Protein 7VPR (pdb70)

Secondary structure (DSSP, 8-state):
--HHHHHHHHHIIIIIHHHHHHHH---HHIIIIIHHHHHTT-HHHHHHHHHHHHHHHHTTS---HHHHHHHHHHHHHHHHHTTTT--SSSHHHHHHHHHHHHHHHHHT--TT--SHHHHHHHHHHHHHHHHPSPPTT-TTHHHH---GGGS-TTTSS----SSSTTTTGGG-S--TTSSSHHHHHHHHHHHTTTTSTTHHHHHHHGGGGS-HHHHHHHHTT-HHHHHHHHHHHHHHHHHHHHHHHT-GGGTT-TTTS-SSGGG-TTSSHHHHHHTTS----/---HHHHHHHHHIIIIIHHHHHHHH---HHIIIIIHHHHHTT-HHHHHHHHHHHHHHHTTTSSS-HHHHHHHHHHHHHHHHHHTTS--SSSHHHHHHHHHHHHHHHHHT-SSSTTHHHHHHHHHHHHHHHHHPSPPTT-TT--SS-------SSSSB---TTTSSSSGGG-SB-TT-SSHHHHHHHHHHHTT-SSTTHHHHHHHGGGGS-HHHHHHHHTT-HHHHHHHHHHHHHHHHHHHHSTTT-GGGTTGGGTS-SSGGG-SSS-HHHHHHTTS----/--HHHHHHHHHIIIIIHHHHHHHH---HHIIIIIHHHHHHH-HHHHHHHHHHHHHHHHTTS---HHHHHHHHHHHHHHHHHHGGG--TTSHHHHHHHHHHHHHHHHHT-SSS-SSHHHHHHHHHHHHHHHHPSPPTT-GGGGGS-----TTSBTTTTB----TTTTTTSGGG----TTSSSHHHHHHHHHHHTT-SSTTHHHHHHHGGGGS-HHHHHHHHTT-HHHHHHHHHHHHHHHHHHHHGGGG-GGGTT-TTTS-SSGGG-TTS-HHHHHHHHS----/---HHHHHHHHHIIIIIHHHHHHTT---HIIIIIIHHHHHTT-HHHHHHHHHHHHHTTTTSS---HHHHHHHHHHHHHHHHHHTTS--SSSHHHHHHHHHHHHHHHHHT-----TTHHHHHHHHHHHHHHPSPPTTSTTGGGS-------TTSSSHHHHHHHHHHHHHSSSTTHHHHHHHGGGGS-HHHHHHHHTT-HHHHHHHHHHHHHHHHHHHHTGGG-GGGSSHHHHS-SSGGG-SSSSHHHHHHTT--

Structure (mmCIF, N/CA/C/O backbone):
data_7VPR
#
_entry.id   7VPR
#
_cell.length_a   55.423
_cell.length_b   105.626
_cell.length_c   98.872
_cell.angle_alpha   90.000
_cell.angle_beta   93.282
_cell.angle_gamma   90.000
#
_symmetry.space_group_name_H-M   'P 1 21 1'
#
loop_
_entity.id
_entity.type
_entity.pdbx_description
1 polymer 'Sterol uptake control protein 2 (Upc2)'
2 non-polymer ERGOSTEROL
3 water water
#
loop_
_atom_site.group_PDB
_atom_site.id
_atom_site.type_symbol
_atom_site.label_atom_id
_atom_site.label_alt_id
_atom_site.label_comp_id
_atom_site.label_asym_id
_atom_site.label_entity_id
_atom_site.label_seq_id
_atom_site.pdbx_PDB_ins_code
_atom_site.Cartn_x
_atom_site.Cartn_y
_atom_site.Cartn_z
_atom_site.occupancy
_atom_site.B_iso_or_equiv
_atom_site.auth_seq_id
_atom_site.auth_comp_id
_atom_site.auth_asym_id
_atom_site.auth_atom_id
_atom_site.pdbx_PDB_model_num
ATOM 1 N N . LEU A 1 12 ? 25.67500 29.82700 0.76600 1.000 60.11657 626 LEU A N 1
ATOM 2 C CA . LEU A 1 12 ? 26.85700 29.38500 0.04800 1.000 51.54709 626 LEU A CA 1
ATOM 3 C C . LEU A 1 12 ? 28.05900 30.20000 0.43200 1.000 53.70507 626 LEU A C 1
ATOM 4 O O . LEU A 1 12 ? 27.92500 31.32400 0.84800 1.000 55.41355 626 LEU A O 1
ATOM 9 N N . GLY A 1 13 ? 29.24000 29.62700 0.26700 1.000 51.12513 627 GLY A N 1
ATOM 10 C CA . GLY A 1 13 ? 30.46600 30.30000 0.62500 1.000 55.27683 627 GLY A CA 1
ATOM 11 C C . GLY A 1 13 ? 31.57200 30.40700 -0.39100 1.000 54.52352 627 GLY A C 1
ATOM 12 O O . GLY A 1 13 ? 31.34700 30.59800 -1.55200 1.000 53.56026 627 GLY A O 1
ATOM 13 N N . LEU A 1 14 ? 32.79000 30.28800 0.09900 1.000 52.63499 628 LEU A N 1
ATOM 14 C CA . LEU A 1 14 ? 33.99700 30.41200 -0.68600 1.000 48.01830 628 LEU A CA 1
ATOM 15 C C . LEU A 1 14 ? 34.25800 29.24100 -1.58600 1.000 48.60129 628 LEU A C 1
ATOM 16 O O . LEU A 1 14 ? 34.90200 29.37600 -2.60700 1.000 44.01135 628 LEU A O 1
ATOM 21 N N . VAL A 1 15 ? 33.77400 28.08300 -1.19400 1.000 49.02271 629 VAL A N 1
ATOM 22 C CA . VAL A 1 15 ? 33.97600 26.91000 -2.00500 1.000 47.85738 629 VAL A CA 1
ATOM 23 C C . VAL A 1 15 ? 32.99900 27.01800 -3.15700 1.000 41.98270 629 VAL A C 1
ATOM 24 O O . VAL A 1 15 ? 33.28900 26.63800 -4.25800 1.000 40.16623 629 VAL A O 1
ATOM 28 N N . ASP A 1 16 ? 31.85300 27.59400 -2.88900 1.000 41.30597 630 ASP A N 1
ATOM 29 C CA . ASP A 1 16 ? 30.87200 27.79700 -3.89800 1.000 37.52675 630 ASP A CA 1
ATOM 30 C C . ASP A 1 16 ? 31.40100 28.72400 -4.94800 1.000 36.83974 630 ASP A C 1
ATOM 31 O O . ASP A 1 16 ? 31.09600 28.58400 -6.07500 1.000 40.91691 630 ASP A O 1
ATOM 36 N N . LEU A 1 17 ? 32.21900 29.67000 -4.57900 1.000 38.72095 631 LEU A N 1
ATOM 37 C CA . LEU A 1 17 ? 32.80800 30.60000 -5.51700 1.000 37.85946 631 LEU A CA 1
ATOM 38 C C . LEU A 1 17 ? 33.92000 29.96400 -6.30400 1.000 37.67064 631 LEU A C 1
ATOM 39 O O . LEU A 1 17 ? 34.08500 30.22000 -7.47100 1.000 37.51196 631 LEU A O 1
ATOM 44 N N . LYS A 1 18 ? 34.71100 29.15000 -5.64200 1.000 35.97988 632 LYS A N 1
ATOM 45 C CA . LYS A 1 18 ? 35.79300 28.49000 -6.29400 1.000 37.47907 632 LYS A CA 1
ATOM 46 C C . LYS A 1 18 ? 35.20100 27.50300 -7.26200 1.000 36.80220 632 LYS A C 1
ATOM 47 O O . LYS A 1 18 ? 35.77600 27.20800 -8.26800 1.000 34.77199 632 LYS A O 1
ATOM 53 N N . LEU A 1 19 ? 34.02900 27.00400 -6.94800 1.000 37.58588 633 LEU A N 1
ATOM 54 C CA . LEU A 1 19 ? 33.37000 26.05500 -7.79600 1.000 39.10709 633 LEU A CA 1
ATOM 55 C C . LEU A 1 19 ? 32.81200 26.72500 -9.02800 1.000 37.93025 633 LEU A C 1
ATOM 56 O O . LEU A 1 19 ? 33.00900 26.24500 -10.09700 1.000 33.23541 633 LEU A O 1
ATOM 61 N N . PHE A 1 20 ? 32.13100 27.84400 -8.88100 1.000 33.23059 634 PHE A N 1
ATOM 62 C CA . PHE A 1 20 ? 31.61900 28.53500 -10.02400 1.000 34.15073 634 PHE A CA 1
ATOM 63 C C . PHE A 1 20 ? 32.80500 28.90000 -10.88800 1.000 36.49491 634 PHE A C 1
ATOM 64 O O . PHE A 1 20 ? 32.72500 28.91000 -12.09200 1.000 36.96286 634 PHE A O 1
ATOM 72 N N . HIS A 1 21 ? 33.91400 29.17900 -10.25100 1.000 30.00658 635 HIS A N 1
ATOM 73 C CA . HIS A 1 21 ? 35.11000 29.50000 -10.96500 1.000 35.52969 635 HIS A CA 1
ATOM 74 C C . HIS A 1 21 ? 35.68800 28.27700 -11.66100 1.000 34.80048 635 HIS A C 1
ATOM 75 O O . HIS A 1 21 ? 36.17100 28.37000 -12.75100 1.000 33.85905 635 HIS A O 1
ATOM 82 N N . HIS A 1 22 ? 35.61700 27.12900 -11.01800 1.000 30.07936 636 HIS A N 1
ATOM 83 C CA . HIS A 1 22 ? 36.10900 25.90800 -11.59900 1.000 31.42250 636 HIS A CA 1
ATOM 84 C C . HIS A 1 22 ? 35.34700 25.56700 -12.84100 1.000 32.37289 636 HIS A C 1
ATOM 85 O O . HIS A 1 22 ? 35.91800 25.14200 -13.79100 1.000 29.62464 636 HIS A O 1
ATOM 92 N N . TYR A 1 23 ? 34.04700 25.74300 -12.81800 1.000 36.40354 637 TYR A N 1
ATOM 93 C CA . TYR A 1 23 ? 33.22300 25.49700 -14.00500 1.000 37.60252 637 TYR A CA 1
ATOM 94 C C . TYR A 1 23 ? 33.74400 26.27800 -15.20200 1.000 36.83874 637 TYR A C 1
ATOM 95 O O . TYR A 1 23 ? 33.94900 25.71200 -16.28500 1.000 34.26833 637 TYR A O 1
ATOM 104 N N . CYS A 1 24 ? 33.88000 27.57500 -15.01100 1.000 35.29900 638 CYS A N 1
ATOM 105 C CA . CYS A 1 24 ? 34.29100 28.46800 -16.04600 1.000 35.20372 638 CYS A CA 1
ATOM 106 C C . CYS A 1 24 ? 35.69800 28.25800 -16.56600 1.000 43.80563 638 CYS A C 1
ATOM 107 O O . CYS A 1 24 ? 35.95600 28.59100 -17.67100 1.000 48.20513 638 CYS A O 1
ATOM 110 N N . THR A 1 25 ? 36.59500 27.70200 -15.77600 1.000 44.36392 639 THR A N 1
ATOM 111 C CA . THR A 1 25 ? 37.98700 27.50800 -16.14200 1.000 45.47754 639 THR A CA 1
ATOM 112 C C . THR A 1 25 ? 38.25000 26.09000 -16.65200 1.000 45.73374 639 THR A C 1
ATOM 113 O O . THR A 1 25 ? 39.01300 25.90100 -17.61100 1.000 49.48558 639 THR A O 1
ATOM 117 N N . GLU A 1 26 ? 37.65800 25.06600 -16.03400 1.000 43.62862 640 GLU A N 1
ATOM 118 C CA . GLU A 1 26 ? 37.95700 23.72600 -16.51300 1.000 44.84071 640 GLU A CA 1
ATOM 119 C C . GLU A 1 26 ? 36.76100 22.82400 -16.82500 1.000 36.47886 640 GLU A C 1
ATOM 120 O O . GLU A 1 26 ? 36.94200 21.89500 -17.60600 1.000 51.06786 640 GLU A O 1
ATOM 126 N N . VAL A 1 27 ? 35.55100 23.09600 -16.33500 1.000 40.70763 641 VAL A N 1
ATOM 127 C CA . VAL A 1 27 ? 34.48000 22.12500 -16.54500 1.000 35.76437 641 VAL A CA 1
ATOM 128 C C . VAL A 1 27 ? 33.85800 22.24600 -17.94100 1.000 37.13039 641 VAL A C 1
ATOM 129 O O . VAL A 1 27 ? 33.68500 21.24400 -18.64800 1.000 38.34122 641 VAL A O 1
ATOM 133 N N . TRP A 1 28 ? 33.46800 23.44500 -18.36000 1.000 40.05282 642 TRP A N 1
ATOM 134 C CA . TRP A 1 28 ? 32.71800 23.45000 -19.61100 1.000 34.37568 642 TRP A CA 1
ATOM 135 C C . TRP A 1 28 ? 33.59400 23.20200 -20.84200 1.000 37.63081 642 TRP A C 1
ATOM 136 O O . TRP A 1 28 ? 33.06200 22.77200 -21.87800 1.000 38.50378 642 TRP A O 1
ATOM 147 N N . PRO A 1 29 ? 34.90800 23.48600 -20.81600 1.000 42.82148 643 PRO A N 1
ATOM 148 C CA . PRO A 1 29 ? 35.72100 23.07800 -21.97100 1.000 40.39075 643 PRO A CA 1
ATOM 149 C C . PRO A 1 29 ? 35.71400 21.58500 -22.19100 1.000 37.21541 643 PRO A C 1
ATOM 150 O O . PRO A 1 29 ? 35.78100 21.13200 -23.34000 1.000 34.92672 643 PRO A O 1
ATOM 154 N N . THR A 1 30 ? 35.58200 20.80600 -21.11900 1.000 41.54618 644 THR A N 1
ATOM 155 C CA . THR A 1 30 ? 35.48000 19.36800 -21.28600 1.000 38.12427 644 THR A CA 1
ATOM 156 C C . THR A 1 30 ? 34.13300 18.96900 -21.86600 1.000 40.03347 644 THR A C 1
ATOM 157 O O . THR A 1 30 ? 34.04500 17.92100 -22.51400 1.000 43.73993 644 THR A O 1
ATOM 161 N N . ILE A 1 31 ? 33.07600 19.76600 -21.65300 1.000 38.37084 645 ILE A N 1
ATOM 162 C CA . ILE A 1 31 ? 31.78700 19.45000 -22.26900 1.000 33.31531 645 ILE A CA 1
ATOM 163 C C . ILE A 1 31 ? 31.87900 19.62300 -23.77900 1.000 38.96875 645 ILE A C 1
ATOM 164 O O . ILE A 1 31 ? 31.53900 18.71500 -24.55100 1.000 38.56480 645 ILE A O 1
ATOM 169 N N . ILE A 1 32 ? 32.35200 20.79800 -24.21700 1.000 41.61889 646 ILE A N 1
ATOM 170 C CA . ILE A 1 32 ? 32.62900 21.02800 -25.63600 1.000 40.85112 646 ILE A CA 1
ATOM 171 C C . ILE A 1 32 ? 33.47400 19.88800 -26.20300 1.000 43.35238 646 ILE A C 1
ATOM 172 O O . ILE A 1 32 ? 33.15500 19.32200 -27.25100 1.000 40.72057 646 ILE A O 1
ATOM 177 N N . ALA A 1 33 ? 34.50800 19.47300 -25.46900 1.000 45.74808 647 ALA A N 1
ATOM 178 C CA . ALA A 1 33 ? 35.53100 18.58700 -26.02800 1.000 37.89926 647 ALA A CA 1
ATOM 179 C C . ALA A 1 33 ? 34.98900 17.23400 -26.47800 1.000 40.54896 647 ALA A C 1
ATOM 180 O O . ALA A 1 33 ? 35.48400 16.67800 -27.46000 1.000 40.89072 647 ALA A O 1
ATOM 182 N N . VAL A 1 34 ? 33.92700 16.78200 -25.83000 1.000 43.04376 648 VAL A N 1
ATOM 183 C CA . VAL A 1 34 ? 33.29100 15.46300 -26.09100 1.000 43.67622 648 VAL A CA 1
ATOM 184 C C . VAL A 1 34 ? 32.65400 15.43100 -27.47800 1.000 44.20574 648 VAL A C 1
ATOM 185 O O . VAL A 1 34 ? 32.55200 14.36000 -28.03500 1.000 55.03903 648 VAL A O 1
ATOM 189 N N . GLY A 1 35 ? 32.23000 16.57000 -28.00700 1.000 46.82016 649 GLY A N 1
ATOM 190 C CA . GLY A 1 35 ? 31.57600 16.60800 -29.32500 1.000 38.03331 649 GLY A CA 1
ATOM 191 C C . GLY A 1 35 ? 30.29600 17.40100 -29.24300 1.000 39.08382 649 GLY A C 1
ATOM 192 O O . GLY A 1 35 ? 29.28800 16.96600 -29.72900 1.000 45.11427 649 GLY A O 1
ATOM 193 N N . ILE A 1 36 ? 30.36700 18.54400 -28.59600 1.000 43.91578 650 ILE A N 1
ATOM 194 C CA . ILE A 1 36 ? 29.19500 19.42500 -28.38900 1.000 41.65682 650 ILE A CA 1
ATOM 195 C C . ILE A 1 36 ? 29.55800 20.77700 -28.99000 1.000 46.12714 650 ILE A C 1
ATOM 196 O O . ILE A 1 36 ? 30.72900 21.13100 -28.96200 1.000 42.70181 650 ILE A O 1
ATOM 201 N N . SER A 1 37 ? 28.58400 21.44500 -29.59000 1.000 42.71704 651 SER A N 1
ATOM 202 C CA . SER A 1 37 ? 28.78900 22.76800 -30.21900 1.000 43.50238 651 SER A CA 1
ATOM 203 C C . SER A 1 37 ? 28.43600 23.89100 -29.25200 1.000 41.41866 651 SER A C 1
ATOM 204 O O . SER A 1 37 ? 28.03000 23.58900 -28.14700 1.000 46.91872 651 SER A O 1
ATOM 207 N N . SER A 1 38 ? 28.57800 25.13600 -29.71800 1.000 47.08817 652 SER A N 1
ATOM 208 C CA . SER A 1 38 ? 28.16600 26.38000 -29.01100 1.000 45.26111 652 SER A CA 1
ATOM 209 C C . SER A 1 38 ? 28.85700 26.61400 -27.67600 1.000 44.04349 652 SER A C 1
ATOM 210 O O . SER A 1 38 ? 28.21900 26.39200 -26.67700 1.000 43.12975 652 SER A O 1
ATOM 213 N N . PRO A 1 39 ? 30.13200 27.03600 -27.63100 1.000 45.01295 653 PRO A N 1
ATOM 214 C CA . PRO A 1 39 ? 30.81000 27.31700 -26.37400 1.000 43.19897 653 PRO A CA 1
ATOM 215 C C . PRO A 1 39 ? 30.11900 28.50900 -25.71100 1.000 46.30737 653 PRO A C 1
ATOM 216 O O . PRO A 1 39 ? 30.23200 28.66900 -24.53000 1.000 46.61852 653 PRO A O 1
ATOM 220 N N . GLU A 1 40 ? 29.46800 29.32500 -26.53500 1.000 44.35643 654 GLU A N 1
ATOM 221 C CA . GLU A 1 40 ? 28.63400 30.46600 -26.11300 1.000 44.30590 654 GLU A CA 1
ATOM 222 C C . GLU A 1 40 ? 27.53100 29.99300 -25.16800 1.000 42.55358 654 GLU A C 1
ATOM 223 O O . GLU A 1 40 ? 27.27000 30.71000 -24.23300 1.000 47.81144 654 GLU A O 1
ATOM 229 N N . VAL A 1 41 ? 26.91700 28.83200 -25.37800 1.000 40.41145 655 VAL A N 1
ATOM 230 C CA . VAL A 1 41 ? 25.90400 28.42700 -24.41800 1.000 38.07243 655 VAL A CA 1
ATOM 231 C C . VAL A 1 41 ? 26.56000 27.90200 -23.15300 1.000 37.04411 655 VAL A C 1
ATOM 232 O O . VAL A 1 41 ? 26.14400 28.25600 -22.04700 1.000 41.77161 655 VAL A O 1
ATOM 236 N N . TRP A 1 42 ? 27.60600 27.07600 -23.28300 1.000 39.00695 656 TRP A N 1
ATOM 237 C CA . TRP A 1 42 ? 28.11700 26.38300 -22.09500 1.000 41.72784 656 TRP A CA 1
ATOM 238 C C . TRP A 1 42 ? 29.00700 27.26400 -21.21100 1.000 35.30029 656 TRP A C 1
ATOM 239 O O . TRP A 1 42 ? 29.09500 27.00100 -20.01300 1.000 41.50426 656 TRP A O 1
ATOM 250 N N . GLY A 1 43 ? 29.61300 28.32200 -21.74200 1.000 39.51429 657 GLY A N 1
ATOM 251 C CA . GLY A 1 43 ? 30.45900 29.16200 -20.91600 1.000 41.37738 657 GLY A CA 1
ATOM 252 C C . GLY A 1 43 ? 29.97400 30.59400 -20.72200 1.000 39.08417 657 GLY A C 1
ATOM 253 O O . GLY A 1 43 ? 30.52500 31.33600 -19.90300 1.000 39.59202 657 GLY A O 1
ATOM 254 N N . THR A 1 44 ? 28.95100 31.00100 -21.47400 1.000 46.36667 658 THR A N 1
ATOM 255 C CA . THR A 1 44 ? 28.38200 32.33700 -21.33800 1.000 41.38232 658 THR A CA 1
ATOM 256 C C . THR A 1 44 ? 26.90600 32.27200 -20.98400 1.000 34.36885 658 THR A C 1
ATOM 257 O O . THR A 1 44 ? 26.51600 32.76000 -19.91300 1.000 36.84101 658 THR A O 1
ATOM 261 N N . TYR A 1 45 ? 26.09000 31.65100 -21.83500 1.000 40.28519 659 TYR A N 1
ATOM 262 C CA . TYR A 1 45 ? 24.64700 31.58800 -21.60700 1.000 35.55972 659 TYR A CA 1
ATOM 263 C C . TYR A 1 45 ? 24.30500 30.95000 -20.26600 1.000 38.18170 659 TYR A C 1
ATOM 264 O O . TYR A 1 45 ? 23.46000 31.47100 -19.51900 1.000 38.74241 659 TYR A O 1
ATOM 273 N N . LEU A 1 46 ? 24.94400 29.81400 -19.93000 1.000 37.97897 660 LEU A N 1
ATOM 274 C CA . LEU A 1 46 ? 24.53600 29.09700 -18.71900 1.000 34.29456 660 LEU A CA 1
ATOM 275 C C . LEU A 1 46 ? 24.89800 29.84700 -17.45000 1.000 31.00001 660 LEU A C 1
ATOM 276 O O . LEU A 1 46 ? 24.01000 30.00700 -16.59000 1.000 31.68201 660 LEU A O 1
ATOM 281 N N . PRO A 1 47 ? 26.11100 30.29800 -17.32200 1.000 36.69014 661 PRO A N 1
ATOM 282 C CA . PRO A 1 47 ? 26.51400 31.02600 -16.14200 1.000 33.67627 661 PRO A CA 1
ATOM 283 C C . PRO A 1 47 ? 25.62600 32.21200 -15.92400 1.000 39.00973 661 PRO A C 1
ATOM 284 O O . PRO A 1 47 ? 25.27500 32.47400 -14.82000 1.000 35.55775 661 PRO A O 1
ATOM 288 N N . ASP A 1 48 ? 25.26700 32.91100 -16.98000 1.000 37.23666 662 ASP A N 1
ATOM 289 C CA . ASP A 1 48 ? 24.42800 34.06700 -16.87400 1.000 38.51323 662 ASP A CA 1
ATOM 290 C C . ASP A 1 48 ? 23.01600 33.72400 -16.43600 1.000 41.91062 662 ASP A C 1
ATOM 291 O O . ASP A 1 48 ? 22.40500 34.47300 -15.72900 1.000 43.46031 662 ASP A O 1
ATOM 296 N N . LEU A 1 49 ? 22.51100 32.57700 -16.85000 1.000 41.64972 663 LEU A N 1
ATOM 297 C CA . LEU A 1 49 ? 21.18200 32.11000 -16.47800 1.000 38.11459 663 LEU A CA 1
ATOM 298 C C . LEU A 1 49 ? 21.23000 31.56500 -15.07500 1.000 40.12414 663 LEU A C 1
ATOM 299 O O . LEU A 1 49 ? 20.31500 31.64800 -14.30300 1.000 36.43534 663 LEU A O 1
ATOM 304 N N . ALA A 1 50 ? 22.34200 30.96800 -14.76400 1.000 34.00513 664 ALA A N 1
ATOM 305 C CA . ALA A 1 50 ? 22.51400 30.48100 -13.40500 1.000 33.56909 664 ALA A CA 1
ATOM 306 C C . ALA A 1 50 ? 22.28900 31.56900 -12.35700 1.000 37.31846 664 ALA A C 1
ATOM 307 O O . ALA A 1 50 ? 21.87200 31.26200 -11.23700 1.000 33.86457 664 ALA A O 1
ATOM 309 N N . PHE A 1 51 ? 22.54700 32.84000 -12.68600 1.000 42.83884 665 PHE A N 1
ATOM 310 C CA . PHE A 1 51 ? 22.31100 33.92300 -11.72200 1.000 37.39193 665 PHE A CA 1
ATOM 311 C C . PHE A 1 51 ? 20.83100 34.29100 -11.61000 1.000 37.86606 665 PHE A C 1
ATOM 312 O O . PHE A 1 51 ? 20.39400 34.83200 -10.58300 1.000 38.30072 665 PHE A O 1
ATOM 320 N N . LYS A 1 52 ? 20.05500 34.02800 -12.65500 1.000 38.92140 666 LYS A N 1
ATOM 321 C CA . LYS A 1 52 ? 18.62500 34.26800 -12.62200 1.000 34.92935 666 LYS A CA 1
ATOM 322 C C . LYS A 1 52 ? 17.82100 33.11200 -12.03800 1.000 39.28011 666 LYS A C 1
ATOM 323 O O . LYS A 1 52 ? 16.64600 33.31400 -11.71200 1.000 47.76980 666 LYS A O 1
ATOM 329 N N . TYR A 1 53 ? 18.40700 31.90000 -11.91800 1.000 38.86902 667 TYR A N 1
ATOM 330 C CA . TYR A 1 53 ? 17.64600 30.70700 -11.55200 1.000 35.87925 667 TYR A CA 1
ATOM 331 C C . TYR A 1 53 ? 18.40000 29.77900 -10.60700 1.000 36.64483 667 TYR A C 1
ATOM 332 O O . TYR A 1 53 ? 19.28300 29.02800 -11.04200 1.000 33.02980 667 TYR A O 1
ATOM 341 N N . PRO A 1 54 ? 18.03700 29.76000 -9.32200 1.000 33.93266 668 PRO A N 1
ATOM 342 C CA . PRO A 1 54 ? 18.80300 28.95900 -8.34700 1.000 38.32484 668 PRO A CA 1
ATOM 343 C C . PRO A 1 54 ? 18.85400 27.47600 -8.66900 1.000 38.32925 668 PRO A C 1
ATOM 344 O O . PRO A 1 54 ? 19.86200 26.83000 -8.35500 1.000 36.78883 668 PRO A O 1
ATOM 348 N N . PHE A 1 55 ? 17.81100 26.92100 -9.31600 1.000 38.61216 669 PHE A N 1
ATOM 349 C CA . PHE A 1 55 ? 17.85400 25.50900 -9.68800 1.000 31.67211 669 PHE A CA 1
ATOM 350 C C . PHE A 1 55 ? 18.96300 25.26300 -10.70300 1.000 34.79316 669 PHE A C 1
ATOM 351 O O . PHE A 1 55 ? 19.65700 24.24900 -10.64100 1.000 39.93724 669 PHE A O 1
ATOM 359 N N . LEU A 1 56 ? 19.16500 26.18800 -11.63500 1.000 32.50226 670 LEU A N 1
ATOM 360 C CA . LEU A 1 56 ? 20.27600 25.97900 -12.55400 1.000 35.03200 670 LEU A CA 1
ATOM 361 C C . LEU A 1 56 ? 21.61000 26.11600 -11.83500 1.000 40.87655 670 LEU A C 1
ATOM 362 O O . LEU A 1 56 ? 22.58100 25.43900 -12.19000 1.000 32.60692 670 LEU A O 1
ATOM 367 N N . MET A 1 57 ? 21.71200 27.01300 -10.86200 1.000 39.82073 671 MET A N 1
ATOM 368 C CA . MET A 1 57 ? 22.93300 27.25500 -10.09400 1.000 38.01623 671 MET A CA 1
ATOM 369 C C . MET A 1 57 ? 23.40100 26.02500 -9.32300 1.000 39.11013 671 MET A C 1
ATOM 370 O O . MET A 1 57 ? 24.50700 25.60700 -9.46200 1.000 36.74535 671 MET A O 1
ATOM 375 N N . HIS A 1 58 ? 22.54600 25.45100 -8.51200 1.000 39.67410 672 HIS A N 1
ATOM 376 C CA . HIS A 1 58 ? 22.86800 24.20600 -7.81200 1.000 35.49027 672 HIS A CA 1
ATOM 377 C C . HIS A 1 58 ? 23.28800 23.10500 -8.77600 1.000 33.79745 672 HIS A C 1
ATOM 378 O O . HIS A 1 58 ? 24.23600 22.36000 -8.50300 1.000 29.73842 672 HIS A O 1
ATOM 385 N N . SER A 1 59 ? 22.58300 22.97000 -9.89700 1.000 33.59615 673 SER A N 1
ATOM 386 C CA . SER A 1 59 ? 23.00500 21.99000 -10.88600 1.000 31.58946 673 SER A CA 1
ATOM 387 C C . SER A 1 59 ? 24.44900 22.21100 -11.27900 1.000 31.75444 673 SER A C 1
ATOM 388 O O . SER A 1 59 ? 25.22500 21.25100 -11.36400 1.000 28.76350 673 SER A O 1
ATOM 391 N N . MET A 1 60 ? 24.83500 23.46300 -11.50100 1.000 37.98652 674 MET A N 1
ATOM 392 C CA . MET A 1 60 ? 26.18200 23.74400 -11.99300 1.000 31.33104 674 MET A CA 1
ATOM 393 C C . MET A 1 60 ? 27.25400 23.60000 -10.92000 1.000 30.99553 674 MET A C 1
ATOM 394 O O . MET A 1 60 ? 28.36100 23.15500 -11.23100 1.000 34.90477 674 MET A O 1
ATOM 399 N N . LEU A 1 61 ? 26.95300 23.93300 -9.66300 1.000 32.24100 675 LEU A N 1
ATOM 400 C CA . LEU A 1 61 ? 27.95000 23.76500 -8.61400 1.000 30.47947 675 LEU A CA 1
ATOM 401 C C . LEU A 1 61 ? 28.13400 22.30400 -8.25200 1.000 35.00162 675 LEU A C 1
ATOM 402 O O . LEU A 1 61 ? 29.21000 21.89300 -7.80600 1.000 41.02997 675 LEU A O 1
ATOM 407 N N . ALA A 1 62 ? 27.08600 21.51200 -8.40200 1.000 36.74302 676 ALA A N 1
ATOM 408 C CA . ALA A 1 62 ? 27.21700 20.09300 -8.13800 1.000 31.56141 676 ALA A CA 1
ATOM 409 C C . ALA A 1 62 ? 28.05500 19.44300 -9.21900 1.000 31.36591 676 ALA A C 1
ATOM 410 O O . ALA A 1 62 ? 28.95700 18.65200 -8.92600 1.000 31.31279 676 ALA A O 1
ATOM 412 N N . PHE A 1 63 ? 27.76300 19.78000 -10.47200 1.000 26.71617 677 PHE A N 1
ATOM 413 C CA . PHE A 1 63 ? 28.53900 19.25700 -11.58600 1.000 26.17652 677 PHE A CA 1
ATOM 414 C C . PHE A 1 63 ? 30.02000 19.57000 -11.41500 1.000 35.05323 677 PHE A C 1
ATOM 415 O O . PHE A 1 63 ? 30.85500 18.66800 -11.40000 1.000 34.96635 677 PHE A O 1
ATOM 423 N N . SER A 1 64 ? 30.36500 20.84800 -11.25500 1.000 30.89170 678 SER A N 1
ATOM 424 C CA . SER A 1 64 ? 31.78100 21.18100 -11.21700 1.000 40.45584 678 SER A CA 1
ATOM 425 C C . SER A 1 64 ? 32.45000 20.63500 -9.95100 1.000 32.55999 678 SER A C 1
ATOM 426 O O . SER A 1 64 ? 33.65200 20.36000 -9.96000 1.000 33.37250 678 SER A O 1
ATOM 429 N N . ALA A 1 65 ? 31.70600 20.44200 -8.86900 1.000 36.40911 679 ALA A N 1
ATOM 430 C CA . ALA A 1 65 ? 32.31600 19.80200 -7.71100 1.000 36.00461 679 ALA A CA 1
ATOM 431 C C . ALA A 1 65 ? 32.49100 18.30700 -7.93700 1.000 35.52046 679 ALA A C 1
ATOM 432 O O . ALA A 1 65 ? 33.42500 17.70900 -7.40100 1.000 38.15765 679 ALA A O 1
ATOM 434 N N . THR A 1 66 ? 31.62200 17.68700 -8.73300 1.000 39.32533 680 THR A N 1
ATOM 435 C CA . THR A 1 66 ? 31.86800 16.30500 -9.11600 1.000 39.77058 680 THR A CA 1
ATOM 436 C C . THR A 1 66 ? 33.16700 16.17400 -9.88800 1.000 37.83920 680 THR A C 1
ATOM 437 O O . THR A 1 66 ? 33.97400 15.27900 -9.62200 1.000 41.22248 680 THR A O 1
ATOM 441 N N . HIS A 1 67 ? 33.41900 17.11300 -10.79900 1.000 33.19700 681 HIS A N 1
ATOM 442 C CA . HIS A 1 67 ? 34.63200 17.17800 -11.63000 1.000 36.66977 681 HIS A CA 1
ATOM 443 C C . HIS A 1 67 ? 35.88700 17.52500 -10.89000 1.000 35.96186 681 HIS A C 1
ATOM 444 O O . HIS A 1 67 ? 36.95400 17.13200 -11.27800 1.000 30.52446 681 HIS A O 1
ATOM 451 N N . LEU A 1 68 ? 35.74500 18.28300 -9.82900 1.000 38.60758 682 LEU A N 1
ATOM 452 C CA . LEU A 1 68 ? 36.85800 18.64100 -8.99800 1.000 38.58555 682 LEU A CA 1
ATOM 453 C C . LEU A 1 68 ? 37.05700 17.51700 -8.00900 1.000 43.94513 682 LEU A C 1
ATOM 454 O O . LEU A 1 68 ? 38.15800 17.30300 -7.60000 1.000 43.55990 682 LEU A O 1
ATOM 459 N N . SER A 1 69 ? 35.98900 16.81600 -7.62100 1.000 44.26923 683 SER A N 1
ATOM 460 C CA . SER A 1 69 ? 36.10500 15.66600 -6.70700 1.000 40.58929 683 SER A CA 1
ATOM 461 C C . SER A 1 69 ? 37.14800 14.66900 -7.18400 1.000 39.29940 683 SER A C 1
ATOM 462 O O . SER A 1 69 ? 37.79000 14.01500 -6.35800 1.000 44.39558 683 SER A O 1
ATOM 465 N N . ARG A 1 70 ? 37.33100 14.54000 -8.50400 1.000 37.35643 684 ARG A N 1
ATOM 466 C CA . ARG A 1 70 ? 38.28300 13.57400 -9.03300 1.000 46.92614 684 ARG A CA 1
ATOM 467 C C . ARG A 1 70 ? 39.69400 13.81000 -8.49300 1.000 49.34646 684 ARG A C 1
ATOM 468 O O . ARG A 1 70 ? 40.44000 12.83900 -8.31500 1.000 64.23541 684 ARG A O 1
ATOM 476 N N . THR A 1 71 ? 40.07200 15.07000 -8.22200 1.000 42.80226 685 THR A N 1
ATOM 477 C CA . THR A 1 71 ? 41.38800 15.39500 -7.67200 1.000 46.93985 685 THR A CA 1
ATOM 478 C C . THR A 1 71 ? 41.26700 15.90000 -6.23600 1.000 51.99158 685 THR A C 1
ATOM 479 O O . THR A 1 71 ? 41.61900 15.17000 -5.31500 1.000 71.43207 685 THR A O 1
ATOM 483 N N . GLN A 1 72 ? 40.79100 17.11600 -6.00600 1.000 40.92673 686 GLN A N 1
ATOM 484 C CA . GLN A 1 72 ? 40.58200 17.59900 -4.64600 1.000 48.86365 686 GLN A CA 1
ATOM 485 C C . GLN A 1 72 ? 39.66200 16.63600 -3.88200 1.000 48.37281 686 GLN A C 1
ATOM 486 O O . GLN A 1 72 ? 38.57400 16.31500 -4.37300 1.000 48.43454 686 GLN A O 1
ATOM 492 N N . PRO A 1 73 ? 39.93800 16.27200 -2.65000 1.000 53.17750 687 PRO A N 1
ATOM 493 C CA . PRO A 1 73 ? 38.98500 15.44100 -1.92000 1.000 56.75019 687 PRO A CA 1
ATOM 494 C C . PRO A 1 73 ? 38.11700 16.25500 -0.98600 1.000 49.25235 687 PRO A C 1
ATOM 495 O O . PRO A 1 73 ? 38.30900 17.42700 -0.86900 1.000 47.58774 687 PRO A O 1
ATOM 499 N N . GLY A 1 74 ? 37.16800 15.62600 -0.32600 1.000 57.30179 688 GLY A N 1
ATOM 500 C CA . GLY A 1 74 ? 36.30600 16.31200 0.59900 1.000 49.05302 688 GLY A CA 1
ATOM 501 C C . GLY A 1 74 ? 35.06200 17.04000 0.12500 1.000 62.36906 688 GLY A C 1
ATOM 502 O O . GLY A 1 74 ? 34.48800 17.79200 0.88200 1.000 68.21272 688 GLY A O 1
ATOM 503 N N . LEU A 1 75 ? 34.63300 16.82500 -1.10400 1.000 58.97099 689 LEU A N 1
ATOM 504 C CA . LEU A 1 75 ? 33.46700 17.51200 -1.60100 1.000 49.72976 689 LEU A CA 1
ATOM 505 C C . LEU A 1 75 ? 32.30800 16.59700 -1.68700 1.000 52.47585 689 LEU A C 1
ATOM 506 O O . LEU A 1 75 ? 31.40000 16.82000 -2.42700 1.000 56.58682 689 LEU A O 1
ATOM 511 N N . ASP A 1 76 ? 32.47600 15.45800 -1.08100 1.000 48.81719 690 ASP A N 1
ATOM 512 C CA . ASP A 1 76 ? 31.46100 14.49800 -1.23100 1.000 49.46841 690 ASP A CA 1
ATOM 513 C C . ASP A 1 76 ? 30.22700 15.12600 -0.69600 1.000 48.33808 690 ASP A C 1
ATOM 514 O O . ASP A 1 76 ? 29.18500 14.98500 -1.26900 1.000 45.05153 690 ASP A O 1
ATOM 519 N N . ASP A 1 77 ? 30.36800 15.87400 0.37500 1.000 45.93059 691 ASP A N 1
ATOM 520 C CA . ASP A 1 77 ? 29.26600 16.57500 0.95400 1.000 46.49731 691 ASP A CA 1
ATOM 521 C C . ASP A 1 77 ? 28.72000 17.61200 -0.03200 1.000 43.19886 691 ASP A C 1
ATOM 522 O O . ASP A 1 77 ? 27.53900 17.77300 -0.15300 1.000 39.88761 691 ASP A O 1
ATOM 527 N N . TYR A 1 78 ? 29.60300 18.29400 -0.74400 1.000 45.58587 692 TYR A N 1
ATOM 528 C CA . TYR A 1 78 ? 29.20400 19.31200 -1.69400 1.000 44.35195 692 TYR A CA 1
ATOM 529 C C . TYR A 1 78 ? 28.48300 18.77500 -2.85400 1.000 40.83088 692 TYR A C 1
ATOM 530 O O . TYR A 1 78 ? 27.54000 19.33700 -3.29700 1.000 40.75795 692 TYR A O 1
ATOM 539 N N . VAL A 1 79 ? 28.94300 17.66100 -3.34500 1.000 38.83745 693 VAL A N 1
ATOM 540 C CA . VAL A 1 79 ? 28.32300 17.03200 -4.45700 1.000 34.37072 693 VAL A CA 1
ATOM 541 C C . VAL A 1 79 ? 26.90300 16.62700 -4.11500 1.000 37.32096 693 VAL A C 1
ATOM 542 O O . VAL A 1 79 ? 26.00700 16.88700 -4.84800 1.000 40.86400 693 VAL A O 1
ATOM 546 N N . ALA A 1 80 ? 26.71100 15.98900 -2.98700 1.000 35.54508 694 ALA A N 1
ATOM 547 C CA . ALA A 1 80 ? 25.41000 15.52400 -2.59000 1.000 32.41038 694 ALA A CA 1
ATOM 548 C C . ALA A 1 80 ? 24.42900 16.58200 -2.20200 1.000 34.39498 694 ALA A C 1
ATOM 549 O O . ALA A 1 80 ? 23.26000 16.43800 -2.41200 1.000 35.93589 694 ALA A O 1
ATOM 551 N N . SER A 1 81 ? 24.91100 17.64500 -1.62000 1.000 36.77983 695 SER A N 1
ATOM 552 C CA . SER A 1 81 ? 24.05400 18.71400 -1.20500 1.000 38.66735 695 SER A CA 1
ATOM 553 C C . SER A 1 81 ? 23.51300 19.51100 -2.35600 1.000 34.25638 695 SER A C 1
ATOM 554 O O . SER A 1 81 ? 22.37700 19.87600 -2.35600 1.000 46.73752 695 SER A O 1
ATOM 557 N N . HIS A 1 82 ? 24.34300 19.79100 -3.33000 1.000 36.06047 696 HIS A N 1
ATOM 558 C CA . HIS A 1 82 ? 23.92500 20.58100 -4.45000 1.000 36.40621 696 HIS A CA 1
ATOM 559 C C . HIS A 1 82 ? 23.09800 19.79400 -5.41800 1.000 32.92946 696 HIS A C 1
ATOM 560 O O . HIS A 1 82 ? 22.28100 20.34800 -6.05500 1.000 37.68653 696 HIS A O 1
ATOM 567 N N . ARG A 1 83 ? 23.29400 18.49900 -5.49600 1.000 31.63001 697 ARG A N 1
ATOM 568 C CA . ARG A 1 83 ? 22.53900 17.65700 -6.38800 1.000 28.64316 697 ARG A CA 1
ATOM 569 C C . ARG A 1 83 ? 21.07700 17.47900 -5.99300 1.000 33.05859 697 ARG A C 1
ATOM 570 O O . ARG A 1 83 ? 20.23000 17.45800 -6.83400 1.000 37.61071 697 ARG A O 1
ATOM 578 N N . LEU A 1 84 ? 20.77800 17.34900 -4.72200 1.000 32.57416 698 LEU A N 1
ATOM 579 C CA . LEU A 1 84 ? 19.41300 17.15800 -4.27600 1.000 38.65602 698 LEU A CA 1
ATOM 580 C C . LEU A 1 84 ? 18.61300 18.43600 -4.33100 1.000 38.29056 698 LEU A C 1
ATOM 581 O O . LEU A 1 84 ? 17.47500 18.45100 -4.73800 1.000 41.72867 698 LEU A O 1
ATOM 586 N N . SER A 1 85 ? 19.24600 19.50900 -3.91400 1.000 37.58997 699 SER A N 1
ATOM 587 C CA . SER A 1 85 ? 18.70300 20.86200 -3.91800 1.000 44.15951 699 SER A CA 1
ATOM 588 C C . SER A 1 85 ? 18.32100 21.26800 -5.33000 1.000 41.24732 699 SER A C 1
ATOM 589 O O . SER A 1 85 ? 17.25600 21.86400 -5.55300 1.000 44.95885 699 SER A O 1
ATOM 592 N N . ALA A 1 86 ? 19.16500 20.92900 -6.30300 1.000 33.32459 700 ALA A N 1
ATOM 593 C CA . ALA A 1 86 ? 18.78100 21.16200 -7.68200 1.000 38.27150 700 ALA A CA 1
ATOM 594 C C . ALA A 1 86 ? 17.52800 20.36800 -8.02100 1.000 36.02916 700 ALA A C 1
ATOM 595 O O . ALA A 1 86 ? 16.56800 20.90500 -8.58800 1.000 36.89064 700 ALA A O 1
ATOM 597 N N . LEU A 1 87 ? 17.49100 19.09800 -7.62000 1.000 34.90893 701 LEU A N 1
ATOM 598 C CA . LEU A 1 87 ? 16.33800 18.26200 -7.93500 1.000 39.12182 701 LEU A CA 1
ATOM 599 C C . LEU A 1 87 ? 15.05100 18.86400 -7.37300 1.000 35.93444 701 LEU A C 1
ATOM 600 O O . LEU A 1 87 ? 14.03900 18.97500 -8.08500 1.000 41.17360 701 LEU A O 1
ATOM 605 N N . LYS A 1 88 ? 15.11700 19.17700 -6.10800 1.000 35.95167 702 LYS A N 1
ATOM 606 C CA . LYS A 1 88 ? 14.02900 19.75400 -5.39000 1.000 40.60818 702 LYS A CA 1
ATOM 607 C C . LYS A 1 88 ? 13.45300 20.99000 -6.09000 1.000 41.99129 702 LYS A C 1
ATOM 608 O O . LYS A 1 88 ? 12.29900 20.98400 -6.43200 1.000 43.11114 702 LYS A O 1
ATOM 614 N N . LEU A 1 89 ? 14.26000 22.01900 -6.31200 1.000 34.52678 703 LEU A N 1
ATOM 615 C CA . LEU A 1 89 ? 13.87100 23.24300 -7.01800 1.000 45.35374 703 LEU A CA 1
ATOM 616 C C . LEU A 1 89 ? 13.52300 22.96500 -8.47900 1.000 41.35203 703 LEU A C 1
ATOM 617 O O . LEU A 1 89 ? 12.63900 23.61900 -9.03500 1.000 44.04263 703 LEU A O 1
ATOM 622 N N . LEU A 1 90 ? 14.19100 21.99500 -9.10700 1.000 33.22522 704 LEU A N 1
ATOM 623 C CA . LEU A 1 90 ? 13.89700 21.71300 -10.50600 1.000 40.44654 704 LEU A CA 1
ATOM 624 C C . LEU A 1 90 ? 12.48700 21.15400 -10.67500 1.000 46.57520 704 LEU A C 1
ATOM 625 O O . LEU A 1 90 ? 11.82400 21.46800 -11.66100 1.000 54.77618 704 LEU A O 1
ATOM 630 N N . ARG A 1 91 ? 12.16500 20.22800 -9.76400 1.000 40.16463 705 ARG A N 1
ATOM 631 C CA . ARG A 1 91 ? 10.89600 19.46000 -9.65400 1.000 44.41497 705 ARG A CA 1
ATOM 632 C C . ARG A 1 91 ? 9.77900 20.39200 -9.22500 1.000 43.51678 705 ARG A C 1
ATOM 633 O O . ARG A 1 91 ? 8.64600 20.13200 -9.57800 1.000 42.68182 705 ARG A O 1
ATOM 641 N N . GLU A 1 92 ? 10.10200 21.32000 -8.33800 1.000 43.73795 706 GLU A N 1
ATOM 642 C CA . GLU A 1 92 ? 9.14700 22.36900 -7.92800 1.000 43.31789 706 GLU A CA 1
ATOM 643 C C . GLU A 1 92 ? 8.91200 23.28300 -9.13300 1.000 40.45928 706 GLU A C 1
ATOM 644 O O . GLU A 1 92 ? 7.78900 23.65400 -9.39500 1.000 43.23607 706 GLU A O 1
ATOM 650 N N . ALA A 1 93 ? 9.97900 23.57000 -9.86000 1.000 38.66181 707 ALA A N 1
ATOM 651 C CA . ALA A 1 93 ? 9.95700 24.47400 -11.02300 1.000 40.71969 707 ALA A CA 1
ATOM 652 C C . ALA A 1 93 ? 9.13500 23.93400 -12.19300 1.000 50.91128 707 ALA A C 1
ATOM 653 O O . ALA A 1 93 ? 8.81600 24.72400 -13.04400 1.000 56.80466 707 ALA A O 1
ATOM 655 N N . VAL A 1 94 ? 8.90700 22.63000 -12.31600 1.000 47.67948 708 VAL A N 1
ATOM 656 C CA . VAL A 1 94 ? 8.12500 22.14700 -13.49300 1.000 50.49084 708 VAL A CA 1
ATOM 657 C C . VAL A 1 94 ? 6.64100 22.46700 -13.36600 1.000 52.07292 708 VAL A C 1
ATOM 658 O O . VAL A 1 94 ? 5.95800 22.45100 -14.38300 1.000 51.26054 708 VAL A O 1
ATOM 662 N N . LEU A 1 95 ? 6.16400 22.67800 -12.14400 1.000 53.16845 709 LEU A N 1
ATOM 663 C CA . LEU A 1 95 ? 4.75900 23.06900 -11.87500 1.000 55.11316 709 LEU A CA 1
ATOM 664 C C . LEU A 1 95 ? 4.48900 24.47200 -12.43100 1.000 57.70930 709 LEU A C 1
ATOM 665 O O . LEU A 1 95 ? 3.34200 24.77100 -12.73900 1.000 68.43244 709 LEU A O 1
ATOM 670 N N . GLU A 1 96 ? 5.49700 25.33400 -12.47700 1.000 60.46533 710 GLU A N 1
ATOM 671 C CA . GLU A 1 96 ? 5.29500 26.67200 -13.06500 1.000 62.11789 710 GLU A CA 1
ATOM 672 C C . GLU A 1 96 ? 6.34800 26.94300 -14.14600 1.000 53.39399 710 GLU A C 1
ATOM 673 O O . GLU A 1 96 ? 7.24100 27.73300 -13.89400 1.000 50.32162 710 GLU A O 1
ATOM 679 N N . ILE A 1 97 ? 6.20700 26.30900 -15.31200 1.000 51.13617 711 ILE A N 1
ATOM 680 C CA . ILE A 1 97 ? 7.07600 26.58500 -16.49300 1.000 52.05276 711 ILE A CA 1
ATOM 681 C C . ILE A 1 97 ? 6.58900 27.91400 -17.10000 1.000 53.24297 711 ILE A C 1
ATOM 682 O O . ILE A 1 97 ? 5.42300 28.25300 -16.93600 1.000 51.62230 711 ILE A O 1
ATOM 687 N N . SER A 1 98 ? 7.49300 28.66000 -17.72900 1.000 55.92531 712 SER A N 1
ATOM 688 C CA . SER A 1 98 ? 7.25200 29.94900 -18.32600 1.000 56.52233 712 SER A CA 1
ATOM 689 C C . SER A 1 98 ? 8.15700 29.87600 -19.51200 1.000 50.83250 712 SER A C 1
ATOM 690 O O . SER A 1 98 ? 8.88100 28.92000 -19.63500 1.000 45.93672 712 SER A O 1
ATOM 693 N N . ASP A 1 99 ? 8.13400 30.86700 -20.37900 1.000 51.88455 713 ASP A N 1
ATOM 694 C CA . ASP A 1 99 ? 9.01100 30.82700 -21.52100 1.000 60.26819 713 ASP A CA 1
ATOM 695 C C . ASP A 1 99 ? 10.33700 31.43300 -21.16800 1.000 61.57647 713 ASP A C 1
ATOM 696 O O . ASP A 1 99 ? 11.29800 31.27100 -21.88500 1.000 54.90259 713 ASP A O 1
ATOM 701 N N . ASP A 1 100 ? 10.38800 32.11400 -20.04200 1.000 59.67313 714 ASP A N 1
ATOM 702 C CA . ASP A 1 100 ? 11.62200 32.74200 -19.59600 1.000 64.57747 714 ASP A CA 1
ATOM 703 C C . ASP A 1 100 ? 12.58500 31.85600 -18.81800 1.000 55.63317 714 ASP A C 1
ATOM 704 O O . ASP A 1 100 ? 13.74300 32.17900 -18.75000 1.000 55.49641 714 ASP A O 1
ATOM 709 N N . ASN A 1 101 ? 12.10100 30.76300 -18.23900 1.000 46.76295 715 ASN A N 1
ATOM 710 C CA . ASN A 1 101 ? 12.87300 29.87500 -17.42200 1.000 43.28971 715 ASN A CA 1
ATOM 711 C C . ASN A 1 101 ? 12.97500 28.51700 -18.08300 1.000 48.57464 715 ASN A C 1
ATOM 712 O O . ASN A 1 101 ? 13.38500 27.55900 -17.49800 1.000 50.19633 715 ASN A O 1
ATOM 717 N N . THR A 1 102 ? 12.60000 28.44900 -19.33000 1.000 44.64340 716 THR A N 1
ATOM 718 C CA . THR A 1 102 ? 12.54100 27.17500 -20.03700 1.000 41.34990 716 THR A CA 1
ATOM 719 C C . THR A 1 102 ? 13.92200 26.66900 -20.46000 1.000 46.21315 716 THR A C 1
ATOM 720 O O . THR A 1 102 ? 14.18200 25.45600 -20.39800 1.000 45.73626 716 THR A O 1
ATOM 724 N N . ASP A 1 103 ? 14.81500 27.58100 -20.88400 1.000 43.01051 717 ASP A N 1
ATOM 725 C CA . ASP A 1 103 ? 16.20000 27.23000 -21.18400 1.000 45.49519 717 ASP A CA 1
ATOM 726 C C . ASP A 1 103 ? 17.00700 26.98400 -19.91200 1.000 40.67158 717 ASP A C 1
ATOM 727 O O . ASP A 1 103 ? 17.86700 26.08500 -19.87600 1.000 43.57113 717 ASP A O 1
ATOM 732 N N . ALA A 1 104 ? 16.72400 27.75000 -18.85300 1.000 44.54078 718 ALA A N 1
ATOM 733 C CA . ALA A 1 104 ? 17.22700 27.40900 -17.52500 1.000 36.99418 718 ALA A CA 1
ATOM 734 C C . ALA A 1 104 ? 16.88700 25.97000 -17.14900 1.000 42.35552 718 ALA A C 1
ATOM 735 O O . ALA A 1 104 ? 17.74300 25.24000 -16.62600 1.000 37.16797 718 ALA A O 1
ATOM 737 N N . LEU A 1 105 ? 15.63400 25.55600 -17.41800 1.000 39.75728 719 LEU A N 1
ATOM 738 C CA . LEU A 1 105 ? 15.17000 24.20400 -17.09700 1.000 34.70810 719 LEU A CA 1
ATOM 739 C C . LEU A 1 105 ? 15.82500 23.15600 -17.99500 1.000 35.97492 719 LEU A C 1
ATOM 740 O O . LEU A 1 105 ? 16.28500 22.12200 -17.50900 1.000 33.38991 719 LEU A O 1
ATOM 745 N N . VAL A 1 106 ? 15.83200 23.38500 -19.31700 1.000 39.91157 720 VAL A N 1
ATOM 746 C CA . VAL A 1 106 ? 16.51500 22.47400 -20.24400 1.000 40.71743 720 VAL A CA 1
ATOM 747 C C . VAL A 1 106 ? 17.97500 22.28400 -19.83600 1.000 39.15662 720 VAL A C 1
ATOM 748 O O . VAL A 1 106 ? 18.49000 21.16400 -19.79000 1.000 36.22424 720 VAL A O 1
ATOM 752 N N . ALA A 1 107 ? 18.66800 23.37800 -19.53000 1.000 41.67373 721 ALA A N 1
ATOM 753 C CA . ALA A 1 107 ? 20.10800 23.25700 -19.34400 1.000 34.71121 721 ALA A CA 1
ATOM 754 C C . ALA A 1 107 ? 20.46200 22.59800 -18.01400 1.000 32.70244 721 ALA A C 1
ATOM 755 O O . ALA A 1 107 ? 21.46400 21.87100 -17.95500 1.000 35.13953 721 ALA A O 1
ATOM 757 N N . SER A 1 108 ? 19.68700 22.82400 -16.93600 1.000 32.67131 722 SER A N 1
ATOM 758 C CA . SER A 1 108 ? 20.02800 22.06800 -15.74000 1.000 34.44365 722 SER A CA 1
ATOM 759 C C . SER A 1 108 ? 19.57500 20.61600 -15.82800 1.000 38.14982 722 SER A C 1
ATOM 760 O O . SER A 1 108 ? 20.12000 19.76900 -15.11000 1.000 38.64915 722 SER A O 1
ATOM 763 N N . SER A 1 109 ? 18.64100 20.30200 -16.73200 1.000 37.77144 723 SER A N 1
ATOM 764 C CA . SER A 1 109 ? 18.35200 18.91300 -17.05300 1.000 32.97552 723 SER A CA 1
ATOM 765 C C . SER A 1 109 ? 19.58200 18.20300 -17.59700 1.000 34.56483 723 SER A C 1
ATOM 766 O O . SER A 1 109 ? 19.96800 17.14100 -17.09600 1.000 35.75303 723 SER A O 1
ATOM 769 N N . LEU A 1 110 ? 20.20200 18.76500 -18.65100 1.000 35.29180 724 LEU A N 1
ATOM 770 C CA . LEU A 1 110 ? 21.35900 18.10000 -19.25300 1.000 32.62900 724 LEU A CA 1
ATOM 771 C C . LEU A 1 110 ? 22.54900 18.11700 -18.30300 1.000 34.97416 724 LEU A C 1
ATOM 772 O O . LEU A 1 110 ? 23.30800 17.14400 -18.22900 1.000 38.23104 724 LEU A O 1
ATOM 777 N N . ILE A 1 111 ? 22.71400 19.20100 -17.54200 1.000 35.44353 725 ILE A N 1
ATOM 778 C CA . ILE A 1 111 ? 23.79100 19.23700 -16.55400 1.000 29.34264 725 ILE A CA 1
ATOM 779 C C . ILE A 1 111 ? 23.59100 18.09900 -15.56000 1.000 30.18319 725 ILE A C 1
ATOM 780 O O . ILE A 1 111 ? 24.42700 17.19900 -15.42800 1.000 30.08524 725 ILE A O 1
ATOM 785 N N . LEU A 1 112 ? 22.43900 18.09600 -14.89900 1.000 29.90875 726 LEU A N 1
ATOM 786 C CA . LEU A 1 112 ? 22.11800 17.04800 -13.94300 1.000 35.94395 726 LEU A CA 1
ATOM 787 C C . LEU A 1 112 ? 22.21900 15.64800 -14.56100 1.000 34.23444 726 LEU A C 1
ATOM 788 O O . LEU A 1 112 ? 22.52600 14.68000 -13.84800 1.000 32.00782 726 LEU A O 1
ATOM 793 N N . ILE A 1 113 ? 21.99800 15.52000 -15.87500 1.000 32.88350 727 ILE A N 1
ATOM 794 C CA . ILE A 1 113 ? 22.15600 14.21600 -16.51800 1.000 29.56049 727 ILE A CA 1
ATOM 795 C C . ILE A 1 113 ? 23.62600 13.82200 -16.55100 1.000 32.73920 727 ILE A C 1
ATOM 796 O O . ILE A 1 113 ? 23.99700 12.70500 -16.16500 1.000 26.38557 727 ILE A O 1
ATOM 801 N N . MET A 1 114 ? 24.48400 14.74300 -16.99900 1.000 33.15474 728 MET A N 1
ATOM 802 C CA . MET A 1 114 ? 25.91400 14.46600 -17.04700 1.000 31.48414 728 MET A CA 1
ATOM 803 C C . MET A 1 114 ? 26.47600 14.25700 -15.65200 1.000 29.55909 728 MET A C 1
ATOM 804 O O . MET A 1 114 ? 27.27400 13.34300 -15.41800 1.000 32.72659 728 MET A O 1
ATOM 809 N N . ASP A 1 115 ? 26.03400 15.06400 -14.70500 1.000 26.88913 729 ASP A N 1
ATOM 810 C CA . ASP A 1 115 ? 26.54400 14.95700 -13.34300 1.000 29.44787 729 ASP A CA 1
ATOM 811 C C . ASP A 1 115 ? 26.13400 13.63100 -12.68200 1.000 34.75589 729 ASP A C 1
ATOM 812 O O . ASP A 1 115 ? 26.84000 13.12300 -11.80200 1.000 36.07486 729 ASP A O 1
ATOM 817 N N . SER A 1 116 ? 25.00600 13.06800 -13.11000 1.000 29.11353 730 SER A N 1
ATOM 818 C CA . SER A 1 116 ? 24.50800 11.78000 -12.64100 1.000 27.26693 730 SER A CA 1
ATOM 819 C C . SER A 1 116 ? 25.25700 10.61800 -13.27900 1.000 35.01566 730 SER A C 1
ATOM 820 O O . SER A 1 116 ? 25.54400 9.61900 -12.60900 1.000 33.41676 730 SER A O 1
ATOM 823 N N . LEU A 1 117 ? 25.52800 10.70100 -14.58000 1.000 33.73577 731 LEU A N 1
ATOM 824 C CA . LEU A 1 117 ? 26.31700 9.65800 -15.22000 1.000 26.49368 731 LEU A CA 1
ATOM 825 C C . LEU A 1 117 ? 27.72100 9.58300 -14.62900 1.000 37.68840 731 LEU A C 1
ATOM 826 O O . LEU A 1 117 ? 28.29500 8.49200 -14.53700 1.000 41.00634 731 LEU A O 1
ATOM 831 N N . ALA A 1 118 ? 28.28300 10.73600 -14.23200 1.000 32.89277 732 ALA A N 1
ATOM 832 C CA . ALA A 1 118 ? 29.61600 10.76500 -13.65200 1.000 29.51170 732 ALA A CA 1
ATOM 833 C C . ALA A 1 118 ? 29.63900 10.19300 -12.24100 1.000 30.73445 732 ALA A C 1
ATOM 834 O O . ALA A 1 118 ? 30.65800 9.64600 -11.82300 1.000 42.29960 732 ALA A O 1
ATOM 836 N N . ASN A 1 119 ? 28.50900 10.22100 -11.55700 1.000 28.76893 733 ASN A N 1
ATOM 837 C CA . ASN A 1 119 ? 28.37700 9.74200 -10.19700 1.000 30.86152 733 ASN A CA 1
ATOM 838 C C . ASN A 1 119 ? 27.73000 8.39800 -9.96500 1.000 41.42803 733 ASN A C 1
ATOM 839 O O . ASN A 1 119 ? 27.42000 8.07800 -8.87100 1.000 37.54831 733 ASN A O 1
ATOM 844 N N . ALA A 1 120 ? 27.44900 7.67800 -11.04300 1.000 45.00214 734 ALA A N 1
ATOM 845 C CA . ALA A 1 120 ? 26.98100 6.28200 -10.97800 1.000 44.98632 734 ALA A CA 1
ATOM 846 C C . ALA A 1 120 ? 28.29200 5.49600 -10.96200 1.000 66.70058 734 ALA A C 1
ATOM 847 O O . ALA A 1 120 ? 29.09300 5.72300 -11.88300 1.00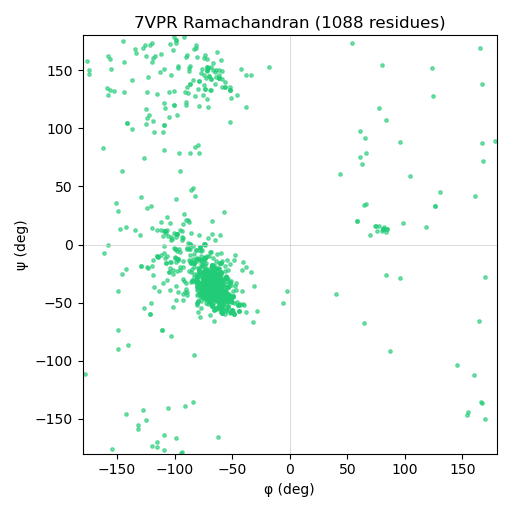0 66.95156 734 ALA A O 1
ATOM 849 N N . SER A 1 121 ? 28.47700 4.54900 -10.03600 1.000 73.02988 735 SER A N 1
ATOM 850 C CA . SER A 1 121 ? 29.79100 3.87700 -9.79800 1.000 86.09406 735 SER A CA 1
ATOM 851 C C . SER A 1 121 ? 29.98400 2.48600 -10.44300 1.000 90.34831 735 SER A C 1
ATOM 852 O O . SER A 1 121 ? 29.19200 2.09800 -11.29700 1.000 88.75309 735 SER A O 1
ATOM 855 N N . ASN A 1 122 ? 31.01900 1.75100 -10.03000 1.000 91.95545 736 ASN A N 1
ATOM 856 C CA . ASN A 1 122 ? 31.27600 0.38700 -10.56300 1.000 92.24629 736 ASN A CA 1
ATOM 857 C C . ASN A 1 122 ? 30.05200 -0.48600 -10.28200 1.000 93.45383 736 ASN A C 1
ATOM 858 O O . ASN A 1 122 ? 29.82500 -1.45400 -11.01500 1.000 91.95637 736 ASN A O 1
ATOM 863 N N . SER A 1 123 ? 29.37900 -0.22800 -9.16600 1.000 93.72866 737 SER A N 1
ATOM 864 C CA . SER A 1 123 ? 28.14800 -0.96600 -8.80000 1.000 86.31870 737 SER A CA 1
ATOM 865 C C . SER A 1 123 ? 27.21200 0.00800 -8.08300 1.000 84.95193 737 SER A C 1
ATOM 866 O O . SER A 1 123 ? 26.91900 -0.24200 -6.90400 1.000 81.56709 737 SER A O 1
ATOM 869 N N . ASN A 1 124 ? 26.73100 1.06500 -8.73600 1.000 77.77704 738 ASN A N 1
ATOM 870 C CA . ASN A 1 124 ? 25.90000 2.01000 -7.94000 1.000 77.32319 738 ASN A CA 1
ATOM 871 C C . ASN A 1 124 ? 24.44900 1.56400 -7.75900 1.000 82.67094 738 ASN A C 1
ATOM 872 O O . ASN A 1 124 ? 24.01100 0.57500 -8.36500 1.000 83.32709 738 ASN A O 1
ATOM 877 N N . PRO A 1 125 ? 23.70700 2.29100 -6.90800 1.000 72.53241 739 PRO A N 1
ATOM 878 C CA . PRO A 1 125 ? 22.36000 1.96000 -6.58800 1.000 62.10641 739 PRO A CA 1
ATOM 879 C C . PRO A 1 125 ? 21.37200 2.64900 -7.52500 1.000 55.04150 739 PRO A C 1
ATOM 880 O O . PRO A 1 125 ? 21.58700 2.71300 -8.68500 1.000 46.61195 739 PRO A O 1
ATOM 884 N N . THR A 1 126 ? 20.29800 3.12700 -6.92200 1.000 52.41427 740 THR A N 1
ATOM 885 C CA . THR A 1 126 ? 19.15700 3.75000 -7.61200 1.000 50.65663 740 THR A CA 1
ATOM 886 C C . THR A 1 126 ? 19.18800 5.25700 -7.41600 1.000 44.21718 740 THR A C 1
ATOM 887 O O . THR A 1 126 ? 18.22700 5.89100 -7.78000 1.000 44.49667 740 THR A O 1
ATOM 891 N N . ALA A 1 127 ? 20.23800 5.79900 -6.83200 1.000 44.51656 741 ALA A N 1
ATOM 892 C CA . ALA A 1 127 ? 20.19100 7.25800 -6.64300 1.000 35.51399 741 ALA A CA 1
ATOM 893 C C . ALA A 1 127 ? 20.46500 7.98400 -7.95300 1.000 38.42018 741 ALA A C 1
ATOM 894 O O . ALA A 1 127 ? 19.71800 8.88800 -8.21800 1.000 40.72008 741 ALA A O 1
ATOM 896 N N . TRP A 1 128 ? 21.47000 7.58300 -8.73200 1.000 34.93023 742 TRP A N 1
ATOM 897 C CA . TRP A 1 128 ? 21.75800 8.29500 -9.94600 1.000 39.54180 742 TRP A CA 1
ATOM 898 C C . TRP A 1 128 ? 20.57100 8.24800 -10.83200 1.000 40.14874 742 TRP A C 1
ATOM 899 O O . TRP A 1 128 ? 20.23200 9.18600 -11.49700 1.000 32.91477 742 TRP A O 1
ATOM 910 N N . ILE A 1 129 ? 19.94100 7.11300 -10.83900 1.000 32.68554 743 ILE A N 1
ATOM 911 C CA . ILE A 1 129 ? 18.74100 6.92900 -11.66200 1.000 31.81567 743 ILE A CA 1
ATOM 912 C C . ILE A 1 129 ? 17.60800 7.85500 -11.20900 1.000 38.20232 743 ILE A C 1
ATOM 913 O O . ILE A 1 129 ? 16.90800 8.46100 -12.03600 1.000 35.61142 743 ILE A O 1
ATOM 918 N N . PHE A 1 130 ? 17.41500 7.98200 -9.89500 1.000 37.50231 744 PHE A N 1
ATOM 919 C CA . PHE A 1 130 ? 16.37800 8.86500 -9.37800 1.000 32.08396 744 PHE A CA 1
ATOM 920 C C . PHE A 1 130 ? 16.51200 10.27600 -9.93600 1.000 36.77237 744 PHE A C 1
ATOM 921 O O . PHE A 1 130 ? 15.51600 10.89200 -10.33700 1.000 33.86031 744 PHE A O 1
ATOM 929 N N . HIS A 1 131 ? 17.71600 10.77600 -9.97700 1.000 31.36027 745 HIS A N 1
ATOM 930 C CA . HIS A 1 131 ? 17.96100 12.09000 -10.48200 1.000 33.29022 745 HIS A CA 1
ATOM 931 C C . HIS A 1 131 ? 17.70200 12.16700 -11.94000 1.000 37.20566 745 HIS A C 1
ATOM 932 O O . HIS A 1 131 ? 17.05900 13.05100 -12.37100 1.000 36.19812 745 HIS A O 1
ATOM 939 N N . VAL A 1 132 ? 18.19800 11.21300 -12.69500 1.000 33.42646 746 VAL A N 1
ATOM 940 C CA . VAL A 1 132 ? 17.97200 11.19500 -14.10700 1.000 29.58002 746 VAL A CA 1
ATOM 941 C C . VAL A 1 132 ? 16.48100 11.22200 -14.41500 1.000 34.12904 746 VAL A C 1
ATOM 942 O O . VAL A 1 132 ? 16.06600 11.88800 -15.31300 1.000 35.28199 746 VAL A O 1
ATOM 946 N N . LYS A 1 133 ? 15.68800 10.48900 -13.66100 1.000 33.41014 747 LYS A N 1
ATOM 947 C CA . LYS A 1 133 ? 14.26800 10.44500 -13.85600 1.000 33.33314 747 LYS A CA 1
ATOM 948 C C . LYS A 1 133 ? 13.69700 11.83200 -13.73800 1.000 35.66858 747 LYS A C 1
ATOM 949 O O . LYS A 1 133 ? 12.84700 12.23400 -14.49400 1.000 31.61287 747 LYS A O 1
ATOM 955 N N . GLY A 1 134 ? 14.17700 12.56400 -12.75400 1.000 33.10048 748 GLY A N 1
ATOM 956 C CA . GLY A 1 134 ? 13.76800 13.95900 -12.61400 1.000 28.40329 748 GLY A CA 1
ATOM 957 C C . GLY A 1 134 ? 14.15100 14.80200 -13.81600 1.000 33.94606 748 GLY A C 1
ATOM 958 O O . GLY A 1 134 ? 13.31900 15.51200 -14.37800 1.000 30.83271 748 GLY A O 1
ATOM 959 N N . ALA A 1 135 ? 15.41800 14.72000 -14.23400 1.000 30.41187 749 ALA A N 1
ATOM 960 C CA . ALA A 1 135 ? 15.85400 15.39500 -15.45200 1.000 28.11300 749 ALA A CA 1
ATOM 961 C C . ALA A 1 135 ? 14.95700 15.05500 -16.64100 1.000 33.82468 749 ALA A C 1
ATOM 962 O O . ALA A 1 135 ? 14.50600 15.94400 -17.36800 1.000 34.90824 749 ALA A O 1
ATOM 964 N N . VAL A 1 136 ? 14.69000 13.76600 -16.84800 1.000 39.23492 750 VAL A N 1
ATOM 965 C CA . VAL A 1 136 ? 13.91500 13.32400 -18.00300 1.000 32.89936 750 VAL A CA 1
ATOM 966 C C . VAL A 1 136 ? 12.48800 13.85800 -17.93000 1.000 34.35830 750 VAL A C 1
ATOM 967 O O . VAL A 1 136 ? 11.91300 14.27700 -18.94900 1.000 38.66735 750 VAL A O 1
ATOM 971 N N . THR A 1 137 ? 11.89400 13.87300 -16.73300 1.000 29.75597 751 THR A N 1
ATOM 972 C CA . THR A 1 137 ? 10.50800 14.30600 -16.66000 1.000 34.67516 751 THR A CA 1
ATOM 973 C C . THR A 1 137 ? 10.36300 15.81800 -16.87400 1.000 35.46846 751 THR A C 1
ATOM 974 O O . THR A 1 137 ? 9.35900 16.24100 -17.48600 1.000 29.17130 751 THR A O 1
ATOM 978 N N . ILE A 1 138 ? 11.36500 16.62400 -16.46500 1.000 40.65990 752 ILE A N 1
ATOM 979 C CA . ILE A 1 138 ? 11.41400 18.05200 -16.84900 1.000 41.45272 752 ILE A CA 1
ATOM 980 C C . ILE A 1 138 ? 11.44800 18.19000 -18.36500 1.000 45.79853 752 ILE A C 1
ATOM 981 O O . ILE A 1 138 ? 10.62600 18.88700 -18.98100 1.000 43.58348 752 ILE A O 1
ATOM 986 N N . LEU A 1 139 ? 12.47500 17.59000 -18.96400 1.000 38.36531 753 LEU A N 1
ATOM 987 C CA . LEU A 1 139 ? 12.63800 17.55100 -20.40400 1.000 35.37582 753 LEU A CA 1
ATOM 988 C C . LEU A 1 139 ? 11.33600 17.20300 -21.10600 1.000 39.95352 753 LEU A C 1
ATOM 989 O O . LEU A 1 139 ? 10.91500 17.91500 -22.03100 1.000 44.55864 753 LEU A O 1
ATOM 994 N N . THR A 1 140 ? 10.68900 16.09600 -20.68600 1.000 39.60148 754 THR A N 1
ATOM 995 C CA . THR A 1 140 ? 9.40800 15.71100 -21.28400 1.000 42.17001 754 THR A CA 1
ATOM 996 C C . THR A 1 140 ? 8.39100 16.85500 -21.17700 1.000 36.79249 754 THR A C 1
ATOM 997 O O . THR A 1 140 ? 7.66100 17.15200 -22.12700 1.000 39.80039 754 THR A O 1
ATOM 1001 N N . ALA A 1 141 ? 8.35300 17.52200 -20.02600 1.000 36.25241 755 ALA A N 1
ATOM 1002 C CA . ALA A 1 141 ? 7.36600 18.57200 -19.81500 1.000 36.16272 755 ALA A CA 1
ATOM 1003 C C . ALA A 1 141 ? 7.64600 19.83400 -20.61900 1.000 43.74934 755 ALA A C 1
ATOM 1004 O O . ALA A 1 141 ? 6.70100 20.56500 -20.91500 1.000 47.53430 755 ALA A O 1
ATOM 1006 N N . VAL A 1 142 ? 8.90300 20.13000 -20.99600 1.000 44.32731 756 VAL A N 1
ATOM 1007 C CA . VAL A 1 142 ? 9.13200 21.37500 -21.74200 1.000 39.53184 756 VAL A CA 1
ATOM 1008 C C . VAL A 1 142 ? 9.18600 21.15000 -23.24700 1.000 44.70332 756 VAL A C 1
ATOM 1009 O O . VAL A 1 142 ? 9.12000 22.12000 -24.02700 1.000 44.92059 756 VAL A O 1
ATOM 1013 N N . TRP A 1 143 ? 9.28600 19.91200 -23.69300 1.000 50.16413 757 TRP A N 1
ATOM 1014 C CA . TRP A 1 143 ? 9.33000 19.66200 -25.12800 1.000 51.22325 757 TRP A CA 1
ATOM 1015 C C . TRP A 1 143 ? 7.90800 19.55500 -25.69900 1.000 50.47464 757 TRP A C 1
ATOM 1016 O O . TRP A 1 143 ? 7.05800 18.89800 -25.10200 1.000 51.18860 757 TRP A O 1
ATOM 1027 N N . PRO A 1 144 ? 7.64100 20.15400 -26.87600 1.000 49.87810 758 PRO A N 1
ATOM 1028 C CA . PRO A 1 144 ? 8.52400 20.82100 -27.83800 1.000 54.09756 758 PRO A CA 1
ATOM 1029 C C . PRO A 1 144 ? 9.00600 22.16700 -27.36900 1.000 52.49773 758 PRO A C 1
ATOM 1030 O O . PRO A 1 144 ? 8.21300 22.96000 -26.86900 1.000 47.02639 758 PRO A O 1
ATOM 1034 N N . LEU A 1 145 ? 10.30500 22.40000 -27.53000 1.000 52.46500 759 LEU A N 1
ATOM 1035 C CA . LEU A 1 145 ? 10.87000 23.71900 -27.29400 1.000 49.08156 759 LEU A CA 1
ATOM 1036 C C . LEU A 1 145 ? 10.45600 24.69300 -28.41000 1.000 56.59766 759 LEU A C 1
ATOM 1037 O O . LEU A 1 145 ? 10.29700 24.29600 -29.56900 1.000 50.46251 759 LEU A O 1
ATOM 1042 N N . PRO A 1 146 ? 10.38900 25.96700 -28.14300 1.000 59.56003 760 PRO A N 1
ATOM 1043 C CA . PRO A 1 146 ? 10.09800 26.91700 -29.20200 1.000 56.71374 760 PRO A CA 1
ATOM 1044 C C . PRO A 1 146 ? 11.30500 26.97800 -30.10400 1.000 60.42415 760 PRO A C 1
ATOM 1045 O O . PRO A 1 146 ? 12.37600 26.84200 -29.58800 1.000 60.68991 760 PRO A O 1
ATOM 1049 N N . GLU A 1 147 ? 11.16500 27.14900 -31.40300 1.000 72.08467 761 GLU A N 1
ATOM 1050 C CA . GLU A 1 147 ? 12.32700 27.15300 -32.26500 1.000 74.08245 761 GLU A CA 1
ATOM 1051 C C . GLU A 1 147 ? 13.28800 28.24600 -31.90300 1.000 68.33172 761 GLU A C 1
ATOM 1052 O O . GLU A 1 147 ? 14.42100 28.24000 -32.31000 1.000 72.64416 761 GLU A O 1
ATOM 1058 N N . THR A 1 148 ? 12.81000 29.19000 -31.12700 1.000 57.53345 762 THR A N 1
ATOM 1059 C CA . THR A 1 148 ? 13.63500 30.27600 -30.72000 1.000 65.57418 762 THR A CA 1
ATOM 1060 C C . THR A 1 148 ? 14.57300 29.90600 -29.61800 1.000 65.45934 762 THR A C 1
ATOM 1061 O O . THR A 1 148 ? 15.35400 30.71100 -29.21500 1.000 62.00619 762 THR A O 1
ATOM 1065 N N . SER A 1 149 ? 14.50700 28.68400 -29.12700 1.000 59.83108 763 SER A N 1
ATOM 1066 C CA . SER A 1 149 ? 15.37900 28.29400 -28.02300 1.000 52.30489 763 SER A CA 1
ATOM 1067 C C . SER A 1 149 ? 16.76700 27.99400 -28.55900 1.000 55.37383 763 SER A C 1
ATOM 1068 O O . SER A 1 149 ? 16.91800 27.41200 -29.63300 1.000 55.27626 763 SER A O 1
ATOM 1071 N N . LYS A 1 150 ? 17.79500 28.40000 -27.80800 1.000 53.48606 764 LYS A N 1
ATOM 1072 C CA . LYS A 1 150 ? 19.15700 28.05100 -28.21700 1.000 55.71050 764 LYS A CA 1
ATOM 1073 C C . LYS A 1 150 ? 19.39300 26.54500 -28.16100 1.000 50.67404 764 LYS A C 1
ATOM 1074 O O . LYS A 1 150 ? 20.18900 26.01900 -28.94800 1.000 51.84965 764 LYS A O 1
ATOM 1080 N N . PHE A 1 151 ? 18.69800 25.83400 -27.26900 1.000 50.26173 765 PHE A N 1
ATOM 1081 C CA . PHE A 1 151 ? 18.87800 24.39100 -27.14200 1.000 47.88216 765 PHE A CA 1
ATOM 1082 C C . PHE A 1 151 ? 18.10300 23.58500 -28.16200 1.000 48.69729 765 PHE A C 1
ATOM 1083 O O . PHE A 1 151 ? 18.28800 22.36600 -28.18500 1.000 52.24501 765 PHE A O 1
ATOM 1091 N N . TYR A 1 152 ? 17.28300 24.24800 -28.98500 1.000 45.55062 766 TYR A N 1
ATOM 1092 C CA . TYR A 1 152 ? 16.37900 23.58300 -29.96200 1.000 46.59864 766 TYR A CA 1
ATOM 1093 C C . TYR A 1 152 ? 17.08700 22.62100 -30.91500 1.000 55.55255 766 TYR A C 1
ATOM 1094 O O . TYR A 1 152 ? 16.62900 21.49800 -31.06900 1.000 59.64005 766 TYR A O 1
ATOM 1103 N N . ASN A 1 153 ? 18.07700 23.08500 -31.65900 1.000 52.15805 767 ASN A N 1
ATOM 1104 C CA . ASN A 1 153 ? 18.80500 22.16800 -32.57200 1.000 53.30658 767 ASN A CA 1
ATOM 1105 C C . ASN A 1 153 ? 19.72300 21.23800 -31.79200 1.000 51.42904 767 ASN A C 1
ATOM 1106 O O . ASN A 1 153 ? 20.04900 20.17300 -32.29100 1.000 53.09231 767 ASN A O 1
ATOM 1111 N N . LEU A 1 154 ? 20.18700 21.70600 -30.64600 1.000 48.65276 768 LEU A N 1
ATOM 1112 C CA . LEU A 1 154 ? 21.14000 20.96100 -29.80500 1.000 48.87301 768 LEU A CA 1
ATOM 1113 C C . LEU A 1 154 ? 20.53000 19.65000 -29.31400 1.000 52.77311 768 LEU A C 1
ATOM 1114 O O . LEU A 1 154 ? 21.27000 18.67300 -29.23200 1.000 56.36973 768 LEU A O 1
ATOM 1119 N N . ILE A 1 155 ? 19.24800 19.60700 -28.98300 1.000 41.77289 769 ILE A N 1
ATOM 1120 C CA . ILE A 1 155 ? 18.78300 18.30900 -28.42900 1.000 50.63493 769 ILE A CA 1
ATOM 1121 C C . ILE A 1 155 ? 17.86300 17.53800 -29.38200 1.000 47.51156 769 ILE A C 1
ATOM 1122 O O . ILE A 1 155 ? 17.58600 16.40900 -29.06000 1.000 37.90015 769 ILE A O 1
ATOM 1127 N N . SER A 1 156 ? 17.53800 18.06300 -30.56300 1.000 51.01852 770 SER A N 1
ATOM 1128 C CA . SER A 1 156 ? 16.50900 17.41000 -31.41300 1.000 47.59588 770 SER A CA 1
ATOM 1129 C C . SER A 1 156 ? 16.98100 17.07100 -32.82400 1.000 54.66449 770 SER A C 1
ATOM 1130 O O . SER A 1 156 ? 17.95700 17.65400 -33.26300 1.000 51.29111 770 SER A O 1
ATOM 1133 N N . VAL A 1 157 ? 16.21700 16.17400 -33.46300 1.000 46.93942 771 VAL A N 1
ATOM 1134 C CA . VAL A 1 157 ? 16.37300 15.52600 -34.80300 1.000 44.33386 771 VAL A CA 1
ATOM 1135 C C . VAL A 1 157 ? 17.74700 14.88000 -34.88200 1.000 56.04626 771 VAL A C 1
ATOM 1136 O O . VAL A 1 157 ? 17.79900 13.72100 -34.49300 1.000 60.90803 771 VAL A O 1
ATOM 1140 N N . LEU A 1 162 ? 9.91700 13.55700 -43.16500 1.000 70.17334 776 LEU A N 1
ATOM 1141 C CA . LEU A 1 162 ? 10.52500 12.28300 -42.76700 1.000 80.47833 776 LEU A CA 1
ATOM 1142 C C . LEU A 1 162 ? 10.64200 11.22400 -43.85400 1.000 81.35365 776 LEU A C 1
ATOM 1143 O O . LEU A 1 162 ? 11.73700 10.84500 -44.22600 1.000 84.96060 776 LEU A O 1
ATOM 1148 N N . GLY A 1 163 ? 9.63900 11.05700 -44.72700 1.000 76.85794 777 GLY A N 1
ATOM 1149 C CA . GLY A 1 163 ? 9.54000 10.13000 -45.89300 1.000 83.13852 777 GLY A CA 1
ATOM 1150 C C . GLY A 1 163 ? 10.68100 9.19000 -46.33100 1.000 81.28169 777 GLY A C 1
ATOM 1151 O O . GLY A 1 163 ? 10.36700 8.06400 -46.66300 1.000 75.14442 777 GLY A O 1
ATOM 1152 N N . GLU A 1 164 ? 11.95400 9.59500 -46.30600 1.000 85.75910 778 GLU A N 1
ATOM 1153 C CA . GLU A 1 164 ? 13.22500 8.91000 -46.67900 1.000 88.08980 778 GLU A CA 1
ATOM 1154 C C . GLU A 1 164 ? 13.41900 7.57500 -45.93600 1.000 86.64669 778 GLU A C 1
ATOM 1155 O O . GLU A 1 164 ? 14.26000 6.78200 -46.40900 1.000 81.71495 778 GLU A O 1
ATOM 1161 N N . ILE A 1 165 ? 12.84000 7.40500 -44.74100 1.000 83.29999 779 ILE A N 1
ATOM 1162 C CA . ILE A 1 165 ? 12.87700 6.09700 -44.01700 1.000 78.66182 779 ILE A CA 1
ATOM 1163 C C . ILE A 1 165 ? 12.04900 5.06000 -44.78000 1.000 78.64193 779 ILE A C 1
ATOM 1164 O O . ILE A 1 165 ? 12.34900 3.87900 -44.62800 1.000 79.20040 779 ILE A O 1
ATOM 1169 N N . VAL A 1 166 ? 10.98500 5.48600 -45.47300 1.000 75.37433 780 VAL A N 1
ATOM 1170 C CA . VAL A 1 166 ? 10.08400 4.57600 -46.24200 1.000 70.44119 780 VAL A CA 1
ATOM 1171 C C . VAL A 1 166 ? 10.81400 4.07500 -47.48800 1.000 76.75806 780 VAL A C 1
ATOM 1172 O O . VAL A 1 166 ? 11.72000 4.76300 -47.95600 1.000 82.03754 780 VAL A O 1
ATOM 1176 N N . ASP A 1 167 ? 10.49700 2.86900 -47.94800 1.000 70.21445 781 ASP A N 1
ATOM 1177 C CA . ASP A 1 167 ? 11.06500 2.38500 -49.22400 1.000 69.31866 781 ASP A CA 1
ATOM 1178 C C . ASP A 1 167 ? 10.16100 3.00700 -50.28300 1.000 68.49193 781 ASP A C 1
ATOM 1179 O O . ASP A 1 167 ? 8.95500 2.83000 -50.16200 1.000 66.34603 781 ASP A O 1
ATOM 1184 N N . LYS A 1 168 ? 10.72300 3.68800 -51.27900 1.000 73.64677 782 LYS A N 1
ATOM 1185 C CA . LYS A 1 168 ? 9.88500 4.42200 -52.27000 1.000 76.39140 782 LYS A CA 1
ATOM 1186 C C . LYS A 1 168 ? 9.25000 3.49400 -53.30700 1.000 74.49878 782 LYS A C 1
ATOM 1187 O O . LYS A 1 168 ? 8.44700 3.98700 -54.10300 1.000 71.62471 782 LYS A O 1
ATOM 1193 N N . ASP A 1 169 ? 9.58600 2.20500 -53.28200 1.000 77.42046 783 ASP A N 1
ATOM 1194 C CA . ASP A 1 169 ? 8.97400 1.25400 -54.24200 1.000 76.49150 783 ASP A CA 1
ATOM 1195 C C . ASP A 1 169 ? 8.00200 0.30200 -53.54100 1.000 72.38290 783 ASP A C 1
ATOM 1196 O O . ASP A 1 169 ? 7.35800 -0.47900 -54.24200 1.000 68.15618 783 ASP A O 1
ATOM 1201 N N . THR A 1 170 ? 7.93800 0.32200 -52.21300 1.000 70.87530 784 THR A N 1
ATOM 1202 C CA . THR A 1 170 ? 7.03000 -0.62100 -51.52100 1.000 71.22085 784 THR A CA 1
ATOM 1203 C C . THR A 1 170 ? 6.05300 0.12600 -50.62800 1.000 74.22921 784 THR A C 1
ATOM 1204 O O . THR A 1 170 ? 5.10800 -0.50000 -50.16900 1.000 73.00181 784 THR A O 1
ATOM 1208 N N . GLY A 1 171 ? 6.36900 1.36800 -50.27200 1.000 74.40628 785 GLY A N 1
ATOM 1209 C CA . GLY A 1 171 ? 5.46700 2.13700 -49.39600 1.000 65.76067 785 GLY A CA 1
ATOM 1210 C C . GLY A 1 171 ? 5.53200 1.71800 -47.93700 1.000 66.60842 785 GLY A C 1
ATOM 1211 O O . GLY A 1 171 ? 4.69000 2.17700 -47.18200 1.000 67.84901 785 GLY A O 1
ATOM 1212 N N . THR A 1 172 ? 6.51100 0.91300 -47.53000 1.000 71.70879 786 THR A N 1
ATOM 1213 C CA . THR A 1 172 ? 6.60100 0.49900 -46.10900 1.000 75.28243 786 THR A CA 1
ATOM 1214 C C . THR A 1 172 ? 8.03100 0.65600 -45.61900 1.000 70.42778 786 THR A C 1
ATOM 1215 O O . THR A 1 172 ? 8.91300 0.82600 -46.44400 1.000 68.49000 786 THR A O 1
ATOM 1219 N N . ILE A 1 173 ? 8.23400 0.62100 -44.31000 1.000 70.43146 787 ILE A N 1
ATOM 1220 C CA . ILE A 1 173 ? 9.63700 0.70000 -43.83300 1.000 75.85559 787 ILE A CA 1
ATOM 1221 C C . ILE A 1 173 ? 10.19700 -0.70300 -43.99700 1.000 75.73085 787 ILE A C 1
ATOM 1222 O O . ILE A 1 173 ? 10.12100 -1.48200 -43.06000 1.000 69.71467 787 ILE A O 1
ATOM 1227 N N . THR A 1 174 ? 10.68900 -1.00600 -45.19100 1.000 78.02245 788 THR A N 1
ATOM 1228 C CA . THR A 1 174 ? 11.19400 -2.36300 -45.46600 1.000 77.15042 788 THR A CA 1
ATOM 1229 C C . THR A 1 174 ? 12.40900 -2.61000 -44.58500 1.000 78.88896 788 THR A C 1
ATOM 1230 O O . THR A 1 174 ? 12.51900 -3.68900 -44.02900 1.000 84.10247 788 THR A O 1
ATOM 1234 N N . GLU A 1 175 ? 13.26300 -1.61500 -44.45100 1.000 80.22180 789 GLU A N 1
ATOM 1235 C CA . GLU A 1 175 ? 14.50600 -1.90500 -43.72000 1.000 82.91246 789 GLU A CA 1
ATOM 1236 C C . GLU A 1 175 ? 15.07500 -0.62900 -43.11900 1.000 84.24438 789 GLU A C 1
ATOM 1237 O O . GLU A 1 175 ? 14.92800 0.44500 -43.71500 1.000 87.54797 789 GLU A O 1
ATOM 1243 N N . LEU A 1 176 ? 15.78400 -0.79600 -42.01600 1.000 77.39275 790 LEU A N 1
ATOM 1244 C CA . LEU A 1 176 ? 16.42900 0.34200 -41.33800 1.000 82.21661 790 LEU A CA 1
ATOM 1245 C C . LEU A 1 176 ? 17.90200 0.01800 -41.14100 1.000 85.52667 790 LEU A C 1
ATOM 1246 O O . LEU A 1 176 ? 18.32800 -1.07300 -41.42500 1.000 92.67458 790 LEU A O 1
ATOM 1251 N N . VAL A 1 177 ? 18.66900 1.02400 -40.75500 1.000 81.52473 791 VAL A N 1
ATOM 1252 C CA . VAL A 1 177 ? 20.03800 0.78900 -40.21700 1.000 80.99222 791 VAL A CA 1
ATOM 1253 C C . VAL A 1 177 ? 19.86700 0.71000 -38.68700 1.000 87.19350 791 VAL A C 1
ATOM 1254 O O . VAL A 1 177 ? 18.71100 0.71300 -38.17900 1.000 86.66038 791 VAL A O 1
ATOM 1258 N N . CYS A 1 178 ? 20.93300 0.53000 -37.91400 1.000 84.25049 792 CYS A N 1
ATOM 1259 C CA . CYS A 1 178 ? 20.85600 0.51900 -36.41400 1.000 82.27364 792 CYS A CA 1
ATOM 1260 C C . CYS A 1 178 ? 20.02600 -0.62900 -35.80800 1.000 80.07041 792 CYS A C 1
ATOM 1261 O O . CYS A 1 178 ? 20.62400 -1.52300 -35.21100 1.000 84.30799 792 CYS A O 1
ATOM 1264 N N . CYS A 1 179 ? 18.71100 -0.64300 -36.00300 1.000 77.61977 793 CYS A N 1
ATOM 1265 C CA . CYS A 1 179 ? 17.82400 -1.63100 -35.34600 1.000 79.90935 793 CYS A CA 1
ATOM 1266 C C . CYS A 1 179 ? 17.41000 -2.80300 -36.23600 1.000 80.44806 793 CYS A C 1
ATOM 1267 O O . CYS A 1 179 ? 16.74500 -3.70500 -35.69900 1.000 81.92567 793 CYS A O 1
ATOM 1270 N N . ASP A 1 180 ? 17.82700 -2.80400 -37.50100 1.000 82.23916 794 ASP A N 1
ATOM 1271 C CA . ASP A 1 180 ? 17.39500 -3.78600 -38.53600 1.000 87.28977 794 ASP A CA 1
ATOM 1272 C C . ASP A 1 180 ? 17.22600 -5.21300 -38.01500 1.000 84.74251 794 ASP A C 1
ATOM 1273 O O . ASP A 1 180 ? 16.13000 -5.74100 -38.10900 1.000 83.17996 794 ASP A O 1
ATOM 1278 N N . ASP A 1 181 ? 18.26800 -5.79100 -37.44700 1.000 81.44431 795 ASP A N 1
ATOM 1279 C CA . ASP A 1 181 ? 18.17100 -7.19600 -36.98100 1.000 88.22072 795 ASP A CA 1
ATOM 1280 C C . ASP A 1 181 ? 17.30700 -7.24100 -35.72400 1.000 84.80642 795 ASP A C 1
ATOM 1281 O O . ASP A 1 181 ? 16.32900 -8.00400 -35.68900 1.000 85.44370 795 ASP A O 1
ATOM 1286 N N . ASP A 1 182 ? 17.54000 -6.27500 -34.84900 1.000 86.46235 796 ASP A N 1
ATOM 1287 C CA . ASP A 1 182 ? 16.88500 -6.15300 -33.53000 1.000 80.65363 796 ASP A CA 1
ATOM 1288 C C . ASP A 1 182 ? 15.37300 -6.06200 -33.68700 1.000 77.96547 796 ASP A C 1
ATOM 1289 O O . ASP A 1 182 ? 14.68800 -6.69600 -32.89400 1.000 80.79400 796 ASP A O 1
ATOM 1294 N N . ILE A 1 183 ? 14.85800 -5.32900 -34.67100 1.000 77.98950 797 ILE A N 1
ATOM 1295 C CA . ILE A 1 183 ? 13.36600 -5.27200 -34.72900 1.000 75.66230 797 ILE A CA 1
ATOM 1296 C C . ILE A 1 183 ? 12.77800 -5.79700 -36.03700 1.000 72.03538 797 ILE A C 1
ATOM 1297 O O . ILE A 1 183 ? 11.80300 -5.20100 -36.46100 1.000 67.85964 797 ILE A O 1
ATOM 1302 N N . ALA A 1 184 ? 13.39300 -6.79600 -36.67600 1.000 79.87765 798 ALA A N 1
ATOM 1303 C CA . ALA A 1 184 ? 12.76300 -7.37700 -37.89600 1.000 80.07007 798 ALA A CA 1
ATOM 1304 C C . ALA A 1 184 ? 11.25000 -7.65600 -37.75000 1.000 73.25771 798 ALA A C 1
ATOM 1305 O O . ALA A 1 184 ? 10.50500 -7.23500 -38.61200 1.000 74.18664 798 ALA A O 1
ATOM 1307 N N . ASP A 1 185 ? 10.82700 -8.32500 -36.68100 1.000 75.83137 799 ASP A N 1
ATOM 1308 C CA . ASP A 1 185 ? 9.44900 -8.77600 -36.36600 1.000 78.41934 799 ASP A CA 1
ATOM 1309 C C . ASP A 1 185 ? 8.44200 -7.66000 -36.60000 1.000 75.51771 799 ASP A C 1
ATOM 1310 O O . ASP A 1 185 ? 7.31900 -7.97200 -36.95100 1.000 82.67267 799 ASP A O 1
ATOM 1315 N N . LEU A 1 186 ? 8.84500 -6.42000 -36.37400 1.000 73.57481 800 LEU A N 1
ATOM 1316 C CA . LEU A 1 186 ? 7.95200 -5.26000 -36.55500 1.000 73.28583 800 LEU A CA 1
ATOM 1317 C C . LEU A 1 186 ? 7.66600 -5.01100 -38.03200 1.000 73.06188 800 LEU A C 1
ATOM 1318 O O . LEU A 1 186 ? 6.56600 -4.57400 -38.34500 1.000 72.65268 800 LEU A O 1
ATOM 1323 N N . TYR A 1 187 ? 8.64500 -5.23600 -38.89700 1.000 72.62795 801 TYR A N 1
ATOM 1324 C CA . TYR A 1 187 ? 8.45500 -4.90700 -40.32900 1.000 72.96217 801 TYR A CA 1
ATOM 1325 C C . TYR A 1 187 ? 7.30500 -5.71900 -40.92100 1.000 73.85532 801 TYR A C 1
ATOM 1326 O O . TYR A 1 187 ? 7.14100 -6.89000 -40.58800 1.000 69.08398 801 TYR A O 1
ATOM 1335 N N . PRO A 1 188 ? 6.55800 -5.11800 -41.99700 1.000 80.55157 802 PRO A N 1
ATOM 1336 C CA . PRO A 1 188 ? 6.42600 -3.63400 -42.77700 1.000 76.14664 802 PRO A CA 1
ATOM 1337 C C . PRO A 1 188 ? 5.89600 -2.70100 -41.70400 1.000 73.89037 802 PRO A C 1
ATOM 1338 O O . PRO A 1 188 ? 5.09700 -3.11400 -40.91200 1.000 70.63747 802 PRO A O 1
ATOM 1342 N N . VAL A 1 189 ? 6.44000 -1.50200 -41.66600 1.000 77.99436 803 VAL A N 1
ATOM 1343 C CA . VAL A 1 189 ? 5.82700 -0.50800 -40.75900 1.000 80.51819 803 VAL A CA 1
ATOM 1344 C C . VAL A 1 189 ? 5.14200 0.47100 -41.71100 1.000 74.27222 803 VAL A C 1
ATOM 1345 O O . VAL A 1 189 ? 5.81300 1.00500 -42.59700 1.000 65.93697 803 VAL A O 1
ATOM 1349 N N . ASP A 1 190 ? 3.82000 0.56100 -41.59900 1.000 81.69316 804 ASP A N 1
ATOM 1350 C CA . ASP A 1 190 ? 2.99000 1.46300 -42.43500 1.000 80.72298 804 ASP A CA 1
ATOM 1351 C C . ASP A 1 190 ? 3.01400 2.85600 -41.82000 1.000 80.06388 804 ASP A C 1
ATOM 1352 O O . ASP A 1 190 ? 3.44500 2.99100 -40.66000 1.000 81.08833 804 ASP A O 1
ATOM 1357 N N . LEU A 1 191 ? 2.52800 3.85100 -42.55800 1.000 74.08029 805 LEU A N 1
ATOM 1358 C CA . LEU A 1 191 ? 2.45600 5.23800 -42.03500 1.000 70.50630 805 LEU A CA 1
ATOM 1359 C C . LEU A 1 191 ? 1.30800 5.40400 -41.02200 1.000 74.25624 805 LEU A C 1
ATOM 1360 O O . LEU A 1 191 ? 1.30100 6.43600 -40.33800 1.000 72.24617 805 LEU A O 1
ATOM 1365 N N . ASP A 1 192 ? 0.36300 4.44700 -40.97600 1.000 77.27386 806 ASP A N 1
ATOM 1366 C CA . ASP A 1 192 ? -0.77700 4.35000 -40.02300 1.000 73.77983 806 ASP A CA 1
ATOM 1367 C C . ASP A 1 192 ? -0.28200 3.95100 -38.62900 1.000 70.67455 806 ASP A C 1
ATOM 1368 O O . ASP A 1 192 ? -1.00600 4.17100 -37.66900 1.000 69.19799 806 ASP A O 1
ATOM 1373 N N . SER A 1 193 ? 0.90500 3.35600 -38.55000 1.000 70.63319 807 SER A N 1
ATOM 1374 C CA . SER A 1 193 ? 1.51400 2.83300 -37.30400 1.000 63.89442 807 SER A CA 1
ATOM 1375 C C . SER A 1 193 ? 1.81100 3.92500 -36.28000 1.000 62.69527 807 SER A C 1
ATOM 1376 O O . SER A 1 193 ? 1.99800 5.06700 -36.66100 1.000 61.40839 807 SER A O 1
ATOM 1379 N N . PRO A 1 194 ? 1.76500 3.60500 -34.97600 1.000 56.93933 808 PRO A N 1
ATOM 1380 C CA . PRO A 1 194 ? 2.13300 4.53000 -33.92600 1.000 55.99200 808 PRO A CA 1
ATOM 1381 C C . PRO A 1 194 ? 3.63700 4.42600 -33.62100 1.000 60.17708 808 PRO A C 1
ATOM 1382 O O . PRO A 1 194 ? 4.11100 5.17400 -32.80900 1.000 54.65438 808 PRO A O 1
ATOM 1386 N N . TYR A 1 195 ? 4.33600 3.50400 -34.28900 1.000 59.78652 809 TYR A N 1
ATOM 1387 C CA . TYR A 1 195 ? 5.79800 3.32000 -34.12400 1.000 56.31892 809 TYR A CA 1
ATOM 1388 C C . TYR A 1 195 ? 6.56500 4.09400 -35.20100 1.000 60.32351 809 TYR A C 1
ATOM 1389 O O . TYR A 1 195 ? 7.78900 4.13700 -35.12700 1.000 57.87042 809 TYR A O 1
ATOM 1398 N N . LEU A 1 196 ? 5.87400 4.68400 -36.17700 1.000 61.34221 810 LEU A N 1
ATOM 1399 C CA . LEU A 1 196 ? 6.58000 5.35500 -37.29800 1.000 62.55641 810 LEU A CA 1
ATOM 1400 C C . LEU A 1 196 ? 7.39600 6.55900 -36.84200 1.000 61.18978 810 LEU A C 1
ATOM 1401 O O . LEU A 1 196 ? 8.56800 6.62700 -37.19700 1.000 57.43496 810 LEU A O 1
ATOM 1406 N N . ILE A 1 197 ? 6.81900 7.42700 -36.02300 1.000 61.18796 811 ILE A N 1
ATOM 1407 C CA . ILE A 1 197 ? 7.58300 8.64100 -35.63500 1.000 57.47197 811 ILE A CA 1
ATOM 1408 C C . ILE A 1 197 ? 8.82600 8.20400 -34.86700 1.000 51.07551 811 ILE A C 1
ATOM 1409 O O . ILE A 1 197 ? 9.89300 8.59100 -35.25900 1.000 46.88116 811 ILE A O 1
ATOM 1414 N N . THR A 1 198 ? 8.68300 7.28800 -33.92600 1.000 46.20344 812 THR A N 1
ATOM 1415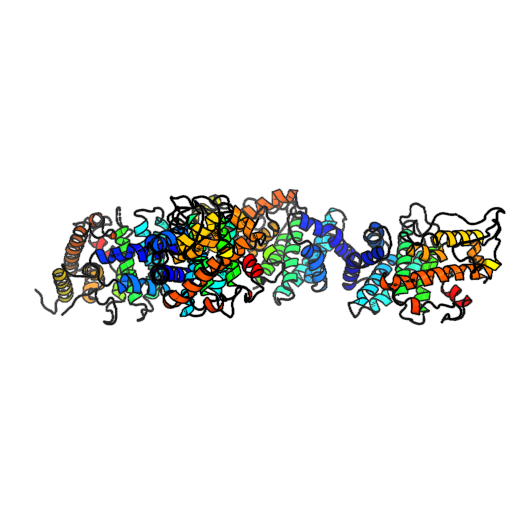 C CA . THR A 1 198 ? 9.87000 6.91900 -33.13400 1.000 45.79815 812 THR A CA 1
ATOM 1416 C C . THR A 1 198 ? 10.90300 6.24800 -34.02500 1.000 52.45031 812 THR A C 1
ATOM 1417 O O . THR A 1 198 ? 12.06600 6.52300 -33.84400 1.000 50.45430 812 THR A O 1
ATOM 1421 N N . LEU A 1 199 ? 10.47500 5.38500 -34.93800 1.000 57.01905 813 LEU A N 1
ATOM 1422 C CA . LEU A 1 199 ? 11.45800 4.65600 -35.77100 1.000 53.49316 813 LEU A CA 1
ATOM 1423 C C . LEU A 1 199 ? 12.19500 5.63400 -36.67200 1.000 52.71748 813 LEU A C 1
ATOM 1424 O O . LEU A 1 199 ? 13.40600 5.54100 -36.76400 1.000 52.27582 813 LEU A O 1
ATOM 1429 N N . ALA A 1 200 ? 11.47700 6.59400 -37.23700 1.000 52.43370 814 ALA A N 1
ATOM 1430 C CA . ALA A 1 200 ? 12.15000 7.58700 -38.09400 1.000 51.31291 814 ALA A CA 1
ATOM 1431 C C . ALA A 1 200 ? 13.10900 8.39800 -37.23600 1.000 51.78891 814 ALA A C 1
ATOM 1432 O O . ALA A 1 200 ? 14.23600 8.57200 -37.66000 1.000 59.11546 814 ALA A O 1
ATOM 1434 N N . TYR A 1 201 ? 12.68500 8.77000 -36.03400 1.000 43.59429 815 TYR A N 1
ATOM 1435 C CA . TYR A 1 201 ? 13.52800 9.57700 -35.12800 1.000 45.50290 815 TYR A CA 1
ATOM 1436 C C . TYR A 1 201 ? 14.80400 8.79800 -34.82400 1.000 54.19825 815 TYR A C 1
ATOM 1437 O O . TYR A 1 201 ? 15.87300 9.35000 -35.00700 1.000 56.39860 815 TYR A O 1
ATOM 1446 N N . LEU A 1 202 ? 14.67800 7.51700 -34.49100 1.000 51.10006 816 LEU A N 1
ATOM 1447 C CA . LEU A 1 202 ? 15.84500 6.68800 -34.11900 1.000 49.68548 816 LEU A CA 1
ATOM 1448 C C . LEU A 1 202 ? 16.76900 6.51500 -35.32300 1.000 54.61133 816 LEU A C 1
ATOM 1449 O O . LEU A 1 202 ? 17.98500 6.59300 -35.14900 1.000 58.23030 816 LEU A O 1
ATOM 1454 N N . ASP A 1 203 ? 16.19300 6.30000 -36.50300 1.000 59.25701 817 ASP A N 1
ATOM 1455 C CA . ASP A 1 203 ? 17.00200 6.10700 -37.73000 1.000 62.31600 817 ASP A CA 1
ATOM 1456 C C . ASP A 1 203 ? 17.77700 7.38400 -38.02500 1.000 60.73182 817 ASP A C 1
ATOM 1457 O O . ASP A 1 203 ? 18.94800 7.27900 -38.36200 1.000 58.14811 817 ASP A O 1
ATOM 1462 N N . LYS A 1 204 ? 17.12000 8.53300 -37.88000 1.000 58.36332 818 LYS A N 1
ATOM 1463 C CA . LYS A 1 204 ? 17.74500 9.85800 -38.12000 1.000 58.18306 818 LYS A CA 1
ATOM 1464 C C . LYS A 1 204 ? 18.83300 10.08600 -37.07000 1.000 59.78568 818 LYS A C 1
ATOM 1465 O O . LYS A 1 204 ? 19.84000 10.67900 -37.38600 1.000 54.49386 818 LYS A O 1
ATOM 1471 N N . LEU A 1 205 ? 18.59700 9.63300 -35.84300 1.000 58.46295 819 LEU A N 1
ATOM 1472 C CA . LEU A 1 205 ? 19.58500 9.76400 -34.75300 1.000 56.14574 819 LEU A CA 1
ATOM 1473 C C . LEU A 1 205 ? 20.82500 8.98400 -35.15600 1.000 55.12776 819 LEU A C 1
ATOM 1474 O O . LEU A 1 205 ? 21.90200 9.48100 -34.91900 1.000 56.35537 819 LEU A O 1
ATOM 1479 N N . TYR A 1 206 ? 20.65300 7.79000 -35.70700 1.000 56.83958 820 TYR A N 1
ATOM 1480 C CA . TYR A 1 206 ? 21.81500 7.01100 -36.18700 1.000 62.54399 820 TYR A CA 1
ATOM 1481 C C . TYR A 1 206 ? 22.47400 7.71400 -37.38100 1.000 61.70931 820 TYR A C 1
ATOM 1482 O O . TYR A 1 206 ? 23.68800 7.68900 -37.49400 1.000 61.12783 820 TYR A O 1
ATOM 1491 N N . ARG A 1 207 ? 21.66200 8.30700 -38.24900 1.000 65.02932 821 ARG A N 1
ATOM 1492 C CA . ARG A 1 207 ? 22.09800 9.00500 -39.49100 1.000 63.75832 821 ARG A CA 1
ATOM 1493 C C . ARG A 1 207 ? 22.80600 10.32700 -39.16300 1.000 67.34990 821 ARG A C 1
ATOM 1494 O O . ARG A 1 207 ? 23.09800 11.08500 -40.09500 1.000 72.53000 821 ARG A O 1
ATOM 1502 N N . GLU A 1 208 ? 23.02900 10.60200 -37.88400 1.000 61.02883 822 GLU A N 1
ATOM 1503 C CA . GLU A 1 208 ? 23.78400 11.78300 -37.40700 1.000 57.11521 822 GLU A CA 1
ATOM 1504 C C . GLU A 1 208 ? 24.91200 11.51700 -36.37400 1.000 52.23884 822 GLU A C 1
ATOM 1505 O O . GLU A 1 208 ? 25.40100 12.49400 -35.83300 1.000 48.48114 822 GLU A O 1
ATOM 1511 N N . LYS A 1 209 ? 25.30500 10.28500 -36.04100 1.000 49.04027 823 LYS A N 1
ATOM 1512 C CA . LYS A 1 209 ? 26.47800 10.10900 -35.08400 1.000 48.12498 823 LYS A CA 1
ATOM 1513 C C . LYS A 1 209 ? 27.78500 10.99300 -35.12700 1.000 52.58212 823 LYS A C 1
ATOM 1514 O O . LYS A 1 209 ? 28.21400 11.35700 -34.03700 1.000 54.19487 823 LYS A O 1
ATOM 1520 N N . ASN A 1 210 ? 28.52400 11.22200 -36.23300 1.000 56.21650 824 ASN A N 1
ATOM 1521 C CA . ASN A 1 210 ? 29.74600 11.99700 -36.29600 1.000 62.56825 824 ASN A CA 1
ATOM 1522 C C . ASN A 1 210 ? 29.52300 13.50300 -36.19400 1.000 61.02294 824 ASN A C 1
ATOM 1523 O O . ASN A 1 210 ? 30.44900 14.27100 -35.98900 1.000 61.08985 824 ASN A O 1
ATOM 1528 N N . GLN A 1 211 ? 28.27200 13.90300 -36.29300 1.000 61.70025 825 GLN A N 1
ATOM 1529 C CA . GLN A 1 211 ? 27.90700 15.28700 -36.19200 1.000 53.07124 825 GLN A CA 1
ATOM 1530 C C . GLN A 1 211 ? 27.97300 15.77800 -34.75100 1.000 53.16830 825 GLN A C 1
ATOM 1531 O O . GLN A 1 211 ? 27.96300 15.01400 -33.84000 1.000 52.59765 825 GLN A O 1
ATOM 1537 N N . LEU A 1 212 ? 28.05500 17.07600 -34.56000 1.000 54.27225 826 LEU A N 1
ATOM 1538 C CA . LEU A 1 212 ? 28.13800 17.67800 -33.24600 1.000 50.88958 826 LEU A CA 1
ATOM 1539 C C . LEU A 1 212 ? 26.81800 17.66900 -32.48200 1.000 49.04044 826 LEU A C 1
ATOM 1540 O O . LEU A 1 212 ? 25.78000 17.81300 -33.07900 1.000 52.40262 826 LEU A O 1
ATOM 1545 N N . ASP A 1 213 ? 26.88300 17.52300 -31.16200 1.000 41.49842 827 ASP A N 1
ATOM 1546 C CA . ASP A 1 213 ? 25.72200 17.46300 -30.27600 1.000 42.31484 827 ASP A CA 1
ATOM 1547 C C . ASP A 1 213 ? 24.97900 16.13800 -30.36800 1.000 45.44047 827 ASP A C 1
ATOM 1548 O O . ASP A 1 213 ? 23.84300 16.03500 -29.89700 1.000 46.41335 827 ASP A O 1
ATOM 1553 N N . TYR A 1 214 ? 25.59900 15.10600 -30.94300 1.000 37.73937 828 TYR A N 1
ATOM 1554 C CA . TYR A 1 214 ? 24.99300 13.77700 -30.99500 1.000 40.68976 828 TYR A CA 1
ATOM 1555 C C . TYR A 1 214 ? 24.71000 13.24000 -29.59500 1.000 43.75292 828 TYR A C 1
ATOM 1556 O O . TYR A 1 214 ? 23.63100 12.70300 -29.32300 1.000 43.37214 828 TYR A O 1
ATOM 1565 N N . ILE A 1 215 ? 25.68000 13.39200 -28.69600 1.000 44.08340 829 ILE A N 1
ATOM 1566 C CA . ILE A 1 215 ? 25.53500 12.96100 -27.31100 1.000 42.16618 829 ILE A CA 1
ATOM 1567 C C . ILE A 1 215 ? 24.28200 13.56900 -26.68400 1.000 40.84887 829 ILE A C 1
ATOM 1568 O O . ILE A 1 215 ? 23.60800 12.92100 -25.88200 1.000 40.02085 829 ILE A O 1
ATOM 1573 N N . LEU A 1 216 ? 23.94400 14.82500 -27.03800 1.000 36.88383 830 LEU A N 1
ATOM 1574 C CA . LEU A 1 216 ? 22.77000 15.48400 -26.45400 1.000 40.61700 830 LEU A CA 1
ATOM 1575 C C . LEU A 1 216 ? 21.48400 15.05200 -27.14400 1.000 40.61750 830 LEU A C 1
ATOM 1576 O O . LEU A 1 216 ? 20.42300 15.02700 -26.52000 1.000 46.71591 830 LEU A O 1
ATOM 1581 N N . ARG A 1 217 ? 21.55400 14.73700 -28.43400 1.000 38.58068 831 ARG A N 1
ATOM 1582 C CA . ARG A 1 217 ? 20.40500 14.15400 -29.09600 1.000 44.17982 831 ARG A CA 1
ATOM 1583 C C . ARG A 1 217 ? 20.10300 12.76200 -28.54300 1.000 42.34213 831 ARG A C 1
ATOM 1584 O O . ARG A 1 217 ? 18.94300 12.43100 -28.26400 1.000 43.37719 831 ARG A O 1
ATOM 1592 N N . VAL A 1 218 ? 21.14300 11.93800 -28.38600 1.000 34.80644 832 VAL A N 1
ATOM 1593 C CA . VAL A 1 218 ? 20.97100 10.61700 -27.80800 1.000 35.91751 832 VAL A CA 1
ATOM 1594 C C . VAL A 1 218 ? 20.40600 10.74000 -26.41100 1.000 39.73220 832 VAL A C 1
ATOM 1595 O O . VAL A 1 218 ? 19.55100 9.94900 -25.99600 1.000 36.41770 832 VAL A O 1
ATOM 1599 N N . PHE A 1 219 ? 20.84900 11.76800 -25.68100 1.000 45.25167 833 PHE A N 1
ATOM 1600 C CA . PHE A 1 219 ? 20.41800 11.96500 -24.29900 1.000 38.24977 833 PHE A CA 1
ATOM 1601 C C . PHE A 1 219 ? 18.94300 12.33100 -24.21900 1.000 39.96989 833 PHE A C 1
ATOM 1602 O O . PHE A 1 219 ? 18.22200 11.80900 -23.36200 1.000 43.13056 833 PHE A O 1
ATOM 1610 N N . ALA A 1 220 ? 18.47200 13.23100 -25.09500 1.000 37.13814 834 ALA A N 1
ATOM 1611 C CA . ALA A 1 220 ? 17.10300 13.71700 -25.03700 1.000 40.17048 834 ALA A CA 1
ATOM 1612 C C . ALA A 1 220 ? 16.08300 12.74000 -25.59500 1.000 44.14695 834 ALA A C 1
ATOM 1613 O O . ALA A 1 220 ? 14.88200 12.94700 -25.37500 1.000 40.52857 834 ALA A O 1
ATOM 1615 N N . PHE A 1 221 ? 16.51000 11.69600 -26.31400 1.000 36.99068 835 PHE A N 1
ATOM 1616 C CA . PHE A 1 221 ? 15.53800 10.86200 -27.01900 1.000 34.96640 835 PHE A CA 1
ATOM 1617 C C . PHE A 1 221 ? 14.39000 10.37100 -26.14000 1.000 41.22048 835 PHE A C 1
ATOM 1618 O O . PHE A 1 221 ? 13.23100 10.48800 -26.56300 1.000 40.17193 835 PHE A O 1
ATOM 1626 N N . PRO A 1 222 ? 14.60600 9.83500 -24.94500 1.000 36.60866 836 PRO A N 1
ATOM 1627 C CA . PRO A 1 222 ? 13.44900 9.33100 -24.17900 1.000 38.09263 836 PRO A CA 1
ATOM 1628 C C . PRO A 1 222 ? 12.41500 10.40100 -23.82400 1.000 41.19326 836 PRO A C 1
ATOM 1629 O O . PRO A 1 222 ? 11.23300 10.08500 -23.64400 1.000 46.25885 836 PRO A O 1
ATOM 1633 N N . ALA A 1 223 ? 12.82400 11.65900 -23.71500 1.000 33.77401 837 ALA A N 1
ATOM 1634 C CA . ALA A 1 223 ? 11.93300 12.75800 -23.38300 1.000 40.45361 837 ALA A CA 1
ATOM 1635 C C . ALA A 1 223 ? 11.17300 13.30900 -24.58600 1.000 41.90364 837 ALA A C 1
ATOM 1636 O O . ALA A 1 223 ? 10.18600 14.03600 -24.40100 1.000 52.07972 837 ALA A O 1
ATOM 1638 N N . LEU A 1 224 ? 11.60000 12.98800 -25.80600 1.000 41.87913 838 LEU A N 1
ATOM 1639 C CA . LEU A 1 224 ? 11.00300 13.54500 -27.01300 1.000 39.37446 838 LEU A CA 1
ATOM 1640 C C . LEU A 1 224 ? 10.17800 12.51400 -27.79700 1.000 45.98997 838 LEU A C 1
ATOM 1641 O O . LEU A 1 224 ? 9.80700 12.77500 -28.94700 1.000 56.20244 838 LEU A O 1
ATOM 1646 N N . LEU A 1 225 ? 9.89500 11.34900 -27.21200 1.000 48.05723 839 LEU A N 1
ATOM 1647 C CA . LEU A 1 225 ? 8.89200 10.45800 -27.77800 1.000 44.73433 839 LEU A CA 1
ATOM 1648 C C . LEU A 1 225 ? 7.53100 11.15700 -27.78500 1.000 58.51467 839 LEU A C 1
ATOM 1649 O O . LEU A 1 225 ? 7.19000 11.89500 -26.85200 1.000 56.46344 839 LEU A O 1
ATOM 1654 N N . ASP A 1 226 ? 6.74100 10.92100 -28.82800 1.000 55.25236 840 ASP A N 1
ATOM 1655 C CA . ASP A 1 226 ? 5.41000 11.50300 -28.82800 1.000 57.30426 840 ASP A CA 1
ATOM 1656 C C . ASP A 1 226 ? 4.54400 10.80900 -27.80000 1.000 59.74865 840 ASP A C 1
ATOM 1657 O O . ASP A 1 226 ? 4.73800 9.63100 -27.49000 1.000 58.57965 840 ASP A O 1
ATOM 1662 N N . ARG A 1 227 ? 3.57100 11.55600 -27.27500 1.000 61.41622 841 ARG A N 1
ATOM 1663 C CA . ARG A 1 227 ? 2.81500 11.07700 -26.12400 1.000 62.62606 841 ARG A CA 1
ATOM 1664 C C . ARG A 1 227 ? 2.07200 9.79700 -26.44600 1.000 61.35057 841 ARG A C 1
ATOM 1665 O O . ARG A 1 227 ? 1.98600 8.88800 -25.61000 1.000 67.33301 841 ARG A O 1
ATOM 1673 N N . THR A 1 228 ? 1.50300 9.71700 -27.64400 1.000 59.67120 842 THR A N 1
ATOM 1674 C CA . THR A 1 228 ? 0.84200 8.50300 -28.08000 1.000 60.66060 842 THR A CA 1
ATOM 1675 C C . THR A 1 228 ? 1.75800 7.30600 -27.87200 1.000 61.31509 842 THR A C 1
ATOM 1676 O O . THR A 1 228 ? 1.41800 6.36800 -27.14100 1.000 60.58479 842 THR A O 1
ATOM 1680 N N . PHE A 1 229 ? 2.96200 7.35900 -28.46200 1.000 55.91459 843 PHE A N 1
ATOM 1681 C CA . PHE A 1 229 ? 3.90100 6.25500 -28.30900 1.000 62.12965 843 PHE A CA 1
ATOM 1682 C C . PHE A 1 229 ? 4.21600 6.01000 -26.84400 1.000 61.60697 843 PHE A C 1
ATOM 1683 O O . PHE A 1 229 ? 4.31700 4.86200 -26.39500 1.000 56.00482 843 PHE A O 1
ATOM 1691 N N . LEU A 1 230 ? 4.35700 7.08100 -26.08600 1.000 56.43626 844 LEU A N 1
ATOM 1692 C CA . LEU A 1 230 ? 4.84400 6.95000 -24.73300 1.000 59.35177 844 LEU A CA 1
ATOM 1693 C C . LEU A 1 230 ? 3.77800 6.38400 -23.81300 1.000 61.66713 844 LEU A C 1
ATOM 1694 O O . LEU A 1 230 ? 4.07100 5.52600 -22.97300 1.000 58.44454 844 LEU A O 1
ATOM 1699 N N . THR A 1 231 ? 2.57000 6.85500 -23.97200 1.000 62.21697 845 THR A N 1
ATOM 1700 C CA . THR A 1 231 ? 1.51600 6.34900 -23.15700 1.000 61.84002 845 THR A CA 1
ATOM 1701 C C . THR A 1 231 ? 1.35300 4.90000 -23.50800 1.000 57.35705 845 THR A C 1
ATOM 1702 O O . THR A 1 231 ? 0.92200 4.11500 -22.69500 1.000 61.95193 845 THR A O 1
ATOM 1706 N N . LEU A 1 232 ? 1.69800 4.55000 -24.73100 1.000 54.36100 846 LEU A N 1
ATOM 1707 C CA . LEU A 1 232 ? 1.60300 3.20600 -25.18900 1.000 57.40770 846 LEU A CA 1
ATOM 1708 C C . LEU A 1 232 ? 2.70100 2.40900 -24.60800 1.000 58.18774 846 LEU A C 1
ATOM 1709 O O . LEU A 1 232 ? 2.54200 1.26900 -24.32300 1.000 57.05538 846 LEU A O 1
ATOM 1714 N N . LEU A 1 233 ? 3.84300 3.01200 -24.45000 1.000 57.31098 847 LEU A N 1
ATOM 1715 C CA . LEU A 1 233 ? 4.98300 2.30000 -23.89800 1.000 55.06059 847 LEU A CA 1
ATOM 1716 C C . LEU A 1 233 ? 4.78800 1.97700 -22.42000 1.000 57.43876 847 LEU A C 1
ATOM 1717 O O . LEU A 1 233 ? 5.11300 0.86900 -21.96900 1.000 53.36750 847 LEU A O 1
ATOM 1722 N N . MET A 1 234 ? 4.25100 2.93000 -21.65400 1.000 54.91660 848 MET A N 1
ATOM 1723 C CA . MET A 1 234 ? 4.04400 2.69400 -20.23000 1.000 57.38589 848 MET A CA 1
ATOM 1724 C C . MET A 1 234 ? 2.97400 1.64300 -19.94300 1.000 55.84619 848 MET A C 1
ATOM 1725 O O . MET A 1 234 ? 2.92800 1.11100 -18.82900 1.000 66.81184 848 MET A O 1
ATOM 1730 N N . THR A 1 235 ? 2.12000 1.31800 -20.90600 1.000 53.44318 849 THR A N 1
ATOM 1731 C CA . THR A 1 235 ? 1.27400 0.15000 -20.69400 1.000 55.13586 849 THR A CA 1
ATOM 1732 C C . THR A 1 235 ? 2.04000 -1.15300 -20.83200 1.000 59.06850 849 THR A C 1
ATOM 1733 O O . THR A 1 235 ? 1.43000 -2.22100 -20.68300 1.000 66.52029 849 THR A O 1
ATOM 1737 N N . GLY A 1 236 ? 3.34000 -1.09300 -21.11800 1.000 63.90055 850 GLY A N 1
ATOM 1738 C CA . GLY A 1 236 ? 4.12300 -2.29500 -21.29700 1.000 66.54177 850 GLY A CA 1
ATOM 1739 C C . GLY A 1 236 ? 4.00900 -2.92700 -22.65900 1.000 55.68907 850 GLY A C 1
ATOM 1740 O O . GLY A 1 236 ? 4.43600 -4.07900 -22.81800 1.000 61.77150 850 GLY A O 1
ATOM 1741 N N . ASP A 1 237 ? 3.44200 -2.21700 -23.64500 1.000 54.37273 851 ASP A N 1
ATOM 1742 C CA . ASP A 1 237 ? 3.27200 -2.77000 -24.98500 1.000 54.15980 851 ASP A CA 1
ATOM 1743 C C . ASP A 1 237 ? 4.59100 -3.32100 -25.50900 1.000 56.61696 851 ASP A C 1
ATOM 1744 O O . ASP A 1 237 ? 5.63200 -2.66500 -25.41100 1.000 58.74710 851 ASP A O 1
ATOM 1749 N N . LEU A 1 238 ? 4.53500 -4.54000 -26.05600 1.000 60.56312 852 LEU A N 1
ATOM 1750 C CA . LEU A 1 238 ? 5.73500 -5.23700 -26.52300 1.000 60.33418 852 LEU A CA 1
ATOM 1751 C C . LEU A 1 238 ? 6.42800 -4.49900 -27.66600 1.000 53.85229 852 LEU A C 1
ATOM 1752 O O . LEU A 1 238 ? 7.66200 -4.41000 -27.68900 1.000 52.02056 852 LEU A O 1
ATOM 1757 N N . GLY A 1 239 ? 5.65200 -3.98400 -28.63500 1.000 50.13569 853 GLY A N 1
ATOM 1758 C CA . GLY A 1 239 ? 6.25700 -3.30600 -29.77000 1.000 49.26836 853 GLY A CA 1
ATOM 1759 C C . GLY A 1 239 ? 7.05600 -2.07900 -29.36400 1.000 56.80820 853 GLY A C 1
ATOM 1760 O O . GLY A 1 239 ? 8.23700 -1.94200 -29.70700 1.000 50.38309 853 GLY A O 1
ATOM 1761 N N . ALA A 1 240 ? 6.42400 -1.18400 -28.64300 1.000 54.64766 854 ALA A N 1
ATOM 1762 C CA . ALA A 1 240 ? 7.08400 -0.00500 -28.20100 1.000 47.23147 854 ALA A CA 1
ATOM 1763 C C . ALA A 1 240 ? 8.31100 -0.41900 -27.46700 1.000 43.97487 854 ALA A C 1
ATOM 1764 O O . ALA A 1 240 ? 9.36000 0.09900 -27.67100 1.000 48.44679 854 ALA A O 1
ATOM 1766 N N . MET A 1 241 ? 8.15900 -1.37900 -26.59900 1.000 45.50009 855 MET A N 1
ATOM 1767 C CA . MET A 1 241 ? 9.23200 -1.83700 -25.78800 1.000 44.69833 855 MET A CA 1
ATOM 1768 C C . MET A 1 241 ? 10.42600 -2.43900 -26.49300 1.000 41.50056 855 MET A C 1
ATOM 1769 O O . MET A 1 241 ? 11.52000 -2.26300 -26.06200 1.000 42.94063 855 MET A O 1
ATOM 1774 N N . ARG A 1 242 ? 10.20900 -3.15800 -27.56700 1.000 43.98235 856 ARG A N 1
ATOM 1775 C CA . ARG A 1 242 ? 11.30300 -3.73400 -28.30400 1.000 47.54191 856 ARG A CA 1
ATOM 1776 C C . ARG A 1 242 ? 12.08100 -2.57600 -28.86600 1.000 48.91089 856 ARG A C 1
ATOM 1777 O O . ARG A 1 242 ? 13.28900 -2.58300 -28.90300 1.000 44.77878 856 ARG A O 1
ATOM 1785 N N . ILE A 1 243 ? 11.36000 -1.58300 -29.32900 1.000 46.93582 857 ILE A N 1
ATOM 1786 C CA . ILE A 1 243 ? 11.95100 -0.41000 -29.89900 1.000 47.25249 857 ILE A CA 1
ATOM 1787 C C . ILE A 1 243 ? 12.85500 0.27600 -28.91200 1.000 43.91488 857 ILE A C 1
ATOM 1788 O O . ILE A 1 243 ? 13.96300 0.60600 -29.23400 1.000 40.40417 857 ILE A O 1
ATOM 1793 N N . MET A 1 244 ? 12.38100 0.52200 -27.70800 1.000 43.47919 858 MET A N 1
ATOM 1794 C CA . MET A 1 244 ? 13.27700 1.19200 -26.77200 1.000 44.20963 858 MET A CA 1
ATOM 1795 C C . MET A 1 244 ? 14.52800 0.37000 -26.51800 1.000 42.81357 858 MET A C 1
ATOM 1796 O O . MET A 1 244 ? 15.61200 0.92800 -26.33200 1.000 47.14435 858 MET A O 1
ATOM 1801 N N . ARG A 1 245 ? 14.41500 -0.95700 -26.51500 1.000 38.65539 859 ARG A N 1
ATOM 1802 C CA . ARG A 1 245 ? 15.62200 -1.77000 -26.43400 1.000 41.86705 859 ARG A CA 1
ATOM 1803 C C . ARG A 1 245 ? 16.59600 -1.42300 -27.55200 1.000 42.19903 859 ARG A C 1
ATOM 1804 O O . ARG A 1 245 ? 17.80500 -1.58000 -27.37900 1.000 42.36656 859 ARG A O 1
ATOM 1812 N N . SER A 1 246 ? 16.09700 -0.96400 -28.70500 1.000 42.55110 860 SER A N 1
ATOM 1813 C CA . SER A 1 246 ? 17.01600 -0.52800 -29.76100 1.000 44.86602 860 SER A CA 1
ATOM 1814 C C . SER A 1 246 ? 17.68700 0.78800 -29.40500 1.000 41.82837 860 SER A C 1
ATOM 1815 O O . SER A 1 246 ? 18.90000 0.94200 -29.62500 1.000 41.71160 860 SER A O 1
ATOM 1818 N N . TYR A 1 247 ? 16.91300 1.75100 -28.88600 1.000 39.71661 861 TYR A N 1
ATOM 1819 C CA . TYR A 1 247 ? 17.52000 2.95400 -28.33600 1.000 46.69230 861 TYR A CA 1
ATOM 1820 C C . TYR A 1 247 ? 18.58500 2.59800 -27.30700 1.000 42.04935 861 TYR A C 1
ATOM 1821 O O . TYR A 1 247 ? 19.69500 3.14200 -27.33200 1.000 44.68151 861 TYR A O 1
ATOM 1830 N N . TYR A 1 248 ? 18.27700 1.64100 -26.42600 1.000 41.70459 862 TYR A N 1
ATOM 1831 C CA . TYR A 1 248 ? 19.21600 1.25700 -25.38300 1.000 40.77249 862 TYR A CA 1
ATOM 1832 C C . TYR A 1 248 ? 20.50900 0.70500 -25.96500 1.000 41.21778 862 TYR A C 1
ATOM 1833 O O . TYR A 1 248 ? 21.59800 1.03200 -25.47900 1.000 44.24708 862 TYR A O 1
ATOM 1842 N N . LYS A 1 249 ? 20.42200 -0.13200 -27.00300 1.000 43.71222 863 LYS A N 1
ATOM 1843 C CA . LYS A 1 249 ? 21.65300 -0.61700 -27.63100 1.000 43.55179 863 LYS A CA 1
ATOM 1844 C C . LYS A 1 249 ? 22.47800 0.53700 -28.18200 1.000 43.29500 863 LYS A C 1
ATOM 1845 O O . LYS A 1 249 ? 23.71000 0.46700 -28.23900 1.000 49.50662 863 LYS A O 1
ATOM 1851 N N . LEU A 1 250 ? 21.81300 1.60400 -28.59400 1.000 39.89311 864 LEU A N 1
ATOM 1852 C CA . LEU A 1 250 ? 22.53400 2.72200 -29.17000 1.000 45.38615 864 LEU A CA 1
ATOM 1853 C C . LEU A 1 250 ? 23.14800 3.58200 -28.07500 1.000 47.74050 864 LEU A C 1
ATOM 1854 O O . LEU A 1 250 ? 24.33400 3.92100 -28.14000 1.000 53.05186 864 LEU A O 1
ATOM 1859 N N . LEU A 1 251 ? 22.34800 3.93200 -27.05900 1.000 48.68368 865 LEU A N 1
ATOM 1860 C CA . LEU A 1 251 ? 22.87600 4.65900 -25.90900 1.000 48.00702 865 LEU A CA 1
ATOM 1861 C C . LEU A 1 251 ? 24.07500 3.94100 -25.30000 1.000 41.11288 865 LEU A C 1
ATOM 1862 O O . LEU A 1 251 ? 25.14500 4.53000 -25.12500 1.000 42.82220 865 LEU A O 1
ATOM 1867 N N . ARG A 1 252 ? 23.91500 2.66200 -24.98400 1.000 36.13598 866 ARG A N 1
ATOM 1868 C CA . ARG A 1 252 ? 24.98900 1.86900 -24.39400 1.000 42.95060 866 ARG A CA 1
ATOM 1869 C C . ARG A 1 252 ? 26.22400 1.79300 -25.30700 1.000 43.65636 866 ARG A C 1
ATOM 1870 O O . ARG A 1 252 ? 27.34800 2.05700 -24.86600 1.000 47.37164 866 ARG A O 1
ATOM 1878 N N . ASN A 1 253 ? 26.02600 1.45800 -26.58900 1.000 50.32752 867 ASN A N 1
ATOM 1879 C CA . ASN A 1 253 ? 27.15500 1.32600 -27.50900 1.000 49.94651 867 ASN A CA 1
ATOM 1880 C C . ASN A 1 253 ? 27.91200 2.63900 -27.66500 1.000 49.69484 867 ASN A C 1
ATOM 1881 O O . ASN A 1 253 ? 29.14200 2.64200 -27.76300 1.000 50.00471 867 ASN A O 1
ATOM 1886 N N . TYR A 1 254 ? 27.23200 3.77100 -27.59300 1.000 44.15461 868 TYR A N 1
ATOM 1887 C CA . TYR A 1 254 ? 27.96900 5.03400 -27.79900 1.000 39.07098 868 TYR A CA 1
ATOM 1888 C C . TYR A 1 254 ? 28.79500 5.38600 -26.56000 1.000 45.92895 868 TYR A C 1
ATOM 1889 O O . TYR A 1 254 ? 30.01500 5.70800 -26.65000 1.000 51.00377 868 TYR A O 1
ATOM 1898 N N . THR A 1 255 ? 28.17500 5.20700 -25.40400 1.000 40.99219 869 THR A N 1
ATOM 1899 C CA . THR A 1 255 ? 28.81700 5.61900 -24.13900 1.000 49.88332 869 THR A CA 1
ATOM 1900 C C . THR A 1 255 ? 30.14600 4.90500 -23.91900 1.000 49.36305 869 THR A C 1
ATOM 1901 O O . THR A 1 255 ? 31.02800 5.58600 -23.59400 1.000 52.64357 869 THR A O 1
ATOM 1905 N N . THR A 1 256 ? 30.30900 3.62000 -24.18500 1.000 53.07377 870 THR A N 1
ATOM 1906 C CA . THR A 1 256 ? 31.62300 2.96700 -23.91300 1.000 50.66669 870 THR A CA 1
ATOM 1907 C C . THR A 1 256 ? 32.78100 3.52500 -24.78300 1.000 55.35604 870 THR A C 1
ATOM 1908 O O . THR A 1 256 ? 33.89400 3.90700 -24.21700 1.000 73.67448 870 THR A O 1
ATOM 1912 N N . GLU A 1 257 ? 32.56500 3.72100 -26.08300 1.000 47.47763 871 GLU A N 1
ATOM 1913 C CA . GLU A 1 257 ? 33.69500 4.28200 -26.87400 1.000 55.10504 871 GLU A CA 1
ATOM 1914 C C . GLU A 1 257 ? 33.97800 5.72800 -26.44500 1.000 58.23394 871 GLU A C 1
ATOM 1915 O O . GLU A 1 257 ? 35.19900 6.17500 -26.18600 1.000 67.19523 871 GLU A O 1
ATOM 1921 N N . ILE A 1 258 ? 32.89500 6.45700 -26.17000 1.000 56.07131 872 ILE A N 1
ATOM 1922 C CA . ILE A 1 258 ? 33.23000 7.86000 -25.80900 1.000 54.70475 872 ILE A CA 1
ATOM 1923 C C . ILE A 1 258 ? 33.48500 7.99900 -24.31600 1.000 56.89722 872 ILE A C 1
ATOM 1924 O O . ILE A 1 258 ? 33.58900 9.09900 -23.90300 1.000 66.84086 872 ILE A O 1
ATOM 1929 N N . MET A 1 259 ? 33.41500 6.91700 -23.54100 1.000 51.75830 873 MET A N 1
ATOM 1930 C CA . MET A 1 259 ? 33.80600 6.83700 -22.11700 1.000 56.99172 873 MET A CA 1
ATOM 1931 C C . MET A 1 259 ? 35.30500 6.99300 -22.18100 1.000 61.17704 873 MET A C 1
ATOM 1932 O O . MET A 1 259 ? 35.81100 7.87500 -21.48700 1.000 61.31812 873 MET A O 1
ATOM 1937 N N . ASP A 1 260 ? 35.93600 6.29800 -23.14000 1.000 68.83725 874 ASP A N 1
ATOM 1938 C CA . ASP A 1 260 ? 37.37600 6.65500 -23.30800 1.000 65.43295 874 ASP A CA 1
ATOM 1939 C C . ASP A 1 260 ? 37.52400 8.13900 -23.68800 1.000 62.39482 874 ASP A C 1
ATOM 1940 O O . ASP A 1 260 ? 38.46800 8.75000 -23.17400 1.000 58.90058 874 ASP A O 1
ATOM 1945 N N . ARG A 1 261 ? 36.65000 8.72400 -24.52400 1.000 65.79935 875 ARG A N 1
ATOM 1946 C CA . ARG A 1 261 ? 36.90700 10.20400 -24.70200 1.000 57.78022 875 ARG A CA 1
ATOM 1947 C C . ARG A 1 261 ? 36.13600 11.21300 -23.79200 1.000 59.09552 875 ARG A C 1
ATOM 1948 O O . ARG A 1 261 ? 36.23600 12.40100 -24.07900 1.000 52.79375 875 ARG A O 1
ATOM 1956 N N . ALA A 1 262 ? 35.43300 10.83100 -22.71900 1.000 53.48953 876 ALA A N 1
ATOM 1957 C CA . ALA A 1 262 ? 34.68000 11.81300 -21.88900 1.000 50.30782 876 ALA A CA 1
ATOM 1958 C C . ALA A 1 262 ? 34.74100 11.40700 -20.41100 1.000 50.17652 876 ALA A C 1
ATOM 1959 O O . ALA A 1 262 ? 34.39300 10.27000 -20.14300 1.000 47.22321 876 ALA A O 1
ATOM 1961 N N . TRP A 1 263 ? 35.07900 12.32600 -19.49200 1.000 40.84879 877 TRP A N 1
ATOM 1962 C CA . TRP A 1 263 ? 35.34600 11.94000 -18.11100 1.000 40.16848 877 TRP A CA 1
ATOM 1963 C C . TRP A 1 263 ? 34.06900 11.50900 -17.38600 1.000 42.15735 877 TRP A C 1
ATOM 1964 O O . TRP A 1 263 ? 34.10700 10.63900 -16.50600 1.000 41.58085 877 TRP A O 1
ATOM 1975 N N . PHE A 1 264 ? 32.94600 12.11200 -17.72200 1.000 43.22821 878 PHE A N 1
ATOM 1976 C CA . PHE A 1 264 ? 31.73800 11.87300 -16.95800 1.000 37.16692 878 PHE A CA 1
ATOM 1977 C C . PHE A 1 264 ? 30.95800 10.66800 -17.45000 1.000 40.02581 878 PHE A C 1
ATOM 1978 O O . PHE A 1 264 ? 29.94900 10.32000 -16.83800 1.000 39.13800 878 PHE A O 1
ATOM 1986 N N . LEU A 1 265 ? 31.39000 10.02600 -18.52800 1.000 37.16291 879 LEU A N 1
ATOM 1987 C CA . LEU A 1 265 ? 30.82000 8.75300 -18.95300 1.000 42.32919 879 LEU A CA 1
ATOM 1988 C C . LEU A 1 265 ? 31.66200 7.57100 -18.48400 1.000 36.78724 879 LEU A C 1
ATOM 1989 O O . LEU A 1 265 ? 31.40100 6.43100 -18.87900 1.000 42.72807 879 LEU A O 1
ATOM 1994 N N . GLU A 1 266 ? 32.64800 7.81300 -17.63500 1.000 44.12842 880 GLU A N 1
ATOM 1995 C CA . GLU A 1 266 ? 33.48500 6.72200 -17.17200 1.000 42.30420 880 GLU A CA 1
ATOM 1996 C C . GLU A 1 266 ? 32.67200 5.79000 -16.28700 1.000 48.47111 880 GLU A C 1
ATOM 1997 O O . GLU A 1 266 ? 31.77100 6.22100 -15.55800 1.000 63.91170 880 GLU A O 1
ATOM 2003 N N . GLY A 1 267 ? 32.94200 4.49500 -16.41300 1.000 53.74318 881 GLY A N 1
ATOM 2004 C CA . GLY A 1 267 ? 32.23400 3.47500 -15.65000 1.000 52.42968 881 GLY A CA 1
ATOM 2005 C C . GLY A 1 267 ? 30.72900 3.43200 -15.83200 1.000 45.30582 881 GLY A C 1
ATOM 2006 O O . GLY A 1 267 ? 30.03100 2.88000 -14.97700 1.000 50.24687 881 GLY A O 1
ATOM 2007 N N . VAL A 1 268 ? 30.19700 4.00100 -16.92000 1.000 43.67113 882 VAL A N 1
ATOM 2008 C CA . VAL A 1 268 ? 28.76500 3.88300 -17.17100 1.000 52.30797 882 VAL A CA 1
ATOM 2009 C C . VAL A 1 268 ? 28.42600 2.47000 -17.64300 1.000 43.82619 882 VAL A C 1
ATOM 2010 O O . VAL A 1 268 ? 27.32300 1.97400 -17.39200 1.000 44.97061 882 VAL A O 1
ATOM 2014 N N . SER A 1 269 ? 29.36400 1.78100 -18.29200 1.000 46.07551 883 SER A N 1
ATOM 2015 C CA . SER A 1 269 ? 29.13100 0.36500 -18.58800 1.000 50.67946 883 SER A CA 1
ATOM 2016 C C . SER A 1 269 ? 28.91000 -0.44700 -17.31200 1.000 50.24184 883 SER A C 1
ATOM 2017 O O . SER A 1 269 ? 28.11000 -1.39300 -17.29800 1.000 50.43512 883 SER A O 1
ATOM 2020 N N . GLN A 1 270 ? 29.55300 -0.11300 -16.22200 1.000 55.86361 884 GLN A N 1
ATOM 2021 C CA . GLN A 1 270 ? 29.29600 -0.90500 -15.05800 1.000 51.66316 884 GLN A CA 1
ATOM 2022 C C . GLN A 1 270 ? 27.86900 -0.74200 -14.60200 1.000 48.90892 884 GLN A C 1
ATOM 2023 O O . GLN A 1 270 ? 27.37300 -1.56200 -13.91200 1.000 59.10567 884 GLN A O 1
ATOM 2029 N N . VAL A 1 271 ? 27.20400 0.31800 -14.99000 1.000 53.84139 885 VAL A N 1
ATOM 2030 C CA . VAL A 1 271 ? 25.85900 0.56100 -14.50100 1.000 53.29833 885 VAL A CA 1
ATOM 2031 C C . VAL A 1 271 ? 24.79700 0.31800 -15.56200 1.000 47.88219 885 VAL A C 1
ATOM 2032 O O . VAL A 1 271 ? 23.61500 0.20100 -15.20700 1.000 41.78671 885 VAL A O 1
ATOM 2036 N N . LEU A 1 272 ? 25.16700 0.23900 -16.83700 1.000 42.06128 886 LEU A N 1
ATOM 2037 C CA . LEU A 1 272 ? 24.21700 -0.06000 -17.89900 1.000 42.15841 886 LEU A CA 1
ATOM 2038 C C . LEU A 1 272 ? 24.48800 -1.47200 -18.42100 1.000 50.02132 886 LEU A C 1
ATOM 2039 O O . LEU A 1 272 ? 25.45400 -1.68400 -19.16600 1.000 55.55444 886 LEU A O 1
ATOM 2044 N N . PRO A 1 273 ? 23.67600 -2.46000 -18.03500 1.000 41.90125 887 PRO A N 1
ATOM 2045 C CA . PRO A 1 273 ? 23.87400 -3.84800 -18.49900 1.000 36.04240 887 PRO A CA 1
ATOM 2046 C C . PRO A 1 273 ? 23.52000 -4.08700 -19.95900 1.000 47.76774 887 PRO A C 1
ATOM 2047 O O . PRO A 1 273 ? 22.60400 -3.46500 -20.50400 1.000 46.07137 887 PRO A O 1
ATOM 2051 N N . ARG A 1 274 ? 24.21700 -5.05900 -20.57900 1.000 56.35885 888 ARG A N 1
ATOM 2052 C CA . ARG A 1 274 ? 23.92200 -5.45300 -21.95900 1.000 58.44500 888 ARG A CA 1
ATOM 2053 C C . ARG A 1 274 ? 22.53300 -6.08800 -22.08100 1.000 55.37903 888 ARG A C 1
ATOM 2054 O O . ARG A 1 274 ? 21.82000 -5.86400 -23.06700 1.000 60.41300 888 ARG A O 1
ATOM 2062 N N . ASP A 1 275 ? 22.13000 -6.87600 -21.10200 1.000 52.25847 889 ASP A N 1
ATOM 2063 C CA . ASP A 1 275 ? 20.77000 -7.38700 -21.02000 1.000 58.93065 889 ASP A CA 1
ATOM 2064 C C . ASP A 1 275 ? 20.01800 -6.54600 -20.00400 1.000 59.07004 889 ASP A C 1
ATOM 2065 O O . ASP A 1 275 ? 20.39900 -6.51700 -18.83000 1.000 54.17813 889 ASP A O 1
ATOM 2070 N N . VAL A 1 276 ? 18.93700 -5.89600 -20.43800 1.000 54.17573 890 VAL A N 1
ATOM 2071 C CA . VAL A 1 276 ? 18.13200 -5.15600 -19.48200 1.000 54.97077 890 VAL A CA 1
ATOM 2072 C C . VAL A 1 276 ? 17.55600 -6.07600 -18.40500 1.000 55.15513 890 VAL A C 1
ATOM 2073 O O . VAL A 1 276 ? 17.23900 -5.61800 -17.29700 1.000 49.81479 890 VAL A O 1
ATOM 2077 N N . ASP A 1 277 ? 17.40700 -7.37300 -18.70500 1.000 63.98613 891 ASP A N 1
ATOM 2078 C CA . ASP A 1 277 ? 16.96700 -8.31400 -17.68500 1.000 56.85693 891 ASP A CA 1
ATOM 2079 C C . ASP A 1 277 ? 17.91900 -8.34000 -16.51100 1.000 54.72185 891 ASP A C 1
ATOM 2080 O O . ASP A 1 277 ? 17.50800 -8.71400 -15.40200 1.000 49.32189 891 ASP A O 1
ATOM 2085 N N . ASP A 1 278 ? 19.11000 -7.82200 -16.64800 1.000 54.88164 892 ASP A N 1
ATOM 2086 C CA . ASP A 1 278 ? 19.92900 -7.82300 -15.47700 1.000 53.43410 892 ASP A CA 1
ATOM 2087 C C . ASP A 1 278 ? 19.85700 -6.56800 -14.63700 1.000 52.61486 892 ASP A C 1
ATOM 2088 O O . ASP A 1 278 ? 20.69700 -6.34700 -13.81000 1.000 49.62630 892 ASP A O 1
ATOM 2093 N N . TYR A 1 279 ? 18.82900 -5.76800 -14.83500 1.000 50.56280 893 TYR A N 1
ATOM 2094 C CA . TYR A 1 279 ? 18.64300 -4.55900 -14.05500 1.000 44.96074 893 TYR A CA 1
ATOM 2095 C C . TYR A 1 279 ? 18.73000 -4.85300 -12.57100 1.000 44.89461 893 TYR A C 1
ATOM 2096 O O . TYR A 1 279 ? 18.05300 -5.70900 -12.06800 1.000 34.82524 893 TYR A O 1
ATOM 2105 N N . SER A 1 280 ? 19.59100 -4.12500 -11.88100 1.000 48.56311 894 SER A N 1
ATOM 2106 C CA . SER A 1 280 ? 19.83400 -4.33000 -10.47100 1.000 45.78729 894 SER A CA 1
ATOM 2107 C C . SER A 1 280 ? 18.68200 -3.97000 -9.59700 1.000 50.75394 894 SER A C 1
ATOM 2108 O O . SER A 1 280 ? 18.71700 -4.20500 -8.41500 1.000 54.20842 894 SER A O 1
ATOM 2111 N N . GLY A 1 281 ? 17.65600 -3.40100 -10.17800 1.000 40.21282 895 GLY A N 1
ATOM 2112 C CA . GLY A 1 281 ? 16.50300 -3.02800 -9.41400 1.000 34.67209 895 GLY A CA 1
ATOM 2113 C C . GLY A 1 281 ? 15.25200 -3.78900 -9.75600 1.000 43.14567 895 GLY A C 1
ATOM 2114 O O . GLY A 1 281 ? 14.29200 -3.68500 -9.04200 1.000 38.53528 895 GLY A O 1
ATOM 2115 N N . GLY A 1 282 ? 15.25100 -4.54300 -10.83700 1.000 41.63857 896 GLY A N 1
ATOM 2116 C CA . GLY A 1 282 ? 14.07400 -5.27600 -11.20700 1.000 33.01902 896 GLY A CA 1
ATOM 2117 C C . GLY A 1 282 ? 14.19000 -5.86700 -12.56500 1.000 38.64173 896 GLY A C 1
ATOM 2118 O O . GLY A 1 282 ? 15.25500 -6.18900 -12.98100 1.000 42.36584 896 GLY A O 1
ATOM 2119 N N . GLY A 1 283 ? 13.08500 -6.01800 -13.24900 1.000 36.70080 897 GLY A N 1
ATOM 2120 C CA . GLY A 1 283 ? 13.10200 -6.57000 -14.56500 1.000 34.76844 897 GLY A CA 1
ATOM 2121 C C . GLY A 1 283 ? 13.22700 -5.44100 -15.54300 1.000 39.32229 897 GLY A C 1
ATOM 2122 O O . GLY A 1 283 ? 13.20200 -4.31300 -15.14100 1.000 31.72286 897 GLY A O 1
ATOM 2123 N N . GLY A 1 284 ? 13.28200 -5.72500 -16.81600 1.000 37.41829 898 GLY A N 1
ATOM 2124 C CA . GLY A 1 284 ? 13.36200 -4.65700 -17.75900 1.000 36.23062 898 GLY A CA 1
ATOM 2125 C C . GLY A 1 284 ? 12.20700 -3.70000 -17.71100 1.000 34.87005 898 GLY A C 1
ATOM 2126 O O . GLY A 1 284 ? 12.36600 -2.59500 -18.10700 1.000 32.87543 898 GLY A O 1
ATOM 2127 N N . MET A 1 285 ? 11.05200 -4.12700 -17.24700 1.000 32.73915 899 MET A N 1
ATOM 2128 C CA . MET A 1 285 ? 9.91100 -3.23700 -17.19400 1.000 40.73065 899 MET A CA 1
ATOM 2129 C C . MET A 1 285 ? 9.99300 -2.32000 -16.01000 1.000 37.41662 899 MET A C 1
ATOM 2130 O O . MET A 1 285 ? 9.27500 -1.38600 -15.92300 1.000 33.03097 899 MET A O 1
ATOM 2135 N N . HIS A 1 286 ? 10.90100 -2.61600 -15.10500 1.000 39.31907 900 HIS A N 1
ATOM 2136 C CA . HIS A 1 286 ? 11.11400 -1.83900 -13.92200 1.000 34.07402 900 HIS A CA 1
ATOM 2137 C C . HIS A 1 286 ? 12.17100 -0.80700 -14.23200 1.000 36.77810 900 HIS A C 1
ATOM 2138 O O . HIS A 1 286 ? 12.16200 0.25800 -13.71200 1.000 32.74400 900 HIS A O 1
ATOM 2145 N N . MET A 1 287 ? 13.08700 -1.15300 -15.10900 1.000 32.89695 901 MET A N 1
ATOM 2146 C CA . MET A 1 287 ? 14.15400 -0.26900 -15.50500 1.000 35.94683 901 MET A CA 1
ATOM 2147 C C . MET A 1 287 ? 13.55100 0.87000 -16.26300 1.000 39.72815 901 MET A C 1
ATOM 2148 O O . MET A 1 287 ? 14.01000 1.97200 -16.20900 1.000 42.67607 901 MET A O 1
ATOM 2153 N N . MET A 1 288 ? 12.49700 0.57000 -16.96800 1.000 35.15834 902 MET A N 1
ATOM 2154 C CA . MET A 1 288 ? 11.81100 1.53800 -17.72100 1.000 34.42455 902 MET A CA 1
ATOM 2155 C C . MET A 1 288 ? 11.02100 2.43900 -16.81200 1.000 41.24607 902 MET A C 1
ATOM 2156 O O . MET A 1 288 ? 11.02600 3.61800 -16.97700 1.000 39.26096 902 MET A O 1
ATOM 2161 N N . LEU A 1 289 ? 10.34400 1.87600 -15.84400 1.000 38.19706 903 LEU A N 1
ATOM 2162 C CA . LEU A 1 289 ? 9.53300 2.65700 -14.94600 1.000 36.36255 903 LEU A CA 1
ATOM 2163 C C . LEU A 1 289 ? 10.29500 3.56600 -14.02700 1.000 34.18059 903 LEU A C 1
ATOM 2164 O O . LEU A 1 289 ? 9.80200 4.57100 -13.60700 1.000 31.72428 903 LEU A O 1
ATOM 2169 N N . ASP A 1 290 ? 11.51900 3.20100 -13.73400 1.000 38.38443 904 ASP A N 1
ATOM 2170 C CA . ASP A 1 290 ? 12.35900 3.97600 -12.85900 1.000 32.49856 904 ASP A CA 1
ATOM 2171 C C . ASP A 1 290 ? 13.06100 5.11800 -13.59100 1.000 36.40991 904 ASP A C 1
ATOM 2172 O O . ASP A 1 290 ? 13.66000 5.93700 -12.98400 1.000 30.43776 904 ASP A O 1
ATOM 2177 N N . PHE A 1 291 ? 12.96500 5.15200 -14.90600 1.000 35.14758 905 PHE A N 1
ATOM 2178 C CA . PHE A 1 291 ? 13.53500 6.20200 -15.70700 1.000 27.48735 905 PHE A CA 1
ATOM 2179 C C . PHE A 1 291 ? 12.45500 7.09800 -16.32100 1.000 38.62645 905 PHE A C 1
ATOM 2180 O O . PHE A 1 291 ? 12.65100 8.26600 -16.48700 1.000 36.48254 905 PHE A O 1
ATOM 2188 N N . LEU A 1 292 ? 11.30400 6.55200 -16.66000 1.000 41.05500 906 LEU A N 1
ATOM 2189 C CA . LEU A 1 292 ? 10.23200 7.33100 -17.25400 1.000 34.33968 906 LEU A CA 1
ATOM 2190 C C . LEU A 1 292 ? 9.12000 7.47900 -16.24500 1.000 38.72335 906 LEU A C 1
ATOM 2191 O O . LEU A 1 292 ? 8.95400 6.64700 -15.41100 1.000 48.17218 906 LEU A O 1
ATOM 2196 N N . GLY A 1 293 ? 8.36600 8.55200 -16.30700 1.000 37.27567 907 GLY A N 1
ATOM 2197 C CA . GLY A 1 293 ? 7.32100 8.79100 -15.33800 1.000 47.44183 907 GLY A CA 1
ATOM 2198 C C . GLY A 1 293 ? 7.55100 10.13400 -14.69000 1.000 57.37221 907 GLY A C 1
ATOM 2199 O O . GLY A 1 293 ? 8.66100 10.58800 -14.60000 1.000 57.98456 907 GLY A O 1
ATOM 2200 N N . GLY A 1 294 ? 6.49000 10.78300 -14.24700 1.000 63.05750 908 GLY A N 1
ATOM 2201 C CA . GLY A 1 294 ? 6.61100 12.08700 -13.61900 1.000 56.38459 908 GLY A CA 1
ATOM 2202 C C . GLY A 1 294 ? 5.68000 12.31900 -12.44800 1.000 70.04475 908 GLY A C 1
ATOM 2203 O O . GLY A 1 294 ? 5.36600 11.41100 -11.68500 1.000 74.72533 908 GLY A O 1
ATOM 2204 N N . GLY A 1 295 ? 5.23800 13.55300 -12.30800 1.000 70.93430 909 GLY A N 1
ATOM 2205 C CA . GLY A 1 295 ? 4.35200 13.93200 -11.23600 1.000 70.58606 909 GLY A CA 1
ATOM 2206 C C . GLY A 1 295 ? 3.08000 14.55700 -11.75100 1.000 81.64053 909 GLY A C 1
ATOM 2207 O O . GLY A 1 295 ? 2.49800 15.42100 -11.11300 1.000 72.80930 909 GLY A O 1
ATOM 2208 N N . LEU A 1 296 ? 2.67500 14.10000 -12.92800 1.000 84.64701 910 LEU A N 1
ATOM 2209 C CA . LEU A 1 296 ? 1.46100 14.53300 -13.62300 1.000 85.21970 910 LEU A CA 1
ATOM 2210 C C . LEU A 1 296 ? 1.64200 15.68500 -14.62300 1.000 89.86365 910 LEU A C 1
ATOM 2211 O O . LEU A 1 296 ? 1.01800 15.69600 -15.68500 1.000 91.45584 910 LEU A O 1
ATOM 2216 N N . SER B 1 11 ? 31.95800 34.53500 4.25600 1.000 74.75741 625 SER B N 1
ATOM 2217 C CA . SER B 1 11 ? 30.51300 34.66700 4.34500 1.000 70.22643 625 SER B CA 1
ATOM 2218 C C . SER B 1 11 ? 30.00400 35.49700 3.16900 1.000 72.81524 625 SER B C 1
ATOM 2219 O O . SER B 1 11 ? 29.98800 36.72800 3.20600 1.000 72.95761 625 SER B O 1
ATOM 2222 N N . LEU B 1 12 ? 29.58400 34.80900 2.11800 1.000 71.61197 626 LEU B N 1
ATOM 2223 C CA . LEU B 1 12 ? 29.15100 35.46900 0.92000 1.000 57.00347 626 LEU B CA 1
ATOM 2224 C C . LEU B 1 12 ? 27.88800 34.96200 0.32700 1.000 56.21911 626 LEU B C 1
ATOM 2225 O O . LEU B 1 12 ? 27.38500 33.92300 0.68100 1.000 55.00521 626 LEU B O 1
ATOM 2230 N N . GLY B 1 13 ? 27.40600 35.74800 -0.61500 1.000 51.99455 627 GLY B N 1
ATOM 2231 C CA . GLY B 1 13 ? 26.18400 35.49900 -1.31700 1.000 46.78832 627 GLY B CA 1
ATOM 2232 C C . GLY B 1 13 ? 26.30100 35.23700 -2.78500 1.000 47.88927 627 GLY B C 1
ATOM 2233 O O . GLY B 1 13 ? 27.37400 35.12400 -3.33200 1.000 51.26544 627 GLY B O 1
ATOM 2234 N N . LEU B 1 14 ? 25.14800 35.13400 -3.40800 1.000 45.16678 628 LEU B N 1
ATOM 2235 C CA . LEU B 1 14 ? 25.02000 34.80300 -4.80000 1.000 45.61663 628 LEU B CA 1
ATOM 2236 C C . LEU B 1 14 ? 25.53300 35.87000 -5.68200 1.000 47.55224 628 LEU B C 1
ATOM 2237 O O . LEU B 1 14 ? 25.86900 35.64500 -6.81500 1.000 44.83778 628 LEU B O 1
ATOM 2242 N N . VAL B 1 15 ? 25.58000 37.06100 -5.15200 1.000 45.64591 629 VAL B N 1
ATOM 2243 C CA . VAL B 1 15 ? 25.99100 38.17800 -5.92500 1.000 41.48575 629 VAL B CA 1
ATOM 2244 C C . VAL B 1 15 ? 27.49400 38.20100 -5.97400 1.000 43.60263 629 VAL B C 1
ATOM 2245 O O . VAL B 1 15 ? 28.04100 38.91100 -6.75700 1.000 35.42642 629 VAL B O 1
ATOM 2249 N N . ASP B 1 16 ? 28.15900 37.41100 -5.14900 1.000 45.68394 630 ASP B N 1
ATOM 2250 C CA . ASP B 1 16 ? 29.59700 37.37300 -5.16900 1.000 41.57846 630 ASP B CA 1
ATOM 2251 C C . ASP B 1 16 ? 30.15200 36.43100 -6.24500 1.000 42.37444 630 ASP B C 1
ATOM 2252 O O . ASP B 1 16 ? 31.12500 36.74000 -6.84400 1.000 45.43994 630 ASP B O 1
ATOM 2257 N N . LEU B 1 17 ? 29.42000 35.38800 -6.52100 1.000 39.34855 631 LEU B N 1
ATOM 2258 C CA . LEU B 1 17 ? 29.77600 34.48600 -7.55000 1.000 39.95898 631 LEU B CA 1
ATOM 2259 C C . LEU B 1 17 ? 29.64900 35.22500 -8.83600 1.000 33.54941 631 LEU B C 1
ATOM 2260 O O . LEU B 1 17 ? 30.41900 35.05400 -9.74100 1.000 33.29998 631 LEU B O 1
ATOM 2265 N N . LYS B 1 18 ? 28.64400 36.05700 -8.91000 1.000 38.40307 632 LYS B N 1
ATOM 2266 C CA . LYS B 1 18 ? 28.41100 36.82900 -10.09100 1.000 38.28610 632 LYS B CA 1
ATOM 2267 C C . LYS B 1 18 ? 29.51100 37.87600 -10.24200 1.000 45.83208 632 LYS B C 1
ATOM 2268 O O . LYS B 1 18 ? 30.03400 38.07100 -11.32000 1.000 36.70037 632 LYS B O 1
ATOM 2274 N N . LEU B 1 19 ? 29.86800 38.53600 -9.15500 1.000 37.85657 633 LEU B N 1
ATOM 2275 C CA . LEU B 1 19 ? 30.91400 39.50800 -9.20900 1.000 35.70435 633 LEU B CA 1
ATOM 2276 C C . LEU B 1 19 ? 32.21100 38.81300 -9.55100 1.000 34.95458 633 LEU B C 1
ATOM 2277 O O . LEU B 1 19 ? 33.00300 39.33300 -10.27000 1.000 35.52842 633 LEU B O 1
ATOM 2282 N N . PHE B 1 20 ? 32.44700 37.62200 -9.05000 1.000 37.02078 634 PHE B N 1
ATOM 2283 C CA . PHE B 1 20 ? 33.70000 37.00800 -9.46100 1.000 37.46462 634 PHE B CA 1
ATOM 2284 C C . PHE B 1 20 ? 33.64800 36.57900 -10.92000 1.000 36.73988 634 PHE B C 1
ATOM 2285 O O . PHE B 1 20 ? 34.63900 36.72700 -11.64200 1.000 33.35866 634 PHE B O 1
ATOM 2293 N N . HIS B 1 21 ? 32.50700 36.05400 -11.38400 1.000 33.27315 635 HIS B N 1
ATOM 2294 C CA . HIS B 1 21 ? 32.37200 35.76500 -12.81300 1.000 33.83985 635 HIS B CA 1
ATOM 2295 C C . HIS B 1 21 ? 32.59400 37.02400 -13.65600 1.000 37.39909 635 HIS B C 1
ATOM 2296 O O . HIS B 1 21 ? 33.16800 36.95800 -14.75100 1.000 31.68153 635 HIS B O 1
ATOM 2303 N N . HIS B 1 22 ? 32.16900 38.17800 -13.13900 1.000 37.03435 636 HIS B N 1
ATOM 2304 C CA . HIS B 1 22 ? 32.27700 39.42900 -13.87900 1.000 38.23066 636 HIS B CA 1
ATOM 2305 C C . HIS B 1 22 ? 33.73000 39.87700 -13.99300 1.000 38.48204 636 HIS B C 1
ATOM 2306 O O . HIS B 1 22 ? 34.12600 40.43200 -15.02500 1.000 37.88320 636 HIS B O 1
ATOM 2313 N N . TYR B 1 23 ? 34.56000 39.49400 -13.05500 1.000 32.98066 637 TYR B N 1
ATOM 2314 C CA . TYR B 1 23 ? 35.96200 39.76700 -13.12200 1.000 35.23886 637 TYR B CA 1
ATOM 2315 C C . TYR B 1 23 ? 36.71900 38.86400 -14.07800 1.000 39.03250 637 TYR B C 1
ATOM 2316 O O . TYR B 1 23 ? 37.42300 39.34000 -14.91400 1.000 40.22364 637 TYR B O 1
ATOM 2325 N N . CYS B 1 24 ? 36.60500 37.55900 -13.92600 1.000 36.72445 638 CYS B N 1
ATOM 2326 C CA . CYS B 1 24 ? 37.30800 36.63100 -14.79100 1.000 34.06171 638 CYS B CA 1
ATOM 2327 C C . CYS B 1 24 ? 36.86000 36.73000 -16.16800 1.000 34.41131 638 CYS B C 1
ATOM 2328 O O . CYS B 1 24 ? 37.46700 36.22100 -17.04700 1.000 42.49045 638 CYS B O 1
ATOM 2331 N N . THR B 1 25 ? 35.75200 37.38000 -16.35300 1.000 38.02632 639 THR B N 1
ATOM 2332 C CA . THR B 1 25 ? 35.14600 37.47900 -17.61800 1.000 37.70659 639 THR B CA 1
ATOM 2333 C C . THR B 1 25 ? 35.36400 38.77900 -18.31900 1.000 39.65968 639 THR B C 1
ATOM 2334 O O . THR B 1 25 ? 35.79600 38.80200 -19.43800 1.000 39.30851 639 THR B O 1
ATOM 2338 N N . GLU B 1 26 ? 35.05100 39.86600 -17.65700 1.000 37.78657 640 GLU B N 1
ATOM 2339 C CA . GLU B 1 26 ? 35.17700 41.15200 -18.27400 1.000 41.64442 640 GLU B CA 1
ATOM 2340 C C . GLU B 1 26 ? 36.14000 42.12200 -17.67100 1.000 36.49060 640 GLU B C 1
ATOM 2341 O O . GLU B 1 26 ? 36.76100 42.85500 -18.37200 1.000 37.68617 640 GLU B O 1
ATOM 2347 N N . VAL B 1 27 ? 36.25800 42.13400 -16.37400 1.000 32.91544 641 VAL B N 1
ATOM 2348 C CA . VAL B 1 27 ? 37.12000 43.07800 -15.71300 1.000 33.74349 641 VAL B CA 1
ATOM 2349 C C . VAL B 1 27 ? 38.57700 43.09000 -16.07800 1.000 35.43411 641 VAL B C 1
ATOM 2350 O O . VAL B 1 27 ? 39.12500 44.07200 -16.46700 1.000 30.97645 641 VAL B O 1
ATOM 2354 N N . TRP B 1 28 ? 39.21900 41.98100 -15.93100 1.000 37.18669 642 TRP B N 1
ATOM 2355 C CA . TRP B 1 28 ? 40.66700 42.00200 -16.10700 1.000 36.55463 642 TRP B CA 1
ATOM 2356 C C . TRP B 1 28 ? 41.09400 42.23100 -17.56000 1.000 38.23846 642 TRP B C 1
ATOM 2357 O O . TRP B 1 28 ? 42.22900 42.68200 -17.78400 1.000 39.35292 642 TRP B O 1
ATOM 2368 N N . PRO B 1 29 ? 40.27400 41.91500 -18.57500 1.000 41.24149 643 PRO B N 1
ATOM 2369 C CA . PRO B 1 29 ? 40.67900 42.30600 -19.93300 1.000 35.57971 643 PRO B CA 1
ATOM 2370 C C . PRO B 1 29 ? 40.82500 43.79900 -20.08700 1.000 39.99775 643 PRO B C 1
ATOM 2371 O O . PRO B 1 29 ? 41.68000 44.25700 -20.85500 1.000 42.55762 643 PRO B O 1
ATOM 2375 N N . THR B 1 30 ? 40.04500 44.57700 -19.33900 1.000 38.75154 644 THR B N 1
ATOM 2376 C CA . THR B 1 30 ? 40.21000 46.01800 -19.38700 1.000 40.47609 644 THR B CA 1
ATOM 2377 C C . THR B 1 30 ? 41.48600 46.45500 -18.68700 1.000 41.73115 644 THR B C 1
ATOM 2378 O O . THR B 1 30 ? 42.02900 47.50900 -19.03400 1.000 40.77637 644 THR B O 1
ATOM 2382 N N . ILE B 1 31 ? 41.98200 45.68500 -17.71000 1.000 38.85266 645 ILE B N 1
ATOM 2383 C CA . ILE B 1 31 ? 43.25400 46.03900 -17.07700 1.000 42.17587 645 ILE B CA 1
ATOM 2384 C C . ILE B 1 31 ? 44.39100 45.87100 -18.07400 1.000 46.57018 645 ILE B C 1
ATOM 2385 O O . ILE B 1 31 ? 45.19300 46.79200 -18.29500 1.000 39.67649 645 ILE B O 1
ATOM 2390 N N . ILE B 1 32 ? 44.47200 44.68600 -18.69400 1.000 37.51288 646 ILE B N 1
ATOM 2391 C CA . ILE B 1 32 ? 45.42600 44.45700 -19.78000 1.000 39.20291 646 ILE B CA 1
ATOM 2392 C C . ILE B 1 32 ? 45.33300 45.57700 -20.81700 1.000 41.18062 646 ILE B C 1
ATOM 2393 O O . ILE B 1 32 ? 46.34300 46.15600 -21.21800 1.000 39.81589 646 ILE B O 1
ATOM 2398 N N . ALA B 1 33 ? 44.10900 45.96100 -21.18800 1.000 49.69156 647 ALA B N 1
ATOM 2399 C CA . ALA B 1 33 ? 43.90500 46.82300 -22.35400 1.000 42.17206 647 ALA B CA 1
ATOM 2400 C C . ALA B 1 33 ? 44.56400 48.19100 -22.22600 1.000 38.70708 647 ALA B C 1
ATOM 2401 O O . ALA B 1 33 ? 45.02300 48.73900 -23.22900 1.000 43.57347 647 ALA B O 1
ATOM 2403 N N . VAL B 1 34 ? 44.62600 48.77100 -21.02500 1.000 41.54065 648 VAL B N 1
ATOM 2404 C CA . VAL B 1 34 ? 45.22200 50.10600 -20.92100 1.000 49.59521 648 VAL B CA 1
ATOM 2405 C C . VAL B 1 34 ? 46.73900 50.08200 -21.06100 1.000 50.00279 648 VAL B C 1
ATOM 2406 O O . VAL B 1 34 ? 47.35000 51.13800 -21.25200 1.000 55.72490 648 VAL B O 1
ATOM 2410 N N . GLY B 1 35 ? 47.35700 48.90300 -21.02300 1.000 45.21759 649 GLY B N 1
ATOM 2411 C CA . GLY B 1 35 ? 48.77400 48.80700 -21.31000 1.000 37.24564 649 GLY B CA 1
ATOM 2412 C C . GLY B 1 35 ? 49.49300 48.10400 -20.19000 1.000 45.36509 649 GLY B C 1
ATOM 2413 O O . GLY B 1 35 ? 50.62500 48.45700 -19.85900 1.000 54.01439 649 GLY B O 1
ATOM 2414 N N . ILE B 1 36 ? 48.80600 47.13800 -19.55000 1.000 46.62323 650 ILE B N 1
ATOM 2415 C CA . ILE B 1 36 ? 49.41400 46.25700 -18.56100 1.000 48.85811 650 ILE B CA 1
ATOM 2416 C C . ILE B 1 36 ? 49.79000 44.96600 -19.28200 1.000 50.99790 650 ILE B C 1
ATOM 2417 O O . ILE B 1 36 ? 49.16900 44.58900 -20.28300 1.000 51.17626 650 ILE B O 1
ATOM 2422 N N . SER B 1 37 ? 50.79400 44.29300 -18.75600 1.000 47.80940 651 SER B N 1
ATOM 2423 C CA . SER B 1 37 ? 51.27300 43.04600 -19.28600 1.000 48.41898 651 SER B CA 1
ATOM 2424 C C . SER B 1 37 ? 50.81000 41.89500 -18.44900 1.000 41.36576 651 SER B C 1
ATOM 2425 O O . SER B 1 37 ? 50.25300 42.09300 -17.41900 1.000 45.24449 651 SER B O 1
ATOM 2428 N N . SER B 1 38 ? 51.06700 40.68600 -18.92600 1.000 43.14966 652 SER B N 1
ATOM 2429 C CA . SER B 1 38 ? 50.74400 39.41700 -18.25600 1.000 41.27312 652 SER B CA 1
ATOM 2430 C C . SER B 1 38 ? 49.29400 39.01900 -18.04900 1.000 40.71231 652 SER B C 1
ATOM 2431 O O . SER B 1 38 ? 48.78500 39.13800 -16.97200 1.000 39.11183 652 SER B O 1
ATOM 2434 N N . PRO B 1 39 ? 48.65700 38.49400 -19.15400 1.000 40.90907 653 PRO B N 1
ATOM 2435 C CA . PRO B 1 39 ? 47.26900 38.12800 -18.92900 1.000 43.67654 653 PRO B CA 1
ATOM 2436 C C . PRO B 1 39 ? 47.20000 36.97900 -17.98100 1.000 42.90431 653 PRO B C 1
ATOM 2437 O O . PRO B 1 39 ? 46.15100 36.66700 -17.48900 1.000 43.00916 653 PRO B O 1
ATOM 2441 N N . GLU B 1 40 ? 48.32200 36.36000 -17.71700 1.000 37.59598 654 GLU B N 1
ATOM 2442 C CA . GLU B 1 40 ? 48.34900 35.23500 -16.84300 1.000 41.96469 654 GLU B CA 1
ATOM 2443 C C . GLU B 1 40 ? 48.33600 35.55600 -15.37800 1.000 40.96878 654 GLU B C 1
ATOM 2444 O O . GLU B 1 40 ? 47.85800 34.76700 -14.59700 1.000 42.36232 654 GLU B O 1
ATOM 2450 N N . VAL B 1 41 ? 48.84800 36.70500 -14.98900 1.000 40.99447 655 VAL B N 1
ATOM 2451 C CA . VAL B 1 41 ? 48.83100 37.06800 -13.58300 1.000 44.05556 655 VAL B CA 1
ATOM 2452 C C . VAL B 1 41 ? 47.48300 37.59800 -13.22300 1.000 40.40858 655 VAL B C 1
ATOM 2453 O O . VAL B 1 41 ? 46.94000 37.27000 -12.20200 1.000 39.46023 655 VAL B O 1
ATOM 2457 N N . TRP B 1 42 ? 46.96800 38.43100 -14.09200 1.000 35.03128 656 TRP B N 1
ATOM 2458 C CA . TRP B 1 42 ? 45.71500 39.07900 -13.87600 1.000 39.41142 656 TRP B CA 1
ATOM 2459 C C . TRP B 1 42 ? 44.50800 38.18800 -14.06800 1.000 37.81515 656 TRP B C 1
ATOM 2460 O O . TRP B 1 42 ? 43.54700 38.31300 -13.37600 1.000 38.33378 656 TRP B O 1
ATOM 2471 N N . GLY B 1 43 ? 44.59000 37.26700 -14.99900 1.000 39.91102 657 GLY B N 1
ATOM 2472 C CA . GLY B 1 43 ? 43.50600 36.37100 -15.25700 1.000 37.66257 657 GLY B CA 1
ATOM 2473 C C . GLY B 1 43 ? 43.59600 35.00300 -14.64300 1.000 36.57277 657 GLY B C 1
ATOM 2474 O O . GLY B 1 43 ? 42.61100 34.33100 -14.59000 1.000 36.03409 657 GLY B O 1
ATOM 2475 N N . THR B 1 44 ? 44.76100 34.59800 -14.17700 1.000 38.29049 658 THR B N 1
ATOM 2476 C CA . THR B 1 44 ? 44.91700 33.27100 -13.62000 1.000 42.74307 658 THR B CA 1
ATOM 2477 C C . THR B 1 44 ? 45.51500 33.27800 -12.23300 1.000 43.94991 658 THR B C 1
ATOM 2478 O O . THR B 1 44 ? 44.96000 32.75200 -11.32500 1.000 39.31917 658 THR B O 1
ATOM 2482 N N . TYR B 1 45 ? 46.66700 33.89700 -12.08600 1.000 42.79417 659 TYR B N 1
ATOM 2483 C CA . TYR B 1 45 ? 47.32800 33.97200 -10.80200 1.000 37.56981 659 TYR B CA 1
ATOM 2484 C C . TYR B 1 45 ? 46.52400 34.70000 -9.75600 1.000 38.41552 659 TYR B C 1
ATOM 2485 O O . TYR B 1 45 ? 46.47600 34.28200 -8.65100 1.000 39.18845 659 TYR B O 1
ATOM 2494 N N . LEU B 1 46 ? 45.90000 35.79600 -10.09900 1.000 32.61525 660 LEU B N 1
ATOM 2495 C CA . LEU B 1 46 ? 45.14400 36.52100 -9.10700 1.000 37.36618 660 LEU B CA 1
ATOM 2496 C C . LEU B 1 46 ? 43.95600 35.78600 -8.58900 1.000 34.36947 660 LEU B C 1
ATOM 2497 O O . LEU B 1 46 ? 43.80100 35.61000 -7.40100 1.000 29.41488 660 LEU B O 1
ATOM 2502 N N . PRO B 1 47 ? 43.06300 35.39300 -9.56600 1.000 35.36261 661 PRO B N 1
ATOM 2503 C CA . PRO B 1 47 ? 41.93200 34.64600 -9.06000 1.000 31.38318 661 PRO B CA 1
ATOM 2504 C C . PRO B 1 47 ? 42.33800 33.46700 -8.20200 1.000 36.37816 661 PRO B C 1
ATOM 2505 O O . PRO B 1 47 ? 41.65100 33.23700 -7.25800 1.000 36.55704 661 PRO B O 1
ATOM 2509 N N . ASP B 1 48 ? 43.41700 32.75300 -8.47500 1.000 37.46345 662 ASP B N 1
ATOM 2510 C CA . ASP B 1 48 ? 43.79700 31.64100 -7.61700 1.000 37.77031 662 ASP B CA 1
ATOM 2511 C C . ASP B 1 48 ? 44.25400 32.07900 -6.24200 1.000 34.59948 662 ASP B C 1
ATOM 2512 O O . ASP B 1 48 ? 44.00400 31.40900 -5.28100 1.000 39.12457 662 ASP B O 1
ATOM 2517 N N . LEU B 1 49 ? 44.94700 33.19800 -6.16300 1.000 30.32694 663 LEU B N 1
ATOM 2518 C CA . LEU B 1 49 ? 45.42800 33.71300 -4.91900 1.000 30.70778 663 LEU B CA 1
ATOM 2519 C C . LEU B 1 49 ? 44.29900 34.18300 -4.06200 1.000 35.85509 663 LEU B C 1
ATOM 2520 O O . LEU B 1 49 ? 44.38500 34.13800 -2.87500 1.000 38.31880 663 LEU B O 1
ATOM 2525 N N . ALA B 1 50 ? 43.23200 34.64000 -4.68100 1.000 32.71940 664 ALA B N 1
ATOM 2526 C CA . ALA B 1 50 ? 42.09500 35.13400 -3.96500 1.000 33.44879 664 ALA B CA 1
ATOM 2527 C C . ALA B 1 50 ? 41.39700 34.11500 -3.10300 1.000 39.17475 664 ALA B C 1
ATOM 2528 O O . ALA B 1 50 ? 40.76100 34.48000 -2.15400 1.000 37.69975 664 ALA B O 1
ATOM 2530 N N . PHE B 1 51 ? 41.52700 32.84700 -3.41800 1.000 35.41736 665 PHE B N 1
ATOM 2531 C CA . PHE B 1 51 ? 40.89200 31.83200 -2.61800 1.000 37.75367 665 PHE B CA 1
ATOM 2532 C C . PHE B 1 51 ? 41.69900 31.58100 -1.38700 1.000 40.70473 665 PHE B C 1
ATOM 2533 O O . PHE B 1 51 ? 41.20500 31.07700 -0.42700 1.000 38.86176 665 PHE B O 1
ATOM 2541 N N . LYS B 1 52 ? 42.95800 31.96000 -1.43300 1.000 43.08875 666 LYS B N 1
ATOM 2542 C CA . LYS B 1 52 ? 43.84000 31.77700 -0.30800 1.000 45.27082 666 LYS B CA 1
ATOM 2543 C C . LYS B 1 52 ? 43.90100 32.97800 0.61700 1.000 45.70910 666 LYS B C 1
ATOM 2544 O O . LYS B 1 52 ? 44.12600 32.82400 1.78300 1.000 45.46418 666 LYS B O 1
ATOM 2550 N N . TYR B 1 53 ? 43.70500 34.16300 0.08100 1.000 42.06009 667 TYR B N 1
ATOM 2551 C CA . TYR B 1 53 ? 43.77900 35.36300 0.88500 1.000 43.85473 667 TYR B CA 1
ATOM 2552 C C . TYR B 1 53 ? 42.53200 36.22600 0.81300 1.000 41.78189 667 TYR B C 1
ATOM 2553 O O . TYR B 1 53 ? 42.30400 36.94300 -0.14800 1.000 43.67149 667 TYR B O 1
ATOM 2562 N N . PRO B 1 54 ? 41.71300 36.13800 1.92300 1.000 37.71783 668 PRO B N 1
ATOM 2563 C CA . PRO B 1 54 ? 40.48300 36.92200 1.83400 1.000 38.69331 668 PRO B CA 1
ATOM 2564 C C . PRO B 1 54 ? 40.70400 38.36200 1.50100 1.000 39.65666 668 PRO B C 1
ATOM 2565 O O . PRO B 1 54 ? 39.88200 38.95700 0.89400 1.000 38.71193 668 PRO B O 1
ATOM 2569 N N . PHE B 1 55 ? 41.82500 38.90400 1.89100 1.000 45.18714 669 PHE B N 1
ATOM 2570 C CA . PHE B 1 55 ? 42.11500 40.29000 1.60200 1.000 39.79457 669 PHE B CA 1
ATOM 2571 C C . PHE B 1 55 ? 42.16800 40.63000 0.11500 1.000 39.15112 669 PHE B C 1
ATOM 2572 O O . PHE B 1 55 ? 41.74900 41.67700 -0.27600 1.000 34.38445 669 PHE B O 1
ATOM 2580 N N . LEU B 1 56 ? 42.66500 39.73400 -0.70400 1.000 37.67535 670 LEU B N 1
ATOM 2581 C CA . LEU B 1 56 ? 42.74100 39.99600 -2.11500 1.000 33.99397 670 LEU B CA 1
ATOM 2582 C C . LEU B 1 56 ? 41.39400 39.74000 -2.71300 1.000 35.89252 670 LEU B C 1
ATOM 2583 O O . LEU B 1 56 ? 41.01400 40.37600 -3.62600 1.000 34.98203 670 LEU B O 1
ATOM 2588 N N . MET B 1 57 ? 40.67000 38.79500 -2.16700 1.000 33.80934 671 MET B N 1
ATOM 2589 C CA . MET B 1 57 ? 39.36200 38.47200 -2.65000 1.000 31.30766 671 MET B CA 1
ATOM 2590 C C . MET B 1 57 ? 38.42000 39.65600 -2.46300 1.000 35.48491 671 MET B C 1
ATOM 2591 O O . MET B 1 57 ? 37.66300 39.95600 -3.33000 1.000 33.15098 671 MET B O 1
ATOM 2596 N N . HIS B 1 58 ? 38.49100 40.34300 -1.33900 1.000 35.53968 672 HIS B N 1
ATOM 2597 C CA . HIS B 1 58 ? 37.65000 41.47800 -1.09700 1.000 34.14671 672 HIS B CA 1
ATOM 2598 C C . HIS B 1 58 ? 38.05300 42.62600 -1.95200 1.000 39.31276 672 HIS B C 1
ATOM 2599 O O . HIS B 1 58 ? 37.26700 43.46600 -2.20700 1.000 39.39485 672 HIS B O 1
ATOM 2606 N N . SER B 1 59 ? 39.28200 42.66000 -2.41300 1.000 30.91913 673 SER B N 1
ATOM 2607 C CA . SER B 1 59 ? 39.73300 43.72700 -3.26600 1.000 29.93450 673 SER B CA 1
ATOM 2608 C C . SER B 1 59 ? 39.22400 43.47900 -4.64100 1.000 30.79270 673 SER B C 1
ATOM 2609 O O . SER B 1 59 ? 38.80300 44.36400 -5.29700 1.000 34.63031 673 SER B O 1
ATOM 2612 N N . MET B 1 60 ? 39.27200 42.24500 -5.06900 1.000 28.80564 674 MET B N 1
ATOM 2613 C CA . MET B 1 60 ? 38.83200 41.88500 -6.37600 1.000 29.95486 674 MET B CA 1
ATOM 2614 C C . MET B 1 60 ? 37.35000 42.02000 -6.57000 1.000 27.61522 674 MET B C 1
ATOM 2615 O O . MET B 1 60 ? 36.90600 42.38000 -7.59600 1.000 26.97087 674 MET B O 1
ATOM 2620 N N . LEU B 1 61 ? 36.57800 41.72600 -5.56200 1.000 31.71945 675 LEU B N 1
ATOM 2621 C CA . LEU B 1 61 ? 35.15100 41.84700 -5.68000 1.000 31.43896 675 LEU B CA 1
ATOM 2622 C C . LEU B 1 61 ? 34.73200 43.26300 -5.66800 1.000 32.39017 675 LEU B C 1
ATOM 2623 O O . LEU B 1 61 ? 33.87100 43.62200 -6.37800 1.000 35.45893 675 LEU B O 1
ATOM 2628 N N . ALA B 1 62 ? 35.34500 44.07400 -4.85000 1.000 32.01685 676 ALA B N 1
ATOM 2629 C CA . ALA B 1 62 ? 35.00900 45.46600 -4.77100 1.000 35.20228 676 ALA B CA 1
ATOM 2630 C C . ALA B 1 62 ? 35.30100 46.11400 -6.09200 1.000 34.77977 676 ALA B C 1
ATOM 2631 O O . ALA B 1 62 ? 34.55800 46.90600 -6.60000 1.000 36.64874 676 ALA B O 1
ATOM 2633 N N . PHE B 1 63 ? 36.42100 45.75300 -6.65000 1.000 32.66026 677 PHE B N 1
ATOM 2634 C CA . PHE B 1 63 ? 36.81300 46.26200 -7.95500 1.000 30.18287 677 PHE B CA 1
ATOM 2635 C C . PHE B 1 63 ? 35.77500 45.90900 -9.01400 1.000 33.13284 677 PHE B C 1
ATOM 2636 O O . PHE B 1 63 ? 35.23200 46.78900 -9.67800 1.000 29.20855 677 PHE B O 1
ATOM 2644 N N . SER B 1 64 ? 35.46500 44.62100 -9.16500 1.000 36.84504 678 SER B N 1
ATOM 2645 C CA . SER B 1 64 ? 34.57100 44.25000 -10.25200 1.000 39.63395 678 SER B CA 1
ATOM 2646 C C . SER B 1 64 ? 33.15100 44.77100 -10.01300 1.000 33.29210 678 SER B C 1
ATOM 2647 O O . SER B 1 64 ? 32.41500 45.01600 -10.97200 1.000 35.06118 678 SER B O 1
ATOM 2650 N N . ALA B 1 65 ? 32.74900 44.97900 -8.76600 1.000 26.25241 679 ALA B N 1
ATOM 2651 C CA . ALA B 1 65 ? 31.44900 45.59600 -8.54700 1.000 33.98188 679 ALA B CA 1
ATOM 2652 C C . ALA B 1 65 ? 31.48800 47.08600 -8.84900 1.000 32.03889 679 ALA B C 1
ATOM 2653 O O . ALA B 1 65 ? 30.48000 47.65900 -9.26800 1.000 42.77655 679 ALA B O 1
ATOM 2655 N N . THR B 1 66 ? 32.63700 47.73500 -8.66500 1.000 35.13335 680 THR B N 1
ATOM 2656 C CA . THR B 1 66 ? 32.76100 49.11100 -9.11700 1.000 34.41561 680 THR B CA 1
ATOM 2657 C C . THR B 1 66 ? 32.57100 49.21200 -10.61800 1.000 32.60694 680 THR B C 1
ATOM 2658 O O . THR B 1 66 ? 31.84700 50.08400 -11.10700 1.000 32.76785 680 THR B O 1
ATOM 2662 N N . HIS B 1 67 ? 33.21600 48.32000 -11.37100 1.000 32.23188 681 HIS B N 1
ATOM 2663 C CA . HIS B 1 67 ? 33.02800 48.29400 -12.82000 1.000 34.84926 681 HIS B CA 1
ATOM 2664 C C . HIS B 1 67 ? 31.58200 47.94500 -13.19800 1.000 37.25545 681 HIS B C 1
ATOM 2665 O O . HIS B 1 67 ? 30.95500 48.63100 -14.00300 1.000 36.19148 681 HIS B O 1
ATOM 2672 N N . LEU B 1 68 ? 31.02300 46.89500 -12.59700 1.000 36.60167 682 LEU B N 1
ATOM 2673 C CA . LEU B 1 68 ? 29.63500 46.56000 -12.86300 1.000 32.94619 682 LEU B CA 1
ATOM 2674 C C . LEU B 1 68 ? 28.69900 47.70100 -12.47900 1.000 39.07672 682 LEU B C 1
ATOM 2675 O O . LEU B 1 68 ? 27.64500 47.86600 -13.10200 1.000 36.81023 682 LEU B O 1
ATOM 2680 N N . SER B 1 69 ? 29.05400 48.48500 -11.50600 1.000 44.68987 683 SER B N 1
ATOM 2681 C CA . SER B 1 69 ? 28.21200 49.57600 -11.15900 1.000 39.05437 683 SER B CA 1
ATOM 2682 C C . SER B 1 69 ? 27.98000 50.43800 -12.38100 1.000 39.04241 683 SER B C 1
ATOM 2683 O O . SER B 1 69 ? 27.05900 51.21000 -12.40800 1.000 45.65116 683 SER B O 1
ATOM 2686 N N . ARG B 1 70 ? 28.81700 50.30700 -13.39100 1.000 32.50593 684 ARG B N 1
ATOM 2687 C CA . ARG B 1 70 ? 28.68200 51.10000 -14.59000 1.000 33.08241 684 ARG B CA 1
ATOM 2688 C C . ARG B 1 70 ? 27.45400 50.79800 -15.41100 1.000 39.70281 684 ARG B C 1
ATOM 2689 O O . ARG B 1 70 ? 26.89600 51.68100 -16.01900 1.000 41.89009 684 ARG B O 1
ATOM 2697 N N . THR B 1 71 ? 27.04400 49.54500 -15.44700 1.000 37.18654 685 THR B N 1
ATOM 2698 C CA . THR B 1 71 ? 25.87500 49.18900 -16.19100 1.000 38.59215 685 THR B CA 1
ATOM 2699 C C . THR B 1 71 ? 24.76400 48.59300 -15.35200 1.000 45.60589 685 THR B C 1
ATOM 2700 O O . THR B 1 71 ? 23.63400 48.70000 -15.71700 1.000 51.61918 685 THR B O 1
ATOM 2704 N N . GLN B 1 72 ? 25.06500 47.97000 -14.23000 1.000 47.42520 686 GLN B N 1
ATOM 2705 C CA . GLN B 1 72 ? 24.03500 47.38500 -13.40700 1.000 43.13630 686 GLN B CA 1
ATOM 2706 C C . GLN B 1 72 ? 23.85000 48.27800 -12.22300 1.000 47.26068 686 GLN B C 1
ATOM 2707 O O . GLN B 1 72 ? 24.80600 48.57400 -11.52000 1.000 48.87911 686 GLN B O 1
ATOM 2713 N N . PRO B 1 73 ? 22.60800 48.61100 -11.92100 1.000 42.97301 687 PRO B N 1
ATOM 2714 C CA . PRO B 1 73 ? 22.29300 49.43600 -10.76100 1.000 49.11161 687 PRO B CA 1
ATOM 2715 C C . PRO B 1 73 ? 22.25500 48.64500 -9.46800 1.000 45.68940 687 PRO B C 1
ATOM 2716 O O . PRO B 1 73 ? 22.27200 47.46000 -9.51000 1.000 49.03784 687 PRO B O 1
ATOM 2720 N N . GLY B 1 74 ? 22.20200 49.31000 -8.33400 1.000 42.07305 688 GLY B N 1
ATOM 2721 C CA . GLY B 1 74 ? 22.09000 48.63700 -7.06500 1.000 40.56209 688 GLY B CA 1
ATOM 2722 C C . GLY B 1 74 ? 23.26300 48.01300 -6.34200 1.000 50.74183 688 GLY B C 1
ATOM 2723 O O . GLY B 1 74 ? 23.06800 47.29100 -5.38700 1.000 52.92784 688 GLY B O 1
ATOM 2724 N N . LEU B 1 75 ? 24.47600 48.29700 -6.77900 1.000 53.49839 689 LEU B N 1
ATOM 2725 C CA . LEU B 1 75 ? 25.63600 47.73000 -6.15800 1.000 47.77297 689 LEU B CA 1
ATOM 2726 C C . LEU B 1 75 ? 26.45000 48.69300 -5.32600 1.000 51.95618 689 LEU B C 1
ATOM 2727 O O . LEU B 1 75 ? 27.52400 48.34000 -4.92900 1.000 53.04419 689 LEU B O 1
ATOM 2732 N N . ASP B 1 76 ? 25.96800 49.89200 -5.05700 1.000 49.67124 690 ASP B N 1
ATOM 2733 C CA . ASP B 1 76 ? 26.76300 50.83700 -4.28400 1.000 48.81043 690 ASP B CA 1
ATOM 2734 C C . ASP B 1 76 ? 27.11400 50.34800 -2.90800 1.000 49.33313 690 ASP B C 1
ATOM 2735 O O . ASP B 1 76 ? 28.12900 50.70900 -2.37700 1.000 50.29118 690 ASP B O 1
ATOM 2740 N N . ASP B 1 77 ? 26.33000 49.47800 -2.33900 1.000 49.67078 691 ASP B N 1
ATOM 2741 C CA . ASP B 1 77 ? 26.76000 49.04500 -1.04600 1.000 49.14672 691 ASP B CA 1
ATOM 2742 C C . ASP B 1 77 ? 27.73700 47.91100 -1.08600 1.000 45.03380 691 ASP B C 1
ATOM 2743 O O . ASP B 1 77 ? 28.49600 47.76300 -0.17400 1.000 49.99467 691 ASP B O 1
ATOM 2748 N N . TYR B 1 78 ? 27.74900 47.13500 -2.15300 1.000 41.25196 692 TYR B N 1
ATOM 2749 C CA . TYR B 1 78 ? 28.71000 46.06900 -2.26000 1.000 48.27948 692 TYR B CA 1
ATOM 2750 C C . TYR B 1 78 ? 30.04600 46.76200 -2.33400 1.000 45.52466 692 TYR B C 1
ATOM 2751 O O . TYR B 1 78 ? 30.90700 46.50300 -1.52900 1.000 38.67887 692 TYR B O 1
ATOM 2760 N N . VAL B 1 79 ? 30.19400 47.66000 -3.29400 1.000 42.24690 693 VAL B N 1
ATOM 2761 C CA . VAL B 1 79 ? 31.41700 48.39200 -3.49600 1.000 40.10849 693 VAL B CA 1
ATOM 2762 C C . VAL B 1 79 ? 31.95400 48.97700 -2.22500 1.000 39.29108 693 VAL B C 1
ATOM 2763 O O . VAL B 1 79 ? 33.09200 48.81100 -1.89400 1.000 38.73249 693 VAL B O 1
ATOM 2767 N N . ALA B 1 80 ? 31.10400 49.66200 -1.51200 1.000 37.64568 694 ALA B N 1
ATOM 2768 C CA . ALA B 1 80 ? 31.47900 50.32400 -0.30300 1.000 41.40214 694 ALA B CA 1
ATOM 2769 C C . ALA B 1 80 ? 31.85700 49.39200 0.78400 1.000 39.93504 694 ALA B C 1
ATOM 2770 O O . ALA B 1 80 ? 32.79900 49.62700 1.48500 1.000 41.71891 694 ALA B O 1
ATOM 2772 N N . SER B 1 81 ? 31.10000 48.33700 0.94200 1.000 43.10353 695 SER B N 1
ATOM 2773 C CA . SER B 1 81 ? 31.37300 47.39400 1.99000 1.000 47.73671 695 SER B CA 1
ATOM 2774 C C . SER B 1 81 ? 32.58100 46.53700 1.71600 1.000 45.40586 695 SER B C 1
ATOM 2775 O O . SER B 1 81 ? 33.29400 46.19300 2.61500 1.000 43.21605 695 SER B O 1
ATOM 2778 N N . HIS B 1 82 ? 32.81400 46.20500 0.46700 1.000 43.30800 696 HIS B N 1
ATOM 2779 C CA . HIS B 1 82 ? 33.95800 45.39200 0.13100 1.000 43.36146 696 HIS B CA 1
ATOM 2780 C C . HIS B 1 82 ? 35.27200 46.12600 0.17100 1.000 40.00193 696 HIS B C 1
ATOM 2781 O O . HIS B 1 82 ? 36.28100 45.54000 0.44400 1.000 42.53330 696 HIS B O 1
ATOM 2788 N N . ARG B 1 83 ? 35.25700 47.40700 -0.10700 1.000 37.77582 697 ARG B N 1
ATOM 2789 C CA . ARG B 1 83 ? 36.45700 48.17500 -0.09700 1.000 34.83383 697 ARG B CA 1
ATOM 2790 C C . ARG B 1 83 ? 36.89600 48.25300 1.32500 1.000 31.42190 697 ARG B C 1
ATOM 2791 O O . ARG B 1 83 ? 38.03100 48.05500 1.64600 1.000 33.37354 697 ARG B O 1
ATOM 2799 N N . LEU B 1 84 ? 35.96200 48.52800 2.19400 1.000 40.34084 698 LEU B N 1
ATOM 2800 C CA . LEU B 1 84 ? 36.26300 48.60600 3.60400 1.000 46.43710 698 LEU B CA 1
ATOM 2801 C C . LEU B 1 84 ? 36.85600 47.33500 4.17300 1.000 39.71970 698 LEU B C 1
ATOM 2802 O O . LEU B 1 84 ? 37.80900 47.40500 4.90800 1.000 41.44599 698 LEU B O 1
ATOM 2807 N N . SER B 1 85 ? 36.29800 46.18600 3.84800 1.000 37.19998 699 SER B N 1
ATOM 2808 C CA . SER B 1 85 ? 36.83700 44.94400 4.34100 1.000 37.55126 699 SER B CA 1
ATOM 2809 C C . SER B 1 85 ? 38.24000 44.72200 3.84300 1.000 40.79235 699 SER B C 1
ATOM 2810 O O . SER B 1 85 ? 39.08400 44.24500 4.54200 1.000 34.96070 699 SER B O 1
ATOM 2813 N N . ALA B 1 86 ? 38.45000 45.10100 2.60900 1.000 37.23701 700 ALA B N 1
ATOM 2814 C CA . ALA B 1 86 ? 39.71100 44.98900 1.94800 1.000 34.58489 700 ALA B CA 1
ATOM 2815 C C . ALA B 1 86 ? 40.75600 45.86700 2.53900 1.000 37.92680 700 ALA B C 1
ATOM 2816 O O . ALA B 1 86 ? 41.89300 45.50300 2.55100 1.000 40.98382 700 ALA B O 1
ATOM 2818 N N . LEU B 1 87 ? 40.38300 47.03600 3.00400 1.000 36.41814 701 LEU B N 1
ATOM 2819 C CA . LEU B 1 87 ? 41.33300 47.92500 3.58200 1.000 37.04893 701 LEU B CA 1
ATOM 2820 C C . LEU B 1 87 ? 41.65000 47.36300 4.92700 1.000 40.55969 701 LEU B C 1
ATOM 2821 O O . LEU B 1 87 ? 42.78400 47.27700 5.31800 1.000 34.71983 701 LEU B O 1
ATOM 2826 N N . LYS B 1 88 ? 40.62300 46.97400 5.64600 1.000 39.70846 702 LYS B N 1
ATOM 2827 C CA . LYS B 1 88 ? 40.81500 46.42400 6.96400 1.000 40.62524 702 LYS B CA 1
ATOM 2828 C C . LYS B 1 88 ? 41.70100 45.19600 7.00800 1.000 43.48178 702 LYS B C 1
ATOM 2829 O O . LYS B 1 88 ? 42.65400 45.15800 7.74700 1.000 43.14772 702 LYS B O 1
ATOM 2835 N N . LEU B 1 89 ? 41.34700 44.20500 6.19600 1.000 37.87462 703 LEU B N 1
ATOM 2836 C CA . LEU B 1 89 ? 42.10400 42.93800 6.14800 1.000 41.18663 703 LEU B CA 1
ATOM 2837 C C . LEU B 1 89 ? 43.50600 43.24700 5.66500 1.000 37.26812 703 LEU B C 1
ATOM 2838 O O . LEU B 1 89 ? 44.41800 42.69000 6.20500 1.000 35.32389 703 LEU B O 1
ATOM 2843 N N . LEU B 1 90 ? 43.61600 44.15200 4.70800 1.000 39.40740 704 LEU B N 1
ATOM 2844 C CA . LEU B 1 90 ? 44.90700 44.56100 4.10800 1.000 40.95016 704 LEU B CA 1
ATOM 2845 C C . LEU B 1 90 ? 45.78800 45.24500 5.15500 1.000 40.33441 704 LEU B C 1
ATOM 2846 O O . LEU B 1 90 ? 46.96600 44.96900 5.16600 1.000 42.36495 704 LEU B O 1
ATOM 2851 N N . ARG B 1 91 ? 45.22100 46.07500 6.02800 1.000 40.13465 705 ARG B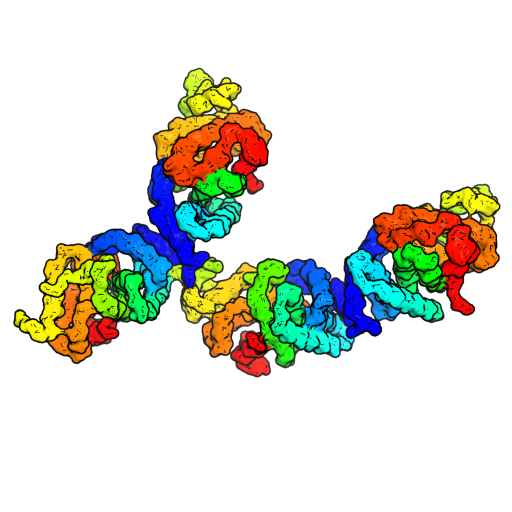 N 1
ATOM 2852 C CA . ARG B 1 91 ? 46.01700 46.77700 7.06700 1.000 35.85559 705 ARG B CA 1
ATOM 2853 C C . ARG B 1 91 ? 46.44400 45.80500 8.16300 1.000 38.14139 705 ARG B C 1
ATOM 2854 O O . ARG B 1 91 ? 47.45300 46.04700 8.77900 1.000 42.62463 705 ARG B O 1
ATOM 2862 N N . GLU B 1 92 ? 45.59400 44.84500 8.48400 1.000 42.00522 706 GLU B N 1
ATOM 2863 C CA . GLU B 1 92 ? 45.90400 43.77500 9.46400 1.000 46.12115 706 GLU B CA 1
ATOM 2864 C C . GLU B 1 92 ? 46.95600 42.82200 8.89300 1.000 46.94663 706 GLU B C 1
ATOM 2865 O O . GLU B 1 92 ? 47.82600 42.40700 9.63300 1.000 50.52393 706 GLU B O 1
ATOM 2871 N N . ALA B 1 93 ? 46.85000 42.50500 7.60700 1.000 45.32732 707 ALA B N 1
ATOM 2872 C CA . ALA B 1 93 ? 47.76100 41.58000 6.90800 1.000 41.13767 707 ALA B CA 1
ATOM 2873 C C . ALA B 1 93 ? 49.17100 42.15500 6.91000 1.000 52.99167 707 ALA B C 1
ATOM 2874 O O . ALA B 1 93 ? 50.09700 41.43200 7.17500 1.00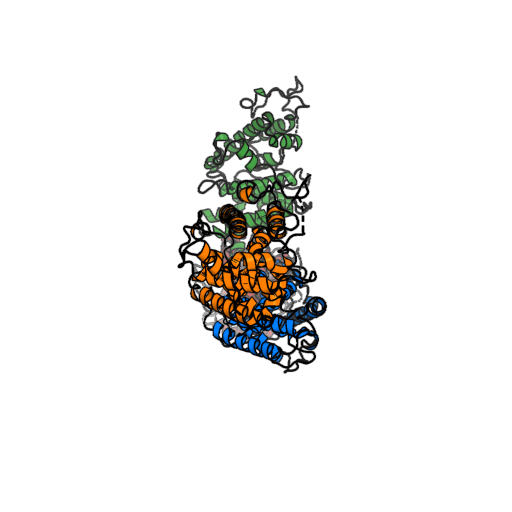0 56.51886 707 ALA B O 1
ATOM 2876 N N . VAL B 1 94 ? 49.31800 43.46500 6.76800 1.000 51.85241 708 VAL B N 1
ATOM 2877 C CA . VAL B 1 94 ? 50.67100 44.08900 6.73900 1.000 52.82467 708 VAL B CA 1
ATOM 2878 C C . VAL B 1 94 ? 51.41500 43.83500 8.04900 1.000 59.19175 708 VAL B C 1
ATOM 2879 O O . VAL B 1 94 ? 52.63100 43.74000 8.01000 1.000 56.69873 708 VAL B O 1
ATOM 2883 N N . LEU B 1 95 ? 50.71700 43.76900 9.17700 1.000 57.72867 709 LEU B N 1
ATOM 2884 C CA . LEU B 1 95 ? 51.37800 43.45800 10.45500 1.000 60.67374 709 LEU B CA 1
ATOM 2885 C C . LEU B 1 95 ? 52.10500 42.11000 10.32100 1.000 67.19031 709 LEU B C 1
ATOM 2886 O O . LEU B 1 95 ? 53.24500 42.02800 10.75500 1.000 71.21786 709 LEU B O 1
ATOM 2891 N N . GLU B 1 96 ? 51.51000 41.08100 9.72400 1.000 63.16603 710 GLU B N 1
ATOM 2892 C CA . GLU B 1 96 ? 52.31200 39.84400 9.60100 1.000 62.57622 710 GLU B CA 1
ATOM 2893 C C . GLU B 1 96 ? 52.51400 39.50900 8.12800 1.000 55.22639 710 GLU B C 1
ATOM 2894 O O . GLU B 1 96 ? 51.66200 38.86300 7.56100 1.000 54.01907 710 GLU B O 1
ATOM 2900 N N . ILE B 1 97 ? 53.64700 39.90300 7.56100 1.000 58.68553 711 ILE B N 1
ATOM 2901 C CA . ILE B 1 97 ? 53.93600 39.60300 6.13000 1.000 61.77690 711 ILE B CA 1
ATOM 2902 C C . ILE B 1 97 ? 54.68500 38.27400 6.08500 1.000 60.04550 711 ILE B C 1
ATOM 2903 O O . ILE B 1 97 ? 55.72800 38.18800 6.71800 1.000 64.67840 711 ILE B O 1
ATOM 2908 N N . SER B 1 98 ? 54.25100 37.34600 5.20900 1.000 59.85308 712 SER B N 1
ATOM 2909 C CA . SER B 1 98 ? 54.84400 36.05600 5.02800 1.000 55.43551 712 SER B CA 1
ATOM 2910 C C . SER B 1 98 ? 55.46100 36.22800 3.68700 1.000 59.02318 712 SER B C 1
ATOM 2911 O O . SER B 1 98 ? 55.57900 37.32900 3.23300 1.000 62.34038 712 SER B O 1
ATOM 2914 N N . ASP B 1 99 ? 55.82900 35.15100 3.03600 1.000 65.48013 713 ASP B N 1
ATOM 2915 C CA . ASP B 1 99 ? 56.43300 35.25900 1.72600 1.000 65.86219 713 ASP B CA 1
ATOM 2916 C C . ASP B 1 99 ? 55.57100 34.65700 0.64600 1.000 62.48647 713 ASP B C 1
ATOM 2917 O O . ASP B 1 99 ? 55.82200 34.82500 -0.52400 1.000 62.54855 713 ASP B O 1
ATOM 2922 N N . ASP B 1 100 ? 54.54700 33.95300 1.07400 1.000 59.44872 714 ASP B N 1
ATOM 2923 C CA . ASP B 1 100 ? 53.60300 33.35600 0.18000 1.000 64.88234 714 ASP B CA 1
ATOM 2924 C C . ASP B 1 100 ? 52.43400 34.31100 0.03500 1.000 63.20978 714 ASP B C 1
ATOM 2925 O O . ASP B 1 100 ? 51.69100 34.24800 -0.91700 1.000 64.07325 714 ASP B O 1
ATOM 2930 N N . ASN B 1 101 ? 52.30000 35.22800 0.97500 1.000 60.27107 715 ASN B N 1
ATOM 2931 C CA . ASN B 1 101 ? 51.26400 36.22500 0.90300 1.000 56.92076 715 ASN B CA 1
ATOM 2932 C C . ASN B 1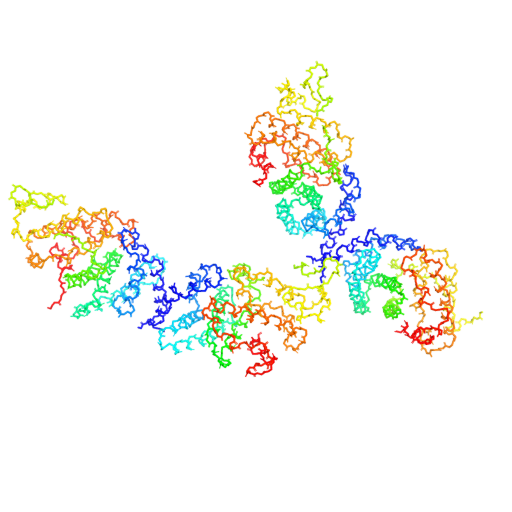 101 ? 51.75100 37.57300 0.40700 1.000 49.20777 715 ASN B C 1
ATOM 2933 O O . ASN B 1 101 ? 51.02300 38.51400 0.42200 1.000 43.76792 715 ASN B O 1
ATOM 2938 N N . THR B 1 102 ? 52.96800 37.61600 -0.07700 1.000 45.82047 716 THR B N 1
ATOM 2939 C CA . THR B 1 102 ? 53.52500 38.84100 -0.56000 1.000 46.73329 716 THR B CA 1
ATOM 2940 C C . THR B 1 102 ? 53.02000 39.26500 -1.91200 1.000 45.22792 716 THR B C 1
ATOM 2941 O O . THR B 1 102 ? 52.84800 40.43500 -2.13000 1.000 43.22299 716 THR B O 1
ATOM 2945 N N . ASP B 1 103 ? 52.79500 38.33800 -2.81900 1.000 45.90471 717 ASP B N 1
ATOM 2946 C CA . ASP B 1 103 ? 52.30600 38.72000 -4.13200 1.000 41.60237 717 ASP B CA 1
ATOM 2947 C C . ASP B 1 103 ? 50.85200 39.07000 -4.03200 1.000 36.32538 717 ASP B C 1
ATOM 2948 O O . ASP B 1 103 ? 50.35400 39.86300 -4.75100 1.000 36.19515 717 ASP B O 1
ATOM 2953 N N . ALA B 1 104 ? 50.18700 38.46000 -3.09300 1.000 37.30703 718 ALA B N 1
ATOM 2954 C CA . ALA B 1 104 ? 48.80200 38.69200 -2.87400 1.000 34.30583 718 ALA B CA 1
ATOM 2955 C C . ALA B 1 104 ? 48.56300 40.06500 -2.30400 1.000 41.34452 718 ALA B C 1
ATOM 2956 O O . ALA B 1 104 ? 47.54300 40.63700 -2.51800 1.000 42.60512 718 ALA B O 1
ATOM 2958 N N . LEU B 1 105 ? 49.52300 40.59300 -1.57800 1.000 41.08048 719 LEU B N 1
ATOM 2959 C CA . LEU B 1 105 ? 49.40700 41.90500 -0.99700 1.000 38.66697 719 LEU B CA 1
ATOM 2960 C C . LEU B 1 105 ? 49.69700 42.93600 -2.03100 1.000 35.98053 719 LEU B C 1
ATOM 2961 O O . LEU B 1 105 ? 49.02900 43.91100 -2.12100 1.000 33.46947 719 LEU B O 1
ATOM 2966 N N . VAL B 1 106 ? 50.71300 42.70400 -2.81500 1.000 32.73959 720 VAL B N 1
ATOM 2967 C CA . VAL B 1 106 ? 51.07100 43.60300 -3.86000 1.000 33.00242 720 VAL B CA 1
ATOM 2968 C C . VAL B 1 106 ? 49.88400 43.68000 -4.77200 1.000 32.82255 720 VAL B C 1
ATOM 2969 O O . VAL B 1 106 ? 49.47300 44.73700 -5.16700 1.000 34.00221 720 VAL B O 1
ATOM 2973 N N . ALA B 1 107 ? 49.35600 42.52100 -5.09100 1.000 36.04348 721 ALA B N 1
ATOM 2974 C CA . ALA B 1 107 ? 48.23200 42.39800 -5.97300 1.000 36.41770 721 ALA B CA 1
ATOM 2975 C C . ALA B 1 107 ? 47.00300 43.14600 -5.53200 1.000 35.80378 721 ALA B C 1
ATOM 2976 O O . ALA B 1 107 ? 46.38300 43.79900 -6.34400 1.000 38.45617 721 ALA B O 1
ATOM 2978 N N . SER B 1 108 ? 46.64500 43.05600 -4.26500 1.000 30.99397 722 SER B N 1
ATOM 2979 C CA . SER B 1 108 ? 45.48200 43.75200 -3.81600 1.000 28.29349 722 SER B CA 1
ATOM 2980 C C . SER B 1 108 ? 45.74700 45.20700 -3.67100 1.000 35.54924 722 SER B C 1
ATOM 2981 O O . SER B 1 108 ? 44.85900 45.98400 -3.78500 1.000 33.39432 722 SER B O 1
ATOM 2984 N N . SER B 1 109 ? 46.98900 45.58000 -3.46700 1.000 36.96820 723 SER B N 1
ATOM 2985 C CA . SER B 1 109 ? 47.34600 46.97500 -3.35200 1.000 33.36181 723 SER B CA 1
ATOM 2986 C C . SER B 1 109 ? 47.07800 47.68100 -4.63900 1.000 32.28273 723 SER B C 1
ATOM 2987 O O . SER B 1 109 ? 46.51500 48.72600 -4.63100 1.000 36.75621 723 SER B O 1
ATOM 2990 N N . LEU B 1 110 ? 47.47900 47.09300 -5.74400 1.000 30.37070 724 LEU B N 1
ATOM 2991 C CA . LEU B 1 110 ? 47.30600 47.70000 -7.03700 1.000 29.28964 724 LEU B CA 1
ATOM 2992 C C . LEU B 1 110 ? 45.87100 47.76600 -7.45400 1.000 31.78611 724 LEU B C 1
ATOM 2993 O O . LEU B 1 110 ? 45.46600 48.63100 -8.17500 1.000 35.37724 724 LEU B O 1
ATOM 2998 N N . ILE B 1 111 ? 45.10500 46.81400 -7.00500 1.000 34.49644 725 ILE B N 1
ATOM 2999 C CA . ILE B 1 111 ? 43.72100 46.75200 -7.31700 1.000 32.08871 725 ILE B CA 1
ATOM 3000 C C . ILE B 1 111 ? 43.01600 47.80600 -6.54300 1.000 34.75722 725 ILE B C 1
ATOM 3001 O O . ILE B 1 111 ? 42.15700 48.43800 -7.05200 1.000 33.71067 725 ILE B O 1
ATOM 3006 N N . LEU B 1 112 ? 43.39600 47.97700 -5.29800 1.000 30.90067 726 LEU B N 1
ATOM 3007 C CA . LEU B 1 112 ? 42.80500 48.97500 -4.44900 1.000 28.09930 726 LEU B CA 1
ATOM 3008 C C . LEU B 1 112 ? 43.13200 50.36000 -4.95100 1.000 38.11434 726 LEU B C 1
ATOM 3009 O O . LEU B 1 112 ? 42.37800 51.26900 -4.73500 1.000 37.95206 726 LEU B O 1
ATOM 3014 N N . ILE B 1 113 ? 44.24700 50.52700 -5.63700 1.000 36.85425 727 ILE B N 1
ATOM 3015 C CA . ILE B 1 113 ? 44.57600 51.81800 -6.19400 1.000 33.73424 727 ILE B CA 1
ATOM 3016 C C . ILE B 1 113 ? 43.67200 52.09700 -7.38600 1.000 33.21130 727 ILE B C 1
ATOM 3017 O O . ILE B 1 113 ? 43.07300 53.11900 -7.45800 1.000 32.24574 727 ILE B O 1
ATOM 3022 N N . MET B 1 114 ? 43.57700 51.16600 -8.31100 1.000 33.96057 728 MET B N 1
ATOM 3023 C CA . MET B 1 114 ? 42.74400 51.32800 -9.47700 1.000 35.22391 728 MET B CA 1
ATOM 3024 C C . MET B 1 114 ? 41.31800 51.54800 -9.05700 1.000 32.59086 728 MET B C 1
ATOM 3025 O O . MET B 1 114 ? 40.64800 52.36200 -9.58600 1.000 32.01636 728 MET B O 1
ATOM 3030 N N . ASP B 1 115 ? 40.87000 50.81000 -8.07600 1.000 30.44544 729 ASP B N 1
ATOM 3031 C CA . ASP B 1 115 ? 39.54900 50.94000 -7.57400 1.000 34.82828 729 ASP B CA 1
ATOM 3032 C C . ASP B 1 115 ? 39.26200 52.20700 -6.81200 1.000 36.40001 729 ASP B C 1
ATOM 3033 O O . ASP B 1 115 ? 38.13700 52.64400 -6.77400 1.000 35.33028 729 ASP B O 1
ATOM 3038 N N . SER B 1 116 ? 40.25200 52.79700 -6.19500 1.000 32.37137 730 SER B N 1
ATOM 3039 C CA . SER B 1 116 ? 40.01400 53.99000 -5.45700 1.000 33.03391 730 SER B CA 1
ATOM 3040 C C . SER B 1 116 ? 40.01900 55.20100 -6.36200 1.000 38.98392 730 SER B C 1
ATOM 3041 O O . SER B 1 116 ? 39.37800 56.17700 -6.08200 1.000 34.65172 730 SER B O 1
ATOM 3044 N N . LEU B 1 117 ? 40.74600 55.12700 -7.45800 1.000 37.33136 731 LEU B N 1
ATOM 3045 C CA . LEU B 1 117 ? 40.77500 56.21800 -8.38300 1.000 33.44060 731 LEU B CA 1
ATOM 3046 C C . LEU B 1 117 ? 39.48300 56.18700 -9.13600 1.000 35.03387 731 LEU B C 1
ATOM 3047 O O . LEU B 1 117 ? 38.98900 57.19800 -9.55300 1.000 42.04914 731 LEU B O 1
ATOM 3052 N N . ALA B 1 118 ? 38.92900 55.00300 -9.33200 1.000 36.20174 732 ALA B N 1
ATOM 3053 C CA . ALA B 1 118 ? 37.63500 54.89800 -10.02300 1.000 31.02582 732 ALA B CA 1
ATOM 3054 C C . ALA B 1 118 ? 36.53300 55.42600 -9.10400 1.000 37.61931 732 ALA B C 1
ATOM 3055 O O . ALA B 1 118 ? 35.61400 56.05000 -9.59600 1.000 37.22583 732 ALA B O 1
ATOM 3057 N N . ASN B 1 119 ? 36.68900 55.26400 -7.79800 1.000 36.53522 733 ASN B N 1
ATOM 3058 C CA . ASN B 1 119 ? 35.62800 55.64200 -6.83700 1.000 34.42443 733 ASN B CA 1
ATOM 3059 C C . ASN B 1 119 ? 35.82200 57.05500 -6.30600 1.000 38.42195 733 ASN B C 1
ATOM 3060 O O . ASN B 1 119 ? 35.08300 57.46500 -5.43600 1.000 39.25057 733 ASN B O 1
ATOM 3065 N N . ALA B 1 120 ? 36.78500 57.77100 -6.84500 1.000 38.69119 734 ALA B N 1
ATOM 3066 C CA . ALA B 1 120 ? 36.95000 59.17400 -6.44900 1.000 44.57318 734 ALA B CA 1
ATOM 3067 C C . ALA B 1 120 ? 35.94600 59.97900 -7.28500 1.000 57.34228 734 ALA B C 1
ATOM 3068 O O . ALA B 1 120 ? 36.32000 60.47700 -8.34700 1.000 58.57722 734 ALA B O 1
ATOM 3070 N N . SER B 1 121 ? 34.68900 60.04800 -6.83100 1.000 61.92888 735 SER B N 1
ATOM 3071 C CA . SER B 1 121 ? 33.56000 60.78500 -7.47000 1.000 66.62802 735 SER B CA 1
ATOM 3072 C C . SER B 1 121 ? 33.83500 62.28400 -7.36900 1.000 68.41016 735 SER B C 1
ATOM 3073 O O . SER B 1 121 ? 33.55700 63.03800 -8.31000 1.000 74.37681 735 SER B O 1
ATOM 3076 N N . ASN B 1 122 ? 34.42700 62.60300 -6.22700 1.000 73.80821 736 ASN B N 1
ATOM 3077 C CA . ASN B 1 122 ? 34.92100 63.84600 -5.59900 1.000 76.48250 736 ASN B CA 1
ATOM 3078 C C . ASN B 1 122 ? 35.04600 63.29900 -4.18100 1.000 75.24691 736 ASN B C 1
ATOM 3079 O O . ASN B 1 122 ? 36.17800 63.17000 -3.71100 1.000 63.11393 736 ASN B O 1
ATOM 3084 N N . SER B 1 123 ? 33.90200 62.95200 -3.58800 1.000 76.03697 737 SER B N 1
ATOM 3085 C CA . SER B 1 123 ? 33.84200 62.16000 -2.33600 1.000 73.20694 737 SER B CA 1
ATOM 3086 C C . SER B 1 123 ? 34.85000 62.62200 -1.27800 1.000 68.99388 737 SER B C 1
ATOM 3087 O O . SER B 1 123 ? 35.69200 61.79700 -0.93500 1.000 63.28629 737 SER B O 1
ATOM 3090 N N . ASN B 1 124 ? 34.71900 63.88200 -0.84600 1.000 63.80129 738 ASN B N 1
ATOM 3091 C CA . ASN B 1 124 ? 35.54900 64.69100 0.08900 1.000 61.95799 738 ASN B CA 1
ATOM 3092 C C . ASN B 1 124 ? 36.65700 65.36500 -0.72200 1.000 63.59212 738 ASN B C 1
ATOM 3093 O O . ASN B 1 124 ? 36.43800 66.43600 -1.27800 1.000 71.67741 738 ASN B O 1
ATOM 3098 N N . PRO B 1 125 ? 37.90900 64.65500 -0.83400 1.000 55.92023 739 PRO B N 1
ATOM 3099 C CA . PRO B 1 125 ? 38.51500 63.14000 -1.24000 1.000 50.01220 739 PRO B CA 1
ATOM 3100 C C . PRO B 1 125 ? 39.15700 62.25700 -0.15800 1.000 42.92089 739 PRO B C 1
ATOM 3101 O O . PRO B 1 125 ? 39.72100 61.28600 -0.45100 1.000 44.68936 739 PRO B O 1
ATOM 3105 N N . THR B 1 126 ? 38.87900 62.53100 1.09100 1.000 39.65004 740 THR B N 1
ATOM 3106 C CA . THR B 1 126 ? 39.44900 61.86700 2.26700 1.000 43.80955 740 THR B CA 1
ATOM 3107 C C . THR B 1 126 ? 39.21700 60.36800 2.18300 1.000 38.17364 740 THR B C 1
ATOM 3108 O O . THR B 1 126 ? 40.18900 59.69600 2.29600 1.000 43.00372 740 THR B O 1
ATOM 3112 N N . ALA B 1 127 ? 38.02800 59.88700 1.85300 1.000 36.10077 741 ALA B N 1
ATOM 3113 C CA . ALA B 1 127 ? 37.83500 58.42300 1.82400 1.000 30.85928 741 ALA B CA 1
ATOM 3114 C C . ALA B 1 127 ? 38.71300 57.74300 0.77200 1.000 30.58272 741 ALA B C 1
ATOM 3115 O O . ALA B 1 127 ? 39.44700 56.83300 1.13400 1.000 32.81614 741 ALA B O 1
ATOM 3117 N N . TRP B 1 128 ? 38.73200 58.25400 -0.45400 1.000 29.62199 742 TRP B N 1
ATOM 3118 C CA . TRP B 1 128 ? 39.52100 57.61300 -1.52800 1.000 29.01670 742 TRP B CA 1
ATOM 3119 C C . TRP B 1 128 ? 40.99800 57.71000 -1.17400 1.000 35.10878 742 TRP B C 1
ATOM 3120 O O . TRP B 1 128 ? 41.70600 56.71000 -1.33700 1.000 35.11988 742 TRP B O 1
ATOM 3131 N N . ILE B 1 129 ? 41.39700 58.86000 -0.63400 1.000 33.02041 743 ILE B N 1
ATOM 3132 C CA . ILE B 1 129 ? 42.81200 59.11800 -0.28000 1.000 32.15382 743 ILE B CA 1
ATOM 3133 C C . ILE B 1 129 ? 43.23700 58.17400 0.83000 1.000 29.76260 743 ILE B C 1
ATOM 3134 O O . ILE B 1 129 ? 44.32300 57.65800 0.76100 1.000 37.03777 743 ILE B O 1
ATOM 3139 N N . PHE B 1 130 ? 42.35600 57.95100 1.78300 1.000 26.96388 744 PHE B N 1
ATOM 3140 C CA . PHE B 1 130 ? 42.59700 57.05900 2.93300 1.000 27.70865 744 PHE B CA 1
ATOM 3141 C C . PHE B 1 130 ? 42.75700 55.62600 2.44600 1.000 30.48755 744 PHE B C 1
ATOM 3142 O O . PHE B 1 130 ? 43.57000 54.91300 2.98600 1.000 32.68234 744 PHE B O 1
ATOM 3150 N N . HIS B 1 131 ? 41.94000 55.21100 1.48900 1.000 32.06892 745 HIS B N 1
ATOM 3151 C CA . HIS B 1 131 ? 42.12100 53.82900 0.99800 1.000 35.51297 745 HIS B CA 1
ATOM 3152 C C . HIS B 1 131 ? 43.46800 53.73200 0.29600 1.000 33.23752 745 HIS B C 1
ATOM 3153 O O . HIS B 1 131 ? 44.18700 52.79200 0.55700 1.000 33.66021 745 HIS B O 1
ATOM 3160 N N . VAL B 1 132 ? 43.79800 54.73500 -0.50900 1.000 31.71867 746 VAL B N 1
ATOM 3161 C CA . VAL B 1 132 ? 45.07400 54.69000 -1.26600 1.000 27.31868 746 VAL B CA 1
ATOM 3162 C C . VAL B 1 132 ? 46.24500 54.68000 -0.29400 1.000 32.76719 746 VAL B C 1
ATOM 3163 O O . VAL B 1 132 ? 47.19900 53.99400 -0.55000 1.000 28.00775 746 VAL B O 1
ATOM 3167 N N . LYS B 1 133 ? 46.11400 55.38100 0.81600 1.000 32.60260 747 LYS B N 1
ATOM 3168 C CA . LYS B 1 133 ? 47.13900 55.43200 1.81500 1.000 31.43066 747 LYS B CA 1
ATOM 3169 C C . LYS B 1 133 ? 47.49100 54.07000 2.29900 1.000 34.31693 747 LYS B C 1
ATOM 3170 O O . LYS B 1 133 ? 48.63600 53.73300 2.37300 1.000 34.40863 747 LYS B O 1
ATOM 3176 N N . GLY B 1 134 ? 46.48200 53.28500 2.62900 1.000 33.75275 748 GLY B N 1
ATOM 3177 C CA . GLY B 1 134 ? 46.65800 51.93800 3.10400 1.000 26.10234 748 GLY B CA 1
ATOM 3178 C C . GLY B 1 134 ? 47.41600 51.10600 2.11100 1.000 32.34650 748 GLY B C 1
ATOM 3179 O O . GLY B 1 134 ? 48.29300 50.37800 2.45800 1.000 29.45821 748 GLY B O 1
ATOM 3180 N N . ALA B 1 135 ? 47.06100 51.23100 0.85500 1.000 31.27429 749 ALA B N 1
ATOM 3181 C CA . ALA B 1 135 ? 47.72600 50.50200 -0.18200 1.000 31.54357 749 ALA B CA 1
ATOM 3182 C C . ALA B 1 135 ? 49.14000 50.97300 -0.40000 1.000 32.14302 749 ALA B C 1
ATOM 3183 O O . ALA B 1 135 ? 49.93000 50.24300 -0.89900 1.000 36.21436 749 ALA B O 1
ATOM 3185 N N . VAL B 1 136 ? 49.45600 52.19900 -0.02900 1.000 32.74478 750 VAL B N 1
ATOM 3186 C CA . VAL B 1 136 ? 50.79400 52.69400 -0.21500 1.000 27.84306 750 VAL B CA 1
ATOM 3187 C C . VAL B 1 136 ? 51.60500 52.17600 0.90700 1.000 32.28976 750 VAL B C 1
ATOM 3188 O O . VAL B 1 136 ? 52.73600 51.92200 0.72800 1.000 35.26053 750 VAL B O 1
ATOM 3192 N N . THR B 1 137 ? 51.01600 52.02000 2.06700 1.000 31.71032 751 THR B N 1
ATOM 3193 C CA . THR B 1 137 ? 51.75800 51.52200 3.20000 1.000 35.97021 751 THR B CA 1
ATOM 3194 C C . THR B 1 137 ? 52.05200 50.03000 3.12400 1.000 37.03170 751 THR B C 1
ATOM 3195 O O . THR B 1 137 ? 53.03400 49.58600 3.62800 1.000 35.34169 751 THR B O 1
ATOM 3199 N N . ILE B 1 138 ? 51.19300 49.28200 2.46600 1.000 33.12591 752 ILE B N 1
ATOM 3200 C CA . ILE B 1 138 ? 51.36600 47.87200 2.30900 1.000 38.14639 752 ILE B CA 1
ATOM 3201 C C . ILE B 1 138 ? 52.46900 47.68000 1.33100 1.000 38.65816 752 ILE B C 1
ATOM 3202 O O . ILE B 1 138 ? 53.32900 46.89300 1.54100 1.000 39.70241 752 ILE B O 1
ATOM 3207 N N . LEU B 1 139 ? 52.43300 48.41300 0.24800 1.000 34.82230 753 LEU B N 1
ATOM 3208 C CA . LEU B 1 139 ? 53.43400 48.29700 -0.76500 1.000 33.13162 753 LEU B CA 1
ATOM 3209 C C . LEU B 1 139 ? 54.79200 48.72100 -0.29000 1.000 38.17369 753 LEU B C 1
ATOM 3210 O O . LEU B 1 139 ? 55.76800 48.13900 -0.63900 1.000 42.86285 753 LEU B O 1
ATOM 3215 N N . THR B 1 140 ? 54.85200 49.76500 0.49200 1.000 37.81377 754 THR B N 1
ATOM 3216 C CA . THR B 1 140 ? 56.09600 50.26700 0.99700 1.000 36.67244 754 THR B CA 1
ATOM 3217 C C . THR B 1 140 ? 56.69100 49.18700 1.85200 1.000 34.95499 754 THR B C 1
ATOM 3218 O O . THR B 1 140 ? 57.87200 48.94000 1.84400 1.000 45.60931 754 THR B O 1
ATOM 3222 N N . ALA B 1 141 ? 55.82800 48.53400 2.58600 1.000 33.18988 755 ALA B N 1
ATOM 3223 C CA . ALA B 1 141 ? 56.18200 47.47700 3.48500 1.000 35.15331 755 ALA B CA 1
ATOM 3224 C C . ALA B 1 141 ? 56.79000 46.28300 2.84100 1.000 38.02431 755 ALA B C 1
ATOM 3225 O O . ALA B 1 141 ? 57.73000 45.76400 3.35700 1.000 41.90512 755 ALA B O 1
ATOM 3227 N N . VAL B 1 142 ? 56.24800 45.82800 1.73400 1.000 36.59054 756 VAL B N 1
ATOM 3228 C CA . VAL B 1 142 ? 56.78100 44.67300 1.08600 1.000 40.43873 756 VAL B CA 1
ATOM 3229 C C . VAL B 1 142 ? 57.90500 44.93800 0.13200 1.000 41.50603 756 VAL B C 1
ATOM 3230 O O . VAL B 1 142 ? 58.52100 44.01800 -0.29700 1.000 42.08022 756 VAL B O 1
ATOM 3234 N N . TRP B 1 143 ? 58.19800 46.17900 -0.19000 1.000 43.64939 757 TRP B N 1
ATOM 3235 C CA . TRP B 1 143 ? 59.29900 46.43400 -1.10900 1.000 46.16302 757 TRP B CA 1
ATOM 3236 C C . TRP B 1 143 ? 60.62200 46.58300 -0.34100 1.000 45.47166 757 TRP B C 1
ATOM 3237 O O . TRP B 1 143 ? 60.65600 47.25800 0.68500 1.000 50.77385 757 TRP B O 1
ATOM 3248 N N . PRO B 1 144 ? 61.70200 45.97600 -0.80800 1.000 42.81010 758 PRO B N 1
ATOM 3249 C CA . PRO B 1 144 ? 61.80500 45.20500 -2.04200 1.000 44.61783 758 PRO B CA 1
ATOM 3250 C C . PRO B 1 144 ? 61.26400 43.81400 -2.09400 1.000 46.81878 758 PRO B C 1
ATOM 3251 O O . PRO B 1 144 ? 61.28600 43.06300 -1.16200 1.000 52.23535 758 PRO B O 1
ATOM 3255 N N . LEU B 1 145 ? 60.80300 43.47100 -3.26800 1.000 45.38754 759 LEU B N 1
ATOM 3256 C CA . LEU B 1 145 ? 60.25000 42.18300 -3.49800 1.000 51.60194 759 LEU B CA 1
ATOM 3257 C C . LEU B 1 145 ? 61.33000 41.24400 -3.88400 1.000 49.60417 759 LEU B C 1
ATOM 3258 O O . LEU B 1 145 ? 62.28600 41.62900 -4.50600 1.000 52.56770 759 LEU B O 1
ATOM 3263 N N . PRO B 1 146 ? 61.13400 39.93100 -3.50900 1.000 48.72744 760 PRO B N 1
ATOM 3264 C CA . PRO B 1 146 ? 62.15600 39.00300 -3.99200 1.000 55.39607 760 PRO B CA 1
ATOM 3265 C C . PRO B 1 146 ? 62.15400 39.06600 -5.51000 1.000 57.29057 760 PRO B C 1
ATOM 3266 O O . PRO B 1 146 ? 61.16300 39.51000 -6.05700 1.000 54.72771 760 PRO B O 1
ATOM 3270 N N . GLU B 1 147 ? 63.22300 38.67300 -6.17700 1.000 55.42991 761 GLU B N 1
ATOM 3271 C CA . GLU B 1 147 ? 63.21200 38.72100 -7.62500 1.000 58.41794 761 GLU B CA 1
ATOM 3272 C C . GLU B 1 147 ? 62.34400 37.58600 -8.18300 1.000 54.41579 761 GLU B C 1
ATOM 3273 O O . GLU B 1 147 ? 62.01300 37.53900 -9.35100 1.000 47.68022 761 GLU B O 1
ATOM 3279 N N . THR B 1 148 ? 61.99300 36.68600 -7.28700 1.000 48.27096 762 THR B N 1
ATOM 3280 C CA . THR B 1 148 ? 61.16800 35.53800 -7.50100 1.000 45.44827 762 THR B CA 1
ATOM 3281 C C . THR B 1 148 ? 59.72000 35.95600 -7.78600 1.000 55.09098 762 THR B C 1
ATOM 3282 O O . THR B 1 148 ? 58.95900 35.18200 -8.32000 1.000 57.03971 762 THR B O 1
ATOM 3286 N N . SER B 1 149 ? 59.34400 37.17500 -7.41600 1.000 57.09759 763 SER B N 1
ATOM 3287 C CA . SER B 1 149 ? 58.00500 37.68000 -7.58400 1.000 46.83714 763 SER B CA 1
ATOM 3288 C C . SER B 1 149 ? 57.60300 37.92100 -8.99700 1.000 51.63499 763 SER B C 1
ATOM 3289 O O . SER B 1 149 ? 58.34100 38.44800 -9.77800 1.000 53.20045 763 SER B O 1
ATOM 3292 N N . LYS B 1 150 ? 56.41500 37.43700 -9.33600 1.000 52.55593 764 LYS B N 1
ATOM 3293 C CA . LYS B 1 150 ? 55.87100 37.69100 -10.68800 1.000 54.01290 764 LYS B CA 1
ATOM 3294 C C . LYS B 1 150 ? 55.50300 39.16800 -10.78300 1.000 51.53500 764 LYS B C 1
ATOM 3295 O O . LYS B 1 150 ? 55.20300 39.61700 -11.87400 1.000 49.90854 764 LYS B O 1
ATOM 3301 N N . PHE B 1 151 ? 55.52800 39.86500 -9.65200 1.000 46.77064 765 PHE B N 1
ATOM 3302 C CA . PHE B 1 151 ? 55.18000 41.29500 -9.58100 1.000 52.58758 765 PHE B CA 1
ATOM 3303 C C . PHE B 1 151 ? 56.44200 42.14000 -9.58900 1.000 54.02566 765 PHE B C 1
ATOM 3304 O O . PHE B 1 151 ? 56.32000 43.34200 -9.61000 1.000 51.04533 765 PHE B O 1
ATOM 3312 N N . TYR B 1 152 ? 57.61700 41.54700 -9.78800 1.000 53.44383 766 TYR B N 1
ATOM 3313 C CA . TYR B 1 152 ? 58.88200 42.32700 -9.81300 1.000 54.44629 766 TYR B CA 1
ATOM 3314 C C . TYR B 1 152 ? 59.16100 42.94800 -11.19200 1.000 61.09997 766 TYR B C 1
ATOM 3315 O O . TYR B 1 152 ? 60.25900 42.79500 -11.68600 1.000 63.99291 766 TYR B O 1
ATOM 3324 N N . ASN B 1 153 ? 58.16500 43.60500 -11.78100 1.000 60.63478 767 ASN B N 1
ATOM 3325 C CA . ASN B 1 153 ? 58.10600 44.38300 -13.03300 1.000 56.84433 767 ASN B CA 1
ATOM 3326 C C . ASN B 1 153 ? 57.05400 45.48100 -12.80400 1.000 64.51935 767 ASN B C 1
ATOM 3327 O O . ASN B 1 153 ? 56.27500 45.72300 -13.70500 1.000 64.11012 767 ASN B O 1
ATOM 3332 N N . LEU B 1 154 ? 56.89000 45.90000 -11.54500 1.000 59.44114 768 LEU B N 1
ATOM 3333 C CA . LEU B 1 154 ? 56.13100 47.11000 -11.10600 1.000 44.88497 768 LEU B CA 1
ATOM 3334 C C . LEU B 1 154 ? 57.17000 48.19700 -10.75500 1.000 48.59640 768 LEU B C 1
ATOM 3335 O O . LEU B 1 154 ? 56.80100 49.25700 -10.28500 1.000 46.81655 768 LEU B O 1
ATOM 3340 N N . ILE B 1 155 ? 58.44600 47.89200 -10.98800 1.000 49.00365 769 ILE B N 1
ATOM 3341 C CA . ILE B 1 155 ? 59.67000 48.70700 -10.78700 1.000 54.61589 769 ILE B CA 1
ATOM 3342 C C . ILE B 1 155 ? 60.33700 48.86800 -12.14100 1.000 50.85715 769 ILE B C 1
ATOM 3343 O O . ILE B 1 155 ? 59.85600 48.37700 -13.13600 1.000 53.35568 769 ILE B O 1
ATOM 3348 N N . SER B 1 156 ? 61.50800 49.46200 -12.07100 1.000 58.47457 770 SER B N 1
ATOM 3349 C CA . SER B 1 156 ? 62.46000 49.57100 -13.16200 1.000 65.54246 770 SER B CA 1
ATOM 3350 C C . SER B 1 156 ? 63.89300 49.46500 -12.62500 1.000 72.98654 770 SER B C 1
ATOM 3351 O O . SER B 1 156 ? 64.13200 49.72900 -11.46600 1.000 69.65668 770 SER B O 1
ATOM 3354 N N . VAL B 1 157 ? 64.83100 49.07200 -13.48500 1.000 79.65296 771 VAL B N 1
ATOM 3355 C CA . VAL B 1 157 ? 66.26400 48.93800 -13.17200 1.000 83.64738 771 VAL B CA 1
ATOM 3356 C C . VAL B 1 157 ? 66.91500 50.25100 -12.78600 1.000 88.46838 771 VAL B C 1
ATOM 3357 O O . VAL B 1 157 ? 66.35400 51.29500 -13.03000 1.000 85.25002 771 VAL B O 1
ATOM 3361 N N . ASP B 1 158 ? 68.11800 50.19800 -12.20900 1.000 101.76905 772 ASP B N 1
ATOM 3362 C CA . ASP B 1 158 ? 68.85000 51.40800 -11.81300 1.000 96.31085 772 ASP B CA 1
ATOM 3363 C C . ASP B 1 158 ? 70.04700 51.13000 -10.90500 1.000 99.63012 772 ASP B C 1
ATOM 3364 O O . ASP B 1 158 ? 69.83200 50.92900 -9.72300 1.000 111.15734 772 ASP B O 1
ATOM 3369 N N . ILE B 1 165 ? 71.89500 59.03100 -19.09000 1.000 84.26121 779 ILE B N 1
ATOM 3370 C CA . ILE B 1 165 ? 71.70900 58.78400 -17.63100 1.000 83.66943 779 ILE B CA 1
ATOM 3371 C C . ILE B 1 165 ? 72.15500 60.03000 -16.85000 1.000 90.67365 779 ILE B C 1
ATOM 3372 O O . ILE B 1 165 ? 72.71500 60.95100 -17.47600 1.000 84.56203 779 ILE B O 1
ATOM 3377 N N . VAL B 1 166 ? 71.83800 60.06400 -15.54700 1.000 88.62465 780 VAL B N 1
ATOM 3378 C CA . VAL B 1 166 ? 72.13000 61.16700 -14.58300 1.000 84.72709 780 VAL B CA 1
ATOM 3379 C C . VAL B 1 166 ? 73.64100 61.32200 -14.41700 1.000 86.35056 780 VAL B C 1
ATOM 3380 O O . VAL B 1 166 ? 74.30000 60.29000 -14.47900 1.000 85.02628 780 VAL B O 1
ATOM 3384 N N . ASP B 1 167 ? 74.11400 62.56800 -14.24400 1.000 85.21798 781 ASP B N 1
ATOM 3385 C CA . ASP B 1 167 ? 75.51500 62.98200 -13.92100 1.000 90.32826 781 ASP B CA 1
ATOM 3386 C C . ASP B 1 167 ? 76.44100 62.92100 -15.13800 1.000 90.60969 781 ASP B C 1
ATOM 3387 O O . ASP B 1 167 ? 76.61200 61.83100 -15.67900 1.000 93.12375 781 ASP B O 1
ATOM 3392 N N . LYS B 1 168 ? 77.00600 64.04800 -15.57400 1.000 89.23920 782 LYS B N 1
ATOM 3393 C CA . LYS B 1 168 ? 77.88500 63.92200 -16.76300 1.000 90.48804 782 LYS B CA 1
ATOM 3394 C C . LYS B 1 168 ? 78.97600 64.99100 -16.82300 1.000 94.38654 782 LYS B C 1
ATOM 3395 O O . LYS B 1 168 ? 78.66700 66.16700 -16.57500 1.000 90.07398 782 LYS B O 1
ATOM 3401 N N . ASP B 1 169 ? 80.21400 64.53900 -17.08400 1.000 98.48404 783 ASP B N 1
ATOM 3402 C CA . ASP B 1 169 ? 81.45900 65.31400 -17.37900 1.000 95.65690 783 ASP B CA 1
ATOM 3403 C C . ASP B 1 169 ? 82.03000 66.09600 -16.18800 1.000 94.98091 783 ASP B C 1
ATOM 3404 O O . ASP B 1 169 ? 83.05400 66.76800 -16.37900 1.000 87.42779 783 ASP B O 1
ATOM 3409 N N . THR B 1 170 ? 81.47800 65.88700 -14.99500 1.000 96.05884 784 THR B N 1
ATOM 3410 C CA . THR B 1 170 ? 81.88100 66.58200 -13.75500 1.000 92.42454 784 THR B CA 1
ATOM 3411 C C . THR B 1 170 ? 81.43500 65.69400 -12.60100 1.000 87.68077 784 THR B C 1
ATOM 3412 O O . THR B 1 170 ? 81.65300 66.06100 -11.44000 1.000 80.93261 784 THR B O 1
ATOM 3416 N N . GLY B 1 171 ? 80.82000 64.56600 -12.94800 1.000 89.37481 785 GLY B N 1
ATOM 3417 C CA . GLY B 1 171 ? 80.36300 63.62200 -11.94100 1.000 94.03009 785 GLY B CA 1
ATOM 3418 C C . GLY B 1 171 ? 79.24700 64.06600 -11.02300 1.000 93.16047 785 GLY B C 1
ATOM 3419 O O . GLY B 1 171 ? 79.21200 63.69500 -9.85200 1.000 86.44499 785 GLY B O 1
ATOM 3420 N N . THR B 1 172 ? 78.33300 64.85800 -11.56000 1.000 93.32335 786 THR B N 1
ATOM 3421 C CA . THR B 1 172 ? 77.21000 65.37100 -10.80200 1.000 88.56949 786 THR B CA 1
ATOM 3422 C C . THR B 1 172 ? 76.13000 65.73900 -11.77800 1.000 86.22937 786 THR B C 1
ATOM 3423 O O . THR B 1 172 ? 76.39700 66.46500 -12.72000 1.000 82.55249 786 THR B O 1
ATOM 3427 N N . ILE B 1 173 ? 74.92100 65.24400 -11.54500 1.000 80.61232 787 ILE B N 1
ATOM 3428 C CA . ILE B 1 173 ? 73.81000 65.52000 -12.44500 1.000 84.26473 787 ILE B CA 1
ATOM 3429 C C . ILE B 1 173 ? 73.75000 66.96400 -12.80800 1.000 81.66602 787 ILE B C 1
ATOM 3430 O O . ILE B 1 173 ? 73.75500 67.82400 -11.95700 1.000 80.20155 787 ILE B O 1
ATOM 3435 N N . THR B 1 174 ? 73.69000 67.22100 -14.09500 1.000 79.80137 788 THR B N 1
ATOM 3436 C CA . THR B 1 174 ? 73.60000 68.57500 -14.55300 1.000 78.60667 788 THR B CA 1
ATOM 3437 C C . THR B 1 174 ? 72.33700 68.74600 -15.32600 1.000 84.67374 788 THR B C 1
ATOM 3438 O O . THR B 1 174 ? 71.90000 69.85700 -15.55600 1.000 88.79562 788 THR B O 1
ATOM 3442 N N . GLU B 1 175 ? 71.74600 67.64500 -15.77400 1.000 88.75651 789 GLU B N 1
ATOM 3443 C CA . GLU B 1 175 ? 70.51600 67.77600 -16.58200 1.000 87.02062 789 GLU B CA 1
ATOM 3444 C C . GLU B 1 175 ? 69.73300 66.47500 -16.53300 1.000 82.69549 789 GLU B C 1
ATOM 3445 O O . GLU B 1 175 ? 70.32900 65.41200 -16.67800 1.000 83.87090 789 GLU B O 1
ATOM 3451 N N . LEU B 1 176 ? 68.43300 66.61700 -16.33500 1.000 84.07030 790 LEU B N 1
ATOM 3452 C CA . LEU B 1 176 ? 67.48200 65.49200 -16.32800 1.000 84.27120 790 LEU B CA 1
ATOM 3453 C C . LEU B 1 176 ? 66.43800 65.83100 -17.38400 1.000 85.93445 790 LEU B C 1
ATOM 3454 O O . LEU B 1 176 ? 65.93000 66.94200 -17.35300 1.000 84.31401 790 LEU B O 1
ATOM 3459 N N . VAL B 1 177 ? 66.11800 64.89600 -18.27300 1.000 84.14003 791 VAL B N 1
ATOM 3460 C CA . VAL B 1 177 ? 65.05300 65.15000 -19.28700 1.000 88.16422 791 VAL B CA 1
ATOM 3461 C C . VAL B 1 177 ? 63.66200 65.12600 -18.63000 1.000 87.84571 791 VAL B C 1
ATOM 3462 O O . VAL B 1 177 ? 62.75800 65.83300 -19.13100 1.000 82.96257 791 VAL B O 1
ATOM 3466 N N . CYS B 1 178 ? 63.53100 64.45500 -17.48200 1.000 83.47258 792 CYS B N 1
ATOM 3467 C CA . CYS B 1 178 ? 62.21500 64.25100 -16.83000 1.000 85.61838 792 CYS B CA 1
ATOM 3468 C C . CYS B 1 178 ? 61.52800 65.58900 -16.57200 1.000 87.71318 792 CYS B C 1
ATOM 3469 O O . CYS B 1 178 ? 60.33100 65.65800 -16.79100 1.000 92.26993 792 CYS B O 1
ATOM 3472 N N . CYS B 1 179 ? 62.24000 66.61500 -16.12500 1.000 85.32363 793 CYS B N 1
ATOM 3473 C CA . CYS B 1 179 ? 61.50100 67.86900 -15.87100 1.000 89.84633 793 CYS B CA 1
ATOM 3474 C C . CYS B 1 179 ? 62.35100 69.09600 -16.18000 1.000 95.45603 793 CYS B C 1
ATOM 3475 O O . CYS B 1 179 ? 61.78300 70.19000 -16.34700 1.000 93.82318 793 CYS B O 1
ATOM 3478 N N . ASP B 1 180 ? 63.67600 68.94400 -16.11600 1.000 96.43325 794 ASP B N 1
ATOM 3479 C CA . ASP B 1 180 ? 64.79600 69.93400 -16.25100 1.000 92.76808 794 ASP B CA 1
ATOM 3480 C C . ASP B 1 180 ? 64.63900 71.32400 -15.60000 1.000 95.32581 794 ASP B C 1
ATOM 3481 O O . ASP B 1 180 ? 65.65300 71.76900 -15.03200 1.000 94.36468 794 ASP B O 1
ATOM 3486 N N . ASP B 1 181 ? 63.49100 72.01000 -15.68200 1.000 97.05022 795 ASP B N 1
ATOM 3487 C CA . ASP B 1 181 ? 63.30700 73.34600 -15.06400 1.000 100.23478 795 ASP B CA 1
ATOM 3488 C C . ASP B 1 181 ? 62.59000 73.20900 -13.71400 1.000 97.41869 795 ASP B C 1
ATOM 3489 O O . ASP B 1 181 ? 62.46600 74.21700 -13.00700 1.000 99.30089 795 ASP B O 1
ATOM 3494 N N . ASP B 1 182 ? 62.14300 72.00600 -13.35500 1.000 94.39743 796 ASP B N 1
ATOM 3495 C CA . ASP B 1 182 ? 61.37500 71.85500 -12.09200 1.000 90.61147 796 ASP B CA 1
ATOM 3496 C C . ASP B 1 182 ? 62.27500 71.65100 -10.86400 1.000 90.08954 796 ASP B C 1
ATOM 3497 O O . ASP B 1 182 ? 61.74000 71.74000 -9.74800 1.000 85.31932 796 ASP B O 1
ATOM 3502 N N . ILE B 1 183 ? 63.56100 71.34100 -11.03200 1.000 91.33476 797 ILE B N 1
ATOM 3503 C CA . ILE B 1 183 ? 64.42100 71.13000 -9.82800 1.000 87.21320 797 ILE B CA 1
ATOM 3504 C C . ILE B 1 183 ? 65.75000 71.86300 -9.98400 1.000 87.19244 797 ILE B C 1
ATOM 3505 O O . ILE B 1 183 ? 66.63700 71.56300 -9.17800 1.000 85.79147 797 ILE B O 1
ATOM 3510 N N . ALA B 1 184 ? 65.85500 72.75800 -10.97200 1.000 88.86335 798 ALA B N 1
ATOM 3511 C CA . ALA B 1 184 ? 67.10300 73.46800 -11.35400 1.000 88.54660 798 ALA B CA 1
ATOM 3512 C C . ALA B 1 184 ? 67.92600 73.87500 -10.13600 1.000 89.30832 798 ALA B C 1
ATOM 3513 O O . ALA B 1 184 ? 69.11000 73.52600 -10.04900 1.000 90.80152 798 ALA B O 1
ATOM 3515 N N . ASP B 1 185 ? 67.25400 74.55700 -9.21000 1.000 84.64567 799 ASP B N 1
ATOM 3516 C CA . ASP B 1 185 ? 67.80600 75.04700 -7.92200 1.000 90.50807 799 ASP B CA 1
ATOM 3517 C C . ASP B 1 185 ? 68.70000 73.96500 -7.30600 1.000 89.91577 799 ASP B C 1
ATOM 3518 O O . ASP B 1 185 ? 69.76500 74.28200 -6.75800 1.000 87.87072 799 ASP B O 1
ATOM 3523 N N . LEU B 1 186 ? 68.25300 72.72100 -7.41100 1.000 91.78212 800 LEU B N 1
ATOM 3524 C CA . LEU B 1 186 ? 68.99600 71.54400 -6.90200 1.000 89.60248 800 LEU B CA 1
ATOM 3525 C C . LEU B 1 186 ? 70.24400 71.25300 -7.73300 1.000 81.13962 800 LEU B C 1
ATOM 3526 O O . LEU B 1 186 ? 71.26500 70.92700 -7.13000 1.000 78.22669 800 LEU B O 1
ATOM 3531 N N . TYR B 1 187 ? 70.16600 71.51000 -9.03500 1.000 83.48447 801 TYR B N 1
ATOM 3532 C CA . TYR B 1 187 ? 71.30800 71.28200 -9.95400 1.000 92.61973 801 TYR B CA 1
ATOM 3533 C C . TYR B 1 187 ? 72.51100 72.10800 -9.48500 1.000 94.48615 801 TYR B C 1
ATOM 3534 O O . TYR B 1 187 ? 72.33200 73.27300 -9.09800 1.000 99.27511 801 TYR B O 1
ATOM 3543 N N . PRO B 1 188 ? 73.75700 71.60200 -9.58700 1.000 91.61295 802 PRO B N 1
ATOM 3544 C CA . PRO B 1 188 ? 74.02800 70.18700 -9.81200 1.000 90.12083 802 PRO B CA 1
ATOM 3545 C C . PRO B 1 188 ? 73.95100 69.31700 -8.55500 1.000 83.31922 802 PRO B C 1
ATOM 3546 O O . PRO B 1 188 ? 74.07200 69.85000 -7.47400 1.000 76.39002 802 PRO B O 1
ATOM 3550 N N . VAL B 1 189 ? 73.80500 68.00500 -8.75800 1.000 79.61378 803 VAL B N 1
ATOM 3551 C CA . VAL B 1 189 ? 73.62400 67.02300 -7.65000 1.000 73.47572 803 VAL B CA 1
ATOM 3552 C C . VAL B 1 189 ? 74.82000 66.06000 -7.60600 1.000 69.47549 803 VAL B C 1
ATOM 3553 O O . VAL B 1 189 ? 75.16100 65.48400 -8.63500 1.000 68.52121 803 VAL B O 1
ATOM 3557 N N . ASP B 1 190 ? 75.41100 65.90200 -6.42200 1.000 64.99529 804 ASP B N 1
ATOM 3558 C CA . ASP B 1 190 ? 76.57300 65.01700 -6.15000 1.000 64.57477 804 ASP B CA 1
ATOM 3559 C C . ASP B 1 190 ? 76.14200 63.55800 -6.15000 1.000 65.74129 804 ASP B C 1
ATOM 3560 O O . ASP B 1 190 ? 74.95900 63.29200 -5.98400 1.000 63.79945 804 ASP B O 1
ATOM 3565 N N . LEU B 1 191 ? 77.09700 62.64700 -6.27200 1.000 62.79470 805 LEU B N 1
ATOM 3566 C CA . LEU B 1 191 ? 76.72700 61.21600 -6.18100 1.000 64.22749 805 LEU B CA 1
ATOM 3567 C C . LEU B 1 191 ? 76.41000 60.92300 -4.72100 1.000 61.58963 805 LEU B C 1
ATOM 3568 O O . LEU B 1 191 ? 75.81900 59.89100 -4.41800 1.000 60.98583 805 LEU B O 1
ATOM 3573 N N . ASP B 1 192 ? 76.83200 61.83600 -3.86500 1.000 62.63760 806 ASP B N 1
ATOM 3574 C CA . ASP B 1 192 ? 76.62400 61.74400 -2.45600 1.000 71.81595 806 ASP B CA 1
ATOM 3575 C C . ASP B 1 192 ? 75.23500 62.18000 -2.06600 1.000 73.03098 806 ASP B C 1
ATOM 3576 O O . ASP B 1 192 ? 74.70400 61.78000 -1.02500 1.000 55.38320 806 ASP B O 1
ATOM 3581 N N . SER B 1 193 ? 74.66600 63.02400 -2.91600 1.000 68.84751 807 SER B N 1
ATOM 3582 C CA . SER B 1 193 ? 73.35600 63.57800 -2.70100 1.000 63.48691 807 SER B CA 1
ATOM 3583 C C . SER B 1 193 ? 72.39800 62.55300 -2.20400 1.000 56.94478 807 SER B C 1
ATOM 3584 O O . SER B 1 193 ? 72.55100 61.39700 -2.50200 1.000 65.37683 807 SER B O 1
ATOM 3587 N N . PRO B 1 194 ? 71.37900 63.02500 -1.40300 1.000 54.43898 808 PRO B N 1
ATOM 3588 C CA . PRO B 1 194 ? 70.45200 62.00800 -0.95300 1.000 52.44710 808 PRO B CA 1
ATOM 3589 C C . PRO B 1 194 ? 69.42000 62.07800 -2.00800 1.000 52.11849 808 PRO B C 1
ATOM 3590 O O . PRO B 1 194 ? 68.58300 61.22400 -2.15100 1.000 51.72474 808 PRO B O 1
ATOM 3594 N N . TYR B 1 195 ? 69.46700 63.13400 -2.79100 1.000 60.37623 809 TYR B N 1
ATOM 3595 C CA . TYR B 1 195 ? 68.44700 63.14700 -3.81000 1.000 48.36399 809 TYR B CA 1
ATOM 3596 C C . TYR B 1 195 ? 68.75000 62.29100 -5.01600 1.000 49.65087 809 TYR B C 1
ATOM 3597 O O . TYR B 1 195 ? 67.89600 62.06700 -5.82600 1.000 43.53596 809 TYR B O 1
ATOM 3606 N N . LEU B 1 196 ? 69.97000 61.81700 -5.14300 1.000 49.01612 810 LEU B N 1
ATOM 3607 C CA . LEU B 1 196 ? 70.35700 61.04100 -6.30600 1.000 50.24925 810 LEU B CA 1
ATOM 3608 C C . LEU B 1 196 ? 69.46200 59.88800 -6.75500 1.000 52.51589 810 LEU B C 1
ATOM 3609 O O . LEU B 1 196 ? 68.97800 59.86600 -7.86000 1.000 50.01408 810 LEU B O 1
ATOM 3614 N N . ILE B 1 197 ? 69.27100 58.93000 -5.87600 1.000 55.14870 811 ILE B N 1
ATOM 3615 C CA . ILE B 1 197 ? 68.50000 57.71200 -6.15600 1.000 49.49339 811 ILE B CA 1
ATOM 3616 C C . ILE B 1 197 ? 67.14000 58.05500 -6.74800 1.000 55.16970 811 ILE B C 1
ATOM 3617 O O . ILE B 1 197 ? 66.79200 57.60300 -7.83900 1.000 48.75493 811 ILE B O 1
ATOM 3622 N N . THR B 1 198 ? 66.34600 58.85000 -6.01100 1.000 48.21316 812 THR B N 1
ATOM 3623 C CA . THR B 1 198 ? 65.00600 59.20800 -6.47600 1.000 44.43483 812 THR B CA 1
ATOM 3624 C C . THR B 1 198 ? 65.05600 59.83300 -7.86300 1.000 46.17092 812 THR B C 1
ATOM 3625 O O . THR B 1 198 ? 64.31300 59.43400 -8.77000 1.000 52.08677 812 THR B O 1
ATOM 3629 N N . LEU B 1 199 ? 65.94400 60.80500 -8.04900 1.000 48.21448 813 LEU B N 1
ATOM 3630 C CA . LEU B 1 199 ? 65.99200 61.53600 -9.31400 1.000 47.41738 813 LEU B CA 1
ATOM 3631 C C . LEU B 1 199 ? 66.28500 60.59700 -10.46700 1.000 53.38864 813 LEU B C 1
ATOM 3632 O O . LEU B 1 199 ? 65.71500 60.74200 -11.55600 1.000 58.31943 813 LEU B O 1
ATOM 3637 N N . ALA B 1 200 ? 67.18400 59.62800 -10.24400 1.000 49.45829 814 ALA B N 1
ATOM 3638 C CA . ALA B 1 200 ? 67.48900 58.63600 -11.27100 1.000 47.97165 814 ALA B CA 1
ATOM 3639 C C . ALA B 1 200 ? 66.28500 57.73200 -11.51400 1.000 53.40092 814 ALA B C 1
ATOM 3640 O O . ALA B 1 200 ? 65.85200 57.56000 -12.65900 1.000 51.40772 814 ALA B O 1
ATOM 3642 N N . TYR B 1 201 ? 65.73300 57.15200 -10.43800 1.000 52.18143 815 TYR B N 1
ATOM 3643 C CA . TYR B 1 201 ? 64.46000 56.44300 -10.46300 1.000 50.00688 815 TYR B CA 1
ATOM 3644 C C . TYR B 1 201 ? 63.42300 57.21700 -11.26400 1.000 53.10236 815 TYR B C 1
ATOM 3645 O O . TYR B 1 201 ? 62.88200 56.71400 -12.26200 1.000 52.37249 815 TYR B O 1
ATOM 3654 N N . LEU B 1 202 ? 63.16700 58.47000 -10.86100 1.000 46.60016 816 LEU B N 1
ATOM 3655 C CA . LEU B 1 202 ? 62.12000 59.26800 -11.51000 1.000 45.91392 816 LEU B CA 1
ATOM 3656 C C . LEU B 1 202 ? 62.44600 59.55500 -12.97800 1.000 51.45113 816 LEU B C 1
ATOM 3657 O O . LEU B 1 202 ? 61.57900 59.49200 -13.85200 1.000 55.88777 816 LEU B O 1
ATOM 3662 N N . ASP B 1 203 ? 63.68200 59.92300 -13.26500 1.000 61.53251 817 ASP B N 1
ATOM 3663 C CA . ASP B 1 203 ? 64.02300 60.21400 -14.65100 1.000 61.07135 817 ASP B CA 1
ATOM 3664 C C . ASP B 1 203 ? 63.95900 58.94800 -15.49100 1.000 61.96912 817 ASP B C 1
ATOM 3665 O O . ASP B 1 203 ? 63.44900 58.96000 -16.62100 1.000 64.11667 817 ASP B O 1
ATOM 3670 N N . LYS B 1 204 ? 64.47500 57.84700 -14.94700 1.000 63.66514 818 LYS B N 1
ATOM 3671 C CA . LYS B 1 204 ? 64.50900 56.59900 -15.69300 1.000 63.34030 818 LYS B CA 1
ATOM 3672 C C . LYS B 1 204 ? 63.10000 56.09300 -15.99100 1.000 66.82332 818 LYS B C 1
ATOM 3673 O O . LYS B 1 204 ? 62.81600 55.61400 -17.09400 1.000 61.41126 818 LYS B O 1
ATOM 3679 N N . LEU B 1 205 ? 62.21600 56.17000 -14.99900 1.000 64.73975 819 LEU B N 1
ATOM 3680 C CA . LEU B 1 205 ? 60.81100 55.83800 -15.20800 1.000 63.30005 819 LEU B CA 1
ATOM 3681 C C . LEU B 1 205 ? 60.20400 56.72000 -16.30300 1.000 63.81709 819 LEU B C 1
ATOM 3682 O O . LEU B 1 205 ? 59.47000 56.23500 -17.17000 1.000 64.43799 819 LEU B O 1
ATOM 3687 N N . TYR B 1 206 ? 60.56000 58.00200 -16.31300 1.000 61.84019 820 TYR B N 1
ATOM 3688 C CA . TYR B 1 206 ? 59.99900 58.90700 -17.31500 1.000 63.52851 820 TYR B CA 1
ATOM 3689 C C . TYR B 1 206 ? 60.38900 58.50300 -18.73500 1.000 69.34712 820 TYR B C 1
ATOM 3690 O O . TYR B 1 206 ? 59.57000 58.57300 -19.65900 1.000 68.53661 820 TYR B O 1
ATOM 3699 N N . ARG B 1 207 ? 61.61500 58.09300 -18.97400 1.000 70.83202 821 ARG B N 1
ATOM 3700 C CA . ARG B 1 207 ? 61.94700 57.72500 -20.32900 1.000 71.14235 821 ARG B CA 1
ATOM 3701 C C . ARG B 1 207 ? 61.48300 56.31300 -20.56200 1.000 70.26926 821 ARG B C 1
ATOM 3702 O O . ARG B 1 207 ? 62.15700 55.52900 -21.16800 1.000 72.40335 821 ARG B O 1
ATOM 3710 N N . GLU B 1 208 ? 60.31100 55.99400 -20.06600 1.000 68.65433 822 GLU B N 1
ATOM 3711 C CA . GLU B 1 208 ? 59.79500 54.65700 -20.19000 1.000 63.15914 822 GLU B CA 1
ATOM 3712 C C . GLU B 1 208 ? 58.31500 54.67700 -20.43700 1.000 67.97451 822 GLU B C 1
ATOM 3713 O O . GLU B 1 208 ? 57.65900 53.68000 -20.30900 1.000 62.63901 822 GLU B O 1
ATOM 3719 N N . LYS B 1 209 ? 57.78300 55.82500 -20.80200 1.000 64.28112 823 LYS B N 1
ATOM 3720 C CA . LYS B 1 209 ? 56.36900 55.93900 -21.01800 1.000 58.66355 823 LYS B CA 1
ATOM 3721 C C . LYS B 1 209 ? 55.76700 55.07300 -22.11100 1.000 59.04088 823 LYS B C 1
ATOM 3722 O O . LYS B 1 209 ? 54.63000 54.68600 -22.02300 1.000 53.65660 823 LYS B O 1
ATOM 3728 N N . ASN B 1 210 ? 56.52700 54.77500 -23.14300 1.000 62.50839 824 ASN B N 1
ATOM 3729 C CA . ASN B 1 210 ? 56.01800 53.96700 -24.22500 1.000 63.68941 824 ASN B CA 1
ATOM 3730 C C . ASN B 1 210 ? 56.39000 52.52400 -24.01000 1.000 66.40032 824 ASN B C 1
ATOM 3731 O O . ASN B 1 210 ? 57.12500 51.94800 -24.78400 1.000 77.02800 824 ASN B O 1
ATOM 3736 N N . GLN B 1 211 ? 55.89200 51.93400 -22.94800 1.000 58.87900 825 GLN B N 1
ATOM 3737 C CA . GLN B 1 211 ? 56.22600 50.56900 -22.64200 1.000 61.65412 825 GLN B CA 1
ATOM 3738 C C . GLN B 1 211 ? 55.18100 49.94400 -21.74400 1.000 61.64375 825 GLN B C 1
ATOM 3739 O O . GLN B 1 211 ? 54.40100 50.63800 -21.14200 1.000 63.44501 825 GLN B O 1
ATOM 3745 N N . LEU B 1 212 ? 55.15500 48.62700 -21.67800 1.000 59.43703 826 LEU B N 1
ATOM 3746 C CA . LEU B 1 212 ? 54.15300 47.91900 -20.89800 1.000 56.03161 826 LEU B CA 1
ATOM 3747 C C . LEU B 1 212 ? 54.33600 47.94300 -19.40600 1.000 51.28937 826 LEU B C 1
ATOM 3748 O O . LEU B 1 212 ? 55.40900 47.77700 -18.91000 1.000 57.35785 826 LEU B O 1
ATOM 3753 N N . ASP B 1 213 ? 53.24500 48.14200 -18.70300 1.000 51.29465 827 ASP B N 1
ATOM 3754 C CA . ASP B 1 213 ? 53.25400 48.22600 -17.24500 1.000 47.86844 827 ASP B CA 1
ATOM 3755 C C . ASP B 1 213 ? 53.75700 49.57200 -16.73700 1.000 43.75106 827 ASP B C 1
ATOM 3756 O O . ASP B 1 213 ? 54.08000 49.70100 -15.55400 1.000 40.26656 827 ASP B O 1
ATOM 3761 N N . TYR B 1 214 ? 53.80900 50.59000 -17.59800 1.000 42.65693 828 TYR B N 1
ATOM 3762 C CA . TYR B 1 214 ? 54.19400 51.93600 -17.17500 1.000 46.57684 828 TYR B CA 1
ATOM 3763 C C . TYR B 1 214 ? 53.25200 52.47000 -16.10000 1.000 49.35778 828 TYR B C 1
ATOM 3764 O O . TYR B 1 214 ? 53.69000 53.03600 -15.09200 1.000 43.42338 828 TYR B O 1
ATOM 3773 N N . ILE B 1 215 ? 51.95200 52.29000 -16.31300 1.000 48.69207 829 ILE B N 1
ATOM 3774 C CA . ILE B 1 215 ? 50.93900 52.71600 -15.35500 1.000 39.24542 829 ILE B CA 1
ATOM 3775 C C . ILE B 1 215 ? 51.22600 52.13800 -13.97000 1.000 38.50841 829 ILE B C 1
ATOM 3776 O O . ILE B 1 215 ? 50.99300 52.80100 -12.95700 1.000 41.92768 829 ILE B O 1
ATOM 3781 N N . LEU B 1 216 ? 51.73700 50.89400 -13.89800 1.000 38.33274 830 LEU B N 1
ATOM 3782 C CA . LEU B 1 216 ? 52.01100 50.26300 -12.60400 1.000 40.17688 830 LEU B CA 1
ATOM 3783 C C . LEU B 1 216 ? 53.33500 50.73400 -12.01900 1.000 38.71327 830 LEU B C 1
ATOM 3784 O O . LEU B 1 216 ? 53.49500 50.78300 -10.79900 1.000 36.11855 830 LEU B O 1
ATOM 3789 N N . ARG B 1 217 ? 54.30600 51.05300 -12.87100 1.000 37.17907 831 ARG B N 1
ATOM 3790 C CA . ARG B 1 217 ? 55.51900 51.67000 -12.38200 1.000 37.59099 831 ARG B CA 1
ATOM 3791 C C . ARG B 1 217 ? 55.24000 53.06500 -11.82800 1.000 38.46665 831 ARG B C 1
ATOM 3792 O O . ARG B 1 217 ? 55.72600 53.42600 -10.74900 1.000 33.14934 831 ARG B O 1
ATOM 3800 N N . VAL B 1 218 ? 54.46200 53.86100 -12.56700 1.000 36.91482 832 VAL B N 1
ATOM 3801 C CA . VAL B 1 218 ? 54.08500 55.18300 -12.09900 1.000 34.28142 832 VAL B CA 1
ATOM 3802 C C . VAL B 1 218 ? 53.33100 55.06700 -10.79300 1.000 38.86665 832 VAL B C 1
ATOM 3803 O O . VAL B 1 218 ? 53.51400 55.87900 -9.87900 1.000 34.40530 832 VAL B O 1
ATOM 3807 N N . PHE B 1 219 ? 52.50500 54.02500 -10.67600 1.000 40.55978 833 PHE B N 1
ATOM 3808 C CA . PHE B 1 219 ? 51.68200 53.83100 -9.48500 1.000 32.16475 833 PHE B CA 1
ATOM 3809 C C . PHE B 1 219 ? 52.53100 53.50400 -8.26500 1.000 32.49739 833 PHE B C 1
ATOM 3810 O O . PHE B 1 219 ? 52.28800 54.04100 -7.18000 1.000 33.90838 833 PHE B O 1
ATOM 3818 N N . ALA B 1 220 ? 53.53100 52.62200 -8.41600 1.000 32.40538 834 ALA B N 1
ATOM 3819 C CA . ALA B 1 220 ? 54.33600 52.17300 -7.29200 1.000 34.02278 834 ALA B CA 1
ATOM 3820 C C . ALA B 1 220 ? 55.38200 53.18000 -6.84800 1.000 29.43987 834 ALA B C 1
ATOM 3821 O O . ALA B 1 220 ? 55.94800 53.00300 -5.76000 1.000 31.59361 834 ALA B O 1
ATOM 3823 N N . PHE B 1 221 ? 55.66700 54.21400 -7.64400 1.000 34.19235 835 PHE B N 1
ATOM 3824 C CA . PHE B 1 221 ? 56.80400 55.07800 -7.32500 1.000 37.59803 835 PHE B CA 1
ATOM 3825 C C . PHE B 1 221 ? 56.80500 55.59400 -5.88800 1.000 36.97434 835 PHE B C 1
ATOM 3826 O O . PHE B 1 221 ? 57.85100 55.51100 -5.23100 1.000 37.74489 835 PHE B O 1
ATOM 3834 N N . PRO B 1 222 ? 55.71600 56.11800 -5.33300 1.000 37.56675 836 PRO B N 1
ATOM 3835 C CA . PRO B 1 222 ? 55.81100 56.65000 -3.95900 1.000 36.20953 836 PRO B CA 1
ATOM 3836 C C . PRO B 1 222 ? 56.18800 55.60400 -2.90700 1.000 32.79338 836 PRO B C 1
ATOM 3837 O O . PRO B 1 222 ? 56.76600 55.95000 -1.87000 1.000 35.14808 836 PRO B O 1
ATOM 3841 N N . ALA B 1 223 ? 55.87700 54.33600 -3.14000 1.000 38.13894 837 ALA B N 1
ATOM 3842 C CA . ALA B 1 223 ? 56.18400 53.25800 -2.21400 1.000 38.92446 837 ALA B CA 1
ATOM 3843 C C . ALA B 1 223 ? 57.61100 52.73400 -2.34200 1.000 37.44840 837 ALA B C 1
ATOM 3844 O O . ALA B 1 223 ? 58.08600 52.03300 -1.43900 1.000 48.58993 837 ALA B O 1
ATOM 3846 N N . LEU B 1 224 ? 58.30500 53.05000 -3.43500 1.000 42.90752 838 LEU B N 1
ATOM 3847 C CA . LEU B 1 224 ? 59.63600 52.51600 -3.69500 1.000 44.08901 838 LEU B CA 1
ATOM 3848 C C . LEU B 1 224 ? 60.73900 53.57200 -3.54300 1.000 47.78087 838 LEU B C 1
ATOM 3849 O O . LEU B 1 224 ? 61.88100 53.32600 -3.95300 1.000 53.45608 838 LEU B O 1
ATOM 3854 N N . LEU B 1 225 ? 60.42700 54.74100 -2.98200 1.000 42.63847 839 LEU B N 1
ATOM 3855 C CA . LEU B 1 225 ? 61.47200 55.66000 -2.55400 1.000 45.69351 839 LEU B CA 1
ATOM 3856 C C . LEU B 1 225 ? 62.32700 54.99900 -1.47300 1.000 54.06203 839 LEU B C 1
ATOM 3857 O O . LEU B 1 225 ? 61.81500 54.26500 -0.61800 1.000 51.73109 839 LEU B O 1
ATOM 3862 N N . ASP B 1 226 ? 63.63200 55.26100 -1.49400 1.000 49.53206 840 ASP B N 1
ATOM 3863 C CA . ASP B 1 226 ? 64.46000 54.71200 -0.43400 1.000 47.71136 840 ASP B CA 1
ATOM 3864 C C . ASP B 1 226 ? 64.16500 55.42500 0.86900 1.000 50.72150 840 ASP B C 1
ATOM 3865 O O . ASP B 1 226 ? 63.77800 56.59600 0.88500 1.000 53.68832 840 ASP B O 1
ATOM 3870 N N . ARG B 1 227 ? 64.36400 54.70000 1.97100 1.000 45.76990 841 ARG B N 1
ATOM 3871 C CA . ARG B 1 227 ? 63.90900 55.19400 3.26600 1.000 52.07973 841 ARG B CA 1
ATOM 3872 C C . ARG B 1 227 ? 64.59300 56.49600 3.63300 1.000 53.92900 841 ARG B C 1
ATOM 3873 O O . ARG B 1 227 ? 63.96900 57.40100 4.19900 1.000 54.72270 841 ARG B O 1
ATOM 3881 N N . THR B 1 228 ? 65.88600 56.59600 3.34400 1.000 49.51053 842 THR B N 1
ATOM 3882 C CA . THR B 1 228 ? 66.61300 57.82900 3.57700 1.000 44.23866 842 THR B CA 1
ATOM 3883 C C . THR B 1 228 ? 65.86200 59.00000 2.96100 1.000 48.07128 842 THR B C 1
ATOM 3884 O O . THR B 1 228 ? 65.47500 59.94400 3.66100 1.000 55.97110 842 THR B O 1
ATOM 3888 N N . PHE B 1 229 ? 65.58900 58.92000 1.65000 1.000 42.10686 843 PHE B N 1
ATOM 3889 C CA . PHE B 1 229 ? 64.86900 59.99700 0.98300 1.000 44.04628 843 PHE B CA 1
ATOM 3890 C C . PHE B 1 229 ? 63.51600 60.22500 1.63100 1.000 46.10883 843 PHE B C 1
ATOM 3891 O O . PHE B 1 229 ? 63.07500 61.36700 1.80500 1.000 41.16373 843 PHE B O 1
ATOM 3899 N N . LEU B 1 230 ? 62.85300 59.14800 2.00300 1.000 43.79901 844 LEU B N 1
ATOM 3900 C CA . LEU B 1 230 ? 61.48300 59.25900 2.44800 1.000 41.45142 844 LEU B CA 1
ATOM 3901 C C . LEU B 1 230 ? 61.40000 59.84700 3.84400 1.000 45.48995 844 LEU B C 1
ATOM 3902 O O . LEU B 1 230 ? 60.53800 60.69300 4.11300 1.000 47.80416 844 LEU B O 1
ATOM 3907 N N . THR B 1 231 ? 62.27600 59.41000 4.70700 1.000 46.90755 845 THR B N 1
ATOM 3908 C CA . THR B 1 231 ? 62.27100 59.93900 6.03000 1.000 51.70574 845 THR B CA 1
ATOM 3909 C C . THR B 1 231 ? 62.61600 61.39300 5.91900 1.000 48.34967 845 THR B C 1
ATOM 3910 O O . THR B 1 231 ? 62.22400 62.18600 6.74400 1.000 52.43433 845 THR B O 1
ATOM 3914 N N . LEU B 1 232 ? 63.36500 61.74100 4.88900 1.000 43.55262 846 LEU B N 1
ATOM 3915 C CA . LEU B 1 232 ? 63.75600 63.08900 4.66100 1.000 47.14801 846 LEU B CA 1
ATOM 3916 C C . LEU B 1 232 ? 62.60500 63.85500 4.13600 1.000 41.36377 846 LEU B C 1
ATOM 3917 O O . LEU B 1 232 ? 62.45600 64.99400 4.41500 1.000 41.44228 846 LEU B O 1
ATOM 3922 N N . LEU B 1 233 ? 61.79400 63.22000 3.34200 1.000 42.35832 847 LEU B N 1
ATOM 3923 C CA . LEU B 1 233 ? 60.64400 63.90000 2.76800 1.000 35.93415 847 LEU B CA 1
ATOM 3924 C C . LEU B 1 233 ? 59.59100 64.21900 3.82500 1.000 43.94154 847 LEU B C 1
ATOM 3925 O O . LEU B 1 233 ? 59.01400 65.31600 3.82600 1.000 47.53017 847 LEU B O 1
ATOM 3930 N N . MET B 1 234 ? 59.33600 63.27700 4.73600 1.000 43.70863 848 MET B N 1
ATOM 3931 C CA . MET B 1 234 ? 58.33500 63.51000 5.76900 1.000 50.49970 848 MET B CA 1
ATOM 3932 C C . MET B 1 234 ? 58.74300 64.58900 6.77100 1.000 49.22583 848 MET B C 1
ATOM 3933 O O . MET B 1 234 ? 57.88300 65.11500 7.48200 1.000 66.16793 848 MET B O 1
ATOM 3938 N N . THR B 1 235 ? 60.02100 64.94000 6.84800 1.000 48.12963 849 THR B N 1
ATOM 3939 C CA . THR B 1 235 ? 60.34700 66.13000 7.62600 1.000 54.44413 849 THR B CA 1
ATOM 3940 C C . THR B 1 235 ? 59.96100 67.41200 6.91300 1.000 57.08490 849 THR B C 1
ATOM 3941 O O . THR B 1 235 ? 60.19700 68.49500 7.46600 1.000 56.49827 849 THR B O 1
ATOM 3945 N N . GLY B 1 236 ? 59.38900 67.31900 5.71200 1.000 57.75702 850 GLY B N 1
ATOM 3946 C CA . GLY B 1 236 ? 59.02600 68.50000 4.96300 1.000 56.89242 850 GLY B CA 1
ATOM 3947 C C . GLY B 1 236 ? 60.15700 69.14400 4.20800 1.000 54.85852 850 GLY B C 1
ATOM 3948 O O . GLY B 1 236 ? 59.99700 70.28500 3.75000 1.000 59.45183 850 GLY B O 1
ATOM 3949 N N . ASP B 1 237 ? 61.29800 68.45400 4.06100 1.000 47.82673 851 ASP B N 1
ATOM 3950 C CA . ASP B 1 237 ? 62.44800 69.01700 3.36200 1.000 39.57219 851 ASP B CA 1
ATOM 3951 C C . ASP B 1 237 ? 62.04100 69.53800 1.98900 1.000 43.06352 851 ASP B C 1
ATOM 3952 O O . ASP B 1 237 ? 61.33800 68.85400 1.23900 1.000 46.16536 851 ASP B O 1
ATOM 3957 N N . LEU B 1 238 ? 62.51400 70.71000 1.63500 1.000 46.85222 852 LEU B N 1
ATOM 3958 C CA . LEU B 1 238 ? 62.11800 71.31600 0.38000 1.000 51.28242 852 LEU B CA 1
ATOM 3959 C C . LEU B 1 238 ? 62.60700 70.72000 -0.89400 1.000 47.10709 852 LEU B C 1
ATOM 3960 O O . LEU B 1 238 ? 61.98700 70.87800 -1.90700 1.000 41.02788 852 LEU B O 1
ATOM 3965 N N . GLY B 1 239 ? 63.73100 70.04800 -0.84500 1.000 48.66967 853 GLY B N 1
ATOM 3966 C CA . GLY B 1 239 ? 64.29000 69.47000 -2.03500 1.000 41.68893 853 GLY B CA 1
ATOM 3967 C C . GLY B 1 239 ? 63.51500 68.28800 -2.47200 1.000 44.77892 853 GLY B C 1
ATOM 3968 O O . GLY B 1 239 ? 63.19100 68.15900 -3.60800 1.000 43.65984 853 GLY B O 1
ATOM 3969 N N . ALA B 1 240 ? 63.23200 67.42700 -1.52100 1.000 43.11865 854 ALA B N 1
ATOM 3970 C CA . ALA B 1 240 ? 62.47700 66.22200 -1.72000 1.000 39.52821 854 ALA B CA 1
ATOM 3971 C C . ALA B 1 240 ? 61.08800 66.55300 -2.18300 1.000 40.25147 854 ALA B C 1
ATOM 3972 O O . ALA B 1 240 ? 60.59500 65.99100 -3.11100 1.000 36.01635 854 ALA B O 1
ATOM 3974 N N . MET B 1 241 ? 60.46200 67.48300 -1.49800 1.000 38.55728 855 MET B N 1
ATOM 3975 C CA . MET B 1 241 ? 59.14100 67.90800 -1.82800 1.000 38.89693 855 MET B CA 1
ATOM 3976 C C . MET B 1 241 ? 59.16100 68.48300 -3.22100 1.000 37.36147 855 MET B C 1
ATOM 3977 O O . MET B 1 241 ? 58.34400 68.15600 -4.03100 1.000 38.46326 855 MET B O 1
ATOM 3982 N N . ARG B 1 242 ? 60.09600 69.33400 -3.53700 1.000 36.55962 856 ARG B N 1
ATOM 3983 C CA . ARG B 1 242 ? 60.13600 69.72400 -4.94500 1.000 34.91778 856 ARG B CA 1
ATOM 3984 C C . ARG B 1 242 ? 60.24500 68.49500 -5.83900 1.000 41.20248 856 ARG B C 1
ATOM 3985 O O . ARG B 1 242 ? 59.56700 68.41500 -6.87200 1.000 38.46049 856 ARG B O 1
ATOM 3993 N N . ILE B 1 243 ? 61.07100 67.51300 -5.44000 1.000 38.88180 857 ILE B N 1
ATOM 3994 C CA . ILE B 1 243 ? 61.23200 66.30500 -6.25500 1.000 33.52657 857 ILE B CA 1
ATOM 3995 C C . ILE B 1 243 ? 59.87900 65.64400 -6.50300 1.000 36.10235 857 ILE B C 1
ATOM 3996 O O . ILE B 1 243 ? 59.56200 65.25400 -7.63000 1.000 32.56379 857 ILE B O 1
ATOM 4001 N N . MET B 1 244 ? 59.07100 65.50000 -5.43900 1.000 33.45177 858 MET B N 1
ATOM 4002 C CA . MET B 1 244 ? 57.79700 64.80300 -5.56000 1.000 36.83825 858 MET B CA 1
ATOM 4003 C C . MET B 1 244 ? 56.81200 65.59000 -6.40500 1.000 39.74592 858 MET B C 1
ATOM 4004 O O . MET B 1 244 ? 56.01100 65.00200 -7.13600 1.000 35.61187 858 MET B O 1
ATOM 4009 N N . ARG B 1 245 ? 56.85300 66.91800 -6.33800 1.000 39.17746 859 ARG B N 1
ATOM 4010 C CA . ARG B 1 245 ? 56.03100 67.70000 -7.25600 1.000 33.75061 859 ARG B CA 1
ATOM 4011 C C . ARG B 1 245 ? 56.32200 67.33400 -8.70100 1.000 38.59826 859 ARG B C 1
ATOM 4012 O O . ARG B 1 245 ? 55.44100 67.45700 -9.55400 1.000 37.30186 859 ARG B O 1
ATOM 4020 N N . SER B 1 246 ? 57.54900 66.89300 -9.01000 1.000 41.28772 860 SER B N 1
ATOM 4021 C CA . SER B 1 246 ? 57.82700 66.43800 -10.37600 1.000 40.11003 860 SER B CA 1
ATOM 4022 C C . SER B 1 246 ? 57.16000 65.10400 -10.66400 1.000 44.11977 860 SER B C 1
ATOM 4023 O O . SER B 1 246 ? 56.59200 64.91700 -11.75200 1.000 42.73991 860 SER B O 1
ATOM 4026 N N . TYR B 1 247 ? 57.24700 64.15800 -9.71600 1.000 42.89101 861 TYR B N 1
ATOM 4027 C CA . TYR B 1 247 ? 56.46400 62.93600 -9.83800 1.000 38.12567 861 TYR B CA 1
ATOM 4028 C C . TYR B 1 247 ? 54.99000 63.25900 -10.05000 1.000 38.54073 861 TYR B C 1
ATOM 4029 O O . TYR B 1 247 ? 54.34000 62.68700 -10.93300 1.000 37.51915 861 TYR B O 1
ATOM 4038 N N . TYR B 1 248 ? 54.46500 64.22100 -9.28300 1.000 37.27206 862 TYR B N 1
ATOM 4039 C CA . TYR B 1 248 ? 53.05800 64.57300 -9.38900 1.000 34.69192 862 TYR B CA 1
ATOM 4040 C C . TYR B 1 248 ? 52.71200 65.09400 -10.77800 1.000 37.79584 862 TYR B C 1
ATOM 4041 O O . TYR B 1 248 ? 51.66700 64.73600 -11.33400 1.000 41.12388 862 TYR B O 1
ATOM 4050 N N . LYS B 1 249 ? 53.56700 65.93900 -11.36200 1.000 46.07121 863 LYS B N 1
ATOM 4051 C CA . LYS B 1 249 ? 53.29700 66.39400 -12.72700 1.000 40.08549 863 LYS B CA 1
ATOM 4052 C C . LYS B 1 249 ? 53.24800 65.22100 -13.69500 1.000 40.85500 863 LYS B C 1
ATOM 4053 O O . LYS B 1 249 ? 52.53600 65.26000 -14.70500 1.000 42.56454 863 LYS B O 1
ATOM 4059 N N . LEU B 1 250 ? 53.99600 64.18400 -13.40600 1.000 37.66805 864 LEU B N 1
ATOM 4060 C CA . LEU B 1 250 ? 54.02200 63.06400 -14.28400 1.000 36.40049 864 LEU B CA 1
ATOM 4061 C C . LEU B 1 250 ? 52.78400 62.23200 -14.10300 1.000 38.54471 864 LEU B C 1
ATOM 4062 O O . LEU B 1 250 ? 52.19400 61.81200 -15.05600 1.000 43.00560 864 LEU B O 1
ATOM 4067 N N . LEU B 1 251 ? 52.40100 62.00900 -12.86200 1.000 43.25652 865 LEU B N 1
ATOM 4068 C CA . LEU B 1 251 ? 51.25500 61.22500 -12.54700 1.000 30.32867 865 LEU B CA 1
ATOM 4069 C C . LEU B 1 251 ? 50.02300 61.86000 -13.03400 1.000 35.75030 865 LEU B C 1
ATOM 4070 O O . LEU B 1 251 ? 49.23800 61.19800 -13.64800 1.000 39.89489 865 LEU B O 1
ATOM 4075 N N . ARG B 1 252 ? 49.82300 63.13400 -12.76200 1.000 34.87001 866 ARG B N 1
ATOM 4076 C CA . ARG B 1 252 ? 48.60500 63.77500 -13.19800 1.000 36.59141 866 ARG B CA 1
ATOM 4077 C C . ARG B 1 252 ? 48.46600 63.85500 -14.69300 1.000 41.16519 866 ARG B C 1
ATOM 4078 O O . ARG B 1 252 ? 47.41400 63.63700 -15.20900 1.000 42.93717 866 ARG B O 1
ATOM 4086 N N . ASN B 1 253 ? 49.53200 64.17300 -15.39300 1.000 40.41673 867 ASN B N 1
ATOM 4087 C CA . ASN B 1 253 ? 49.48200 64.29000 -16.82500 1.000 41.44962 867 ASN B CA 1
ATOM 4088 C C . ASN B 1 253 ? 49.33600 62.95800 -17.50700 1.000 43.60573 867 ASN B C 1
ATOM 4089 O O . ASN B 1 253 ? 48.72900 62.89100 -18.54700 1.000 41.05972 867 ASN B O 1
ATOM 4094 N N . TYR B 1 254 ? 49.89000 61.90100 -16.93900 1.000 37.76744 868 TYR B N 1
ATOM 4095 C CA . TYR B 1 254 ? 49.74900 60.62000 -17.56000 1.000 34.83518 868 TYR B CA 1
ATOM 4096 C C . TYR B 1 254 ? 48.33800 60.15400 -17.36300 1.000 40.53055 868 TYR B C 1
ATOM 4097 O O . TYR B 1 254 ? 47.78300 59.55400 -18.24200 1.000 41.93280 868 TYR B O 1
ATOM 4106 N N . THR B 1 255 ? 47.76600 60.43100 -16.20000 1.000 39.56309 869 THR B N 1
ATOM 4107 C CA . THR B 1 255 ? 46.41300 60.00900 -15.87900 1.000 40.85391 869 THR B CA 1
ATOM 4108 C C . THR B 1 255 ? 45.31000 60.68500 -16.64400 1.000 42.64222 869 THR B C 1
ATOM 4109 O O . THR B 1 255 ? 44.42000 60.02900 -17.10800 1.000 37.33878 869 THR B O 1
ATOM 4113 N N . THR B 1 256 ? 45.36200 61.99300 -16.77100 1.000 39.08182 870 THR B N 1
ATOM 4114 C CA . THR B 1 256 ? 44.32000 62.70200 -17.47800 1.000 39.29482 870 THR B CA 1
ATOM 4115 C C . THR B 1 256 ? 44.37000 62.52300 -18.97700 1.000 41.16321 870 THR B C 1
ATOM 4116 O O . THR B 1 256 ? 43.42400 62.77300 -19.67700 1.000 41.06351 870 THR B O 1
ATOM 4120 N N . GLU B 1 257 ? 45.50700 62.07200 -19.47400 1.000 38.28702 871 GLU B N 1
ATOM 4121 C CA . GLU B 1 257 ? 45.64600 61.88800 -20.92900 1.000 41.43742 871 GLU B CA 1
ATOM 4122 C C . GLU B 1 257 ? 45.02400 60.56300 -21.35800 1.000 46.67985 871 GLU B C 1
ATOM 4123 O O . GLU B 1 257 ? 44.48600 60.52400 -22.44900 1.000 48.79466 871 GLU B O 1
ATOM 4129 N N . ILE B 1 258 ? 45.03800 59.55400 -20.49100 1.000 48.10571 872 ILE B N 1
ATOM 4130 C CA . ILE B 1 258 ? 44.51900 58.20000 -20.84400 1.000 45.45155 872 ILE B CA 1
ATOM 4131 C C . ILE B 1 258 ? 43.15200 57.96100 -20.22000 1.000 48.85504 872 ILE B C 1
ATOM 4132 O O . ILE B 1 258 ? 42.73300 56.82600 -20.22400 1.000 51.05536 872 ILE B O 1
ATOM 4137 N N . MET B 1 259 ? 42.44300 59.00500 -19.80600 1.000 44.86963 873 MET B N 1
ATOM 4138 C CA . MET B 1 259 ? 41.11100 58.81700 -19.17400 1.000 45.30622 873 MET B CA 1
ATOM 4139 C C . MET B 1 259 ? 40.17600 58.07800 -20.13900 1.000 52.71456 873 MET B C 1
ATOM 4140 O O . MET B 1 259 ? 39.45800 57.22100 -19.69500 1.000 50.43596 873 MET B O 1
ATOM 4145 N N . ASP B 1 260 ? 40.19000 58.41700 -21.42200 1.000 60.93489 874 ASP B N 1
ATOM 4146 C CA . ASP B 1 260 ? 39.35400 57.73700 -22.43900 1.000 54.58156 874 ASP B CA 1
ATOM 4147 C C . ASP B 1 260 ? 39.75900 56.26300 -22.56100 1.000 53.47751 874 ASP B C 1
ATOM 4148 O O . ASP B 1 260 ? 38.92300 55.48100 -22.96500 1.000 60.01625 874 ASP B O 1
ATOM 4153 N N . ARG B 1 261 ? 41.04400 55.95300 -22.43700 1.000 51.48990 875 ARG B N 1
ATOM 4154 C CA . ARG B 1 261 ? 41.57600 54.56600 -22.52100 1.000 51.32983 875 ARG B CA 1
ATOM 4155 C C . ARG B 1 261 ? 41.22200 53.68600 -21.31700 1.000 47.50709 875 ARG B C 1
ATOM 4156 O O . ARG B 1 261 ? 40.82900 52.56100 -21.52200 1.000 52.22589 875 ARG B O 1
ATOM 4164 N N . ALA B 1 262 ? 41.35200 54.19900 -20.10000 1.000 48.53004 876 ALA B N 1
ATOM 4165 C CA . ALA B 1 262 ? 41.15300 53.37500 -18.89300 1.000 37.83665 876 ALA B CA 1
ATOM 4166 C C . ALA B 1 262 ? 39.87400 53.78000 -18.18200 1.000 43.61586 876 ALA B C 1
ATOM 4167 O O . ALA B 1 262 ? 39.79100 54.90500 -17.76600 1.000 41.39612 876 ALA B O 1
ATOM 4169 N N . TRP B 1 263 ? 38.94900 52.84800 -18.00100 1.000 38.78495 877 TRP B N 1
ATOM 4170 C CA . TRP B 1 263 ? 37.69200 53.21500 -17.38700 1.000 37.94887 877 TRP B CA 1
ATOM 4171 C C . TRP B 1 263 ? 37.77300 53.72300 -15.99100 1.000 39.97890 877 TRP B C 1
ATOM 4172 O O . TRP B 1 263 ? 36.94600 54.44700 -15.51900 1.000 39.30406 877 TRP B O 1
ATOM 4183 N N . PHE B 1 264 ? 38.80300 53.31900 -15.32700 1.000 36.33882 878 PHE B N 1
ATOM 4184 C CA . PHE B 1 264 ? 38.94000 53.58700 -13.91000 1.000 31.62387 878 PHE B CA 1
ATOM 4185 C C . PHE B 1 264 ? 39.78100 54.81400 -13.61600 1.000 29.53740 878 PHE B C 1
ATOM 4186 O O . PHE B 1 264 ? 39.91000 55.18600 -12.45100 1.000 32.24007 878 PHE B O 1
ATOM 4194 N N . LEU B 1 265 ? 40.35400 55.44900 -14.63200 1.000 36.34411 879 LEU B N 1
ATOM 4195 C CA . LEU B 1 265 ? 41.01300 56.74000 -14.46500 1.000 35.30244 879 LEU B CA 1
ATOM 4196 C C . LEU B 1 265 ? 40.10300 57.89600 -14.86200 1.000 36.58411 879 LEU B C 1
ATOM 4197 O O . LEU B 1 265 ? 40.55000 59.04400 -14.91800 1.000 44.73547 879 LEU B O 1
ATOM 4202 N N . GLU B 1 266 ? 38.84500 57.60900 -15.10800 1.000 35.80947 880 GLU B N 1
ATOM 4203 C CA . GLU B 1 266 ? 37.87200 58.59400 -15.52100 1.000 39.35283 880 GLU B CA 1
ATOM 4204 C C . GLU B 1 266 ? 37.48700 59.53200 -14.42300 1.000 38.18016 880 GLU B C 1
ATOM 4205 O O . GLU B 1 266 ? 37.07100 59.11200 -13.37300 1.000 37.45904 880 GLU B O 1
ATOM 4211 N N . GLY B 1 267 ? 37.62000 60.81300 -14.67500 1.000 40.90127 881 GLY B N 1
ATOM 4212 C CA . GLY B 1 267 ? 37.27300 61.80900 -13.70700 1.000 33.36619 881 GLY B CA 1
ATOM 4213 C C . GLY B 1 267 ? 38.34000 62.05300 -12.69600 1.000 39.59769 881 GLY B C 1
ATOM 4214 O O . GLY B 1 267 ? 38.08600 62.66400 -11.70000 1.000 44.96748 881 GLY B O 1
ATOM 4215 N N . VAL B 1 268 ? 39.53400 61.58200 -12.96700 1.000 30.08993 882 VAL B N 1
ATOM 4216 C CA . VAL B 1 268 ? 40.65700 61.74700 -12.08800 1.000 33.65715 882 VAL B CA 1
ATOM 4217 C C . VAL B 1 268 ? 41.16000 63.16300 -12.11800 1.000 37.98801 882 VAL B C 1
ATOM 4218 O O . VAL B 1 268 ? 41.79700 63.59700 -11.21800 1.000 37.63410 882 VAL B O 1
ATOM 4222 N N . SER B 1 269 ? 40.85300 63.87700 -13.17800 1.000 43.00892 883 SER B N 1
ATOM 4223 C CA . SER B 1 269 ? 41.25400 65.24100 -13.32900 1.000 40.52610 883 SER B CA 1
ATOM 4224 C C . SER B 1 269 ? 40.53400 66.07100 -12.33400 1.000 38.94839 883 SER B C 1
ATOM 4225 O O . SER B 1 269 ? 41.02200 67.06800 -11.91100 1.000 40.10896 883 SER B O 1
ATOM 4228 N N . GLN B 1 270 ? 39.35300 65.65000 -11.95300 1.000 36.73828 884 GLN B N 1
ATOM 4229 C CA . GLN B 1 270 ? 38.58100 66.38000 -10.99200 1.000 37.82666 884 GLN B CA 1
ATOM 4230 C C . GLN B 1 270 ? 38.97800 66.14000 -9.57100 1.000 43.81557 884 GLN B C 1
ATOM 4231 O O . GLN B 1 270 ? 38.53900 66.86200 -8.72200 1.000 46.91767 884 GLN B O 1
ATOM 4237 N N . VAL B 1 271 ? 39.78500 65.13900 -9.29800 1.000 43.27043 885 VAL B N 1
ATOM 4238 C CA . VAL B 1 271 ? 40.16100 64.87300 -7.93700 1.000 40.62168 885 VAL B CA 1
ATOM 4239 C C . VAL B 1 271 ? 41.60200 65.14100 -7.68200 1.000 41.23720 885 VAL B C 1
ATOM 4240 O O . VAL B 1 271 ? 42.03000 65.14000 -6.58300 1.000 41.21803 885 VAL B O 1
ATOM 4244 N N . LEU B 1 272 ? 42.34600 65.39600 -8.72700 1.000 43.23418 886 LEU B N 1
ATOM 4245 C CA . LEU B 1 272 ? 43.74200 65.72300 -8.59100 1.000 37.80230 886 LEU B CA 1
ATOM 4246 C C . LEU B 1 272 ? 43.99200 67.10500 -9.13000 1.000 36.06170 886 LEU B C 1
ATOM 4247 O O . LEU B 1 272 ? 44.00100 67.32000 -10.31800 1.000 36.56929 886 LEU B O 1
ATOM 4252 N N . PRO B 1 273 ? 44.21400 68.06900 -8.16300 1.000 39.25400 887 PRO B N 1
ATOM 4253 C CA . PRO B 1 273 ? 44.42800 69.42500 -8.67600 1.000 37.22555 887 PRO B CA 1
ATOM 4254 C C . PRO B 1 273 ? 45.73000 69.71500 -9.37200 1.000 34.27532 887 PRO B C 1
ATOM 4255 O O . PRO B 1 273 ? 46.68800 69.04500 -9.19500 1.000 36.02812 887 PRO B O 1
ATOM 4259 N N . ARG B 1 274 ? 45.73400 70.76100 -10.16800 1.000 39.98869 888 ARG B N 1
ATOM 4260 C CA . ARG B 1 274 ? 46.88000 71.20200 -10.93900 1.000 44.22614 888 ARG B CA 1
ATOM 4261 C C . ARG B 1 274 ? 48.04200 71.67300 -10.06900 1.000 41.62006 888 ARG B C 1
ATOM 4262 O O . ARG B 1 274 ? 49.16800 71.24000 -10.21400 1.000 58.29111 888 ARG B O 1
ATOM 4270 N N . ASP B 1 275 ? 47.72500 72.60500 -9.20400 1.000 41.51492 889 ASP B N 1
ATOM 4271 C CA . ASP B 1 275 ? 48.48600 73.15000 -8.09100 1.000 52.18767 889 ASP B CA 1
ATOM 4272 C C . ASP B 1 275 ? 48.16100 72.32500 -6.85800 1.000 43.62922 889 ASP B C 1
ATOM 4273 O O . ASP B 1 275 ? 47.00100 72.27900 -6.43600 1.000 38.57978 889 ASP B O 1
ATOM 4278 N N . VAL B 1 276 ? 49.18000 71.70500 -6.26100 1.000 47.57106 890 VAL B N 1
ATOM 4279 C CA . VAL B 1 276 ? 48.93600 70.98200 -5.02500 1.000 42.11702 890 VAL B CA 1
ATOM 4280 C C . VAL B 1 276 ? 48.42100 71.91100 -3.92500 1.000 46.92253 890 VAL B C 1
ATOM 4281 O O . VAL B 1 276 ? 47.74900 71.45600 -2.98600 1.000 44.36605 890 VAL B O 1
ATOM 4285 N N . ASP B 1 277 ? 48.72200 73.21400 -4.01500 1.000 47.79338 891 ASP B N 1
ATOM 4286 C CA . ASP B 1 277 ? 48.16900 74.15800 -3.05900 1.000 46.76529 891 ASP B CA 1
ATOM 4287 C C . ASP B 1 277 ? 46.65700 74.15400 -3.08800 1.000 46.97231 891 ASP B C 1
ATOM 4288 O O . ASP B 1 277 ? 46.02600 74.53300 -2.08800 1.000 48.49008 891 ASP B O 1
ATOM 4293 N N . ASP B 1 278 ? 46.06100 73.74400 -4.16100 1.000 45.00260 892 ASP B N 1
ATOM 4294 C CA . ASP B 1 278 ? 44.66100 73.76400 -4.14500 1.000 40.62798 892 ASP B CA 1
ATOM 4295 C C . ASP B 1 278 ? 44.12500 72.49100 -3.58500 1.000 42.05212 892 ASP B C 1
ATOM 4296 O O . ASP B 1 278 ? 42.99700 72.17900 -3.80500 1.000 40.31074 892 ASP B O 1
ATOM 4301 N N . TYR B 1 279 ? 44.92700 71.74600 -2.85300 1.000 41.25923 893 TYR B N 1
ATOM 4302 C CA . TYR B 1 279 ? 44.45900 70.49700 -2.27500 1.000 41.28957 893 TYR B CA 1
ATOM 4303 C C . TYR B 1 279 ? 43.25900 70.81200 -1.44700 1.000 41.65067 893 TYR B C 1
ATOM 4304 O O . TYR B 1 279 ? 43.23000 71.79600 -0.77500 1.000 37.84546 893 TYR B O 1
ATOM 4313 N N . SER B 1 280 ? 42.26400 69.96200 -1.50300 1.000 38.12921 894 SER B N 1
ATOM 4314 C CA . SER B 1 280 ? 41.05000 70.20300 -0.77300 1.000 39.32383 894 SER B CA 1
ATOM 4315 C C . SER B 1 280 ? 41.06000 69.85600 0.68300 1.000 36.99800 894 SER B C 1
ATOM 4316 O O . SER B 1 280 ? 40.18500 70.27100 1.39900 1.000 37.51779 894 SER B O 1
ATOM 4319 N N . GLY B 1 281 ? 42.04000 69.11700 1.12400 1.000 26.47596 895 GLY B N 1
ATOM 4320 C CA . GLY B 1 281 ? 42.09800 68.72400 2.50600 1.000 35.57118 895 GLY B CA 1
ATOM 4321 C C . GLY B 1 281 ? 43.01800 69.55700 3.32500 1.000 31.66104 895 GLY B C 1
ATOM 4322 O O . GLY B 1 281 ? 43.12700 69.39200 4.49200 1.000 31.51077 895 GLY B O 1
ATOM 4323 N N . GLY B 1 282 ? 43.69100 70.46700 2.67700 1.000 37.35891 896 GLY B N 1
ATOM 4324 C CA . GLY B 1 282 ? 44.61100 71.32900 3.34700 1.000 33.15827 896 GLY B CA 1
ATOM 4325 C C . GLY B 1 282 ? 45.60400 71.77700 2.34000 1.000 36.07810 896 GLY B C 1
ATOM 4326 O O . GLY B 1 282 ? 45.28100 71.96700 1.20800 1.000 33.02025 896 GLY B O 1
ATOM 4327 N N . GLY B 1 283 ? 46.83000 71.92000 2.77200 1.000 34.57185 897 GLY B N 1
ATOM 4328 C CA . GLY B 1 283 ? 47.87400 72.33200 1.89400 1.000 37.41145 897 GLY B CA 1
ATOM 4329 C C . GLY B 1 283 ? 48.69700 71.18500 1.38500 1.000 40.05338 897 GLY B C 1
ATOM 4330 O O . GLY B 1 283 ? 48.53000 70.07700 1.81200 1.000 34.28670 897 GLY B O 1
ATOM 4331 N N . GLY B 1 284 ? 49.58600 71.49800 0.45500 1.000 37.17697 898 GLY B N 1
ATOM 4332 C CA . GLY B 1 284 ? 50.48800 70.56800 -0.16200 1.000 42.31420 898 GLY B CA 1
ATOM 4333 C C . GLY B 1 284 ? 51.14600 69.70500 0.85500 1.000 33.97507 898 GLY B C 1
ATOM 4334 O O . GLY B 1 284 ? 51.31200 68.55400 0.62400 1.000 34.58263 898 GLY B O 1
ATOM 4335 N N . MET B 1 285 ? 51.51300 70.26600 1.98900 1.000 36.82842 899 MET B N 1
ATOM 4336 C CA . MET B 1 285 ? 52.14100 69.47300 3.02200 1.000 35.04189 899 MET B CA 1
ATOM 4337 C C . MET B 1 285 ? 51.05700 68.62600 3.56300 1.000 37.46102 899 MET B C 1
ATOM 4338 O O . MET B 1 285 ? 51.32000 67.56700 4.03500 1.000 35.87854 899 MET B O 1
ATOM 4343 N N . HIS B 1 286 ? 49.81700 68.99900 3.48600 1.000 43.53920 900 HIS B N 1
ATOM 4344 C CA . HIS B 1 286 ? 48.85600 68.08100 4.03700 1.000 37.19123 900 HIS B CA 1
ATOM 4345 C C . HIS B 1 286 ? 48.53700 66.96800 3.08200 1.000 35.04612 900 HIS B C 1
ATOM 4346 O O . HIS B 1 286 ? 48.21600 65.90800 3.48400 1.000 36.36570 900 HIS B O 1
ATOM 4353 N N . MET B 1 287 ? 48.66500 67.22800 1.80900 1.000 30.52153 901 MET B N 1
ATOM 4354 C CA . MET B 1 287 ? 48.38900 66.25500 0.81300 1.000 31.97231 901 MET B CA 1
ATOM 4355 C C . MET B 1 287 ? 49.43700 65.16600 0.71200 1.000 37.75848 901 MET B C 1
ATOM 4356 O O . MET B 1 287 ? 49.23700 64.17800 0.05600 1.000 42.54416 901 MET B O 1
ATOM 4361 N N . MET B 1 288 ? 50.56000 65.36400 1.36000 1.000 34.95239 902 MET B N 1
ATOM 4362 C CA . MET B 1 288 ? 51.60000 64.40500 1.35700 1.000 39.24162 902 MET B CA 1
ATOM 4363 C C . MET B 1 288 ? 51.37600 63.47300 2.51300 1.000 42.19232 902 MET B C 1
ATOM 4364 O O . MET B 1 288 ? 51.57400 62.29300 2.42500 1.000 35.99278 902 MET B O 1
ATOM 4369 N N . LEU B 1 289 ? 50.93700 64.03100 3.60900 1.000 45.41220 903 LEU B N 1
ATOM 4370 C CA . LEU B 1 289 ? 50.68600 63.25900 4.79500 1.000 41.49386 903 LEU B CA 1
ATOM 4371 C C . LEU B 1 289 ? 49.48900 62.36500 4.71700 1.000 43.23436 903 LEU B C 1
ATOM 4372 O O . LEU B 1 289 ? 49.41900 61.39700 5.41200 1.000 44.41214 903 LEU B O 1
ATOM 4377 N N . ASP B 1 290 ? 48.54800 62.71600 3.86800 1.000 41.74075 904 ASP B N 1
ATOM 4378 C CA . ASP B 1 290 ? 47.33800 61.95800 3.71200 1.000 40.57974 904 ASP B CA 1
ATOM 4379 C C . ASP B 1 290 ? 47.56800 60.76300 2.84000 1.000 39.44951 904 ASP B C 1
ATOM 4380 O O . ASP B 1 290 ? 46.83600 59.80300 2.88500 1.000 39.20057 904 ASP B O 1
ATOM 4385 N N . PHE B 1 291 ? 48.62800 60.84200 2.06900 1.000 36.40236 905 PHE B N 1
ATOM 4386 C CA . PHE B 1 291 ? 49.03900 59.78600 1.19200 1.000 34.87599 905 PHE B CA 1
ATOM 4387 C C . PHE B 1 291 ? 50.15500 58.92400 1.75700 1.000 38.99951 905 PHE B C 1
ATOM 4388 O O . PHE B 1 291 ? 50.17000 57.75000 1.53100 1.000 38.85443 905 PHE B O 1
ATOM 4396 N N . LEU B 1 292 ? 51.08200 59.50400 2.49900 1.000 41.05836 906 LEU B N 1
ATOM 4397 C CA . LEU B 1 292 ? 52.18100 58.72400 3.05200 1.000 39.90048 906 LEU B CA 1
ATOM 4398 C C . LEU B 1 292 ? 52.19300 58.57400 4.57900 1.000 42.98764 906 LEU B C 1
ATOM 4399 O O . LEU B 1 292 ? 51.72600 59.42700 5.29800 1.000 40.88908 906 LEU B O 1
ATOM 4404 N N . GLY B 1 293 ? 52.70300 57.43600 5.01700 1.000 45.08427 907 GLY B N 1
ATOM 4405 C CA . GLY B 1 293 ? 52.73100 57.07400 6.44100 1.000 48.71646 907 GLY B CA 1
ATOM 4406 C C . GLY B 1 293 ? 52.03600 55.73700 6.63600 1.000 57.32771 907 GLY B C 1
ATOM 4407 O O . GLY B 1 293 ? 50.92500 55.57100 6.14400 1.000 49.49489 907 GLY B O 1
ATOM 4408 N N . GLY B 1 294 ? 52.69600 54.79700 7.29700 1.000 57.50355 908 GLY B N 1
ATOM 4409 C CA . GLY B 1 294 ? 52.10900 53.46700 7.47300 1.000 49.39600 908 GLY B CA 1
ATOM 4410 C C . GLY B 1 294 ? 51.16800 53.44900 8.63700 1.000 54.22646 908 GLY B C 1
ATOM 4411 O O . GLY B 1 294 ? 50.02900 53.80100 8.44400 1.000 55.85284 908 GLY B O 1
ATOM 4412 N N . GLY B 1 295 ? 51.69400 53.03500 9.78900 1.000 60.92634 909 GLY B N 1
ATOM 4413 C CA . GLY B 1 295 ? 50.99900 52.96600 11.07600 1.000 54.01530 909 GLY B CA 1
ATOM 4414 C C . GLY B 1 295 ? 51.78800 52.15600 12.07600 1.000 66.48462 909 GLY B C 1
ATOM 4415 O O . GLY B 1 295 ? 51.54600 50.96400 12.17500 1.000 67.01046 909 GLY B O 1
ATOM 4416 N N . LEU B 1 296 ? 52.70800 52.79400 12.79300 1.000 74.25119 910 LEU B N 1
ATOM 4417 C CA . LEU B 1 296 ? 53.46600 52.12700 13.88000 1.000 61.25678 910 LEU B CA 1
ATOM 4418 C C . LEU B 1 296 ? 52.85200 52.52200 15.22300 1.000 68.47796 910 LEU B C 1
ATOM 4419 O O . LEU B 1 296 ? 53.24700 53.58700 15.73800 1.000 72.86796 910 LEU B O 1
ATOM 4424 N N . LEU C 1 12 ? 4.84500 15.68400 -46.84400 1.000 66.60656 626 LEU C N 1
ATOM 4425 C CA . LEU C 1 12 ? 3.95000 14.76800 -47.56100 1.000 62.81072 626 LEU C CA 1
ATOM 4426 C C . LEU C 1 12 ? 2.59600 14.54900 -46.85200 1.000 67.82371 626 LEU C C 1
ATOM 4427 O O . LEU C 1 12 ? 2.48900 13.74100 -45.91900 1.000 73.06922 626 LEU C O 1
ATOM 4432 N N . GLY C 1 13 ? 1.55700 15.26000 -47.28900 1.000 62.22023 627 GLY C N 1
ATOM 4433 C CA . GLY C 1 13 ? 0.23900 15.10500 -46.72300 1.000 54.84969 627 GLY C CA 1
ATOM 4434 C C . GLY C 1 13 ? -0.81500 14.95100 -47.80600 1.000 58.88454 627 GLY C C 1
ATOM 4435 O O . GLY C 1 13 ? -0.52800 14.54800 -48.93800 1.000 55.27818 627 GLY C O 1
ATOM 4436 N N . LEU C 1 14 ? -2.05100 15.31700 -47.44800 1.000 55.85337 628 LEU C N 1
ATOM 4437 C CA . LEU C 1 14 ? -3.21200 15.15700 -48.32700 1.000 51.69729 628 LEU C CA 1
ATOM 4438 C C . LEU C 1 14 ? -3.40000 16.34200 -49.29200 1.000 48.01761 628 LEU C C 1
ATOM 4439 O O . LEU C 1 14 ? -3.89500 16.16600 -50.41700 1.000 44.55880 628 LEU C O 1
ATOM 4444 N N . VAL C 1 15 ? -3.02400 17.54700 -48.87300 1.000 52.52735 629 VAL C N 1
ATOM 4445 C CA . VAL C 1 15 ? -3.05000 18.66800 -49.80400 1.000 51.46051 629 VAL C CA 1
ATOM 4446 C C . VAL C 1 15 ? -2.10400 18.40100 -50.96500 1.000 44.40400 629 VAL C C 1
ATOM 4447 O O . VAL C 1 15 ? -2.44100 18.66400 -52.12500 1.000 43.98305 629 VAL C O 1
ATOM 4451 N N . ASP C 1 16 ? -0.93200 17.83100 -50.68500 1.000 50.31031 630 ASP C N 1
ATOM 4452 C CA . ASP C 1 16 ? 0.03100 17.55500 -51.75400 1.000 47.83010 630 ASP C CA 1
ATOM 4453 C C . ASP C 1 16 ? -0.55500 16.62600 -52.79300 1.000 44.57590 630 ASP C C 1
ATOM 4454 O O . ASP C 1 16 ? -0.34800 16.81200 -54.00000 1.000 40.91454 630 ASP C O 1
ATOM 4459 N N . LEU C 1 17 ? -1.27500 15.63300 -52.35200 1.000 46.55168 631 LEU C N 1
ATOM 4460 C CA . LEU C 1 17 ? -1.86900 14.71300 -53.25500 1.000 43.97843 631 LEU C CA 1
ATOM 4461 C C . LEU C 1 17 ? -2.88200 15.40300 -54.11400 1.000 40.48954 631 LEU C C 1
ATOM 4462 O O . LEU C 1 17 ? -2.98500 15.12600 -55.26900 1.000 40.34966 631 LEU C O 1
ATOM 4467 N N . LYS C 1 18 ? -3.62300 16.31100 -53.51100 1.000 43.21584 632 LYS C N 1
ATOM 4468 C CA . LYS C 1 18 ? -4.63200 17.10400 -54.16100 1.000 36.70262 632 LYS C CA 1
ATOM 4469 C C . LYS C 1 18 ? -3.95800 18.02700 -55.12000 1.000 41.01872 632 LYS C C 1
ATOM 4470 O O . LYS C 1 18 ? -4.41600 18.21900 -56.20000 1.000 37.13897 632 LYS C O 1
ATOM 4476 N N . LEU C 1 19 ? -2.86300 18.61200 -54.68200 1.000 37.59195 633 LEU C N 1
ATOM 4477 C CA . LEU C 1 19 ? -2.08600 19.51600 -55.48100 1.000 40.64434 633 LEU C CA 1
ATOM 4478 C C . LEU C 1 19 ? -1.49400 18.74800 -56.65100 1.000 40.10694 633 LEU C C 1
ATOM 4479 O O . LEU C 1 19 ? -1.46500 19.20200 -57.75200 1.000 36.19509 633 LEU C O 1
ATOM 4484 N N . PHE C 1 20 ? -1.02700 17.55500 -56.42200 1.000 37.37878 634 PHE C N 1
ATOM 4485 C CA . PHE C 1 20 ? -0.56200 16.78300 -57.56300 1.000 36.54844 634 PHE C CA 1
ATOM 4486 C C . PHE C 1 20 ? -1.72200 16.36800 -58.45600 1.000 36.05102 634 PHE C C 1
ATOM 4487 O O . PHE C 1 20 ? -1.59200 16.38700 -59.68300 1.000 36.25421 634 PHE C O 1
ATOM 4495 N N . HIS C 1 21 ? -2.86800 15.99900 -57.87000 1.000 35.77704 635 HIS C N 1
ATOM 4496 C CA . HIS C 1 21 ? -4.04900 15.73300 -58.69600 1.000 38.64819 635 HIS C CA 1
ATOM 4497 C C . HIS C 1 21 ? -4.41700 16.95500 -59.54300 1.000 38.15469 635 HIS C C 1
ATOM 4498 O O . HIS C 1 21 ? -4.86000 16.81700 -60.69200 1.000 34.36334 635 HIS C O 1
ATOM 4505 N N . HIS C 1 22 ? -4.20900 18.15400 -58.99500 1.000 32.66698 636 HIS C N 1
ATOM 4506 C CA . HIS C 1 22 ? -4.57600 19.38100 -59.69000 1.000 36.07450 636 HIS C CA 1
ATOM 4507 C C . HIS C 1 22 ? -3.66100 19.63400 -60.88300 1.000 38.73320 636 HIS C C 1
ATOM 4508 O O . HIS C 1 22 ? -4.11800 20.13300 -61.91700 1.000 37.74831 636 HIS C O 1
ATOM 4515 N N . TYR C 1 23 ? -2.36700 19.28900 -60.75600 1.000 42.88099 637 TYR C N 1
ATOM 4516 C CA . TYR C 1 23 ? -1.45500 19.37000 -61.90000 1.000 39.20920 637 TYR C CA 1
ATOM 4517 C C . TYR C 1 23 ? -1.94600 18.50800 -63.05300 1.000 36.40747 637 TYR C C 1
ATOM 4518 O O . TYR C 1 23 ? -2.04600 18.97600 -64.19400 1.000 38.28366 637 TYR C O 1
ATOM 4527 N N . CYS C 1 24 ? -2.22700 17.23200 -62.77600 1.000 38.04889 638 CYS C N 1
ATOM 4528 C CA . CYS C 1 24 ? -2.58900 16.30300 -63.84100 1.000 39.53957 638 CYS C CA 1
ATOM 4529 C C . CYS C 1 24 ? -3.91400 16.65400 -64.47600 1.000 43.73963 638 CYS C C 1
ATOM 4530 O O . CYS C 1 24 ? -4.10100 16.44800 -65.68200 1.000 42.42521 638 CYS C O 1
ATOM 4533 N N . THR C 1 25 ? -4.84100 17.19900 -63.69000 1.000 44.60093 639 THR C N 1
ATOM 4534 C CA . THR C 1 25 ? -6.19200 17.43500 -64.16900 1.000 45.53023 639 THR C CA 1
ATOM 4535 C C . THR C 1 25 ? -6.32900 18.81000 -64.82600 1.000 47.38440 639 THR C C 1
ATOM 4536 O O . THR C 1 25 ? -7.01700 18.94800 -65.84900 1.000 52.24001 639 THR C O 1
ATOM 4540 N N . GLU C 1 26 ? -5.71500 19.85500 -64.26500 1.000 43.48264 640 GLU C N 1
ATOM 4541 C CA . GLU C 1 26 ? -5.89800 21.15700 -64.88800 1.000 44.54868 640 GLU C CA 1
ATOM 4542 C C . GLU C 1 26 ? -4.63000 21.95300 -65.19700 1.000 40.93193 640 GLU C C 1
ATOM 4543 O O . GLU C 1 26 ? -4.70000 22.81100 -66.07100 1.000 45.27217 640 GLU C O 1
ATOM 4549 N N . VAL C 1 27 ? -3.47300 21.66200 -64.60100 1.000 34.26003 641 VAL C N 1
ATOM 4550 C CA . VAL C 1 27 ? -2.33200 22.54800 -64.82300 1.000 40.05107 641 VAL C CA 1
ATOM 4551 C C . VAL C 1 27 ? -1.63000 22.25500 -66.15600 1.000 41.92173 641 VAL C C 1
ATOM 4552 O O . VAL C 1 27 ? -1.34900 23.17200 -66.94100 1.000 41.51604 641 VAL C O 1
ATOM 4556 N N . TRP C 1 28 ? -1.29100 21.00100 -66.43300 1.000 37.22160 642 TRP C N 1
ATOM 4557 C CA . TRP C 1 28 ? -0.46400 20.83300 -67.62200 1.000 34.99263 642 TRP C CA 1
ATOM 4558 C C . TRP C 1 28 ? -1.24100 21.00700 -68.93000 1.000 39.52174 642 TRP C C 1
ATOM 4559 O O . TRP C 1 28 ? -0.61800 21.30400 -69.96200 1.000 42.48585 642 TRP C O 1
ATOM 4570 N N . PRO C 1 29 ? -2.56900 20.80400 -68.97000 1.000 44.81320 643 PRO C N 1
ATOM 4571 C CA . PRO C 1 29 ? -3.27800 21.14200 -70.21200 1.000 39.68270 643 PRO C CA 1
ATOM 4572 C C . PRO C 1 29 ? -3.16400 22.60300 -70.56900 1.000 40.08353 643 PRO C C 1
ATOM 4573 O O . PRO C 1 29 ? -3.12900 22.94500 -71.75700 1.000 43.37556 643 PRO C O 1
ATOM 4577 N N . THR C 1 30 ? -3.05200 23.47400 -69.56700 1.000 39.06620 644 THR C N 1
ATOM 4578 C CA . THR C 1 30 ? -2.84800 24.88100 -69.86100 1.000 39.58410 644 THR C CA 1
ATOM 4579 C C . THR C 1 30 ? -1.44500 25.14600 -70.37900 1.000 40.24266 644 THR C C 1
ATOM 4580 O O . THR C 1 30 ? -1.24900 26.12000 -71.11300 1.000 39.84369 644 THR C O 1
ATOM 4584 N N . ILE C 1 31 ? -0.45500 24.31300 -70.02000 1.000 42.07943 645 ILE C N 1
ATOM 4585 C CA . ILE C 1 31 ? 0.88700 24.49500 -70.57100 1.000 40.87368 645 ILE C CA 1
ATOM 4586 C C . ILE C 1 31 ? 0.87900 24.18100 -72.06100 1.000 43.19958 645 ILE C C 1
ATOM 4587 O O . ILE C 1 31 ? 1.32700 24.98900 -72.88800 1.000 41.93636 645 ILE C O 1
ATOM 4592 N N . ILE C 1 32 ? 0.36500 22.99800 -72.42000 1.000 40.74783 646 ILE C N 1
ATOM 4593 C CA . ILE C 1 32 ? 0.16500 22.64800 -73.82600 1.000 42.41785 646 ILE C CA 1
ATOM 4594 C C . ILE C 1 32 ? -0.56900 23.77200 -74.55600 1.000 40.97003 646 ILE C C 1
ATOM 4595 O O . ILE C 1 32 ? -0.14700 24.21500 -75.62700 1.000 43.34054 646 ILE C O 1
ATOM 4600 N N . ALA C 1 33 ? -1.61900 24.31700 -73.93600 1.000 41.84944 647 ALA C N 1
ATOM 4601 C CA . ALA C 1 33 ? -2.54500 25.19900 -74.64700 1.000 38.27869 647 ALA C CA 1
ATOM 4602 C C . ALA C 1 33 ? -1.89200 26.46900 -75.18000 1.000 46.42985 647 ALA C C 1
ATOM 4603 O O . ALA C 1 33 ? -2.28600 26.95500 -76.24300 1.000 54.97239 647 ALA C O 1
ATOM 4605 N N . VAL C 1 34 ? -0.90400 27.03300 -74.48200 1.000 42.00621 648 VAL C N 1
ATOM 4606 C CA . VAL C 1 34 ? -0.31300 28.27700 -74.98000 1.000 48.90031 648 VAL C 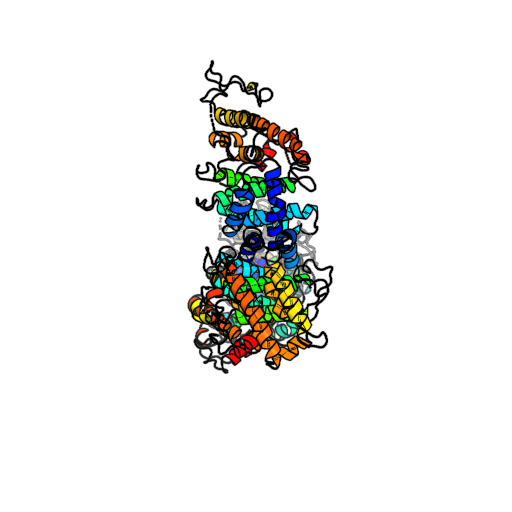CA 1
ATOM 4607 C C . VAL C 1 34 ? 0.58100 28.05500 -76.19200 1.000 53.77925 648 VAL C C 1
ATOM 4608 O O . VAL C 1 34 ? 0.93900 29.02100 -76.87400 1.000 55.26652 648 VAL C O 1
ATOM 4612 N N . GLY C 1 35 ? 0.91400 26.80400 -76.51100 1.000 47.61890 649 GLY C N 1
ATOM 4613 C CA . GLY C 1 35 ? 1.62900 26.52300 -77.74100 1.000 43.22949 649 GLY C CA 1
ATOM 4614 C C . GLY C 1 35 ? 2.87500 25.72800 -77.45500 1.000 49.70970 649 GLY C C 1
ATOM 4615 O O . GLY C 1 35 ? 3.90100 25.92800 -78.10700 1.000 57.69639 649 GLY C O 1
ATOM 4616 N N . ILE C 1 36 ? 2.81100 24.86000 -76.42800 1.000 42.89698 650 ILE C N 1
ATOM 4617 C CA . ILE C 1 36 ? 3.87000 23.90300 -76.13400 1.000 46.31808 650 ILE C CA 1
ATOM 4618 C C . ILE C 1 36 ? 3.46500 22.57500 -76.76900 1.000 51.14171 650 ILE C C 1
ATOM 4619 O O . ILE C 1 36 ? 2.27500 22.28600 -76.93900 1.000 51.30113 650 ILE C O 1
ATOM 4624 N N . SER C 1 37 ? 4.44700 21.76600 -77.14000 1.000 48.86673 651 SER C N 1
ATOM 4625 C CA . SER C 1 37 ? 4.21700 20.47800 -77.76900 1.000 47.75476 651 SER C CA 1
ATOM 4626 C C . SER C 1 37 ? 4.37900 19.33000 -76.77900 1.000 49.34275 651 SER C C 1
ATOM 4627 O O . SER C 1 37 ? 4.95600 19.46800 -75.69500 1.000 52.71468 651 SER C O 1
ATOM 4630 N N . SER C 1 38 ? 3.92000 18.15900 -77.23000 1.000 52.81514 652 SER C N 1
ATOM 4631 C CA . SER C 1 38 ? 4.02000 16.85000 -76.59900 1.000 48.11677 652 SER C CA 1
ATOM 4632 C C . SER C 1 38 ? 3.31700 16.82200 -75.26000 1.000 47.84607 652 SER C C 1
ATOM 4633 O O . SER C 1 38 ? 3.91300 17.21000 -74.24600 1.000 49.51301 652 SER C O 1
ATOM 4636 N N . PRO C 1 39 ? 2.07800 16.33000 -75.20800 1.000 49.08119 653 PRO C N 1
ATOM 4637 C CA . PRO C 1 39 ? 1.43500 16.12000 -73.90900 1.000 47.47583 653 PRO C CA 1
ATOM 4638 C C . PRO C 1 39 ? 2.12500 15.06200 -73.11300 1.000 45.60684 653 PRO C C 1
ATOM 4639 O O . PRO C 1 39 ? 1.95900 15.01100 -71.89200 1.000 49.86355 653 PRO C O 1
ATOM 4643 N N . GLU C 1 40 ? 2.90600 14.22800 -73.79200 1.000 46.31274 654 GLU C N 1
ATOM 4644 C CA . GLU C 1 40 ? 3.56500 13.08700 -73.17800 1.000 46.96506 654 GLU C CA 1
ATOM 4645 C C . GLU C 1 40 ? 4.58200 13.53100 -72.14200 1.000 48.89398 654 GLU C C 1
ATOM 4646 O O . GLU C 1 40 ? 4.70300 12.91000 -71.06900 1.000 42.50730 654 GLU C O 1
ATOM 4652 N N . VAL C 1 41 ? 5.34500 14.59400 -72.44400 1.000 43.22909 655 VAL C N 1
ATOM 4653 C CA . VAL C 1 41 ? 6.31600 15.03200 -71.45900 1.000 40.03253 655 VAL C CA 1
ATOM 4654 C C . VAL C 1 41 ? 5.61400 15.71300 -70.29600 1.000 35.25119 655 VAL C C 1
ATOM 4655 O O . VAL C 1 41 ? 5.93600 15.44600 -69.13600 1.000 39.65044 655 VAL C O 1
ATOM 4659 N N . TRP C 1 42 ? 4.63500 16.58100 -70.57500 1.000 28.70782 656 TRP C N 1
ATOM 4660 C CA . TRP C 1 42 ? 4.09200 17.41400 -69.49600 1.000 34.31437 656 TRP C CA 1
ATOM 4661 C C . TRP C 1 42 ? 3.09300 16.67600 -68.59900 1.000 40.16319 656 TRP C C 1
ATOM 4662 O O . TRP C 1 42 ? 2.94600 17.05800 -67.43900 1.000 40.92976 656 TRP C O 1
ATOM 4673 N N . GLY C 1 43 ? 2.45900 15.60700 -69.06900 1.000 39.72967 657 GLY C N 1
ATOM 4674 C CA . GLY C 1 43 ? 1.50800 14.90000 -68.22900 1.000 39.34400 657 GLY C CA 1
ATOM 4675 C C . GLY C 1 43 ? 1.88800 13.47000 -67.86900 1.000 41.31672 657 GLY C C 1
ATOM 4676 O O . GLY C 1 43 ? 1.24100 12.84200 -67.02500 1.000 44.03095 657 GLY C O 1
ATOM 4677 N N . THR C 1 44 ? 2.93200 12.93300 -68.50600 1.000 37.28107 658 THR C N 1
ATOM 4678 C CA . THR C 1 44 ? 3.40300 11.58700 -68.20800 1.000 38.62542 658 THR C CA 1
ATOM 4679 C C . THR C 1 44 ? 4.85300 11.60200 -67.75900 1.000 42.71192 658 THR C C 1
ATOM 4680 O O . THR C 1 44 ? 5.14400 11.19900 -66.62400 1.000 40.48067 658 THR C O 1
ATOM 4684 N N . TYR C 1 45 ? 5.76100 12.09000 -68.60500 1.000 42.46594 659 TYR C N 1
ATOM 4685 C CA . TYR C 1 45 ? 7.18700 12.09300 -68.28200 1.000 36.09446 659 TYR C CA 1
ATOM 4686 C C . TYR C 1 45 ? 7.48400 12.83800 -66.98700 1.000 38.81268 659 TYR C C 1
ATOM 4687 O O . TYR C 1 45 ? 8.24200 12.34500 -66.13800 1.000 38.94530 659 TYR C O 1
ATOM 4696 N N . LEU C 1 46 ? 6.89800 14.03600 -66.80400 1.000 34.69188 660 LEU C N 1
ATOM 4697 C CA . LEU C 1 46 ? 7.27200 14.84300 -65.63900 1.000 33.54758 660 LEU C CA 1
ATOM 4698 C C . LEU C 1 46 ? 6.78200 14.24100 -64.33500 1.000 36.47577 660 LEU C C 1
ATOM 4699 O O . LEU C 1 46 ? 7.60000 14.11500 -63.40300 1.000 33.42515 660 LEU C O 1
ATOM 4704 N N . PRO C 1 47 ? 5.48600 13.86600 -64.17600 1.000 38.66568 661 PRO C N 1
ATOM 4705 C CA . PRO C 1 47 ? 5.09400 13.13800 -62.94900 1.000 39.36019 661 PRO C CA 1
ATOM 4706 C C . PRO C 1 47 ? 5.95000 11.90600 -62.68100 1.000 37.00359 661 PRO C C 1
ATOM 4707 O O . PRO C 1 47 ? 6.39800 11.70700 -61.54300 1.000 34.85361 661 PRO C O 1
ATOM 4711 N N . ASP C 1 48 ? 6.24600 11.10600 -63.70400 1.000 35.18320 662 ASP C N 1
ATOM 4712 C CA . ASP C 1 48 ? 7.15500 9.98300 -63.49600 1.000 40.66393 662 ASP C CA 1
ATOM 4713 C C . ASP C 1 48 ? 8.48800 10.44800 -62.91400 1.000 42.87048 662 ASP C C 1
ATOM 4714 O O . ASP C 1 48 ? 8.93900 9.90300 -61.89800 1.000 42.83091 662 ASP C O 1
ATOM 4719 N N . LEU C 1 49 ? 9.12700 11.46800 -63.53600 1.000 41.02506 663 LEU C N 1
ATOM 4720 C CA . LEU C 1 49 ? 10.39700 12.00200 -63.01700 1.000 39.19629 663 LEU C CA 1
ATOM 4721 C C . LEU C 1 49 ? 10.24200 12.63400 -61.65000 1.000 35.89857 663 LEU C C 1
ATOM 4722 O O . LEU C 1 49 ? 11.16900 12.58000 -60.82900 1.000 40.07184 663 LEU C O 1
ATOM 4727 N N . ALA C 1 50 ? 9.08500 13.24100 -61.38300 1.000 33.85303 664 ALA C N 1
ATOM 4728 C CA . ALA C 1 50 ? 8.85500 13.86800 -60.09100 1.000 38.24276 664 ALA C CA 1
ATOM 4729 C C . ALA C 1 50 ? 8.94400 12.87600 -58.93300 1.000 41.45366 664 ALA C C 1
ATOM 4730 O O . ALA C 1 50 ? 9.30700 13.26500 -57.82000 1.000 44.17460 664 ALA C O 1
ATOM 4732 N N . PHE C 1 51 ? 8.62700 11.59600 -59.16000 1.000 40.05233 665 PHE C N 1
ATOM 4733 C CA . PHE C 1 51 ? 8.73200 10.60100 -58.08400 1.000 41.04193 665 PHE C CA 1
ATOM 4734 C C . PHE C 1 51 ? 10.17700 10.16100 -57.83700 1.000 44.88421 665 PHE C C 1
ATOM 4735 O O . PHE C 1 51 ? 10.51100 9.69900 -56.73500 1.000 45.06750 665 PHE C O 1
ATOM 4743 N N . LYS C 1 52 ? 11.03300 10.27800 -58.84300 1.000 40.12889 666 LYS C N 1
ATOM 4744 C CA . LYS C 1 52 ? 12.43800 9.96100 -58.69100 1.000 44.39072 666 LYS C CA 1
ATOM 4745 C C . LYS C 1 52 ? 13.27600 11.12100 -58.16200 1.000 44.38573 666 LYS C C 1
ATOM 4746 O O . LYS C 1 52 ? 14.41100 10.88500 -57.73600 1.000 50.45356 666 LYS C O 1
ATOM 4752 N N . TYR C 1 53 ? 12.76000 12.37100 -58.19500 1.000 40.90350 667 TYR C N 1
ATOM 4753 C CA . TYR C 1 53 ? 13.57000 13.54800 -57.89100 1.000 40.58462 667 TYR C CA 1
ATOM 4754 C C . TYR C 1 53 ? 12.81800 14.60500 -57.09100 1.000 41.57621 667 TYR C C 1
ATOM 4755 O O . TYR C 1 53 ? 12.01400 15.35800 -57.65300 1.000 35.94718 667 TYR C O 1
ATOM 4764 N N . PRO C 1 54 ? 13.09900 14.72800 -55.79000 1.000 43.92712 668 PRO C N 1
ATOM 4765 C CA . PRO C 1 54 ? 12.32400 15.66200 -54.94800 1.000 40.31680 668 PRO C CA 1
ATOM 4766 C C . PRO C 1 54 ? 12.38700 17.10700 -55.41100 1.000 44.46141 668 PRO C C 1
ATOM 4767 O O . PRO C 1 54 ? 11.40500 17.83600 -55.22900 1.000 46.58250 668 PRO C O 1
ATOM 4771 N N . PHE C 1 55 ? 13.50300 17.53700 -56.03300 1.000 42.23723 669 PHE C N 1
ATOM 4772 C CA . PHE C 1 55 ? 13.57500 18.90600 -56.53800 1.000 36.97617 669 PHE C CA 1
ATOM 4773 C C . PHE C 1 55 ? 12.54900 19.11500 -57.64500 1.000 34.39200 669 PHE C C 1
ATOM 4774 O O . PHE C 1 55 ? 11.91800 20.16700 -57.72700 1.000 37.86852 669 PHE C O 1
ATOM 4782 N N . LEU C 1 56 ? 12.35000 18.11800 -58.49800 1.000 34.99589 670 LEU C N 1
ATOM 4783 C CA . LEU C 1 56 ? 11.31400 18.29800 -59.50800 1.000 35.92373 670 LEU C CA 1
ATOM 4784 C C . LEU C 1 56 ? 9.93200 18.30800 -58.87600 1.000 35.62773 670 LEU C C 1
ATOM 4785 O O . LEU C 1 56 ? 9.03000 19.00000 -59.35900 1.000 35.18755 670 LEU C O 1
ATOM 4790 N N . MET C 1 57 ? 9.75400 17.58200 -57.77300 1.000 33.63508 671 MET C N 1
ATOM 4791 C CA . MET C 1 57 ? 8.42400 17.44200 -57.20200 1.000 31.73734 671 MET C CA 1
ATOM 4792 C C . MET C 1 57 ? 7.96500 18.73600 -56.51900 1.000 35.78501 671 MET C C 1
ATOM 4793 O O . MET C 1 57 ? 6.82700 19.18200 -56.72700 1.000 31.94574 671 MET C O 1
ATOM 4798 N N . HIS C 1 58 ? 8.82800 19.34400 -55.70300 1.000 35.44527 672 HIS C N 1
ATOM 4799 C CA . HIS C 1 58 ? 8.54000 20.66700 -55.14500 1.000 36.66483 672 HIS C CA 1
ATOM 4800 C C . HIS C 1 58 ? 8.25400 21.69200 -56.23400 1.000 32.57459 672 HIS C C 1
ATOM 4801 O O . HIS C 1 58 ? 7.34100 22.51300 -56.09900 1.000 33.28545 672 HIS C O 1
ATOM 4808 N N . SER C 1 59 ? 9.03700 21.67600 -57.31100 1.000 29.93734 673 SER C N 1
ATOM 4809 C CA . SER C 1 59 ? 8.74100 22.57800 -58.41600 1.000 32.88690 673 SER C CA 1
ATOM 4810 C C . SER C 1 59 ? 7.31500 22.40400 -58.88400 1.000 31.78128 673 SER C C 1
ATOM 4811 O O . SER C 1 59 ? 6.61000 23.39200 -59.11300 1.000 25.73090 673 SER C O 1
ATOM 4814 N N . MET C 1 60 ? 6.86700 21.15900 -59.01600 1.000 34.91981 674 MET C N 1
ATOM 4815 C CA . MET C 1 60 ? 5.53800 20.90900 -59.57300 1.000 35.67153 674 MET C CA 1
ATOM 4816 C C . MET C 1 60 ? 4.40900 21.21700 -58.59500 1.000 30.32936 674 MET C C 1
ATOM 4817 O O . MET C 1 60 ? 3.35500 21.69200 -59.02300 1.000 34.13387 674 MET C O 1
ATOM 4822 N N . LEU C 1 61 ? 4.61000 20.99100 -57.29600 1.000 30.62931 675 LEU C N 1
ATOM 4823 C CA . LEU C 1 61 ? 3.55900 21.31700 -56.33900 1.000 33.02970 675 LEU C CA 1
ATOM 4824 C C . LEU C 1 61 ? 3.44500 22.81500 -56.12900 1.000 31.81732 675 LEU C C 1
ATOM 4825 O O . LEU C 1 61 ? 2.37100 23.32700 -55.80000 1.000 31.43485 675 LEU C O 1
ATOM 4830 N N . ALA C 1 62 ? 4.55000 23.52600 -56.27600 1.000 35.31166 676 ALA C N 1
ATOM 4831 C CA . ALA C 1 62 ? 4.49100 24.96900 -56.15700 1.000 32.55863 676 ALA C CA 1
ATOM 4832 C C . ALA C 1 62 ? 3.76700 25.55800 -57.34800 1.000 34.09935 676 ALA C C 1
ATOM 4833 O O . ALA C 1 62 ? 2.89900 26.42300 -57.19500 1.000 39.78663 676 ALA C O 1
ATOM 4835 N N . PHE C 1 63 ? 4.11700 25.08500 -58.54200 1.000 29.22467 677 PHE C N 1
ATOM 4836 C CA . PHE C 1 63 ? 3.45000 25.54000 -59.75000 1.000 29.07020 677 PHE C CA 1
ATOM 4837 C C . PHE C 1 63 ? 1.94300 25.33100 -59.65600 1.000 35.84742 677 PHE C C 1
ATOM 4838 O O . PHE C 1 63 ? 1.16800 26.27600 -59.78200 1.000 33.65705 677 PHE C O 1
ATOM 4846 N N . SER C 1 64 ? 1.51000 24.09500 -59.40300 1.000 30.68484 678 SER C N 1
ATOM 4847 C CA . SER C 1 64 ? 0.07600 23.84800 -59.43100 1.000 36.72587 678 SER C CA 1
ATOM 4848 C C . SER C 1 64 ? -0.63800 24.55100 -58.27300 1.000 39.46040 678 SER C C 1
ATOM 4849 O O . SER C 1 64 ? -1.81700 24.89400 -58.39100 1.000 40.29100 678 SER C O 1
ATOM 4852 N N . ALA C 1 65 ? 0.04400 24.80600 -57.16300 1.000 32.71092 679 ALA C N 1
ATOM 4853 C CA . ALA C 1 65 ? -0.59600 25.58800 -56.11600 1.000 39.82348 679 ALA C CA 1
ATOM 4854 C C . ALA C 1 65 ? -0.66300 27.06200 -56.49200 1.000 45.27023 679 ALA C C 1
ATOM 4855 O O . ALA C 1 65 ? -1.58800 27.76300 -56.08100 1.000 41.69460 679 ALA C O 1
ATOM 4857 N N . THR C 1 66 ? 0.29200 27.55400 -57.28000 1.000 40.47961 680 THR C N 1
ATOM 4858 C CA . THR C 1 66 ? 0.16200 28.90200 -57.80700 1.000 39.26952 680 THR C CA 1
ATOM 4859 C C . THR C 1 66 ? -1.07400 29.03100 -58.67500 1.000 37.57926 680 THR C C 1
ATOM 4860 O O . THR C 1 66 ? -1.83900 29.99300 -58.55100 1.000 39.78953 680 THR C O 1
ATOM 4864 N N . HIS C 1 67 ? -1.28900 28.06400 -59.56900 1.000 36.87346 681 HIS C N 1
ATOM 4865 C CA . HIS C 1 67 ? -2.49500 28.06800 -60.39400 1.000 42.66312 681 HIS C CA 1
ATOM 4866 C C . HIS C 1 67 ? -3.76400 27.91300 -59.54300 1.000 45.29881 681 HIS C C 1
ATOM 4867 O O . HIS C 1 67 ? -4.71700 28.67800 -59.68300 1.000 42.65794 681 HIS C O 1
ATOM 4874 N N . LEU C 1 68 ? -3.77900 26.94300 -58.62700 1.000 43.31220 682 LEU C N 1
ATOM 4875 C CA . LEU C 1 68 ? -4.92400 26.79500 -57.74800 1.000 43.52080 682 LEU C CA 1
ATOM 4876 C C . LEU C 1 68 ? -5.15500 28.04800 -56.91000 1.000 47.54131 682 LEU C C 1
ATOM 4877 O O . LEU C 1 68 ? -6.30000 28.35200 -56.56200 1.000 52.98862 682 LEU C O 1
ATOM 4882 N N . SER C 1 69 ? -4.07100 28.77400 -56.56100 1.000 45.29510 683 SER C N 1
ATOM 4883 C CA . SER C 1 69 ? -4.17200 30.01300 -55.76900 1.000 48.88489 683 SER C CA 1
ATOM 4884 C C . SER C 1 69 ? -5.11700 31.01500 -56.40600 1.000 49.77921 683 SER C C 1
ATOM 4885 O O . SER C 1 69 ? -5.76900 31.78200 -55.69300 1.000 48.88005 683 SER C O 1
ATOM 4888 N N . ARG C 1 70 ? -5.20700 31.02600 -57.74300 1.000 49.80195 684 ARG C N 1
ATOM 4889 C CA . ARG C 1 70 ? -6.06100 31.98900 -58.42600 1.000 51.07938 684 ARG C CA 1
ATOM 4890 C C . ARG C 1 70 ? -7.51400 31.88500 -57.96600 1.000 55.46293 684 ARG C C 1
ATOM 4891 O O . ARG C 1 70 ? -8.20900 32.91200 -57.93000 1.000 57.86395 684 ARG C O 1
ATOM 4899 N N . THR C 1 71 ? -7.98800 30.68400 -57.60600 1.000 49.21743 685 THR C N 1
ATOM 4900 C CA . THR C 1 71 ? -9.35600 30.48900 -57.12200 1.000 48.80982 685 THR C CA 1
ATOM 4901 C C . THR C 1 71 ? -9.35900 30.12000 -55.64000 1.000 48.67749 685 THR C C 1
ATOM 4902 O O . THR C 1 71 ? -9.72300 30.95500 -54.81800 1.000 54.34116 685 THR C O 1
ATOM 4906 N N . GLN C 1 72 ? -8.97700 28.90700 -55.26500 1.000 55.05256 686 GLN C N 1
ATOM 4907 C CA . GLN C 1 72 ? -8.88500 28.54700 -53.85300 1.000 57.60838 686 GLN C CA 1
ATOM 4908 C C . GLN C 1 72 ? -7.95800 29.52500 -53.12100 1.000 59.98546 686 GLN C C 1
ATOM 4909 O O . GLN C 1 72 ? -6.82300 29.73400 -53.56200 1.000 57.16232 686 GLN C O 1
ATOM 4915 N N . PRO C 1 73 ? -8.28800 30.02300 -51.95000 1.000 59.42555 687 PRO C N 1
ATOM 4916 C CA . PRO C 1 73 ? -7.33400 30.86500 -51.23800 1.000 54.64223 687 PRO C CA 1
ATOM 4917 C C . PRO C 1 73 ? -6.58100 30.09800 -50.17200 1.000 57.09022 687 PRO C C 1
ATOM 4918 O O . PRO C 1 73 ? -6.85200 28.95600 -49.95900 1.000 60.53118 687 PRO C O 1
ATOM 4922 N N . GLY C 1 74 ? -5.63900 30.73300 -49.50900 1.000 50.77329 688 GLY C N 1
ATOM 4923 C CA . GLY C 1 74 ? -4.88200 30.09100 -48.46600 1.000 51.27811 688 GLY C CA 1
ATOM 4924 C C . GLY C 1 74 ? -3.66000 29.25200 -48.78100 1.000 56.76199 688 GLY C C 1
ATOM 4925 O O . GLY C 1 74 ? -3.18400 28.54600 -47.92000 1.000 59.61816 688 GLY C O 1
ATOM 4926 N N . LEU C 1 75 ? -3.13900 29.32200 -49.99300 1.000 55.25600 689 LEU C N 1
ATOM 4927 C CA . LEU C 1 75 ? -1.99000 28.52500 -50.34100 1.000 53.57328 689 LEU C CA 1
ATOM 4928 C C . LEU C 1 75 ? -0.77200 29.36100 -50.43100 1.000 48.84997 689 LEU C C 1
ATOM 4929 O O . LEU C 1 75 ? 0.16500 29.01400 -51.08200 1.000 47.89814 689 LEU C O 1
ATOM 4934 N N . ASP C 1 76 ? -0.78600 30.48200 -49.76500 1.000 56.57205 690 ASP C N 1
ATOM 4935 C CA . ASP C 1 76 ? 0.35500 31.38400 -49.86300 1.000 59.27005 690 ASP C CA 1
ATOM 4936 C C . ASP C 1 76 ? 1.59600 30.74600 -49.24000 1.000 53.56483 690 ASP C C 1
ATOM 4937 O O . ASP C 1 76 ? 2.68800 30.76900 -49.81300 1.000 50.66449 690 ASP C O 1
ATOM 4942 N N . ASP C 1 77 ? 1.43000 30.18400 -48.04600 1.000 63.91863 691 ASP C N 1
ATOM 4943 C CA . ASP C 1 77 ? 2.44200 29.39000 -47.36100 1.000 51.73583 691 ASP C CA 1
ATOM 4944 C C . ASP C 1 77 ? 3.04500 28.32000 -48.26600 1.000 54.43449 691 ASP C C 1
ATOM 4945 O O . ASP C 1 77 ? 4.26800 28.25000 -48.46800 1.000 51.83022 691 ASP C O 1
ATOM 4950 N N . TYR C 1 78 ? 2.17500 27.45900 -48.80400 1.000 47.68599 692 TYR C N 1
ATOM 4951 C CA . TYR C 1 78 ? 2.61600 26.28500 -49.54200 1.000 47.17543 692 TYR C CA 1
ATOM 4952 C C . TYR C 1 78 ? 3.46900 26.68100 -50.74300 1.000 51.23959 692 TYR C C 1
ATOM 4953 O O . TYR C 1 78 ? 4.60200 26.21300 -50.90500 1.000 48.29553 692 TYR C O 1
ATOM 4962 N N . VAL C 1 79 ? 2.92900 27.54900 -51.60300 1.000 51.16751 693 VAL C N 1
ATOM 4963 C CA . VAL C 1 79 ? 3.68700 28.01100 -52.75900 1.000 47.76119 693 VAL C CA 1
ATOM 4964 C C . VAL C 1 79 ? 5.05900 28.48900 -52.32000 1.000 48.39612 693 VAL C C 1
ATOM 4965 O O . VAL C 1 79 ? 6.08400 28.05000 -52.84500 1.000 48.86906 693 VAL C O 1
ATOM 4969 N N . ALA C 1 80 ? 5.08800 29.34400 -51.29700 1.000 43.66440 694 ALA C N 1
ATOM 4970 C CA . ALA C 1 80 ? 6.35400 29.94600 -50.87900 1.000 44.78595 694 ALA C CA 1
ATOM 4971 C C . ALA C 1 80 ? 7.28200 28.91700 -50.25200 1.000 49.25392 694 ALA C C 1
ATOM 4972 O O . ALA C 1 80 ? 8.48200 28.89400 -50.54000 1.000 50.96215 694 ALA C O 1
ATOM 4974 N N . SER C 1 81 ? 6.76400 28.05200 -49.39700 1.000 45.79308 695 SER C N 1
ATOM 4975 C CA . SER C 1 81 ? 7.64000 27.05500 -48.80100 1.000 46.92305 695 SER C CA 1
ATOM 4976 C C . SER C 1 81 ? 7.91600 25.90400 -49.73800 1.000 51.32820 695 SER C C 1
ATOM 4977 O O . SER C 1 81 ? 8.49600 24.89800 -49.31100 1.000 64.62000 695 SER C O 1
ATOM 4980 N N . HIS C 1 82 ? 7.50900 25.99800 -50.99100 1.000 44.82535 696 HIS C N 1
ATOM 4981 C CA . HIS C 1 82 ? 7.94000 25.00400 -51.95500 1.000 48.92957 696 HIS C CA 1
ATOM 4982 C C . HIS C 1 82 ? 8.85200 25.57100 -53.02600 1.000 47.36706 696 HIS C C 1
ATOM 4983 O O . HIS C 1 82 ? 9.83500 24.91700 -53.38900 1.000 48.26551 696 HIS C O 1
ATOM 4990 N N . ARG C 1 83 ? 8.58000 26.77500 -53.53900 1.000 41.09707 697 ARG C N 1
ATOM 4991 C CA . ARG C 1 83 ? 9.46400 27.33900 -54.55100 1.000 42.31096 697 ARG C CA 1
ATOM 4992 C C . ARG C 1 83 ? 10.90400 27.40400 -54.04900 1.000 51.24060 697 ARG C C 1
ATOM 4993 O O . ARG C 1 83 ? 11.85600 27.17900 -54.80800 1.000 49.13545 697 ARG C O 1
ATOM 5001 N N . LEU C 1 84 ? 11.08300 27.70400 -52.76900 1.000 46.32598 698 LEU C N 1
ATOM 5002 C CA . LEU C 1 84 ? 12.44200 27.80600 -52.28100 1.000 49.65144 698 LEU C CA 1
ATOM 5003 C C . LEU C 1 84 ? 13.01700 26.42100 -51.97900 1.000 50.71796 698 LEU C C 1
ATOM 5004 O O . LEU C 1 84 ? 14.20600 26.17500 -52.21700 1.000 56.44919 698 LEU C O 1
ATOM 5009 N N . SER C 1 85 ? 12.19600 25.50800 -51.45800 1.000 49.38614 699 SER C N 1
ATOM 5010 C CA . SER C 1 85 ? 12.65100 24.13200 -51.29900 1.000 48.42847 699 SER C CA 1
ATOM 5011 C C . SER C 1 85 ? 13.09600 23.57000 -52.63600 1.000 48.77164 699 SER C C 1
ATOM 5012 O O . SER C 1 85 ? 14.13600 22.89600 -52.72700 1.000 42.72853 699 SER C O 1
ATOM 5015 N N . ALA C 1 86 ? 12.34000 23.86000 -53.69200 1.000 43.54480 700 ALA C N 1
ATOM 5016 C CA . ALA C 1 86 ? 12.79600 23.47200 -55.01400 1.000 46.58950 700 ALA C CA 1
ATOM 5017 C C . ALA C 1 86 ? 14.11500 24.15800 -55.33700 1.000 47.00571 700 ALA C C 1
ATOM 5018 O O . ALA C 1 86 ? 15.07300 23.51400 -55.78200 1.000 48.85074 700 ALA C O 1
ATOM 5020 N N . LEU C 1 87 ? 14.20700 25.45600 -55.05400 1.000 45.60844 701 LEU C N 1
ATOM 5021 C CA . LEU C 1 87 ? 15.42800 26.18900 -55.36500 1.000 51.03618 701 LEU C CA 1
ATOM 5022 C C . LEU C 1 87 ? 16.63600 25.57500 -54.66000 1.000 60.69205 701 LEU C C 1
ATOM 5023 O O . LEU C 1 87 ? 17.68300 25.33600 -55.28700 1.000 55.18232 701 LEU C O 1
ATOM 5028 N N . LYS C 1 88 ? 16.52400 25.36100 -53.36100 1.000 56.78966 702 LYS C N 1
ATOM 5029 C CA . LYS C 1 88 ? 17.62300 24.78200 -52.61800 1.000 48.85268 702 LYS C CA 1
ATOM 5030 C C . LYS C 1 88 ? 18.05500 23.45900 -53.20000 1.000 50.71698 702 LYS C C 1
ATOM 5031 O O . LYS C 1 88 ? 19.18500 23.30900 -53.58500 1.000 55.08267 702 LYS C O 1
ATOM 5037 N N . LEU C 1 89 ? 17.15600 22.49600 -53.25700 1.000 49.28142 703 LEU C N 1
ATOM 5038 C CA . LEU C 1 89 ? 17.51200 21.19000 -53.81800 1.000 49.57182 703 LEU C CA 1
ATOM 5039 C C . LEU C 1 89 ? 17.96900 21.30400 -55.26900 1.000 52.61949 703 LEU C C 1
ATOM 5040 O O . LEU C 1 89 ? 18.84500 20.55100 -55.69900 1.000 59.64358 703 LEU C O 1
ATOM 5045 N N . LEU C 1 90 ? 17.40600 22.24600 -56.03000 1.000 54.10083 704 LEU C N 1
ATOM 5046 C CA . LEU C 1 90 ? 17.80700 22.37300 -57.42600 1.000 58.99210 704 LEU C CA 1
ATOM 5047 C C . LEU C 1 90 ? 19.25600 22.83400 -57.54700 1.000 50.97255 704 LEU C C 1
ATOM 5048 O O . LEU C 1 90 ? 19.96100 22.38800 -58.45300 1.000 51.49396 704 LEU C O 1
ATOM 5053 N N . ARG C 1 91 ? 19.72400 23.69600 -56.63700 1.000 54.69770 705 ARG C N 1
ATOM 5054 C CA . ARG C 1 91 ? 21.08500 24.21700 -56.71700 1.000 59.63207 705 ARG C CA 1
ATOM 5055 C C . ARG C 1 91 ? 22.14500 23.25100 -56.21800 1.000 67.85765 705 ARG C C 1
ATOM 5056 O O . ARG C 1 91 ? 23.31500 23.42500 -56.57500 1.000 66.32170 705 ARG C O 1
ATOM 5064 N N . GLU C 1 92 ? 21.78600 22.27900 -55.37400 1.000 66.10250 706 GLU C N 1
ATOM 5065 C CA . GLU C 1 92 ? 22.73100 21.22600 -55.02600 1.000 62.09733 706 GLU C CA 1
ATOM 5066 C C . GLU C 1 92 ? 22.74400 20.10000 -56.04800 1.000 68.13632 706 GLU C C 1
ATOM 5067 O O . GLU C 1 92 ? 23.63800 19.24800 -56.00800 1.000 70.25939 706 GLU C O 1
ATOM 5073 N N . ALA C 1 93 ? 21.77300 20.06300 -56.95800 1.000 68.37299 707 ALA C N 1
ATOM 5074 C CA . ALA C 1 93 ? 21.70000 18.97400 -57.92200 1.000 58.98841 707 ALA C CA 1
ATOM 5075 C C . ALA C 1 93 ? 22.60900 19.20700 -59.11600 1.000 60.58529 707 ALA C C 1
ATOM 5076 O O . ALA C 1 93 ? 22.94200 18.25300 -59.83100 1.000 65.96138 707 ALA C O 1
ATOM 5078 N N . VAL C 1 94 ? 23.01300 20.45700 -59.34500 1.000 63.88192 708 VAL C N 1
ATOM 5079 C CA . VAL C 1 94 ? 23.96000 20.75400 -60.41500 1.000 72.42414 708 VAL C CA 1
ATOM 5080 C C . VAL C 1 94 ? 25.35000 20.27800 -60.04200 1.000 69.83674 708 VAL C C 1
ATOM 5081 O O . VAL C 1 94 ? 26.16800 19.95500 -60.91000 1.000 66.59336 708 VAL C O 1
ATOM 5085 N N . LEU C 1 95 ? 25.55500 20.20800 -58.74400 1.000 69.36564 709 LEU C N 1
ATOM 5086 C CA . LEU C 1 95 ? 26.77300 19.77000 -58.15200 1.000 64.54642 709 LEU C CA 1
ATOM 5087 C C . LEU C 1 95 ? 27.17100 18.42900 -58.65600 1.000 63.05017 709 LEU C C 1
ATOM 5088 O O . LEU C 1 95 ? 28.28400 18.01300 -58.46400 1.000 55.77980 709 LEU C O 1
ATOM 5093 N N . GLU C 1 96 ? 26.24600 17.76500 -59.31500 1.000 66.23509 710 GLU C N 1
ATOM 5094 C CA . GLU C 1 96 ? 26.50500 16.45600 -59.85300 1.000 65.41177 710 GLU C CA 1
ATOM 5095 C C . GLU C 1 96 ? 25.45600 16.16100 -60.88100 1.000 67.70728 710 GLU C C 1
ATOM 5096 O O . GLU C 1 96 ? 24.48400 15.51900 -60.59900 1.000 70.38069 710 GLU C O 1
ATOM 5102 N N . ILE C 1 97 ? 25.66000 16.64400 -62.08200 1.000 66.95162 711 ILE C N 1
ATOM 5103 C CA . ILE C 1 97 ? 24.71100 16.46000 -63.14800 1.000 60.21559 711 ILE C CA 1
ATOM 5104 C C . ILE C 1 97 ? 24.79300 15.09200 -63.75900 1.000 66.21430 711 ILE C C 1
ATOM 5105 O O . ILE C 1 97 ? 25.33800 14.92800 -64.82600 1.000 69.72114 711 ILE C O 1
ATOM 5110 N N . SER C 1 98 ? 24.21800 14.11500 -63.10300 1.000 64.47228 712 SER C N 1
ATOM 5111 C CA . SER C 1 98 ? 24.18800 12.78900 -63.64400 1.000 64.30706 712 SER C CA 1
ATOM 5112 C C . SER C 1 98 ? 23.35200 12.89900 -64.87900 1.000 58.81813 712 SER C C 1
ATOM 5113 O O . SER C 1 98 ? 22.45500 13.65400 -64.91100 1.000 60.34197 712 SER C O 1
ATOM 5116 N N . ASP C 1 99 ? 23.63500 12.11000 -65.87800 1.000 62.01164 713 ASP C N 1
ATOM 5117 C CA . ASP C 1 99 ? 22.85900 12.08800 -67.10600 1.000 67.10776 713 ASP C CA 1
ATOM 5118 C C . ASP C 1 99 ? 21.47000 11.51300 -66.90600 1.000 65.79267 713 ASP C C 1
ATOM 5119 O O . ASP C 1 99 ? 20.65200 11.57600 -67.82500 1.000 71.69227 713 ASP C O 1
ATOM 5124 N N . ASP C 1 100 ? 21.16400 10.99000 -65.72600 1.000 64.72527 714 ASP C N 1
ATOM 5125 C CA . ASP C 1 100 ? 19.82500 10.50600 -65.46300 1.000 65.77448 714 ASP C CA 1
ATOM 5126 C C . ASP C 1 100 ? 18.94200 11.47900 -64.68000 1.000 61.54627 714 ASP C C 1
ATOM 5127 O O . ASP C 1 100 ? 17.71600 11.30900 -64.68900 1.000 60.74429 714 ASP C O 1
ATOM 5132 N N . ASN C 1 101 ? 19.51900 12.52700 -64.13800 1.000 55.16400 715 ASN C N 1
ATOM 5133 C CA . ASN C 1 101 ? 18.75500 13.53200 -63.46300 1.000 56.29620 715 ASN C CA 1
ATOM 5134 C C . ASN C 1 101 ? 18.78000 14.82400 -64.25300 1.000 50.67355 715 ASN C C 1
ATOM 5135 O O . ASN C 1 101 ? 18.39500 15.85500 -63.79000 1.000 54.97200 715 ASN C O 1
ATOM 5140 N N . THR C 1 102 ? 19.23900 14.74800 -65.47200 1.000 47.05640 716 THR C N 1
ATOM 5141 C CA . THR C 1 102 ? 19.42400 15.94200 -66.29000 1.000 51.53479 716 THR C CA 1
ATOM 5142 C C . THR C 1 102 ? 18.10700 16.48200 -66.85300 1.000 43.46162 716 THR C C 1
ATOM 5143 O O . THR C 1 102 ? 17.92000 17.70800 -66.92300 1.000 38.92633 716 THR C O 1
ATOM 5147 N N . ASP C 1 103 ? 17.18800 15.58700 -67.25000 1.000 41.82192 717 ASP C N 1
ATOM 5148 C CA . ASP C 1 103 ? 15.84900 15.98400 -67.67900 1.000 38.71558 717 ASP C CA 1
ATOM 5149 C C . ASP C 1 103 ? 14.98000 16.39900 -66.49500 1.000 43.56067 717 ASP C C 1
ATOM 5150 O O . ASP C 1 103 ? 14.17700 17.34400 -66.60300 1.000 46.92478 717 ASP C O 1
ATOM 5155 N N . ALA C 1 104 ? 15.14400 15.72400 -65.35300 1.000 38.71787 718 ALA C N 1
ATOM 5156 C CA . ALA C 1 104 ? 14.58000 16.22000 -64.10000 1.000 34.97433 718 ALA C CA 1
ATOM 5157 C C . ALA C 1 104 ? 14.98500 17.66800 -63.83600 1.000 36.81662 718 ALA C C 1
ATOM 5158 O O . ALA C 1 104 ? 14.14600 18.49100 -63.44400 1.000 31.93654 718 ALA C O 1
ATOM 5160 N N . LEU C 1 105 ? 16.27600 17.98300 -64.05500 1.000 35.42573 719 LEU C N 1
ATOM 5161 C CA . LEU C 1 105 ? 16.80300 19.33000 -63.83000 1.000 35.74119 719 LEU C CA 1
ATOM 5162 C C . LEU C 1 105 ? 16.27600 20.32100 -64.86500 1.000 36.04412 719 LEU C C 1
ATOM 5163 O O . LEU C 1 105 ? 15.85200 21.42200 -64.50900 1.000 35.56461 719 LEU C O 1
ATOM 5168 N N . VAL C 1 106 ? 16.34000 19.96600 -66.15700 1.000 35.09306 720 VAL C N 1
ATOM 5169 C CA . VAL C 1 106 ? 15.77600 20.81900 -67.20900 1.000 31.43051 720 VAL C CA 1
ATOM 5170 C C . VAL C 1 106 ? 14.30700 21.13100 -66.92400 1.000 31.81936 720 VAL C C 1
ATOM 5171 O O . VAL C 1 106 ? 13.86300 22.27800 -67.01900 1.000 31.72488 720 VAL C O 1
ATOM 5175 N N . ALA C 1 107 ? 13.53000 20.11300 -66.56700 1.000 38.43200 721 ALA C N 1
ATOM 5176 C CA . ALA C 1 107 ? 12.09100 20.33300 -66.49400 1.000 37.02421 721 ALA C CA 1
ATOM 5177 C C . ALA C 1 107 ? 11.69300 21.13700 -65.26000 1.000 26.63641 721 ALA C C 1
ATOM 5178 O O . ALA C 1 107 ? 10.73800 21.92000 -65.33900 1.000 29.05496 721 ALA C O 1
ATOM 5180 N N . SER C 1 108 ? 12.38300 20.97400 -64.11400 1.000 27.35629 722 SER C N 1
ATOM 5181 C CA . SER C 1 108 ? 12.01300 21.86000 -63.02000 1.000 34.59687 722 SER C CA 1
ATOM 5182 C C . SER C 1 108 ? 12.56100 23.26900 -63.21100 1.000 38.07178 722 SER C C 1
ATOM 5183 O O . SER C 1 108 ? 12.02700 24.21100 -62.61500 1.000 39.88890 722 SER C O 1
ATOM 5186 N N . SER C 1 109 ? 13.57000 23.43900 -64.07300 1.000 30.99686 723 SER C N 1
ATOM 5187 C CA . SER C 1 109 ? 13.96700 24.77200 -64.50000 1.000 36.44376 723 SER C CA 1
ATOM 5188 C C . SER C 1 109 ? 12.82100 25.49400 -65.19300 1.000 35.81144 723 SER C C 1
ATOM 5189 O O . SER C 1 109 ? 12.47200 26.62100 -64.82000 1.000 33.83401 723 SER C O 1
ATOM 5192 N N . LEU C 1 110 ? 12.23700 24.86900 -66.23000 1.000 32.47685 724 LEU C N 1
ATOM 5193 C CA . LEU C 1 110 ? 11.16500 25.53800 -66.97100 1.000 31.95323 724 LEU C CA 1
ATOM 5194 C C . LEU C 1 110 ? 9.91800 25.68000 -66.10900 1.000 31.02416 724 LEU C C 1
ATOM 5195 O O . LEU C 1 110 ? 9.21800 26.69700 -66.17900 1.000 32.78624 724 LEU C O 1
ATOM 5200 N N . ILE C 1 111 ? 9.63500 24.68500 -65.26400 1.000 33.13931 725 ILE C N 1
ATOM 5201 C CA . ILE C 1 111 ? 8.49900 24.80800 -64.35500 1.000 30.81736 725 ILE C CA 1
ATOM 5202 C C . ILE C 1 111 ? 8.70400 26.02300 -63.46000 1.000 27.32241 725 ILE C C 1
ATOM 5203 O O . ILE C 1 111 ? 7.92000 26.97800 -63.47100 1.000 30.53785 725 ILE C O 1
ATOM 5208 N N . LEU C 1 112 ? 9.80900 26.02400 -62.72400 1.000 34.08742 726 LEU C N 1
ATOM 5209 C CA . LEU C 1 112 ? 10.13400 27.14100 -61.84800 1.000 35.45777 726 LEU C CA 1
ATOM 5210 C C . LEU C 1 112 ? 10.16100 28.47700 -62.60200 1.000 32.55662 726 LEU C C 1
ATOM 5211 O O . LEU C 1 112 ? 9.87200 29.52600 -62.00500 1.000 33.89980 726 LEU C O 1
ATOM 5216 N N . ILE C 1 113 ? 10.47300 28.46400 -63.90200 1.000 33.14578 727 ILE C N 1
ATOM 5217 C CA . ILE C 1 113 ? 10.44000 29.70800 -64.67400 1.000 28.55633 727 ILE C CA 1
ATOM 5218 C C . ILE C 1 113 ? 9.00400 30.18000 -64.84700 1.000 33.45783 727 ILE C C 1
ATOM 5219 O O . ILE C 1 113 ? 8.68000 31.34800 -64.59300 1.000 29.13692 727 ILE C O 1
ATOM 5224 N N . MET C 1 114 ? 8.12000 29.26900 -65.26500 1.000 32.41531 728 MET C N 1
ATOM 5225 C CA . MET C 1 114 ? 6.71800 29.62000 -65.43800 1.000 32.50587 728 MET C CA 1
ATOM 5226 C C . MET C 1 114 ? 6.08000 29.99700 -64.11200 1.000 31.64107 728 MET C C 1
ATOM 5227 O O . MET C 1 114 ? 5.32800 30.97300 -64.02000 1.000 32.19681 728 MET C O 1
ATOM 5232 N N . ASP C 1 115 ? 6.40800 29.26300 -63.06400 1.000 29.40474 729 ASP C N 1
ATOM 5233 C CA . ASP C 1 115 ? 5.82000 29.52900 -61.75900 1.000 34.68032 729 ASP C CA 1
ATOM 5234 C C . ASP C 1 115 ? 6.26900 30.88700 -61.19700 1.000 36.54689 729 ASP C C 1
ATOM 5235 O O . ASP C 1 115 ? 5.54200 31.51900 -60.41900 1.000 38.74756 729 ASP C O 1
ATOM 5240 N N . SER C 1 116 ? 7.45600 31.34200 -61.59600 1.000 37.69461 730 SER C N 1
ATOM 5241 C CA . SER C 1 116 ? 8.00400 32.63800 -61.21400 1.000 37.22671 730 SER C CA 1
ATOM 5242 C C . SER C 1 116 ? 7.37200 33.77400 -62.00800 1.000 40.88292 730 SER C C 1
ATOM 5243 O O . SER C 1 116 ? 7.10600 34.84900 -61.45600 1.000 38.17382 730 SER C O 1
ATOM 5246 N N . LEU C 1 117 ? 7.18000 33.58100 -63.31200 1.000 37.03205 731 LEU C N 1
ATOM 5247 C CA . LEU C 1 117 ? 6.50100 34.60000 -64.10000 1.000 35.44583 731 LEU C CA 1
ATOM 5248 C C . LEU C 1 117 ? 5.07000 34.81100 -63.61800 1.000 38.09973 731 LEU C C 1
ATOM 5249 O O . LEU C 1 117 ? 4.56300 35.93600 -63.66800 1.000 40.13815 731 LEU C O 1
ATOM 5254 N N . ALA C 1 118 ? 4.41200 33.73600 -63.15400 1.000 35.72657 732 ALA C N 1
ATOM 5255 C CA . ALA C 1 118 ? 3.04400 33.83800 -62.67000 1.000 34.19506 732 ALA C CA 1
ATOM 5256 C C . ALA C 1 118 ? 2.96900 34.54500 -61.32200 1.000 40.27376 732 ALA C C 1
ATOM 5257 O O . ALA C 1 118 ? 1.96100 35.18800 -61.03000 1.000 44.82338 732 ALA C O 1
ATOM 5259 N N . ASN C 1 119 ? 4.02000 34.50800 -60.52400 1.000 37.50870 733 ASN C N 1
ATOM 5260 C CA . ASN C 1 119 ? 4.02600 35.17700 -59.24000 1.000 36.75005 733 ASN C CA 1
ATOM 5261 C C . ASN C 1 119 ? 4.63600 36.54200 -59.26900 1.000 47.30023 733 ASN C C 1
ATOM 5262 O O . ASN C 1 119 ? 4.92000 37.10700 -58.25600 1.000 48.85183 733 ASN C O 1
ATOM 5267 N N . ALA C 1 120 ? 4.84900 37.05800 -60.45200 1.000 51.26020 734 ALA C N 1
ATOM 5268 C CA . ALA C 1 120 ? 5.44800 38.34000 -60.59700 1.000 48.30501 734 ALA C CA 1
ATOM 5269 C C . ALA C 1 120 ? 4.44100 39.39100 -60.94500 1.000 57.28181 734 ALA C C 1
ATOM 5270 O O . ALA C 1 120 ? 3.49200 39.14500 -61.65200 1.000 55.88633 734 ALA C O 1
ATOM 5272 N N . SER C 1 121 ? 4.69300 40.57500 -60.42400 1.000 62.49025 735 SER C N 1
ATOM 5273 C CA . SER C 1 121 ? 3.91700 41.77900 -60.65800 1.000 70.03420 735 SER C CA 1
ATOM 5274 C C . SER C 1 121 ? 4.20600 42.76200 -59.53600 1.000 73.27693 735 SER C C 1
ATOM 5275 O O . SER C 1 121 ? 5.30400 43.20100 -59.37600 1.000 73.03924 735 SER C O 1
ATOM 5278 N N . ASN C 1 122 ? 3.22600 43.03200 -58.71000 1.000 84.95527 736 ASN C N 1
ATOM 5279 C CA . ASN C 1 122 ? 3.37500 43.90400 -57.54600 1.000 84.10109 736 ASN C CA 1
ATOM 5280 C C . ASN C 1 122 ? 2.24300 43.39900 -56.66600 1.000 79.84515 736 ASN C C 1
ATOM 5281 O O . ASN C 1 122 ? 1.16900 43.16600 -57.15400 1.000 85.44999 736 ASN C O 1
ATOM 5286 N N . SER C 1 123 ? 2.43600 43.14500 -55.39000 1.000 81.49138 737 SER C N 1
ATOM 5287 C CA . SER C 1 123 ? 3.61100 43.36900 -54.57600 1.000 91.00008 737 SER C CA 1
ATOM 5288 C C . SER C 1 123 ? 5.03100 43.07800 -55.06700 1.000 88.81018 737 SER C C 1
ATOM 5289 O O . SER C 1 123 ? 5.96900 43.63900 -54.51900 1.000 86.25397 737 SER C O 1
ATOM 5292 N N . ASN C 1 124 ? 5.21800 42.22200 -56.06100 1.000 76.75500 738 ASN C N 1
ATOM 5293 C CA . ASN C 1 124 ? 6.55800 41.96200 -56.56600 1.000 73.95017 738 ASN C CA 1
ATOM 5294 C C . ASN C 1 124 ? 7.14700 43.25100 -57.14800 1.000 72.64874 738 ASN C C 1
ATOM 5295 O O . ASN C 1 124 ? 6.61100 44.28800 -56.88500 1.000 78.36703 738 ASN C O 1
ATOM 5300 N N . PRO C 1 125 ? 8.27200 43.28800 -57.94900 1.000 69.00206 739 PRO C N 1
ATOM 5301 C CA . PRO C 1 125 ? 8.92200 42.03100 -58.26600 1.000 68.85940 739 PRO C CA 1
ATOM 5302 C C . PRO C 1 125 ? 10.22800 41.85500 -57.49800 1.000 64.20437 739 PRO C C 1
ATOM 5303 O O . PRO C 1 125 ? 10.31300 42.19700 -56.33700 1.000 68.07938 739 PRO C O 1
ATOM 5307 N N . THR C 1 126 ? 11.22600 41.31100 -58.17100 1.000 60.81524 740 THR C N 1
ATOM 5308 C CA . THR C 1 126 ? 12.52500 41.09400 -57.64300 1.000 58.17226 740 THR C CA 1
ATOM 5309 C C . THR C 1 126 ? 12.56200 39.81300 -56.88200 1.000 51.68429 740 THR C C 1
ATOM 5310 O O . THR C 1 126 ? 13.57800 39.19100 -56.76300 1.000 58.88585 740 THR C O 1
ATOM 5314 N N . ALA C 1 127 ? 11.43900 39.39900 -56.37600 1.000 46.58008 741 ALA C N 1
ATOM 5315 C CA . ALA C 1 127 ? 11.38300 38.16600 -55.63000 1.000 45.38767 741 ALA C CA 1
ATOM 5316 C C . ALA C 1 127 ? 11.41900 37.02000 -56.60400 1.000 45.32476 741 ALA C C 1
ATOM 5317 O O . ALA C 1 127 ? 12.02800 36.02000 -56.37100 1.000 46.96279 741 ALA C O 1
ATOM 5319 N N . TRP C 1 128 ? 10.75600 37.19900 -57.71600 1.000 48.54409 742 TRP C N 1
ATOM 5320 C CA . TRP C 1 128 ? 10.67900 36.20700 -58.75900 1.000 38.47846 742 TRP C CA 1
ATOM 5321 C C . TRP C 1 128 ? 11.95800 36.12600 -59.52400 1.000 45.53904 742 TRP C C 1
ATOM 5322 O O . TRP C 1 128 ? 12.23600 35.12500 -60.10000 1.000 46.71021 742 TRP C O 1
ATOM 5333 N N . ILE C 1 129 ? 12.73100 37.19300 -59.53900 1.000 43.62197 743 ILE C N 1
ATOM 5334 C CA . ILE C 1 129 ? 13.99000 37.22500 -60.29100 1.000 44.59669 743 ILE C CA 1
ATOM 5335 C C . ILE C 1 129 ? 15.03300 36.28500 -59.67400 1.000 45.31734 743 ILE C C 1
ATOM 5336 O O . ILE C 1 129 ? 15.74400 35.56200 -60.39000 1.000 43.96012 743 ILE C O 1
ATOM 5341 N N . PHE C 1 130 ? 15.13100 36.27600 -58.34500 1.000 36.70821 744 PHE C N 1
ATOM 5342 C CA . PHE C 1 130 ? 16.07600 35.38900 -57.67600 1.000 38.56908 744 PHE C CA 1
ATOM 5343 C C . PHE C 1 130 ? 15.88800 33.94100 -58.10800 1.000 41.90250 744 PHE C C 1
ATOM 5344 O O . PHE C 1 130 ? 16.86700 33.23300 -58.38100 1.000 38.57072 744 PHE C O 1
ATOM 5352 N N . HIS C 1 131 ? 14.66000 33.50800 -58.18600 1.000 44.00499 745 HIS C N 1
ATOM 5353 C CA . HIS C 1 131 ? 14.36500 32.16700 -58.58300 1.000 41.84260 745 HIS C CA 1
ATOM 5354 C C . HIS C 1 131 ? 14.71300 31.93500 -60.00700 1.000 41.69714 745 HIS C C 1
ATOM 5355 O O . HIS C 1 131 ? 15.32500 30.97800 -60.30700 1.000 38.40159 745 HIS C O 1
ATOM 5362 N N . VAL C 1 132 ? 14.32600 32.83700 -60.88000 1.000 40.22570 746 VAL C N 1
ATOM 5363 C CA . VAL C 1 132 ? 14.64300 32.70500 -62.26800 1.000 39.73933 746 VAL C CA 1
ATOM 5364 C C . VAL C 1 132 ? 16.14600 32.56400 -62.46700 1.000 39.47695 746 VAL C C 1
ATOM 5365 O O . VAL C 1 132 ? 16.57600 31.79200 -63.26800 1.000 39.86190 746 VAL C O 1
ATOM 5369 N N . LYS C 1 133 ? 16.93600 33.32200 -61.73000 1.000 38.31981 747 LYS C N 1
ATOM 5370 C CA . LYS C 1 133 ? 18.36400 33.26600 -61.83000 1.000 39.14734 747 LYS C CA 1
ATOM 5371 C C . LYS C 1 133 ? 18.83800 31.86700 -61.54300 1.000 39.59847 747 LYS C C 1
ATOM 5372 O O . LYS C 1 133 ? 19.70700 31.34400 -62.19700 1.000 35.74401 747 LYS C O 1
ATOM 5378 N N . GLY C 1 134 ? 18.25000 31.26100 -60.53100 1.000 47.56544 748 GLY C N 1
ATOM 5379 C CA . GLY C 1 134 ? 18.55900 29.86600 -60.23400 1.000 41.38045 748 GLY C CA 1
ATOM 5380 C C . GLY C 1 134 ? 18.20200 28.93400 -61.37600 1.000 38.37122 748 GLY C C 1
ATOM 5381 O O . GLY C 1 134 ? 19.02300 28.12700 -61.80900 1.000 41.03620 748 GLY C O 1
ATOM 5382 N N . ALA C 1 135 ? 16.97100 29.04600 -61.88800 1.000 37.67226 749 ALA C N 1
ATOM 5383 C CA . ALA C 1 135 ? 16.57300 28.28100 -63.06400 1.000 36.52783 749 ALA C CA 1
ATOM 5384 C C . ALA C 1 135 ? 17.56400 28.45200 -64.21400 1.000 37.19936 749 ALA C C 1
ATOM 5385 O O . ALA C 1 135 ? 18.00500 27.47400 -64.82200 1.000 35.15308 749 ALA C O 1
ATOM 5387 N N . VAL C 1 136 ? 17.92500 29.69900 -64.52200 1.000 40.95291 750 VAL C N 1
ATOM 5388 C CA . VAL C 1 136 ? 18.80100 29.98100 -65.65600 1.000 34.68613 750 VAL C CA 1
ATOM 5389 C C . VAL C 1 136 ? 20.18400 29.37700 -65.43400 1.000 32.19754 750 VAL C C 1
ATOM 5390 O O . VAL C 1 136 ? 20.79300 28.82800 -66.36600 1.000 32.28065 750 VAL C O 1
ATOM 5394 N N . THR C 1 137 ? 20.69600 29.44600 -64.20200 1.000 35.56031 751 THR C N 1
ATOM 5395 C CA . THR C 1 137 ? 22.04400 28.94200 -63.99200 1.000 36.03405 751 THR C CA 1
ATOM 5396 C C . THR C 1 137 ? 22.10700 27.41100 -64.05300 1.000 40.02744 751 THR C C 1
ATOM 5397 O O . THR C 1 137 ? 23.11800 26.87500 -64.55100 1.000 38.07225 751 THR C O 1
ATOM 5401 N N . ILE C 1 138 ? 21.03300 26.70600 -63.64300 1.000 35.74519 752 ILE C N 1
ATOM 5402 C CA . ILE C 1 138 ? 20.91900 25.25400 -63.89500 1.000 37.78986 752 ILE C CA 1
ATOM 5403 C C . ILE C 1 138 ? 20.97300 24.97200 -65.38900 1.000 38.81564 752 ILE C C 1
ATOM 5404 O O . ILE C 1 138 ? 21.78700 24.17200 -65.87800 1.000 31.94750 752 ILE C O 1
ATOM 5409 N N . LEU C 1 139 ? 20.02700 25.56700 -66.11200 1.000 34.80062 753 LEU C N 1
ATOM 5410 C CA . LEU C 1 139 ? 19.95700 25.47600 -67.55800 1.000 34.26239 753 LEU C CA 1
ATOM 5411 C C . LEU C 1 139 ? 21.32200 25.68100 -68.19500 1.000 35.73110 753 LEU C C 1
ATOM 5412 O O . LEU C 1 139 ? 21.75500 24.85700 -69.01900 1.000 37.16669 753 LEU C O 1
ATOM 5417 N N . THR C 1 140 ? 22.00900 26.78300 -67.83500 1.000 32.15743 754 THR C N 1
ATOM 5418 C CA . THR C 1 140 ? 23.34900 27.03500 -68.37600 1.000 35.18752 754 THR C CA 1
ATOM 5419 C C . THR C 1 140 ? 24.28100 25.85100 -68.09200 1.000 39.96584 754 THR C C 1
ATOM 5420 O O . THR C 1 140 ? 25.05100 25.42100 -68.95700 1.000 42.62047 754 THR C O 1
ATOM 5424 N N . ALA C 1 141 ? 24.20300 25.29600 -66.88400 1.000 42.47125 755 ALA C N 1
ATOM 5425 C CA . ALA C 1 141 ? 25.10700 24.21800 -66.50900 1.000 38.62076 755 ALA C CA 1
ATOM 5426 C C . ALA C 1 141 ? 24.79900 22.90200 -67.20800 1.000 37.65234 755 ALA C C 1
ATOM 5427 O O . ALA C 1 141 ? 25.71300 22.09400 -67.36900 1.000 41.76031 755 ALA C O 1
ATOM 5429 N N . VAL C 1 142 ? 23.55200 22.64200 -67.64300 1.000 37.59150 756 VAL C N 1
ATOM 5430 C CA . VAL C 1 142 ? 23.29400 21.34600 -68.28400 1.000 33.89526 756 VAL C CA 1
ATOM 5431 C C . VAL C 1 142 ? 23.35200 21.42700 -69.80400 1.000 36.94947 756 VAL C C 1
ATOM 5432 O O . VAL C 1 142 ? 23.40600 20.38300 -70.48300 1.000 41.96818 756 VAL C O 1
ATOM 5436 N N . TRP C 1 143 ? 23.35800 22.61900 -70.36800 1.000 37.50323 757 TRP C N 1
ATOM 5437 C CA . TRP C 1 143 ? 23.42200 22.72900 -71.81900 1.000 44.06137 757 TRP C CA 1
ATOM 5438 C C . TRP C 1 143 ? 24.88300 22.70100 -72.29800 1.000 41.91308 757 TRP C C 1
ATOM 5439 O O . TRP C 1 143 ? 25.73100 23.36300 -71.70600 1.000 50.09412 757 TRP C O 1
ATOM 5450 N N . PRO C 1 144 ? 25.18700 21.97500 -73.39200 1.000 40.80445 758 PRO C N 1
ATOM 5451 C CA . PRO C 1 144 ? 24.32500 21.27000 -74.34800 1.000 43.24810 758 PRO C CA 1
ATOM 5452 C C . PRO C 1 144 ? 23.73000 20.00500 -73.79000 1.000 41.03604 758 PRO C C 1
ATOM 5453 O O . PRO C 1 144 ? 24.44000 19.22200 -73.16400 1.000 36.92167 758 PRO C O 1
ATOM 5457 N N . LEU C 1 145 ? 22.43400 19.83100 -74.01900 1.000 38.32742 759 LEU C N 1
ATOM 5458 C CA . LEU C 1 145 ? 21.77000 18.57700 -73.70300 1.000 39.75672 759 LEU C CA 1
ATOM 5459 C C . LEU C 1 145 ? 22.19400 17.47800 -74.69000 1.000 42.36294 759 LEU C C 1
ATOM 5460 O O . LEU C 1 145 ? 22.45100 17.75000 -75.86700 1.000 40.10683 759 LEU C O 1
ATOM 5465 N N . PRO C 1 146 ? 22.16400 16.23200 -74.30100 1.000 35.44819 760 PRO C N 1
ATOM 5466 C CA . PRO C 1 146 ? 22.46100 15.17000 -75.24500 1.000 34.13939 760 PRO C CA 1
ATOM 5467 C C . PRO C 1 146 ? 21.31300 15.09000 -76.22000 1.000 39.97659 760 PRO C C 1
ATOM 5468 O O . PRO C 1 146 ? 20.22100 15.33500 -75.79400 1.000 46.06636 760 PRO C O 1
ATOM 5472 N N . GLU C 1 147 ? 21.52400 14.78600 -77.48400 1.000 39.61167 761 GLU C N 1
ATOM 5473 C CA . GLU C 1 147 ? 20.42400 14.76300 -78.42100 1.000 40.39627 761 GLU C CA 1
ATOM 5474 C C . GLU C 1 147 ? 19.37400 13.76700 -78.02700 1.000 40.00339 761 GLU C C 1
ATOM 5475 O O . GLU C 1 147 ? 18.27100 13.79900 -78.51100 1.000 33.93077 761 GLU C O 1
ATOM 5481 N N . THR C 1 148 ? 19.73900 12.87900 -77.13400 1.000 37.05005 762 THR C N 1
ATOM 5482 C CA . THR C 1 148 ? 18.82200 11.88400 -76.68700 1.000 40.36683 762 THR C CA 1
ATOM 5483 C C . THR C 1 148 ? 17.84000 12.41400 -75.69300 1.000 36.93124 762 THR C C 1
ATOM 5484 O O . THR C 1 148 ? 16.98700 11.69600 -75.27100 1.000 39.94279 762 THR C O 1
ATOM 5488 N N . SER C 1 149 ? 17.95300 13.67100 -75.31400 1.000 39.88818 763 SER C N 1
ATOM 5489 C CA . SER C 1 149 ? 17.03900 14.21700 -74.31500 1.000 35.25394 763 SER C CA 1
ATOM 5490 C C . SER C 1 149 ? 15.71000 14.54100 -74.97200 1.000 35.97664 763 SER C C 1
ATOM 5491 O O . SER C 1 149 ? 15.66600 15.02200 -76.10300 1.000 36.16993 763 SER C O 1
ATOM 5494 N N . LYS C 1 150 ? 14.61200 14.26900 -74.26100 1.000 35.84278 764 LYS C N 1
ATOM 5495 C CA . LYS C 1 150 ? 13.30400 14.65400 -74.79400 1.000 47.75190 764 LYS C CA 1
ATOM 5496 C C . LYS C 1 150 ? 13.16000 16.16800 -74.89600 1.000 40.98918 764 LYS C C 1
ATOM 5497 O O . LYS C 1 150 ? 12.45100 16.65900 -75.78100 1.000 45.19836 764 LYS C O 1
ATOM 5503 N N . PHE C 1 151 ? 13.84000 16.92300 -74.02700 1.000 36.45068 765 PHE C N 1
ATOM 5504 C CA . PHE C 1 151 ? 13.74400 18.37900 -74.04700 1.000 38.53637 765 PHE C CA 1
ATOM 5505 C C . PHE C 1 151 ? 14.63300 19.03800 -75.08200 1.000 40.31775 765 PHE C C 1
ATOM 5506 O O . PHE C 1 151 ? 14.52700 20.25600 -75.23200 1.000 37.22796 765 PHE C O 1
ATOM 5514 N N . TYR C 1 152 ? 15.48300 18.28200 -75.80400 1.000 38.87185 766 TYR C N 1
ATOM 5515 C CA . TYR C 1 152 ? 16.35700 18.90700 -76.79900 1.000 42.90901 766 TYR C CA 1
ATOM 5516 C C . TYR C 1 152 ? 15.59500 19.80300 -77.79000 1.000 48.29353 766 TYR C C 1
ATOM 5517 O O . TYR C 1 152 ? 16.21700 20.66300 -78.42100 1.000 46.44608 766 TYR C O 1
ATOM 5526 N N . ASN C 1 153 ? 14.25300 19.66800 -77.89300 1.000 51.29331 767 ASN C N 1
ATOM 5527 C CA . ASN C 1 153 ? 13.41700 20.59400 -78.67100 1.000 41.96459 767 ASN C CA 1
ATOM 5528 C C . ASN C 1 153 ? 13.54000 22.05700 -78.24000 1.000 52.38116 767 ASN C C 1
ATOM 5529 O O . ASN C 1 153 ? 13.32400 22.94000 -79.07500 1.000 57.11566 767 ASN C O 1
ATOM 5534 N N . LEU C 1 154 ? 13.84500 22.33700 -76.94300 1.000 53.31261 768 LEU C N 1
ATOM 5535 C CA . LEU C 1 154 ? 13.97100 23.69400 -76.36000 1.000 42.22690 768 LEU C CA 1
ATOM 5536 C C . LEU C 1 154 ? 15.06100 24.56000 -77.00900 1.000 44.08448 768 LEU C C 1
ATOM 5537 O O . LEU C 1 154 ? 15.40200 25.64400 -76.51100 1.000 42.35013 768 LEU C O 1
ATOM 5542 N N . ILE C 1 155 ? 15.62500 24.08300 -78.09300 1.000 46.24526 769 ILE C N 1
ATOM 5543 C CA . ILE C 1 155 ? 16.65100 24.80800 -78.77300 1.000 45.28281 769 ILE C CA 1
ATOM 5544 C C . ILE C 1 155 ? 16.15600 25.08200 -80.14700 1.000 50.17312 769 ILE C C 1
ATOM 5545 O O . ILE C 1 155 ? 15.11900 24.61400 -80.50200 1.000 46.17033 769 ILE C O 1
ATOM 5550 N N . SER C 1 156 ? 16.90600 25.86700 -80.89400 1.000 50.23638 770 SER C N 1
ATOM 5551 C CA . SER C 1 156 ? 16.50300 26.23700 -82.21900 1.000 55.63336 770 SER C CA 1
ATOM 5552 C C . SER C 1 156 ? 17.23700 25.52000 -83.34300 1.000 62.68034 770 SER C C 1
ATOM 5553 O O . SER C 1 156 ? 16.60300 25.17400 -84.31400 1.000 69.97660 770 SER C O 1
ATOM 5556 N N . VAL C 1 157 ? 18.54200 25.29600 -83.21400 1.000 62.03071 771 VAL C N 1
ATOM 5557 C CA . VAL C 1 157 ? 19.38600 24.58600 -84.21900 1.000 72.32250 771 VAL C CA 1
ATOM 5558 C C . VAL C 1 157 ? 20.80700 25.14300 -84.31900 1.000 79.58558 771 VAL C C 1
ATOM 5559 O O . VAL C 1 157 ? 21.63300 24.87100 -83.44700 1.000 78.31066 771 VAL C O 1
ATOM 5563 N N . ASP C 1 158 ? 21.08300 25.91100 -85.37500 1.000 75.60965 772 ASP C N 1
ATOM 5564 C CA . ASP C 1 158 ? 22.39000 26.47400 -85.61700 1.000 79.61480 772 ASP C CA 1
ATOM 5565 C C . ASP C 1 158 ? 23.26600 25.39200 -86.22800 1.000 77.96979 772 ASP C C 1
ATOM 5566 O O . ASP C 1 158 ? 24.45500 25.58300 -86.42300 1.000 78.70376 772 ASP C O 1
ATOM 5571 N N . LEU C 1 162 ? 25.27800 29.03800 -87.80900 1.000 78.97128 776 LEU C N 1
ATOM 5572 C CA . LEU C 1 162 ? 25.40500 29.98100 -88.91000 1.000 74.25564 776 LEU C CA 1
ATOM 5573 C C . LEU C 1 162 ? 24.81000 29.32700 -90.12000 1.000 74.28911 776 LEU C C 1
ATOM 5574 O O . LEU C 1 162 ? 24.78200 28.11400 -90.20000 1.000 74.88238 776 LEU C O 1
ATOM 5579 N N . GLY C 1 163 ? 24.30900 30.12100 -91.05400 1.000 72.14404 777 GLY C N 1
ATOM 5580 C CA . GLY C 1 163 ? 23.68900 29.56500 -92.24200 1.000 75.46220 777 GLY C CA 1
ATOM 5581 C C . GLY C 1 163 ? 23.19200 30.55800 -93.27400 1.000 77.97783 777 GLY C C 1
ATOM 5582 O O . GLY C 1 163 ? 23.97300 31.22300 -93.92500 1.000 78.09481 777 GLY C O 1
ATOM 5583 N N . GLU C 1 164 ? 21.88600 30.65700 -93.44200 1.000 79.46956 778 GLU C N 1
ATOM 5584 C CA . GLU C 1 164 ? 21.34700 31.57800 -94.42800 1.000 80.87998 778 GLU C CA 1
ATOM 5585 C C . GLU C 1 164 ? 21.18100 32.97000 -93.87000 1.000 74.10642 778 GLU C C 1
ATOM 5586 O O . GLU C 1 164 ? 20.57200 33.80900 -94.49300 1.000 75.17256 778 GLU C O 1
ATOM 5592 N N . ILE C 1 165 ? 21.71700 33.21100 -92.69100 1.000 68.13971 779 ILE C N 1
ATOM 5593 C CA . ILE C 1 165 ? 21.58200 34.51400 -92.09000 1.000 71.93158 779 ILE C CA 1
ATOM 5594 C C . ILE C 1 165 ? 22.59300 35.40300 -92.77400 1.000 71.16257 779 ILE C C 1
ATOM 5595 O O . ILE C 1 165 ? 22.33800 36.56400 -93.03000 1.000 68.57735 779 ILE C O 1
ATOM 5600 N N . VAL C 1 166 ? 23.73100 34.81300 -93.08400 1.000 65.96528 780 VAL C N 1
ATOM 5601 C CA . VAL C 1 166 ? 24.83800 35.48200 -93.75400 1.000 65.07353 780 VAL C CA 1
ATOM 5602 C C . VAL C 1 166 ? 24.61500 35.88200 -95.21700 1.000 61.30578 780 VAL C C 1
ATOM 5603 O O . VAL C 1 166 ? 23.85500 35.28500 -95.91800 1.000 61.93008 780 VAL C O 1
ATOM 5607 N N . ASP C 1 167 ? 25.29700 36.91600 -95.67400 1.000 65.96301 781 ASP C N 1
ATOM 5608 C CA . ASP C 1 167 ? 25.14500 37.32800 -97.06200 1.000 66.62672 781 ASP C CA 1
ATOM 5609 C C . ASP C 1 167 ? 25.96200 36.40600 -97.96100 1.000 62.47367 781 ASP C C 1
ATOM 5610 O O . ASP C 1 167 ? 27.17700 36.30000 -97.81000 1.000 63.38832 781 ASP C O 1
ATOM 5615 N N . LYS C 1 168 ? 25.27300 35.72700 -98.85200 1.000 63.66281 782 LYS C N 1
ATOM 5616 C CA . LYS C 1 168 ? 25.90100 34.80800 -99.76400 1.000 64.93127 782 LYS C CA 1
ATOM 5617 C C . LYS C 1 168 ? 26.84400 35.55600 -100.66100 1.000 61.44523 782 LYS C C 1
ATOM 5618 O O . LYS C 1 168 ? 27.58400 34.95400 -101.38700 1.000 54.17731 782 LYS C O 1
ATOM 5624 N N . ASP C 1 169 ? 26.81400 36.87400 -100.60000 1.000 61.80571 783 ASP C N 1
ATOM 5625 C CA . ASP C 1 169 ? 27.66500 37.68400 -101.44900 1.000 59.77631 783 ASP C CA 1
ATOM 5626 C C . ASP C 1 169 ? 28.88700 38.24200 -100.76300 1.000 55.56213 783 ASP C C 1
ATOM 5627 O O . ASP C 1 169 ? 29.84300 38.60000 -101.40200 1.000 54.14629 783 ASP C O 1
ATOM 5632 N N . THR C 1 170 ? 28.84200 38.33900 -99.45600 1.000 55.06088 784 THR C N 1
ATOM 5633 C CA . THR C 1 170 ? 29.91800 38.95200 -98.73800 1.000 56.83470 784 THR C CA 1
ATOM 5634 C C . THR C 1 170 ? 30.57100 38.02500 -97.78700 1.000 56.41641 784 THR C C 1
ATOM 5635 O O . THR C 1 170 ? 31.63500 38.28600 -97.26900 1.000 53.82683 784 THR C O 1
ATOM 5639 N N . GLY C 1 171 ? 29.92500 36.91200 -97.55300 1.000 58.49518 785 GLY C N 1
ATOM 5640 C CA . GLY C 1 171 ? 30.49300 35.99700 -96.58400 1.000 64.13757 785 GLY C CA 1
ATOM 5641 C C . GLY C 1 171 ? 30.52100 36.60300 -95.19500 1.000 61.21621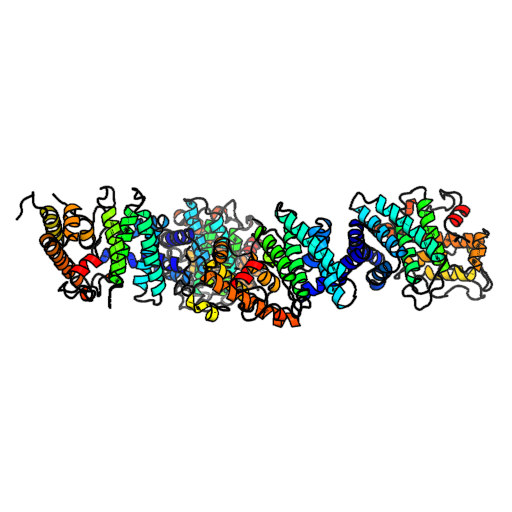 785 GLY C C 1
ATOM 5642 O O . GLY C 1 171 ? 31.40500 36.31000 -94.39500 1.000 74.78757 785 GLY C O 1
ATOM 5643 N N . THR C 1 172 ? 29.51600 37.41500 -94.90200 1.000 60.70799 786 THR C N 1
ATOM 5644 C CA . THR C 1 172 ? 29.35500 38.09700 -93.62400 1.000 64.34041 786 THR C CA 1
ATOM 5645 C C . THR C 1 172 ? 27.89100 38.41600 -93.34000 1.000 64.42902 786 THR C C 1
ATOM 5646 O O . THR C 1 172 ? 27.00900 38.04500 -94.10300 1.000 60.25451 786 THR C O 1
ATOM 5650 N N . ILE C 1 173 ? 27.63400 39.11200 -92.24100 1.000 61.07060 787 ILE C N 1
ATOM 5651 C CA . ILE C 1 173 ? 26.27400 39.50000 -91.92600 1.000 67.81883 787 ILE C CA 1
ATOM 5652 C C . ILE C 1 173 ? 26.00600 40.92600 -92.36300 1.000 64.03908 787 ILE C C 1
ATOM 5653 O O . ILE C 1 173 ? 26.52100 41.85600 -91.83200 1.000 58.85277 787 ILE C O 1
ATOM 5658 N N . THR C 1 174 ? 25.17100 41.04600 -93.36700 1.000 69.96074 788 THR C N 1
ATOM 5659 C CA . THR C 1 174 ? 24.80200 42.30100 -93.95000 1.000 74.50009 788 THR C CA 1
ATOM 5660 C C . THR C 1 174 ? 23.49000 42.77800 -93.39200 1.000 78.69629 788 THR C C 1
ATOM 5661 O O . THR C 1 174 ? 23.25400 43.95800 -93.32800 1.000 79.16626 788 THR C O 1
ATOM 5665 N N . GLU C 1 175 ? 22.68900 41.87400 -92.88900 1.000 83.44238 789 GLU C N 1
ATOM 5666 C CA . GLU C 1 175 ? 21.47000 42.31700 -92.28800 1.000 83.79263 789 GLU C CA 1
ATOM 5667 C C . GLU C 1 175 ? 20.71000 41.19700 -91.69200 1.000 79.75526 789 GLU C C 1
ATOM 5668 O O . GLU C 1 175 ? 20.88500 40.07300 -92.04900 1.000 77.05235 789 GLU C O 1
ATOM 5674 N N . LEU C 1 176 ? 19.84900 41.54000 -90.74300 1.000 81.74922 790 LEU C N 1
ATOM 5675 C CA . LEU C 1 176 ? 19.03200 40.59500 -90.03500 1.000 78.20591 790 LEU C CA 1
ATOM 5676 C C . LEU C 1 176 ? 17.64300 41.14100 -89.89600 1.000 75.26658 790 LEU C C 1
ATOM 5677 O O . LEU C 1 176 ? 17.46200 42.30100 -89.65900 1.000 78.03800 790 LEU C O 1
ATOM 5682 N N . VAL C 1 177 ? 16.66300 40.27200 -90.02400 1.000 78.69233 791 VAL C N 1
ATOM 5683 C CA . VAL C 1 177 ? 15.26800 40.65100 -89.93200 1.000 77.07793 791 VAL C CA 1
ATOM 5684 C C . VAL C 1 177 ? 14.85200 41.09800 -88.53500 1.000 81.84114 791 VAL C C 1
ATOM 5685 O O . VAL C 1 177 ? 14.28200 42.15700 -88.36300 1.000 90.77017 791 VAL C O 1
ATOM 5689 N N . CYS C 1 178 ? 15.13500 40.27000 -87.55300 1.000 76.80103 792 CYS C N 1
ATOM 5690 C CA . CYS C 1 178 ? 14.83500 40.53900 -86.16600 1.000 81.12546 792 CYS C CA 1
ATOM 5691 C C . CYS C 1 178 ? 14.87500 41.95500 -85.74500 1.000 82.97599 792 CYS C C 1
ATOM 5692 O O . CYS C 1 178 ? 13.94600 42.64500 -85.37500 1.000 86.55308 792 CYS C O 1
ATOM 5695 N N . CYS C 1 179 ? 16.13300 42.28200 -85.86600 1.000 82.02008 793 CYS C N 1
ATOM 5696 C CA . CYS C 1 179 ? 16.96400 43.33600 -85.29600 1.000 90.19157 793 CYS C CA 1
ATOM 5697 C C . CYS C 1 179 ? 17.49100 44.52700 -86.06500 1.000 84.78580 793 CYS C C 1
ATOM 5698 O O . CYS C 1 179 ? 18.00000 45.42300 -85.44500 1.000 83.04637 793 CYS C O 1
ATOM 5701 N N . ASP C 1 180 ? 17.39600 44.53000 -87.37600 1.000 83.76708 794 ASP C N 1
ATOM 5702 C CA . ASP C 1 180 ? 17.91200 45.61000 -88.19700 1.000 84.20060 794 ASP C CA 1
ATOM 5703 C C . ASP C 1 180 ? 17.90100 47.01100 -87.59400 1.000 87.60615 794 ASP C C 1
ATOM 5704 O O . ASP C 1 180 ? 18.79300 47.80300 -87.81600 1.000 89.47384 794 ASP C O 1
ATOM 5709 N N . ASP C 1 181 ? 16.88400 47.30300 -86.81100 1.000 89.55649 795 ASP C N 1
ATOM 5710 C CA . ASP C 1 181 ? 16.77200 48.59900 -86.18500 1.000 91.54501 795 ASP C CA 1
ATOM 5711 C C . ASP C 1 181 ? 17.02400 48.37100 -84.72400 1.000 90.14558 795 ASP C C 1
ATOM 5712 O O . ASP C 1 181 ? 16.09400 48.24600 -83.95500 1.000 92.01876 795 ASP C O 1
ATOM 5717 N N . ASP C 1 182 ? 18.28300 48.27700 -84.33600 1.000 86.04479 796 ASP C N 1
ATOM 5718 C CA . ASP C 1 182 ? 18.58600 48.03100 -82.93800 1.000 84.01346 796 ASP C CA 1
ATOM 5719 C C . ASP C 1 182 ? 20.05800 47.72000 -82.84400 1.000 84.92769 796 ASP C C 1
ATOM 5720 O O . ASP C 1 182 ? 20.68400 47.95700 -81.83900 1.000 86.28420 796 ASP C O 1
ATOM 5725 N N . ILE C 1 183 ? 20.61500 47.18300 -83.90800 1.000 78.38689 797 ILE C N 1
ATOM 5726 C CA . ILE C 1 183 ? 22.01800 46.85100 -83.94000 1.000 76.52465 797 ILE C CA 1
ATOM 5727 C C . ILE C 1 183 ? 22.62800 46.91000 -85.33500 1.000 71.97399 797 ILE C C 1
ATOM 5728 O O . ILE C 1 183 ? 23.48900 46.12800 -85.66500 1.000 68.43527 797 ILE C O 1
ATOM 5733 N N . ALA C 1 184 ? 22.17400 47.85400 -86.13600 1.000 71.89361 798 ALA C N 1
ATOM 5734 C CA . ALA C 1 184 ? 22.69700 48.03000 -87.45700 1.000 71.07021 798 ALA C CA 1
ATOM 5735 C C . ALA C 1 184 ? 24.12700 48.45700 -87.28300 1.000 74.97166 798 ALA C C 1
ATOM 5736 O O . ALA C 1 184 ? 25.02200 47.91800 -87.90400 1.000 79.24386 798 ALA C O 1
ATOM 5738 N N . ASP C 1 185 ? 24.35300 49.41500 -86.40900 1.000 72.59212 799 ASP C N 1
ATOM 5739 C CA . ASP C 1 185 ? 25.69100 49.89300 -86.17600 1.000 71.48342 799 ASP C CA 1
ATOM 5740 C C . ASP C 1 185 ? 26.70800 48.78200 -85.97600 1.000 72.79477 799 ASP C C 1
ATOM 5741 O O . ASP C 1 185 ? 27.88700 49.03000 -85.92200 1.000 74.50763 799 ASP C O 1
ATOM 5746 N N . LEU C 1 186 ? 26.25500 47.55700 -85.86100 1.000 64.84228 800 LEU C N 1
ATOM 5747 C CA . LEU C 1 186 ? 27.13100 46.45700 -85.63300 1.000 61.26926 800 LEU C CA 1
ATOM 5748 C C . LEU C 1 186 ? 27.57900 45.79200 -86.91500 1.000 63.04207 800 LEU C C 1
ATOM 5749 O O . LEU C 1 186 ? 28.56500 45.09800 -86.94100 1.000 63.07239 800 LEU C O 1
ATOM 5754 N N . TYR C 1 187 ? 26.83800 46.02900 -87.98200 1.000 65.46842 801 TYR C N 1
ATOM 5755 C CA . TYR C 1 187 ? 27.05700 45.42700 -89.29200 1.000 69.63666 801 TYR C CA 1
ATOM 5756 C C . TYR C 1 187 ? 28.25300 45.79900 -90.18500 1.000 67.15173 801 TYR C C 1
ATOM 5757 O O . TYR C 1 187 ? 28.35300 46.90100 -90.65100 1.000 76.04103 801 TYR C O 1
ATOM 5766 N N . PRO C 1 188 ? 29.10900 44.84900 -90.49100 1.000 67.95946 802 PRO C N 1
ATOM 5767 C CA . PRO C 1 188 ? 29.05600 43.54500 -89.84600 1.000 65.59450 802 PRO C CA 1
ATOM 5768 C C . PRO C 1 188 ? 30.36100 43.46100 -89.07400 1.000 67.88024 802 PRO C C 1
ATOM 5769 O O . PRO C 1 188 ? 31.10000 44.44200 -88.96000 1.000 66.70461 802 PRO C O 1
ATOM 5773 N N . VAL C 1 189 ? 30.72300 42.32300 -88.52500 1.000 74.09490 803 VAL C N 1
ATOM 5774 C CA . VAL C 1 189 ? 30.05600 41.03500 -88.47800 1.000 70.52710 803 VAL C CA 1
ATOM 5775 C C . VAL C 1 189 ? 30.59700 39.96600 -89.39200 1.000 66.04763 803 VAL C C 1
ATOM 5776 O O . VAL C 1 189 ? 29.91000 39.42300 -90.20700 1.000 63.76748 803 VAL C O 1
ATOM 5780 N N . ASP C 1 190 ? 31.86800 39.68300 -89.18300 1.000 71.46275 804 ASP C N 1
ATOM 5781 C CA . ASP C 1 190 ? 32.58300 38.59600 -89.85300 1.000 68.17081 804 ASP C CA 1
ATOM 5782 C C . ASP C 1 190 ? 32.46000 37.31500 -89.08200 1.000 67.01800 804 ASP C C 1
ATOM 5783 O O . ASP C 1 190 ? 32.12900 37.31800 -87.92600 1.000 71.15878 804 ASP C O 1
ATOM 5788 N N . LEU C 1 191 ? 32.75500 36.20000 -89.71200 1.000 72.70537 805 LEU C N 1
ATOM 5789 C CA . LEU C 1 191 ? 32.68500 34.91400 -89.04500 1.000 72.35071 805 LEU C CA 1
ATOM 5790 C C . LEU C 1 191 ? 33.63600 34.80600 -87.86100 1.000 76.81963 805 LEU C C 1
ATOM 5791 O O . LEU C 1 191 ? 33.45700 33.95300 -86.98400 1.000 69.38553 805 LEU C O 1
ATOM 5796 N N . ASP C 1 192 ? 34.65400 35.65300 -87.82500 1.000 72.86939 806 ASP C N 1
ATOM 5797 C CA . ASP C 1 192 ? 35.59600 35.57900 -86.72200 1.000 72.98768 806 ASP C CA 1
ATOM 5798 C C . ASP C 1 192 ? 34.96400 36.23000 -85.54700 1.000 69.15174 806 ASP C C 1
ATOM 5799 O O . ASP C 1 192 ? 35.17400 35.80900 -84.43300 1.000 68.70877 806 ASP C O 1
ATOM 5804 N N . SER C 1 193 ? 34.18000 37.25900 -85.82900 1.000 69.58706 807 SER C N 1
ATOM 5805 C CA . SER C 1 193 ? 33.46800 38.03600 -84.83700 1.000 67.91939 807 SER C CA 1
ATOM 5806 C C . SER C 1 193 ? 33.01900 37.23700 -83.66100 1.000 62.24332 807 SER C C 1
ATOM 5807 O O . SER C 1 193 ? 32.66600 36.08800 -83.80900 1.000 60.59279 807 SER C O 1
ATOM 5810 N N . PRO C 1 194 ? 33.03100 37.89600 -82.44600 1.000 57.26708 808 PRO C N 1
ATOM 5811 C CA . PRO C 1 194 ? 32.54400 37.10600 -81.32600 1.000 59.82149 808 PRO C CA 1
ATOM 5812 C C . PRO C 1 194 ? 31.04400 37.21100 -81.19200 1.000 57.37706 808 PRO C C 1
ATOM 5813 O O . PRO C 1 194 ? 30.50100 36.62200 -80.30200 1.000 53.68464 808 PRO C O 1
ATOM 5817 N N . TYR C 1 195 ? 30.38700 37.94900 -82.06500 1.000 57.00752 809 TYR C N 1
ATOM 5818 C CA . TYR C 1 195 ? 28.95600 38.09900 -81.99200 1.000 53.39845 809 TYR C CA 1
ATOM 5819 C C . TYR C 1 195 ? 28.18000 37.21200 -82.93900 1.000 47.72725 809 TYR C C 1
ATOM 5820 O O . TYR C 1 195 ? 26.99300 37.10400 -82.82600 1.000 48.06205 809 TYR C O 1
ATOM 5829 N N . LEU C 1 196 ? 28.84900 36.58300 -83.87800 1.000 47.49365 810 LEU C N 1
ATOM 5830 C CA . LEU C 1 196 ? 28.16800 35.76500 -84.86600 1.000 48.27115 810 LEU C CA 1
ATOM 5831 C C . LEU C 1 196 ? 27.13900 34.74100 -84.39200 1.000 49.28850 810 LEU C C 1
ATOM 5832 O O . LEU C 1 196 ? 25.99300 34.78700 -84.76900 1.000 46.11890 810 LEU C O 1
ATOM 5837 N N . ILE C 1 197 ? 27.58200 33.81500 -83.57300 1.000 44.09918 811 ILE C N 1
ATOM 5838 C CA . ILE C 1 197 ? 26.75500 32.71000 -83.07400 1.000 42.65592 811 ILE C CA 1
ATOM 5839 C C . ILE C 1 197 ? 25.44600 33.23000 -82.49400 1.000 47.51513 811 ILE C C 1
ATOM 5840 O O . ILE C 1 197 ? 24.36200 32.83300 -82.92200 1.000 46.12960 811 ILE C O 1
ATOM 5845 N N . THR C 1 198 ? 25.54100 34.12100 -81.49300 1.000 49.30161 812 THR C N 1
ATOM 5846 C CA . THR C 1 198 ? 24.34100 34.65500 -80.84700 1.000 45.53240 812 THR C CA 1
ATOM 5847 C C . THR C 1 198 ? 23.39500 35.27100 -81.86900 1.000 45.09806 812 THR C C 1
ATOM 5848 O O . THR C 1 198 ? 22.19400 34.97500 -81.88700 1.000 52.99163 812 THR C O 1
ATOM 5852 N N . LEU C 1 199 ? 23.93100 36.11900 -82.74400 1.000 46.31104 813 LEU C N 1
ATOM 5853 C CA . LEU C 1 199 ? 23.08800 36.84100 -83.69300 1.000 41.40360 813 LEU C CA 1
ATOM 5854 C C . LEU C 1 199 ? 22.33700 35.87300 -84.58900 1.000 47.23709 813 LEU C C 1
ATOM 5855 O O . LEU C 1 199 ? 21.16100 36.09500 -84.90700 1.000 47.99821 813 LEU C O 1
ATOM 5860 N N . ALA C 1 200 ? 23.01100 34.79400 -85.01100 1.000 47.60045 814 ALA C N 1
ATOM 5861 C CA . ALA C 1 200 ? 22.35900 33.77300 -85.82400 1.000 48.95729 814 ALA C CA 1
ATOM 5862 C C . ALA C 1 200 ? 21.30000 33.03500 -85.00900 1.000 53.17302 814 ALA C C 1
ATOM 5863 O O . ALA C 1 200 ? 20.14500 32.92500 -85.43700 1.000 53.49322 814 ALA C O 1
ATOM 5865 N N . TYR C 1 201 ? 21.68500 32.53200 -83.82900 1.000 52.53304 815 TYR C N 1
ATOM 5866 C CA . TYR C 1 201 ? 20.76100 31.99500 -82.83700 1.000 50.49384 815 TYR C CA 1
ATOM 5867 C C . TYR C 1 201 ? 19.54800 32.90100 -82.67900 1.000 51.51351 815 TYR C C 1
ATOM 5868 O O . TYR C 1 201 ? 18.40300 32.47800 -82.89600 1.000 48.05625 815 TYR C O 1
ATOM 5877 N N . LEU C 1 202 ? 19.79200 34.17600 -82.34200 1.000 46.25934 816 LEU C N 1
ATOM 5878 C CA . LEU C 1 202 ? 18.68900 35.10600 -82.07800 1.000 50.52141 816 LEU C CA 1
ATOM 5879 C C . LEU C 1 202 ? 17.83600 35.35300 -83.32500 1.000 49.49843 816 LEU C C 1
ATOM 5880 O O . LEU C 1 202 ? 16.60600 35.40700 -83.26100 1.000 44.42678 816 LEU C O 1
ATOM 5885 N N . ASP C 1 203 ? 18.47200 35.55500 -84.46600 1.000 52.31291 817 ASP C N 1
ATOM 5886 C CA . ASP C 1 203 ? 17.69000 35.80300 -85.66900 1.000 55.63814 817 ASP C CA 1
ATOM 5887 C C . ASP C 1 203 ? 16.90700 34.55900 -86.06100 1.000 55.94077 817 ASP C C 1
ATOM 5888 O O . ASP C 1 203 ? 15.72900 34.64100 -86.43700 1.000 53.43914 817 ASP C O 1
ATOM 5893 N N . LYS C 1 204 ? 17.55600 33.39800 -85.97200 1.000 54.04405 818 LYS C N 1
ATOM 5894 C CA . LYS C 1 204 ? 16.90900 32.15800 -86.37700 1.000 52.43291 818 LYS C CA 1
ATOM 5895 C C . LYS C 1 204 ? 15.71200 31.84300 -85.48300 1.000 53.04100 818 LYS C C 1
ATOM 5896 O O . LYS C 1 204 ? 14.65900 31.40900 -85.96200 1.000 58.17523 818 LYS C O 1
ATOM 5902 N N . LEU C 1 205 ? 15.87400 32.03200 -84.17500 1.000 53.98223 819 LEU C N 1
ATOM 5903 C CA . LEU C 1 205 ? 14.75900 31.89000 -83.24500 1.000 51.70286 819 LEU C CA 1
ATOM 5904 C C . LEU C 1 205 ? 13.62200 32.84600 -83.61200 1.000 54.50447 819 LEU C C 1
ATOM 5905 O O . LEU C 1 205 ? 12.44600 32.46500 -83.60100 1.000 62.42570 819 LEU C O 1
ATOM 5910 N N . TYR C 1 206 ? 13.96300 34.07100 -84.00600 1.000 55.30680 820 TYR C N 1
ATOM 5911 C CA . TYR C 1 206 ? 12.92900 35.04400 -84.34600 1.000 59.74120 820 TYR C CA 1
ATOM 5912 C C . TYR C 1 206 ? 12.09100 34.59700 -85.54200 1.000 57.35360 820 TYR C C 1
ATOM 5913 O O . TYR C 1 206 ? 10.86700 34.77600 -85.55900 1.000 58.28178 820 TYR C O 1
ATOM 5922 N N . ARG C 1 207 ? 12.69600 34.00700 -86.52900 1.000 63.19677 821 ARG C N 1
ATOM 5923 C CA . ARG C 1 207 ? 11.91100 33.60200 -87.65000 1.000 68.92684 821 ARG C CA 1
ATOM 5924 C C . ARG C 1 207 ? 11.35300 32.24600 -87.32100 1.000 67.89750 821 ARG C C 1
ATOM 5925 O O . ARG C 1 207 ? 11.39400 31.33100 -88.10500 1.000 73.36822 821 ARG C O 1
ATOM 5933 N N . GLU C 1 208 ? 10.82200 32.12300 -86.13000 1.000 65.76697 822 GLU C N 1
ATOM 5934 C CA . GLU C 1 208 ? 10.26900 30.86600 -85.70400 1.000 63.06300 822 GLU C CA 1
ATOM 5935 C C . GLU C 1 208 ? 9.10800 31.08200 -84.77600 1.000 59.72757 822 GLU C C 1
ATOM 5936 O O . GLU C 1 208 ? 8.68100 30.17900 -84.11000 1.000 57.38512 822 GLU C O 1
ATOM 5942 N N . LYS C 1 209 ? 8.61200 32.27700 -84.70600 1.000 52.77620 823 LYS C N 1
ATOM 5943 C CA . LYS C 1 209 ? 7.55600 32.47700 -83.78400 1.000 60.41133 823 LYS C CA 1
ATOM 5944 C C . LYS C 1 209 ? 6.28500 31.69700 -84.05500 1.000 65.94909 823 LYS C C 1
ATOM 5945 O O . LYS C 1 209 ? 5.63900 31.26300 -83.13100 1.000 65.84533 823 LYS C O 1
ATOM 5951 N N . ASN C 1 210 ? 5.89800 31.51700 -85.30800 1.000 69.21464 824 ASN C N 1
ATOM 5952 C CA . ASN C 1 210 ? 4.66200 30.76500 -85.53600 1.000 69.73530 824 ASN C CA 1
ATOM 5953 C C . ASN C 1 210 ? 4.98900 29.27600 -85.58500 1.000 66.57948 824 ASN C C 1
ATOM 5954 O O . ASN C 1 210 ? 5.06500 28.65600 -86.64900 1.000 76.60885 824 ASN C O 1
ATOM 5959 N N . GLN C 1 211 ? 5.17100 28.69000 -84.40300 1.000 56.47867 825 GLN C N 1
ATOM 5960 C CA . GLN C 1 211 ? 5.68200 27.32200 -84.32700 1.000 54.67525 825 GLN C CA 1
ATOM 5961 C C . GLN C 1 211 ? 5.66100 26.86300 -82.87100 1.000 49.52619 825 GLN C C 1
ATOM 5962 O O . GLN C 1 211 ? 5.88000 27.66000 -81.95600 1.000 53.84014 825 GLN C O 1
ATOM 5968 N N . LEU C 1 212 ? 5.41400 25.57100 -82.66700 1.000 41.00642 826 LEU C N 1
ATOM 5969 C CA . LEU C 1 212 ? 5.23700 25.04500 -81.32100 1.000 48.70929 826 LEU C CA 1
ATOM 5970 C C . LEU C 1 212 ? 6.55300 24.97700 -80.54800 1.000 50.17277 826 LEU C C 1
ATOM 5971 O O . LEU C 1 212 ? 7.60600 24.64400 -81.10100 1.000 53.17989 826 LEU C O 1
ATOM 5976 N N . ASP C 1 213 ? 6.46500 25.26800 -79.24000 1.000 44.14318 827 ASP C N 1
ATOM 5977 C CA . ASP C 1 213 ? 7.56600 25.34600 -78.28400 1.000 42.99448 827 ASP C CA 1
ATOM 5978 C C . ASP C 1 213 ? 8.39700 26.61200 -78.44600 1.000 45.02353 827 ASP C C 1
ATOM 5979 O O . ASP C 1 213 ? 9.50400 26.69500 -77.90900 1.000 47.83757 827 ASP C O 1
ATOM 5984 N N . TYR C 1 214 ? 7.88000 27.61700 -79.15700 1.000 42.76501 828 TYR C N 1
ATOM 5985 C CA . TYR C 1 214 ? 8.57100 28.89800 -79.29000 1.000 44.86803 828 TYR C CA 1
ATOM 5986 C C . TYR C 1 214 ? 8.79700 29.55000 -77.93100 1.000 42.44672 828 TYR C C 1
ATOM 5987 O O . TYR C 1 214 ? 9.88900 30.04900 -77.63500 1.000 41.50695 828 TYR C O 1
ATOM 5996 N N . ILE C 1 215 ? 7.76300 29.54400 -77.09200 1.000 41.16857 829 ILE C N 1
ATOM 5997 C CA . ILE C 1 215 ? 7.84700 30.09700 -75.74600 1.000 42.09356 829 ILE C CA 1
ATOM 5998 C C . ILE C 1 215 ? 9.01600 29.48200 -74.98000 1.000 40.14794 829 ILE C C 1
ATOM 5999 O O . ILE C 1 215 ? 9.67800 30.16700 -74.19500 1.000 41.30409 829 ILE C O 1
ATOM 6004 N N . LEU C 1 216 ? 9.29600 28.18100 -75.18900 1.000 38.22722 830 LEU C N 1
ATOM 6005 C CA . LEU C 1 216 ? 10.38500 27.51600 -74.46800 1.000 39.33338 830 LEU C CA 1
ATOM 6006 C C . LEU C 1 216 ? 11.73800 27.80600 -75.10200 1.000 37.90354 830 LEU C C 1
ATOM 6007 O O . LEU C 1 216 ? 12.75700 27.83100 -74.41100 1.000 39.36955 830 LEU C O 1
ATOM 6012 N N . ARG C 1 217 ? 11.77200 27.99800 -76.41800 1.000 38.01439 831 ARG C N 1
ATOM 6013 C CA . ARG C 1 217 ? 12.99400 28.44800 -77.04900 1.000 42.63958 831 ARG C CA 1
ATOM 6014 C C . ARG C 1 217 ? 13.34800 29.86800 -76.60800 1.000 39.23107 831 ARG C C 1
ATOM 6015 O O . ARG C 1 217 ? 14.50500 30.15700 -76.28100 1.000 43.78885 831 ARG C O 1
ATOM 6023 N N . VAL C 1 218 ? 12.35500 30.75900 -76.60300 1.000 40.54929 832 VAL C N 1
ATOM 6024 C CA . VAL C 1 218 ? 12.57400 32.11800 -76.13800 1.000 36.29515 832 VAL C CA 1
ATOM 6025 C C . VAL C 1 218 ? 13.03800 32.10100 -74.70000 1.000 35.79997 832 VAL C C 1
ATOM 6026 O O . VAL C 1 218 ? 13.91400 32.87800 -74.30400 1.000 34.51181 832 VAL C O 1
ATOM 6030 N N . PHE C 1 219 ? 12.48600 31.17500 -73.91000 1.000 33.28399 833 PHE C N 1
ATOM 6031 C CA . PHE C 1 219 ? 12.81400 31.08900 -72.49000 1.000 34.94727 833 PHE C CA 1
ATOM 6032 C C . PHE C 1 219 ? 14.25500 30.65000 -72.27200 1.000 36.50256 833 PHE C C 1
ATOM 6033 O O . PHE C 1 219 ? 14.95000 31.21000 -71.42100 1.000 36.65417 833 PHE C O 1
ATOM 6041 N N . ALA C 1 220 ? 14.72000 29.64400 -73.02700 1.000 31.05199 834 ALA C N 1
ATOM 6042 C CA . ALA C 1 220 ? 16.05100 29.08800 -72.82800 1.000 33.41294 834 ALA C CA 1
ATOM 6043 C C . ALA C 1 220 ? 17.16300 29.94700 -73.40300 1.000 37.61014 834 ALA C C 1
ATOM 6044 O O . ALA C 1 220 ? 18.33200 29.69400 -73.07900 1.000 37.57320 834 ALA C O 1
ATOM 6046 N N . PHE C 1 221 ? 16.85200 30.93800 -74.24200 1.000 36.45278 835 PHE C N 1
ATOM 6047 C CA . PHE C 1 221 ? 17.91700 31.64400 -74.95300 1.000 35.92082 835 PHE C CA 1
ATOM 6048 C C . PHE C 1 221 ? 19.03700 32.15000 -74.04600 1.000 30.49575 835 PHE C C 1
ATOM 6049 O O . PHE C 1 221 ? 20.20900 31.92800 -74.37300 1.000 33.66482 835 PHE C O 1
ATOM 6057 N N . PRO C 1 222 ? 18.77700 32.81200 -72.92400 1.000 31.10550 836 PRO C N 1
ATOM 6058 C CA . PRO C 1 222 ? 19.91300 33.32300 -72.12800 1.000 33.63416 836 PRO C CA 1
ATOM 6059 C C . PRO C 1 222 ? 20.85200 32.23400 -71.60400 1.000 33.61023 836 PRO C C 1
ATOM 6060 O O . PRO C 1 222 ? 22.03800 32.49900 -71.37300 1.000 35.39201 836 PRO C O 1
ATOM 6064 N N . ALA C 1 223 ? 20.35900 31.01900 -71.40700 1.000 34.17581 837 ALA C N 1
ATOM 6065 C CA . ALA C 1 223 ? 21.15400 29.90800 -70.91300 1.000 34.90303 837 ALA C CA 1
ATOM 6066 C C . ALA C 1 223 ? 21.95400 29.20000 -72.00200 1.000 38.72032 837 ALA C C 1
ATOM 6067 O O . ALA C 1 223 ? 22.87900 28.44000 -71.68300 1.000 43.29218 837 ALA C O 1
ATOM 6069 N N . LEU C 1 224 ? 21.62700 29.42600 -73.27500 1.000 37.08322 838 LEU C N 1
ATOM 6070 C CA . LEU C 1 224 ? 22.26400 28.72100 -74.37900 1.000 41.16409 838 LEU C CA 1
ATOM 6071 C C . LEU C 1 224 ? 23.20200 29.62200 -75.19700 1.000 41.92955 838 LEU C C 1
ATOM 6072 O O . LEU C 1 224 ? 23.62700 29.22900 -76.29000 1.000 41.42816 838 LEU C O 1
ATOM 6077 N N . LEU C 1 225 ? 23.51900 30.82000 -74.70500 1.000 44.35820 839 LEU C N 1
ATOM 6078 C CA . LEU C 1 225 ? 24.61200 31.59400 -75.28000 1.000 46.56937 839 LEU C CA 1
ATOM 6079 C C . LEU C 1 225 ? 25.92300 30.82200 -75.12600 1.000 50.50445 839 LEU C C 1
ATOM 6080 O O . LEU C 1 225 ? 26.15500 30.15900 -74.10700 1.000 54.88403 839 LEU C O 1
ATOM 6085 N N . ASP C 1 226 ? 26.79200 30.90900 -76.13000 1.000 50.52984 840 ASP C N 1
ATOM 6086 C CA . ASP C 1 226 ? 28.07900 30.25500 -75.98200 1.000 53.84107 840 ASP C CA 1
ATOM 6087 C C . ASP C 1 226 ? 28.92000 30.99600 -74.96400 1.000 53.07951 840 ASP C C 1
ATOM 6088 O O . ASP C 1 226 ? 28.78100 32.20700 -74.78000 1.000 53.48069 840 ASP C O 1
ATOM 6093 N N . ARG C 1 227 ? 29.80800 30.24900 -74.30600 1.000 55.22131 841 ARG C N 1
ATOM 6094 C CA . ARG C 1 227 ? 30.51800 30.79400 -73.15400 1.000 55.35942 841 ARG C CA 1
ATOM 6095 C C . ARG C 1 227 ? 31.35900 31.99400 -73.54200 1.000 52.78922 841 ARG C C 1
ATOM 6096 O O . ARG C 1 227 ? 31.44900 32.97100 -72.79000 1.000 56.56935 841 ARG C O 1
ATOM 6104 N N . THR C 1 228 ? 32.00700 31.92300 -74.69800 1.000 50.31823 842 THR C N 1
ATOM 6105 C CA . THR C 1 228 ? 32.77200 33.04900 -75.19900 1.000 57.21067 842 THR C CA 1
ATOM 6106 C C . THR C 1 228 ? 31.92100 34.31100 -75.16700 1.000 51.26342 842 THR C C 1
ATOM 6107 O O . THR C 1 228 ? 32.27100 35.29500 -74.50600 1.000 49.29861 842 THR C O 1
ATOM 6111 N N . PHE C 1 229 ? 30.75700 34.27100 -75.83200 1.000 47.31600 843 PHE C N 1
ATOM 6112 C CA . PHE C 1 229 ? 29.88000 35.43500 -75.85100 1.000 51.16943 843 PHE C CA 1
ATOM 6113 C C . PHE C 1 229 ? 29.48800 35.83800 -74.43900 1.000 49.16011 843 PHE C C 1
ATOM 6114 O O . PHE C 1 229 ? 29.43200 37.02800 -74.10800 1.000 43.21597 843 PHE C O 1
ATOM 6122 N N . LEU C 1 230 ? 29.23200 34.85600 -73.59700 1.000 50.28846 844 LEU C N 1
ATOM 6123 C CA . LEU C 1 230 ? 28.66800 35.14500 -72.29800 1.000 51.14123 844 LEU C CA 1
ATOM 6124 C C . LEU C 1 230 ? 29.70700 35.73600 -71.36400 1.000 53.61032 844 LEU C C 1
ATOM 6125 O O . LEU C 1 230 ? 29.41500 36.68700 -70.62900 1.000 50.93879 844 LEU C O 1
ATOM 6130 N N . THR C 1 231 ? 30.89100 35.18500 -71.39300 1.000 49.92013 845 THR C N 1
ATOM 6131 C CA . THR C 1 231 ? 31.92000 35.70700 -70.55700 1.000 55.23381 845 THR C CA 1
ATOM 6132 C C . THR C 1 231 ? 32.19700 37.10300 -71.02800 1.000 51.43232 845 THR C C 1
ATOM 6133 O O . THR C 1 231 ? 32.62200 37.93700 -70.26500 1.000 55.43367 845 THR C O 1
ATOM 6137 N N . LEU C 1 232 ? 31.95400 37.35100 -72.30000 1.000 49.85700 846 LEU C N 1
ATOM 6138 C CA . LEU C 1 232 ? 32.16400 38.63800 -72.87300 1.000 51.08661 846 LEU C CA 1
ATOM 6139 C C . LEU C 1 232 ? 31.08100 39.54900 -72.44800 1.000 48.67664 846 LEU C C 1
ATOM 6140 O O . LEU C 1 232 ? 31.29300 40.69800 -72.26000 1.000 57.94071 846 LEU C O 1
ATOM 6145 N N . LEU C 1 233 ? 29.89600 39.02800 -72.31500 1.000 49.61211 847 LEU C N 1
ATOM 6146 C CA . LEU C 1 233 ? 28.77000 39.85600 -71.91200 1.000 49.23090 847 LEU C CA 1
ATOM 6147 C C . LEU C 1 233 ? 28.89000 40.30800 -70.46000 1.000 49.29078 847 LEU C C 1
ATOM 6148 O O . LEU C 1 233 ? 28.60800 41.47300 -70.14000 1.000 45.45991 847 LEU C O 1
ATOM 6153 N N . MET C 1 234 ? 29.31600 39.40500 -69.57400 1.000 49.24037 848 MET C N 1
ATOM 6154 C CA . MET C 1 234 ? 29.44500 39.76500 -68.16700 1.000 50.25439 848 MET C CA 1
ATOM 6155 C C . MET C 1 234 ? 30.55900 40.77900 -67.90600 1.000 52.99844 848 MET C C 1
ATOM 6156 O O . MET C 1 234 ? 30.56800 41.41100 -66.84500 1.000 55.39132 848 MET C O 1
ATOM 6161 N N . THR C 1 235 ? 31.49200 40.95800 -68.83200 1.000 59.84436 849 THR C N 1
ATOM 6162 C CA . THR C 1 235 ? 32.39700 42.09200 -68.67000 1.000 52.86611 849 THR C CA 1
ATOM 6163 C C . THR C 1 235 ? 31.72300 43.41600 -68.98400 1.000 53.66584 849 THR C C 1
ATOM 6164 O O . THR C 1 235 ? 32.38900 44.45700 -68.89300 1.000 62.78868 849 THR C O 1
ATOM 6168 N N . GLY C 1 236 ? 30.44200 43.40200 -69.35300 1.000 53.09488 850 GLY C N 1
ATOM 6169 C CA . GLY C 1 236 ? 29.75000 44.62300 -69.69600 1.000 50.42111 850 GLY C CA 1
ATOM 6170 C C . GLY C 1 236 ? 29.99100 45.11400 -71.10000 1.000 56.03185 850 GLY C C 1
ATOM 6171 O O . GLY C 1 236 ? 29.64800 46.26700 -71.39700 1.000 63.32203 850 GLY C O 1
ATOM 6172 N N . ASP C 1 237 ? 30.57500 44.28000 -71.97400 1.000 55.22248 851 ASP C N 1
ATOM 6173 C CA . ASP C 1 237 ? 30.86400 44.68900 -73.34500 1.000 53.58975 851 ASP C CA 1
ATOM 6174 C C . ASP C 1 237 ? 29.61900 45.26200 -74.00900 1.000 55.16365 851 ASP C C 1
ATOM 6175 O O . ASP C 1 237 ? 28.53400 44.67800 -73.92400 1.000 58.18834 851 ASP C O 1
ATOM 6180 N N . LEU C 1 238 ? 29.78700 46.41600 -74.66200 1.000 54.25226 852 LEU C N 1
ATOM 6181 C CA . LEU C 1 238 ? 28.66600 47.13200 -75.27500 1.000 48.99782 852 LEU C CA 1
ATOM 6182 C C . LEU C 1 238 ? 28.00400 46.32700 -76.38900 1.000 49.86638 852 LEU C C 1
ATOM 6183 O O . LEU C 1 238 ? 26.77100 46.30600 -76.49100 1.000 47.09641 852 LEU C O 1
ATOM 6188 N N . GLY C 1 239 ? 28.80500 45.67600 -77.25000 1.000 49.29956 853 GLY C N 1
ATOM 6189 C CA . GLY C 1 239 ? 28.23300 44.92800 -78.35600 1.000 47.10113 853 GLY C CA 1
ATOM 6190 C C . GLY C 1 239 ? 27.33200 43.79400 -77.89400 1.000 50.11515 853 GLY C C 1
ATOM 6191 O O . GLY C 1 239 ? 26.17200 43.68900 -78.30600 1.000 43.59238 853 GLY C O 1
ATOM 6192 N N . ALA C 1 240 ? 27.85600 42.93800 -77.01400 1.000 51.18614 854 ALA C N 1
ATOM 6193 C CA . ALA C 1 240 ? 27.05300 41.85600 -76.48000 1.000 47.97315 854 ALA C CA 1
ATOM 6194 C C . ALA C 1 240 ? 25.82600 42.39200 -75.72500 1.000 46.34124 854 ALA C C 1
ATOM 6195 O O . ALA C 1 240 ? 24.72600 41.82200 -75.81700 1.000 46.21974 854 ALA C O 1
ATOM 6197 N N . MET C 1 241 ? 25.98100 43.51100 -75.00800 1.000 50.00579 855 MET C N 1
ATOM 6198 C CA . MET C 1 241 ? 24.86100 44.07000 -74.24500 1.000 45.99838 855 MET C CA 1
ATOM 6199 C C . MET C 1 241 ? 23.79600 44.64700 -75.16200 1.000 48.10576 855 MET C C 1
ATOM 6200 O O . MET C 1 241 ? 22.59800 44.46900 -74.91100 1.000 48.81807 855 MET C O 1
ATOM 6205 N N . ARG C 1 242 ? 24.19700 45.33100 -76.23700 1.000 50.54536 856 ARG C N 1
ATOM 6206 C CA . ARG C 1 242 ? 23.20900 45.71600 -77.24300 1.000 50.02661 856 ARG C CA 1
ATOM 6207 C C . ARG C 1 242 ? 22.50400 44.48600 -77.80100 1.000 46.42070 856 ARG C C 1
ATOM 6208 O O . ARG C 1 242 ? 21.27800 44.49900 -77.98100 1.000 47.85904 856 ARG C O 1
ATOM 6216 N N . ILE C 1 243 ? 23.25900 43.40300 -78.05000 1.000 44.02764 857 ILE C N 1
ATOM 6217 C CA . ILE C 1 243 ? 22.65100 42.18600 -78.59600 1.000 46.45924 857 ILE C CA 1
ATOM 6218 C C . ILE C 1 243 ? 21.51200 41.71000 -77.69800 1.000 47.57153 857 ILE C C 1
ATOM 6219 O O . ILE C 1 243 ? 20.42800 41.36700 -78.17700 1.000 38.79040 857 ILE C O 1
ATOM 6224 N N . MET C 1 244 ? 21.75900 41.67100 -76.37900 1.000 44.41144 858 MET C N 1
ATOM 6225 C CA . MET C 1 244 ? 20.76400 41.14900 -75.44900 1.000 42.83624 858 MET C CA 1
ATOM 6226 C C . MET C 1 244 ? 19.55400 42.06100 -75.36100 1.000 42.07292 858 MET C C 1
ATOM 6227 O O . MET C 1 244 ? 18.42700 41.58500 -75.20000 1.000 43.30518 858 MET C O 1
ATOM 6232 N N . ARG C 1 245 ? 19.75100 43.37300 -75.47400 1.000 44.55617 859 ARG C N 1
ATOM 6233 C CA . ARG C 1 245 ? 18.59300 44.25700 -75.55400 1.000 39.75533 859 ARG C CA 1
ATOM 6234 C C . ARG C 1 245 ? 17.67600 43.85800 -76.69900 1.000 38.23443 859 ARG C C 1
ATOM 6235 O O . ARG C 1 245 ? 16.47000 44.09900 -76.62600 1.000 44.28869 859 ARG C O 1
ATOM 6243 N N . SER C 1 246 ? 18.21700 43.26200 -77.76800 1.000 38.09775 860 SER C N 1
ATOM 6244 C CA . SER C 1 246 ? 17.34100 42.77700 -78.84100 1.000 45.94615 860 SER C CA 1
ATOM 6245 C C . SER C 1 246 ? 16.56700 41.54400 -78.41000 1.000 43.60424 860 SER C C 1
ATOM 6246 O O . SER C 1 246 ? 15.36400 41.43700 -78.70000 1.000 42.33764 860 SER C O 1
ATOM 6249 N N . TYR C 1 247 ? 17.24500 40.59300 -77.75200 1.000 40.89136 861 TYR C N 1
ATOM 6250 C CA . TYR C 1 247 ? 16.52800 39.48500 -77.13600 1.000 42.64524 861 TYR C CA 1
ATOM 6251 C C . TYR C 1 247 ? 15.42300 40.00000 -76.22200 1.000 42.58267 861 TYR C C 1
ATOM 6252 O O . TYR C 1 247 ? 14.28600 39.52000 -76.27200 1.000 43.18881 861 TYR C O 1
ATOM 6261 N N . TYR C 1 248 ? 15.73500 41.01900 -75.41400 1.000 42.51607 862 TYR C N 1
ATOM 6262 C CA . TYR C 1 248 ? 14.75800 41.55600 -74.47800 1.000 39.72394 862 TYR C CA 1
ATOM 6263 C C . TYR C 1 248 ? 13.54200 42.12100 -75.19900 1.000 40.11278 862 TYR C C 1
ATOM 6264 O O . TYR C 1 248 ? 12.40600 41.90500 -74.76300 1.000 42.30528 862 TYR C O 1
ATOM 6273 N N . LYS C 1 249 ? 13.74700 42.84700 -76.30200 1.000 43.35768 863 LYS C N 1
ATOM 6274 C CA . LYS C 1 249 ? 12.59300 43.33800 -77.05700 1.000 45.44316 863 LYS C CA 1
ATOM 6275 C C . LYS C 1 249 ? 11.73300 42.18300 -77.55300 1.000 46.96200 863 LYS C C 1
ATOM 6276 O O . LYS C 1 249 ? 10.51400 42.31800 -77.70400 1.000 47.27242 863 LYS C O 1
ATOM 6282 N N . LEU C 1 250 ? 12.35400 41.04500 -77.81900 1.000 40.71031 864 LEU C N 1
ATOM 6283 C CA . LEU C 1 250 ? 11.60100 39.92000 -78.33700 1.000 43.97484 864 LEU C CA 1
ATOM 6284 C C . LEU C 1 250 ? 10.86700 39.20700 -77.21200 1.000 42.14223 864 LEU C C 1
ATOM 6285 O O . LEU C 1 250 ? 9.66800 38.93100 -77.32700 1.000 43.13711 864 LEU C O 1
ATOM 6290 N N . LEU C 1 251 ? 11.57500 38.91100 -76.11300 1.000 37.58460 865 LEU C N 1
ATOM 6291 C CA . LEU C 1 251 ? 10.93000 38.33100 -74.93900 1.000 38.51638 865 LEU C CA 1
ATOM 6292 C C . LEU C 1 251 ? 9.74200 39.17300 -74.48600 1.000 39.65097 865 LEU C C 1
ATOM 6293 O O . LEU C 1 251 ? 8.62700 38.66700 -74.33300 1.000 43.70500 865 LEU C O 1
ATOM 6298 N N . ARG C 1 252 ? 9.96200 40.46500 -74.28100 1.000 44.92597 866 ARG C N 1
ATOM 6299 C CA . ARG C 1 252 ? 8.90400 41.37200 -73.84400 1.000 44.30585 866 ARG C CA 1
ATOM 6300 C C . ARG C 1 252 ? 7.73900 41.42900 -74.84500 1.000 46.21337 866 ARG C C 1
ATOM 6301 O O . ARG C 1 252 ? 6.57400 41.27300 -74.46000 1.000 52.04327 866 ARG C O 1
ATOM 6309 N N . ASN C 1 253 ? 8.03900 41.62500 -76.13400 1.000 44.21790 867 ASN C N 1
ATOM 6310 C CA . ASN C 1 253 ? 6.98100 41.73200 -77.13900 1.000 46.63527 867 ASN C CA 1
ATOM 6311 C C . ASN C 1 253 ? 6.15500 40.45600 -77.22400 1.000 48.26631 867 ASN C C 1
ATOM 6312 O O . ASN C 1 253 ? 4.93700 40.51000 -77.40800 1.000 44.76267 867 ASN C O 1
ATOM 6317 N N . TYR C 1 254 ? 6.80000 39.29800 -77.13100 1.000 47.91073 868 TYR C N 1
ATOM 6318 C CA . TYR C 1 254 ? 6.08000 38.03400 -77.28100 1.000 49.76661 868 TYR C CA 1
ATOM 6319 C C . TYR C 1 254 ? 5.18400 37.74800 -76.08300 1.000 48.33876 868 TYR C C 1
ATOM 6320 O O . TYR C 1 254 ? 4.07900 37.22900 -76.23400 1.000 48.06357 868 TYR C O 1
ATOM 6329 N N . THR C 1 255 ? 5.67100 38.03700 -74.88000 1.000 53.84247 869 THR C N 1
ATOM 6330 C CA . THR C 1 255 ? 4.92500 37.67700 -73.68400 1.000 55.94556 869 THR C CA 1
ATOM 6331 C C . THR C 1 255 ? 3.69800 38.55200 -73.52800 1.000 54.32513 869 THR C C 1
ATOM 6332 O O . THR C 1 255 ? 2.61100 38.05000 -73.22900 1.000 57.21730 869 THR C O 1
ATOM 6336 N N . THR C 1 256 ? 3.85100 39.87000 -73.71400 1.000 56.19226 870 THR C N 1
ATOM 6337 C CA . THR C 1 256 ? 2.69300 40.75100 -73.58900 1.000 58.66824 870 THR C CA 1
ATOM 6338 C C . THR C 1 256 ? 1.63100 40.45900 -74.64300 1.000 58.68175 870 THR C C 1
ATOM 6339 O O . THR C 1 256 ? 0.44600 40.72400 -74.40400 1.000 69.31921 870 THR C O 1
ATOM 6343 N N . GLU C 1 257 ? 2.00200 39.90000 -75.79400 1.000 53.55059 871 GLU C N 1
ATOM 6344 C CA . GLU C 1 257 ? 0.96700 39.62600 -76.77400 1.000 52.11797 871 GLU C CA 1
ATOM 6345 C C . GLU C 1 257 ? 0.18500 38.37200 -76.38800 1.000 61.24739 871 GLU C C 1
ATOM 6346 O O . GLU C 1 257 ? -1.00900 38.45800 -76.07300 1.000 70.72941 871 GLU C O 1
ATOM 6352 N N . ILE C 1 258 ? 0.85300 37.21000 -76.32900 1.000 56.49315 872 ILE C N 1
ATOM 6353 C CA . ILE C 1 258 ? 0.19900 35.93700 -76.00200 1.000 57.97476 872 ILE C CA 1
ATOM 6354 C C . ILE C 1 258 ? -0.28000 35.93000 -74.55400 1.000 57.58887 872 ILE C C 1
ATOM 6355 O O . ILE C 1 258 ? -0.69400 34.88900 -74.04100 1.000 56.88288 872 ILE C O 1
ATOM 6360 N N . MET C 1 259 ? -0.20800 37.08500 -73.89300 1.000 61.18701 873 MET C N 1
ATOM 6361 C CA . MET C 1 259 ? -0.60100 37.18800 -72.49500 1.000 58.08871 873 MET C CA 1
ATOM 6362 C C . MET C 1 259 ? -1.98600 36.59800 -72.29500 1.000 63.08450 873 MET C C 1
ATOM 6363 O O . MET C 1 259 ? -2.18200 35.73100 -71.44100 1.000 62.43848 873 MET C O 1
ATOM 6368 N N . ASP C 1 260 ? -2.94300 37.00100 -73.13800 1.000 67.04126 874 ASP C N 1
ATOM 6369 C CA . ASP C 1 260 ? -4.31200 36.50200 -73.03600 1.000 63.59719 874 ASP C CA 1
ATOM 6370 C C . ASP C 1 260 ? -4.41000 34.98300 -73.10600 1.000 57.62985 874 ASP C C 1
ATOM 6371 O O . ASP C 1 260 ? -5.39100 34.42200 -72.61300 1.000 61.59880 874 ASP C O 1
ATOM 6376 N N . ARG C 1 261 ? -3.42200 34.30600 -73.68300 1.000 51.01483 875 ARG C N 1
ATOM 6377 C CA . ARG C 1 261 ? -3.47600 32.86700 -73.88400 1.000 55.63824 875 ARG C CA 1
ATOM 6378 C C . ARG C 1 261 ? -2.72100 32.09900 -72.81600 1.000 63.76976 875 ARG C C 1
ATOM 6379 O O . ARG C 1 261 ? -2.73900 30.86000 -72.83500 1.000 61.53742 875 ARG C O 1
ATOM 6387 N N . ALA C 1 262 ? -2.04500 32.79500 -71.89000 1.000 55.31860 876 ALA C N 1
ATOM 6388 C CA . ALA C 1 262 ? -1.13800 32.13600 -70.94400 1.000 41.27421 876 ALA C CA 1
ATOM 6389 C C . ALA C 1 262 ? -1.34600 32.73200 -69.55300 1.000 41.62649 876 ALA C C 1
ATOM 6390 O O . ALA C 1 262 ? -0.80800 33.79800 -69.24800 1.000 39.23732 876 ALA C O 1
ATOM 6392 N N . TRP C 1 263 ? -2.12000 32.03200 -68.70800 1.000 40.00141 877 TRP C N 1
ATOM 6393 C CA . TRP C 1 263 ? -2.44900 32.56400 -67.39000 1.000 37.55606 877 TRP C CA 1
ATOM 6394 C C . TRP C 1 263 ? -1.19800 32.99000 -66.62000 1.000 39.33471 877 TRP C C 1
ATOM 6395 O O . TRP C 1 263 ? -1.23700 33.94300 -65.83100 1.000 39.09338 877 TRP C O 1
ATOM 6406 N N . PHE C 1 264 ? -0.09600 32.29400 -66.81800 1.000 38.19977 878 PHE C N 1
ATOM 6407 C CA . PHE C 1 264 ? 1.07500 32.53600 -66.00100 1.000 37.26170 878 PHE C CA 1
ATOM 6408 C C . PHE C 1 264 ? 1.95800 33.64200 -66.54500 1.000 35.19087 878 PHE C C 1
ATOM 6409 O O . PHE C 1 264 ? 2.94600 33.99000 -65.89800 1.000 38.76105 878 PHE C O 1
ATOM 6417 N N . LEU C 1 265 ? 1.63800 34.19900 -67.70600 1.000 38.51471 879 LEU C N 1
ATOM 6418 C CA . LEU C 1 265 ? 2.31400 35.39100 -68.20700 1.000 46.57061 879 LEU C CA 1
ATOM 6419 C C . LEU C 1 265 ? 1.52100 36.65800 -67.91000 1.000 39.44661 879 LEU C C 1
ATOM 6420 O O . LEU C 1 265 ? 1.87500 37.73900 -68.38900 1.000 46.04622 879 LEU C O 1
ATOM 6425 N N . GLU C 1 266 ? 0.46900 36.55700 -67.11200 1.000 38.98098 880 GLU C N 1
ATOM 6426 C CA . GLU C 1 266 ? -0.32700 37.73400 -66.81200 1.000 41.44668 880 GLU C CA 1
ATOM 6427 C C . GLU C 1 266 ? 0.48600 38.70100 -65.96300 1.000 46.05263 880 GLU C C 1
ATOM 6428 O O . GLU C 1 266 ? 1.31000 38.29200 -65.13700 1.000 52.52479 880 GLU C O 1
ATOM 6434 N N . GLY C 1 267 ? 0.30700 39.99000 -66.22700 1.000 42.90301 881 GLY C N 1
ATOM 6435 C CA . GLY C 1 267 ? 1.02900 41.03600 -65.51600 1.000 48.61676 881 GLY C CA 1
ATOM 6436 C C . GLY C 1 267 ? 2.54100 40.97600 -65.59700 1.000 53.01736 881 GLY C C 1
ATOM 6437 O O . GLY C 1 267 ? 3.21500 41.56600 -64.74900 1.000 54.98386 881 GLY C O 1
ATOM 6438 N N . VAL C 1 268 ? 3.10300 40.27500 -66.58600 1.000 48.68418 882 VAL C N 1
ATOM 6439 C CA . VAL C 1 268 ? 4.55400 40.28800 -66.74600 1.000 43.35315 882 VAL C CA 1
ATOM 6440 C C . VAL C 1 268 ? 5.01100 41.62500 -67.32300 1.000 45.04906 882 VAL C C 1
ATOM 6441 O O . VAL C 1 268 ? 6.12500 42.08000 -67.04300 1.000 46.12191 882 VAL C O 1
ATOM 6445 N N . SER C 1 269 ? 4.16200 42.30000 -68.09700 1.000 44.32547 883 SER C N 1
ATOM 6446 C CA . SER C 1 269 ? 4.50200 43.66600 -68.50700 1.000 50.49041 883 SER C CA 1
ATOM 6447 C C . SER C 1 269 ? 4.69200 44.58400 -67.29900 1.000 44.97356 883 SER C C 1
ATOM 6448 O O . SER C 1 269 ? 5.54900 45.48100 -67.31700 1.000 49.44737 883 SER C O 1
ATOM 6451 N N . GLN C 1 270 ? 3.96000 44.39500 -66.23100 1.000 40.98102 884 GLN C N 1
ATOM 6452 C CA . GLN C 1 270 ? 4.19100 45.28000 -65.13000 1.000 44.81221 884 GLN C CA 1
ATOM 6453 C C . GLN C 1 270 ? 5.57400 45.08100 -64.56400 1.000 44.50890 884 GLN C C 1
ATOM 6454 O O . GLN C 1 270 ? 6.07400 45.93500 -63.91900 1.000 47.02634 884 GLN C O 1
ATOM 6460 N N . VAL C 1 271 ? 6.19400 43.95300 -64.80200 1.000 48.76545 885 VAL C N 1
ATOM 6461 C CA . VAL C 1 271 ? 7.48600 43.68200 -64.20100 1.000 45.72219 885 VAL C CA 1
ATOM 6462 C C . VAL C 1 271 ? 8.62900 43.75900 -65.20200 1.000 42.83767 885 VAL C C 1
ATOM 6463 O O . VAL C 1 271 ? 9.79000 43.84300 -64.77900 1.000 46.63659 885 VAL C O 1
ATOM 6467 N N . LEU C 1 272 ? 8.34600 43.73500 -66.50200 1.000 42.81789 886 LEU C N 1
ATOM 6468 C CA . LEU C 1 272 ? 9.37800 43.87500 -67.51800 1.000 46.83456 886 LEU C CA 1
ATOM 6469 C C . LEU C 1 272 ? 9.23100 45.24300 -68.18800 1.000 41.62623 886 LEU C C 1
ATOM 6470 O O . LEU C 1 272 ? 8.33100 45.43600 -69.01500 1.000 38.07567 886 LEU C O 1
ATOM 6475 N N . PRO C 1 273 ? 10.07800 46.21600 -67.83900 1.000 43.80690 887 PRO C N 1
ATOM 6476 C CA . PRO C 1 273 ? 9.99900 47.56300 -68.44200 1.000 45.09538 887 PRO C CA 1
ATOM 6477 C C . PRO C 1 273 ? 10.46000 47.63600 -69.89100 1.000 46.25116 887 PRO C C 1
ATOM 6478 O O . PRO C 1 273 ? 11.36700 46.91300 -70.30900 1.000 52.78450 887 PRO C O 1
ATOM 6482 N N . ARG C 1 274 ? 9.86700 48.58200 -70.64500 1.000 50.98760 888 ARG C N 1
ATOM 6483 C CA . ARG C 1 274 ? 10.27500 48.82400 -72.03400 1.000 56.09589 888 ARG C CA 1
ATOM 6484 C C . ARG C 1 274 ? 11.70700 49.36100 -72.11700 1.000 53.72401 888 ARG C C 1
ATOM 6485 O O . ARG C 1 274 ? 12.46600 49.00300 -73.02500 1.000 62.04199 888 ARG C O 1
ATOM 6493 N N . ASP C 1 275 ? 12.07700 50.21300 -71.17800 1.000 47.07326 889 ASP C N 1
ATOM 6494 C CA . ASP C 1 275 ? 13.42200 50.72600 -71.11600 1.000 52.43084 889 ASP C CA 1
ATOM 6495 C C . ASP C 1 275 ? 14.08300 50.00400 -69.98700 1.000 49.67176 889 ASP C C 1
ATOM 6496 O O . ASP C 1 275 ? 13.75900 50.22200 -68.86800 1.000 46.75344 889 ASP C O 1
ATOM 6501 N N . VAL C 1 276 ? 15.01600 49.13600 -70.29900 1.000 46.25111 890 VAL C N 1
ATOM 6502 C CA . VAL C 1 276 ? 15.68400 48.37400 -69.30000 1.000 44.84505 890 VAL C CA 1
ATOM 6503 C C . VAL C 1 276 ? 16.25400 49.24600 -68.24400 1.000 49.44561 890 VAL C C 1
ATOM 6504 O O . VAL C 1 276 ? 16.50600 48.79700 -67.15200 1.000 48.79472 890 VAL C O 1
ATOM 6508 N N . ASP C 1 277 ? 16.47400 50.50200 -68.57000 1.000 50.20610 891 ASP C N 1
ATOM 6509 C CA . ASP C 1 277 ? 17.02600 51.40200 -67.60000 1.000 47.35365 891 ASP C CA 1
ATOM 6510 C C . ASP C 1 277 ? 15.98400 51.81000 -66.60400 1.000 53.47676 891 ASP C C 1
ATOM 6511 O O . ASP C 1 277 ? 16.28600 52.46800 -65.64000 1.000 53.16751 891 ASP C O 1
ATOM 6516 N N . ASP C 1 278 ? 14.75600 51.36800 -66.82500 1.000 48.60990 892 ASP C N 1
ATOM 6517 C CA . ASP C 1 278 ? 13.70500 51.61400 -65.88000 1.000 43.85315 892 ASP C CA 1
ATOM 6518 C C . ASP C 1 278 ? 13.61200 50.42600 -64.91500 1.000 48.87795 892 ASP C C 1
ATOM 6519 O O . ASP C 1 278 ? 12.73400 50.37900 -64.08900 1.000 51.91218 892 ASP C O 1
ATOM 6524 N N . TYR C 1 279 ? 14.52500 49.47100 -65.01700 1.000 41.40039 893 TYR C N 1
ATOM 6525 C CA . TYR C 1 279 ? 14.58600 48.38500 -64.05900 1.000 43.26980 893 TYR C CA 1
ATOM 6526 C C . TYR C 1 279 ? 14.28800 48.90700 -62.66200 1.000 44.61856 893 TYR C C 1
ATOM 6527 O O . TYR C 1 279 ? 15.01500 49.75100 -62.12900 1.000 41.47841 893 TYR C O 1
ATOM 6536 N N . SER C 1 280 ? 13.22100 48.40100 -62.05600 1.000 41.74813 894 SER C N 1
ATOM 6537 C CA . SER C 1 280 ? 12.83200 48.89700 -60.74500 1.000 41.63709 894 SER C CA 1
ATOM 6538 C C . SER C 1 280 ? 13.90900 48.72300 -59.67500 1.000 42.44423 894 SER C C 1
ATOM 6539 O O . SER C 1 280 ? 13.74000 49.25200 -58.57200 1.000 40.78883 894 SER C O 1
ATOM 6542 N N . GLY C 1 281 ? 14.99200 48.02600 -59.97500 1.000 38.85122 895 GLY C N 1
ATOM 6543 C CA . GLY C 1 281 ? 16.01800 47.84600 -58.98000 1.000 39.07725 895 GLY C CA 1
ATOM 6544 C C . GLY C 1 281 ? 17.40100 48.36100 -59.27200 1.000 42.25257 895 GLY C C 1
ATOM 6545 O O . GLY C 1 281 ? 18.33500 48.02300 -58.60400 1.000 47.14547 895 GLY C O 1
ATOM 6546 N N . GLY C 1 282 ? 17.52700 49.18200 -60.28300 1.000 40.49880 896 GLY C N 1
ATOM 6547 C CA . GLY C 1 282 ? 18.80300 49.70200 -60.67200 1.000 39.69474 896 GLY C CA 1
ATOM 6548 C C . GLY C 1 282 ? 18.70700 50.02600 -62.12600 1.000 40.56638 896 GLY C C 1
ATOM 6549 O O . GLY C 1 282 ? 17.67200 50.40900 -62.58100 1.000 42.42122 896 GLY C O 1
ATOM 6550 N N . GLY C 1 283 ? 19.78200 49.86600 -62.85800 1.000 36.79626 897 GLY C N 1
ATOM 6551 C CA . GLY C 1 283 ? 19.76300 50.14000 -64.27100 1.000 39.59775 897 GLY C CA 1
ATOM 6552 C C . GLY C 1 283 ? 20.13600 48.91400 -65.04400 1.000 42.13076 897 GLY C C 1
ATOM 6553 O O . GLY C 1 283 ? 20.55400 47.94400 -64.47900 1.000 43.31571 897 GLY C O 1
ATOM 6554 N N . GLY C 1 284 ? 19.99400 48.98400 -66.34700 1.000 40.69221 898 GLY C N 1
ATOM 6555 C CA . GLY C 1 284 ? 20.31400 47.90900 -67.25500 1.000 37.83266 898 GLY C CA 1
ATOM 6556 C C . GLY C 1 284 ? 21.38400 46.94500 -66.84400 1.000 34.74143 898 GLY C C 1
ATOM 6557 O O . GLY C 1 284 ? 21.15700 45.78700 -66.77800 1.000 43.69161 898 GLY C O 1
ATOM 6558 N N . MET C 1 285 ? 22.55900 47.42800 -66.56800 1.000 38.74994 899 MET C N 1
ATOM 6559 C CA . MET C 1 285 ? 23.65000 46.55800 -66.15100 1.000 44.84454 899 MET C CA 1
ATOM 6560 C C . MET C 1 285 ? 23.26100 45.77400 -64.90600 1.000 41.71191 899 MET C C 1
ATOM 6561 O O . MET C 1 285 ? 23.51400 44.56900 -64.82600 1.000 41.66305 899 MET C O 1
ATOM 6566 N N . HIS C 1 286 ? 22.61700 46.44000 -63.93800 1.000 46.59758 900 HIS C N 1
ATOM 6567 C CA . HIS C 1 286 ? 22.11100 45.74500 -62.75800 1.000 42.36875 900 HIS C CA 1
ATOM 6568 C C . HIS C 1 286 ? 20.98800 44.77400 -63.11300 1.000 37.40273 900 HIS C C 1
ATOM 6569 O O . HIS C 1 286 ? 20.92100 43.67500 -62.55100 1.000 39.78350 900 HIS C O 1
ATOM 6576 N N . MET C 1 287 ? 20.12000 45.12900 -64.05600 1.000 36.47560 901 MET C N 1
ATOM 6577 C CA . MET C 1 287 ? 19.11700 44.16500 -64.50000 1.000 39.68336 901 MET C CA 1
ATOM 6578 C C . MET C 1 287 ? 19.76900 42.92600 -65.08800 1.000 42.89468 901 MET C C 1
ATOM 6579 O O . MET C 1 287 ? 19.23700 41.82200 -64.95500 1.000 34.21937 901 MET C O 1
ATOM 6584 N N . MET C 1 288 ? 20.93400 43.09200 -65.71800 1.000 40.76740 902 MET C N 1
ATOM 6585 C CA . MET C 1 288 ? 21.64800 41.95300 -66.27400 1.000 39.66635 902 MET C CA 1
ATOM 6586 C C . MET C 1 288 ? 22.23700 41.08100 -65.16900 1.000 41.04260 902 MET C C 1
ATOM 6587 O O . MET C 1 288 ? 21.99200 39.86600 -65.13000 1.000 45.09421 902 MET C O 1
ATOM 6592 N N . LEU C 1 289 ? 22.97000 41.69800 -64.22900 1.000 39.59563 903 LEU C N 1
ATOM 6593 C CA . LEU C 1 289 ? 23.62500 40.95500 -63.15300 1.000 41.89628 903 LEU C CA 1
ATOM 6594 C C . LEU C 1 289 ? 22.63300 40.15400 -62.30400 1.000 46.91459 903 LEU C C 1
ATOM 6595 O O . LEU C 1 289 ? 23.00100 39.10100 -61.75500 1.000 43.95746 903 LEU C O 1
ATOM 6600 N N . ASP C 1 290 ? 21.39100 40.63700 -62.16600 1.000 43.81734 904 ASP C N 1
ATOM 6601 C CA . ASP C 1 290 ? 20.38800 39.92300 -61.39300 1.000 39.37911 904 ASP C CA 1
ATOM 6602 C C . ASP C 1 290 ? 19.82100 38.70300 -62.12500 1.000 42.79808 904 ASP C C 1
ATOM 6603 O O . ASP C 1 290 ? 19.23800 37.82400 -61.47800 1.000 43.97570 904 ASP C O 1
ATOM 6608 N N . PHE C 1 291 ? 19.98900 38.60800 -63.45300 1.000 40.87791 905 PHE C N 1
ATOM 6609 C CA . PHE C 1 291 ? 19.53300 37.41700 -64.15600 1.000 37.27568 905 PHE C CA 1
ATOM 6610 C C . PHE C 1 291 ? 20.66600 36.49100 -64.55500 1.000 44.99581 905 PHE C C 1
ATOM 6611 O O . PHE C 1 291 ? 20.42300 35.28700 -64.72100 1.000 39.21633 905 PHE C O 1
ATOM 6619 N N . LEU C 1 292 ? 21.90100 36.99600 -64.69500 1.000 39.88686 906 LEU C N 1
ATOM 6620 C CA . LEU C 1 292 ? 22.96100 36.20000 -65.29600 1.000 35.87183 906 LEU C CA 1
ATOM 6621 C C . LEU C 1 292 ? 24.11000 36.00100 -64.31500 1.000 37.39959 906 LEU C C 1
ATOM 6622 O O . LEU C 1 292 ? 24.26700 36.76500 -63.35100 1.000 38.91834 906 LEU C O 1
ATOM 6627 N N . GLY C 1 293 ? 24.89200 34.93100 -64.55500 1.000 41.77098 907 GLY C N 1
ATOM 6628 C CA . GLY C 1 293 ? 25.97300 34.53300 -63.66200 1.000 38.20860 907 GLY C CA 1
ATOM 6629 C C . GLY C 1 293 ? 25.51000 33.68200 -62.48800 1.000 56.06982 907 GLY C C 1
ATOM 6630 O O . GLY C 1 293 ? 24.86900 34.19800 -61.56700 1.000 61.20736 907 GLY C O 1
ATOM 6631 N N . GLY C 1 294 ? 25.81400 32.37400 -62.51500 1.000 68.90003 908 GLY C N 1
ATOM 6632 C CA . GLY C 1 294 ? 25.53300 31.46300 -61.42200 1.000 49.44888 908 GLY C CA 1
ATOM 6633 C C . GLY C 1 294 ? 26.59500 31.45700 -60.33900 1.000 72.99337 908 GLY C C 1
ATOM 6634 O O . GLY C 1 294 ? 27.06800 32.52700 -59.91800 1.000 78.90788 908 GLY C O 1
ATOM 6635 N N . GLY C 1 295 ? 26.97600 30.28200 -59.87600 1.000 64.73126 909 GLY C N 1
ATOM 6636 C CA . GLY C 1 295 ? 27.95100 30.19900 -58.81800 1.000 63.13757 909 GLY C CA 1
ATOM 6637 C C . GLY C 1 295 ? 29.21300 29.40500 -59.00300 1.000 69.01511 909 GLY C C 1
ATOM 6638 O O . GLY C 1 295 ? 29.19200 28.19400 -59.00700 1.000 72.91440 909 GLY C O 1
ATOM 6639 N N . LEU C 1 296 ? 30.31900 30.12400 -59.12500 1.000 70.69785 910 LEU C N 1
ATOM 6640 C CA . LEU C 1 296 ? 31.64500 29.55600 -59.29000 1.000 69.30883 910 LEU C CA 1
ATOM 6641 C C . LEU C 1 296 ? 31.66100 28.43800 -60.27500 1.000 79.14074 910 LEU C C 1
ATOM 6642 O O . LEU C 1 296 ? 30.72700 28.29300 -61.04100 1.000 84.85511 910 LEU C O 1
ATOM 6647 N N . SER D 1 11 ? -1.16200 9.08300 -42.56500 1.000 81.88587 625 SER D N 1
ATOM 6648 C CA . SER D 1 11 ? -0.66700 10.10800 -43.46000 1.000 80.51339 625 SER D CA 1
ATOM 6649 C C . SER D 1 11 ? -0.27100 9.49900 -44.77900 1.000 73.08155 625 SER D C 1
ATOM 6650 O O . SER D 1 11 ? -0.36200 8.30500 -44.97200 1.000 73.96618 625 SER D O 1
ATOM 6653 N N . LEU D 1 12 ? 0.17100 10.35500 -45.68100 1.000 68.22604 626 LEU D N 1
ATOM 6654 C CA . LEU D 1 12 ? 0.53500 9.97100 -47.00400 1.000 59.32268 626 LEU D CA 1
ATOM 6655 C C . LEU D 1 12 ? 1.96500 10.25800 -47.28700 1.000 58.86433 626 LEU D C 1
ATOM 6656 O O . LEU D 1 12 ? 2.57700 11.06000 -46.65000 1.000 56.04611 626 LEU D O 1
ATOM 6661 N N . GLY D 1 13 ? 2.48000 9.58700 -48.29200 1.000 65.34391 627 GLY D N 1
ATOM 6662 C CA . GLY D 1 13 ? 3.84100 9.74600 -48.72300 1.000 53.81652 627 GLY D CA 1
ATOM 6663 C C . GLY D 1 13 ? 3.95000 9.92400 -50.20800 1.000 47.91975 627 GLY D C 1
ATOM 6664 O O . GLY D 1 13 ? 3.02200 10.29300 -50.85500 1.000 54.52875 627 GLY D O 1
ATOM 6665 N N . LEU D 1 14 ? 5.11000 9.64500 -50.74600 1.000 47.11768 628 LEU D N 1
ATOM 6666 C CA . LEU D 1 14 ? 5.34900 9.82800 -52.14500 1.000 46.69786 628 LEU D CA 1
ATOM 6667 C C . LEU D 1 14 ? 4.81500 8.75700 -53.00100 1.000 46.43132 628 LEU D C 1
ATOM 6668 O O . LEU D 1 14 ? 4.55700 8.99200 -54.14500 1.000 50.68471 628 LEU D O 1
ATOM 6673 N N . VAL D 1 15 ? 4.67000 7.57000 -52.46000 1.000 42.96766 629 VAL D N 1
ATOM 6674 C CA . VAL D 1 15 ? 4.17600 6.48300 -53.24600 1.000 43.48771 629 VAL D CA 1
ATOM 6675 C C . VAL D 1 15 ? 2.70300 6.65200 -53.40300 1.000 47.26136 629 VAL D C 1
ATOM 6676 O O . VAL D 1 15 ? 2.16300 6.44400 -54.45300 1.000 47.27484 629 VAL D O 1
ATOM 6680 N N . ASP D 1 16 ? 2.06200 7.04400 -52.33100 1.000 46.64770 630 ASP D N 1
ATOM 6681 C CA . ASP D 1 16 ? 0.65600 7.22900 -52.33400 1.000 43.11481 630 ASP D CA 1
ATOM 6682 C C . ASP D 1 16 ? 0.25500 8.14200 -53.40000 1.000 43.68030 630 ASP D C 1
ATOM 6683 O O . ASP D 1 16 ? -0.76900 8.03300 -53.95300 1.000 48.52993 630 ASP D O 1
ATOM 6688 N N . LEU D 1 17 ? 1.09800 9.08600 -53.65500 1.000 43.20702 631 LEU D N 1
ATOM 6689 C CA . LEU D 1 17 ? 0.84900 10.08200 -54.62800 1.000 44.07470 631 LEU D CA 1
ATOM 6690 C C . LEU D 1 17 ? 1.13200 9.59700 -56.02200 1.000 43.31393 631 LEU D C 1
ATOM 6691 O O . LEU D 1 17 ? 0.52300 10.00900 -56.96000 1.000 43.95874 631 LEU D O 1
ATOM 6696 N N . LYS D 1 18 ? 2.07500 8.69400 -56.13200 1.000 38.04887 632 LYS D N 1
ATOM 6697 C CA . LYS D 1 18 ? 2.42500 8.13700 -57.39000 1.000 38.66952 632 LYS D CA 1
ATOM 6698 C C . LYS D 1 18 ? 1.35100 7.17900 -57.84400 1.000 45.83956 632 LYS D C 1
ATOM 6699 O O . LYS D 1 18 ? 1.13300 7.00800 -59.01900 1.000 47.45709 632 LYS D O 1
ATOM 6705 N N . LEU D 1 19 ? 0.68100 6.55000 -56.89700 1.000 43.88699 633 LEU D N 1
ATOM 6706 C CA . LEU D 1 19 ? -0.37500 5.62300 -57.20000 1.000 42.51163 633 LEU D CA 1
ATOM 6707 C C . LEU D 1 19 ? -1.69400 6.31300 -57.51000 1.000 40.72441 633 LEU D C 1
ATOM 6708 O O . LEU D 1 19 ? -2.44000 5.87400 -58.35900 1.000 34.79578 633 LEU D O 1
ATOM 6713 N N . PHE D 1 20 ? -1.96500 7.40700 -56.83100 1.000 41.80787 634 PHE D N 1
ATOM 6714 C CA . PHE D 1 20 ? -3.17200 8.14200 -57.09000 1.000 43.27839 634 PHE D CA 1
ATOM 6715 C C . PHE D 1 20 ? -3.14100 8.63400 -58.51000 1.000 39.90544 634 PHE D C 1
ATOM 6716 O O . PHE D 1 20 ? -4.12200 8.62000 -59.19100 1.000 40.63080 634 PHE D O 1
ATOM 6724 N N . HIS D 1 21 ? -1.97900 9.06200 -58.95200 1.000 38.91851 635 HIS D N 1
ATOM 6725 C CA . HIS D 1 21 ? -1.80700 9.53300 -60.30100 1.000 42.44955 635 HIS D CA 1
ATOM 6726 C C . HIS D 1 21 ? -1.92500 8.36000 -61.25300 1.000 40.90961 635 HIS D C 1
ATOM 6727 O O . HIS D 1 21 ? -2.40100 8.49700 -62.34900 1.000 37.77685 635 HIS D O 1
ATOM 6734 N N . HIS D 1 22 ? -1.50400 7.19600 -60.81300 1.000 41.16050 636 HIS D N 1
ATOM 6735 C CA . HIS D 1 22 ? -1.62700 6.01100 -61.63300 1.000 38.96041 636 HIS D CA 1
ATOM 6736 C C . HIS D 1 22 ? -3.08000 5.65900 -61.86600 1.000 39.80919 636 HIS D C 1
ATOM 6737 O O . HIS D 1 22 ? -3.40700 5.02100 -62.80900 1.000 40.39685 636 HIS D O 1
ATOM 6744 N N . TYR D 1 23 ? -3.94300 6.08600 -60.97800 1.000 44.06013 637 TYR D N 1
ATOM 6745 C CA . TYR D 1 23 ? -5.34300 5.85100 -61.12100 1.000 42.58365 637 TYR D CA 1
ATOM 6746 C C . TYR D 1 23 ? -5.95900 6.80200 -62.15300 1.000 46.94945 637 TYR D C 1
ATOM 6747 O O . TYR D 1 23 ? -6.67100 6.37800 -63.02300 1.000 47.84655 637 TYR D O 1
ATOM 6756 N N . CYS D 1 24 ? -5.67700 8.08600 -62.05100 1.000 43.08442 638 CYS D N 1
ATOM 6757 C CA . CYS D 1 24 ? -6.24800 9.04500 -62.95700 1.000 45.97585 638 CYS D CA 1
ATOM 6758 C C . CYS D 1 24 ? -5.75300 8.89900 -64.35000 1.000 49.29082 638 CYS D C 1
ATOM 6759 O O . CYS D 1 24 ? -6.36400 9.34900 -65.27200 1.000 50.96176 638 CYS D O 1
ATOM 6762 N N . THR D 1 25 ? -4.63400 8.25200 -64.49800 1.000 47.73295 639 THR D N 1
ATOM 6763 C CA . THR D 1 25 ? -4.02100 8.11100 -65.77400 1.000 46.87272 639 THR D CA 1
ATOM 6764 C C . THR D 1 25 ? -4.27700 6.81000 -66.47400 1.000 51.83435 639 THR D C 1
ATOM 6765 O O . THR D 1 25 ? -4.59000 6.81000 -67.64100 1.000 49.28891 639 THR D O 1
ATOM 6769 N N . GLU D 1 26 ? -4.12300 5.70700 -65.77100 1.000 49.39794 640 GLU D N 1
ATOM 6770 C CA . GLU D 1 26 ? -4.30400 4.43500 -66.41500 1.000 56.27541 640 GLU D CA 1
ATOM 6771 C C . GLU D 1 26 ? -5.32100 3.45500 -65.88200 1.000 52.12939 640 GLU D C 1
ATOM 6772 O O . GLU D 1 26 ? -5.72900 2.59200 -66.59900 1.000 51.21588 640 GLU D O 1
ATOM 6778 N N . VAL D 1 27 ? -5.72700 3.58700 -64.64600 1.000 43.71872 641 VAL D N 1
ATOM 6779 C CA . VAL D 1 27 ? -6.63900 2.64400 -64.05800 1.000 46.69649 641 VAL D CA 1
ATOM 6780 C C . VAL D 1 27 ? -8.11200 2.78600 -64.38700 1.000 49.94027 641 VAL D C 1
ATOM 6781 O O . VAL D 1 27 ? -8.71400 1.88300 -64.89000 1.000 47.35578 641 VAL D O 1
ATOM 6785 N N . TRP D 1 28 ? -8.68300 3.92900 -64.09900 1.000 52.44448 642 TRP D N 1
ATOM 6786 C CA . TRP D 1 28 ? -10.08300 4.13900 -64.32700 1.000 52.12030 642 TRP D CA 1
ATOM 6787 C C . TRP D 1 28 ? -10.51100 3.95400 -65.74600 1.000 51.53434 642 TRP D C 1
ATOM 6788 O O . TRP D 1 28 ? -11.58900 3.45000 -65.99600 1.000 53.52724 642 TRP D O 1
ATOM 6799 N N . PRO D 1 29 ? -9.68200 4.30700 -66.69600 1.000 55.24164 643 PRO D N 1
ATOM 6800 C CA . PRO D 1 29 ? -10.08100 4.09700 -68.07400 1.000 56.58618 643 PRO D CA 1
ATOM 6801 C C . PRO D 1 29 ? -10.25300 2.62300 -68.31400 1.000 56.90025 643 PRO D C 1
ATOM 6802 O O . PRO D 1 29 ? -10.91900 2.22700 -69.23400 1.000 56.08210 643 PRO D O 1
ATOM 6806 N N . THR D 1 30 ? -9.65200 1.82100 -67.46700 1.000 51.19640 644 THR D N 1
ATOM 6807 C CA . THR D 1 30 ? -9.74800 0.39200 -67.59400 1.000 54.31679 644 THR D CA 1
ATOM 6808 C C . THR D 1 30 ? -11.11000 -0.07900 -67.14100 1.000 55.85043 644 THR D C 1
ATOM 6809 O O . THR D 1 30 ? -11.59400 -1.07900 -67.59000 1.000 54.99674 644 THR D O 1
ATOM 6813 N N . ILE D 1 31 ? -11.70000 0.66400 -66.23600 1.000 50.25690 645 ILE D N 1
ATOM 6814 C CA . ILE D 1 31 ? -12.95700 0.32700 -65.67600 1.000 47.56129 645 ILE D CA 1
ATOM 6815 C C . ILE D 1 31 ? -14.05100 0.53300 -66.66400 1.000 54.73123 645 ILE D C 1
ATOM 6816 O O . ILE D 1 31 ? -14.94200 -0.25600 -66.75500 1.000 57.71612 645 ILE D O 1
ATOM 6821 N N . ILE D 1 32 ? -13.95800 1.60200 -67.41300 1.000 57.14857 646 ILE D N 1
ATOM 6822 C CA . ILE D 1 32 ? -14.91600 1.95500 -68.43100 1.000 54.18357 646 ILE D CA 1
ATOM 6823 C C . ILE D 1 32 ? -14.90200 0.95100 -69.55700 1.000 55.23560 646 ILE D C 1
ATOM 6824 O O . ILE D 1 32 ? -15.91700 0.53000 -70.05600 1.000 49.34788 646 ILE D O 1
ATOM 6829 N N . ALA D 1 33 ? -13.70600 0.58000 -69.94900 1.000 51.84297 647 ALA D N 1
ATOM 6830 C CA . ALA D 1 33 ? -13.49700 -0.34000 -71.03400 1.000 52.29317 647 ALA D CA 1
ATOM 6831 C C . ALA D 1 33 ? -14.25400 -1.62600 -70.95600 1.000 56.86189 647 ALA D C 1
ATOM 6832 O O . ALA D 1 33 ? -14.60100 -2.20500 -71.96300 1.000 58.57418 647 ALA D O 1
ATOM 6834 N N . VAL D 1 34 ? -14.47500 -2.09100 -69.75400 1.000 53.96057 648 VAL D N 1
ATOM 6835 C CA . VAL D 1 34 ? -15.14400 -3.33400 -69.53600 1.000 60.61066 648 VAL D CA 1
ATOM 6836 C C . VAL D 1 34 ? -16.64400 -3.27300 -69.67800 1.000 64.27344 648 VAL D C 1
ATOM 6837 O O . VAL D 1 34 ? -17.28900 -4.27800 -69.57000 1.000 67.68326 648 VAL D O 1
ATOM 6841 N N . GLY D 1 35 ? -17.20500 -2.10100 -69.89000 1.000 64.66162 649 GLY D N 1
ATOM 6842 C CA . GLY D 1 35 ? -18.62900 -1.97600 -70.02800 1.000 60.72878 649 GLY D CA 1
ATOM 6843 C C . GLY D 1 35 ? -19.31300 -1.12300 -68.99100 1.000 61.72019 649 GLY D C 1
ATOM 6844 O O . GLY D 1 35 ? -20.50900 -1.17000 -68.84800 1.000 64.67564 649 GLY D O 1
ATOM 6845 N N . ILE D 1 36 ? -18.55800 -0.33600 -68.26300 1.000 56.28485 650 ILE D N 1
ATOM 6846 C CA . ILE D 1 36 ? -19.12100 0.52900 -67.26800 1.000 53.46509 650 ILE D CA 1
ATOM 6847 C C . ILE D 1 36 ? -19.42900 1.84300 -67.94900 1.000 60.27029 650 ILE D C 1
ATOM 6848 O O . ILE D 1 36 ? -18.90700 2.13800 -68.99500 1.000 64.83543 650 ILE D O 1
ATOM 6853 N N . SER D 1 37 ? -20.27800 2.64300 -67.33800 1.000 60.23094 651 SER D N 1
ATOM 6854 C CA . SER D 1 37 ? -20.63800 3.90800 -67.92200 1.000 58.75112 651 SER D CA 1
ATOM 6855 C C . SER D 1 37 ? -20.24100 5.08800 -67.10500 1.000 59.93813 651 SER D C 1
ATOM 6856 O O . SER D 1 37 ? -19.90700 4.98200 -65.96200 1.000 60.03093 651 SER D O 1
ATOM 6859 N N . SER D 1 38 ? -20.22100 6.22800 -67.77000 1.000 54.69007 652 SER D N 1
ATOM 6860 C CA . SER D 1 38 ? -19.91000 7.52300 -67.20100 1.000 54.74793 652 SER D CA 1
ATOM 6861 C C . SER D 1 38 ? -18.52500 7.79900 -66.67000 1.000 56.58879 652 SER D C 1
ATOM 6862 O O . SER D 1 38 ? -18.25500 7.55700 -65.52000 1.000 53.11726 652 SER D O 1
ATOM 6865 N N . PRO D 1 39 ? -17.63300 8.35100 -67.57200 1.000 56.55779 653 PRO D N 1
ATOM 6866 C CA . PRO D 1 39 ? -16.30800 8.65100 -67.02600 1.000 51.55261 653 PRO D CA 1
ATOM 6867 C C . PRO D 1 39 ? -16.26200 9.76600 -66.00100 1.000 51.64661 653 PRO D C 1
ATOM 6868 O O . PRO D 1 39 ? -15.31800 9.84000 -65.26100 1.000 55.98472 653 PRO D O 1
ATOM 6872 N N . GLU D 1 40 ? -17.26000 10.62200 -65.96700 1.000 49.50924 654 GLU D N 1
ATOM 6873 C CA . GLU D 1 40 ? -17.31400 11.70700 -65.02000 1.000 52.16650 654 GLU D CA 1
ATOM 6874 C C . GLU D 1 40 ? -17.30700 11.20800 -63.59100 1.000 53.29804 654 GLU D C 1
ATOM 6875 O O . GLU D 1 40 ? -16.93800 11.91700 -62.69600 1.000 55.02566 654 GLU D O 1
ATOM 6881 N N . VAL D 1 41 ? -17.75000 9.98700 -63.38400 1.000 55.76404 655 VAL D N 1
ATOM 6882 C CA . VAL D 1 41 ? -17.79800 9.44300 -62.05500 1.000 52.22434 655 VAL D CA 1
ATOM 6883 C C . VAL D 1 41 ? -16.56100 8.67500 -61.67900 1.000 48.59086 655 VAL D C 1
ATOM 6884 O O . VAL D 1 41 ? -16.03600 8.90300 -60.61900 1.000 45.76370 655 VAL D O 1
ATOM 6888 N N . TRP D 1 42 ? -16.09000 7.78800 -62.5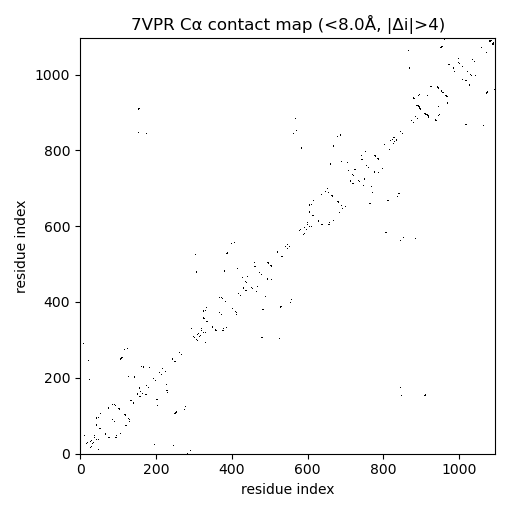3700 1.000 44.55981 656 TRP D N 1
ATOM 6889 C CA . TRP D 1 42 ? -14.92200 7.02400 -62.20300 1.000 50.76110 656 TRP D CA 1
ATOM 6890 C C . TRP D 1 42 ? -13.66200 7.78600 -62.38500 1.000 48.35030 656 TRP D C 1
ATOM 6891 O O . TRP D 1 42 ? -12.66100 7.48600 -61.78100 1.000 46.19768 656 TRP D O 1
ATOM 6902 N N . GLY D 1 43 ? -13.73600 8.79200 -63.23000 1.000 45.39682 657 GLY D N 1
ATOM 6903 C CA . GLY D 1 43 ? -12.60400 9.62000 -63.51600 1.000 50.66014 657 GLY D CA 1
ATOM 6904 C C . GLY D 1 43 ? -12.55100 10.95000 -62.83200 1.000 50.28391 657 GLY D C 1
ATOM 6905 O O . GLY D 1 43 ? -11.48700 11.46400 -62.66200 1.000 48.08571 657 GLY D O 1
ATOM 6906 N N . THR D 1 44 ? -13.68100 11.51300 -62.45200 1.000 45.83461 658 THR D N 1
ATOM 6907 C CA . THR D 1 44 ? -13.67800 12.80700 -61.82000 1.000 44.31475 658 THR D CA 1
ATOM 6908 C C . THR D 1 44 ? -14.26900 12.82600 -60.44800 1.000 50.92854 658 THR D C 1
ATOM 6909 O O . THR D 1 44 ? -13.68000 13.34800 -59.55700 1.000 52.35531 658 THR D O 1
ATOM 6913 N N . TYR D 1 45 ? -15.45300 12.27200 -60.30000 1.000 57.13804 659 TYR D N 1
ATOM 6914 C CA . TYR D 1 45 ? -16.16900 12.21200 -59.03700 1.000 50.55843 659 TYR D CA 1
ATOM 6915 C C . TYR D 1 45 ? -15.48000 11.41800 -57.95200 1.000 50.02317 659 TYR D C 1
ATOM 6916 O O . TYR D 1 45 ? -15.39500 11.86800 -56.84900 1.000 43.23719 659 TYR D O 1
ATOM 6925 N N . LEU D 1 46 ? -14.99500 10.22800 -58.25800 1.000 46.75706 660 LEU D N 1
ATOM 6926 C CA . LEU D 1 46 ? -14.35600 9.41100 -57.23500 1.000 46.54542 660 LEU D CA 1
ATOM 6927 C C . LEU D 1 46 ? -13.11900 10.02400 -56.66500 1.000 48.89198 660 LEU D C 1
ATOM 6928 O O . LEU D 1 46 ? -12.94700 10.06000 -55.45800 1.000 44.62542 660 LEU D O 1
ATOM 6933 N N . PRO D 1 47 ? -12.21800 10.50500 -57.59700 1.000 51.61691 661 PRO D N 1
ATOM 6934 C CA . PRO D 1 47 ? -11.03800 11.15500 -57.01900 1.000 46.26642 661 PRO D CA 1
ATOM 6935 C C . PRO D 1 47 ? -11.38600 12.32100 -56.12700 1.000 42.63471 661 PRO D C 1
ATOM 6936 O O . PRO D 1 47 ? -10.79400 12.47900 -55.09300 1.000 42.24321 661 PRO D O 1
ATOM 6940 N N . ASP D 1 48 ? -12.34800 13.12500 -56.53000 1.000 46.42088 662 ASP D N 1
ATOM 6941 C CA . ASP D 1 48 ? -12.76600 14.25800 -55.74300 1.000 47.92276 662 ASP D CA 1
ATOM 6942 C C . ASP D 1 48 ? -13.33800 13.81900 -54.41000 1.000 47.79345 662 ASP D C 1
ATOM 6943 O O . ASP D 1 48 ? -13.12100 14.44800 -53.41700 1.000 49.56424 662 ASP D O 1
ATOM 6948 N N . LEU D 1 49 ? -14.09000 12.73800 -54.40000 1.000 42.87763 663 LEU D N 1
ATOM 6949 C CA . LEU D 1 49 ? -14.68600 12.26100 -53.18800 1.000 46.64965 663 LEU D CA 1
ATOM 6950 C C . LEU D 1 49 ? -13.65600 11.66000 -52.27600 1.000 47.41722 663 LEU D C 1
ATOM 6951 O O . LEU D 1 49 ? -13.80100 11.66200 -51.07100 1.000 41.50493 663 LEU D O 1
ATOM 6956 N N . ALA D 1 50 ? -12.60200 11.13400 -52.86600 1.000 43.41811 664 ALA D N 1
ATOM 6957 C CA . ALA D 1 50 ? -11.55200 10.53500 -52.09300 1.000 42.26673 664 ALA D CA 1
ATOM 6958 C C . ALA D 1 50 ? -10.79800 11.49600 -51.20700 1.000 46.28346 664 ALA D C 1
ATOM 6959 O O . ALA D 1 50 ? -10.16600 11.08000 -50.26300 1.000 43.75581 664 ALA D O 1
ATOM 6961 N N . PHE D 1 51 ? -10.85000 12.77800 -51.51600 1.000 43.91207 665 PHE D N 1
ATOM 6962 C CA . PHE D 1 51 ? -10.15300 13.73900 -50.71300 1.000 42.96765 665 PHE D CA 1
ATOM 6963 C C . PHE D 1 51 ? -10.94600 13.96700 -49.44600 1.000 41.75131 665 PHE D C 1
ATOM 6964 O O . PHE D 1 51 ? -10.42700 14.50900 -48.50400 1.000 45.19061 665 PHE D O 1
ATOM 6972 N N . LYS D 1 52 ? -12.21300 13.57300 -49.42500 1.000 42.59008 666 LYS D N 1
ATOM 6973 C CA . LYS D 1 52 ? -13.01800 13.78300 -48.23900 1.000 44.06557 666 LYS D CA 1
ATOM 6974 C C . LYS D 1 52 ? -13.27300 12.56000 -47.41700 1.000 50.43316 666 LYS D C 1
ATOM 6975 O O . LYS D 1 52 ? -13.55100 12.67100 -46.24500 1.000 52.89006 666 LYS D O 1
ATOM 6981 N N . TYR D 1 53 ? -13.18600 11.39700 -48.01800 1.000 50.73048 667 TYR D N 1
ATOM 6982 C CA . TYR D 1 53 ? -13.43500 10.18700 -47.29500 1.000 49.80134 667 TYR D CA 1
ATOM 6983 C C . TYR D 1 53 ? -12.24000 9.28100 -47.35700 1.000 48.62658 667 TYR D C 1
ATOM 6984 O O . TYR D 1 53 ? -11.91000 8.78700 -48.39700 1.000 47.42442 667 TYR D O 1
ATOM 6993 N N . PRO D 1 54 ? -11.56200 9.09700 -46.16500 1.000 47.56672 668 PRO D N 1
ATOM 6994 C CA . PRO D 1 54 ? -10.38300 8.23800 -46.25100 1.000 45.40912 668 PRO D CA 1
ATOM 6995 C C . PRO D 1 54 ? -10.61900 6.79000 -46.58500 1.000 46.43551 668 PRO D C 1
ATOM 6996 O O . PRO D 1 54 ? -9.67300 6.16400 -46.95500 1.000 50.92109 668 PRO D O 1
ATOM 7000 N N . PHE D 1 55 ? -11.81400 6.25500 -46.45000 1.000 48.71117 669 PHE D N 1
ATOM 7001 C CA . PHE D 1 55 ? -12.03100 4.86900 -46.77300 1.000 41.21315 669 PHE D CA 1
ATOM 7002 C C . PHE D 1 55 ? -12.07300 4.67900 -48.25200 1.000 42.57070 669 PHE D C 1
ATOM 7003 O O . PHE D 1 55 ? -11.71400 3.65600 -48.73900 1.000 48.48884 669 PHE D O 1
ATOM 7011 N N . LEU D 1 56 ? -12.52700 5.68300 -48.96600 1.000 45.35652 670 LEU D N 1
ATOM 7012 C CA . LEU D 1 56 ? -12.61000 5.60800 -50.39300 1.000 45.72174 670 LEU D CA 1
ATOM 7013 C C . LEU D 1 56 ? -11.22500 5.68600 -50.94900 1.000 41.38363 670 LEU D C 1
ATOM 7014 O O . LEU D 1 56 ? -10.90800 5.01400 -51.87700 1.000 37.80833 670 LEU D O 1
ATOM 7019 N N . MET D 1 57 ? -10.40000 6.51300 -50.34800 1.000 36.18422 671 MET D N 1
ATOM 7020 C CA . MET D 1 57 ? -9.02900 6.69000 -50.78200 1.000 41.77307 671 MET D CA 1
ATOM 7021 C C . MET D 1 57 ? -8.19200 5.43000 -50.65500 1.000 42.88877 671 MET D C 1
ATOM 7022 O O . MET D 1 57 ? -7.62000 4.96000 -51.59600 1.000 39.46844 671 MET D O 1
ATOM 7027 N N . HIS D 1 58 ? -8.15000 4.88100 -49.46900 1.000 40.13953 672 HIS D N 1
ATOM 7028 C CA . HIS D 1 58 ? -7.42700 3.66200 -49.23300 1.000 43.79116 672 HIS D CA 1
ATOM 7029 C C . HIS D 1 58 ? -7.80700 2.59800 -50.22400 1.000 40.82158 672 HIS D C 1
ATOM 7030 O O . HIS D 1 58 ? -7.00500 1.80600 -50.64700 1.000 40.20690 672 HIS D O 1
ATOM 7037 N N . SER D 1 59 ? -9.05800 2.60200 -50.61400 1.000 40.05491 673 SER D N 1
ATOM 7038 C CA . SER D 1 59 ? -9.55500 1.67100 -51.57600 1.000 38.35888 673 SER D CA 1
ATOM 7039 C C . SER D 1 59 ? -8.96500 1.88100 -52.94200 1.000 40.36316 673 SER D C 1
ATOM 7040 O O . SER D 1 59 ? -8.49400 0.96700 -53.55300 1.000 37.12099 673 SER D O 1
ATOM 7043 N N . MET D 1 60 ? -9.02100 3.11200 -53.41700 1.000 43.36695 674 MET D N 1
ATOM 7044 C CA . MET D 1 60 ? -8.47900 3.47100 -54.71700 1.000 41.84924 674 MET D CA 1
ATOM 7045 C C . MET D 1 60 ? -6.99700 3.24500 -54.78700 1.000 32.81800 674 MET D C 1
ATOM 7046 O O . MET D 1 60 ? -6.51900 2.79700 -55.77000 1.000 33.00920 674 MET D O 1
ATOM 7051 N N . LEU D 1 61 ? -6.28800 3.53500 -53.72300 1.000 33.30041 675 LEU D N 1
ATOM 7052 C CA . LEU D 1 61 ? -4.86600 3.33100 -53.69900 1.000 37.75946 675 LEU D CA 1
ATOM 7053 C C . LEU D 1 61 ? -4.49600 1.86900 -53.84000 1.000 41.91956 675 LEU D C 1
ATOM 7054 O O . LEU D 1 61 ? -3.52300 1.54100 -54.44500 1.000 40.17614 675 LEU D O 1
ATOM 7059 N N . ALA D 1 62 ? -5.29100 0.99700 -53.26900 1.000 38.77298 676 ALA D N 1
ATOM 7060 C CA . ALA D 1 62 ? -5.03900 -0.41100 -53.32000 1.000 37.85427 676 ALA D CA 1
ATOM 7061 C C . ALA D 1 62 ? -5.35900 -1.00700 -54.65900 1.000 42.25112 676 ALA D C 1
ATOM 7062 O O . ALA D 1 62 ? -4.60800 -1.78400 -55.18100 1.000 43.75837 676 ALA D O 1
ATOM 7064 N N . PHE D 1 63 ? -6.49400 -0.63600 -55.20600 1.000 39.86537 677 PHE D N 1
ATOM 7065 C CA . PHE D 1 63 ? -6.93100 -1.10200 -56.49100 1.000 35.73656 677 PHE D CA 1
ATOM 7066 C C . PHE D 1 63 ? -5.92400 -0.65700 -57.48800 1.000 36.83689 677 PHE D C 1
ATOM 7067 O O . PHE D 1 63 ? -5.65700 -1.32900 -58.43900 1.000 38.04280 677 PHE D O 1
ATOM 7075 N N . SER D 1 64 ? -5.36100 0.50500 -57.24800 1.000 39.12360 678 SER D N 1
ATOM 7076 C CA . SER D 1 64 ? -4.36300 1.10000 -58.11100 1.000 47.48510 678 SER D CA 1
ATOM 7077 C C . SER D 1 64 ? -2.99900 0.41900 -58.01800 1.000 42.55410 678 SER D C 1
ATOM 7078 O O . SER D 1 64 ? -2.36300 0.21000 -59.00900 1.000 39.14217 678 SER D O 1
ATOM 7081 N N . ALA D 1 65 ? -2.58400 0.06300 -56.81700 1.000 40.61374 679 ALA D N 1
ATOM 7082 C CA . ALA D 1 65 ? -1.33900 -0.61200 -56.61000 1.000 40.12857 679 ALA D CA 1
ATOM 7083 C C . ALA D 1 65 ? -1.48800 -2.00900 -57.08600 1.000 44.77158 679 ALA D C 1
ATOM 7084 O O . ALA D 1 65 ? -0.52600 -2.60600 -57.45700 1.000 45.99714 679 ALA D O 1
ATOM 7086 N N . THR D 1 66 ? -2.70900 -2.52900 -57.08500 1.000 43.77884 680 THR D N 1
ATOM 7087 C CA . THR D 1 66 ? -2.97600 -3.87900 -57.56500 1.000 42.39803 680 THR D CA 1
ATOM 7088 C C . THR D 1 66 ? -2.76900 -3.96500 -59.06600 1.000 41.25565 680 THR D C 1
ATOM 7089 O O . THR D 1 66 ? -2.24300 -4.92600 -59.55000 1.000 44.73662 680 THR D O 1
ATOM 7093 N N . HIS D 1 67 ? -3.18400 -2.94900 -59.78900 1.000 38.20455 681 HIS D N 1
ATOM 7094 C CA . HIS D 1 67 ? -3.01900 -2.92000 -61.21300 1.000 43.00852 681 HIS D CA 1
ATOM 7095 C C . HIS D 1 67 ? -1.60500 -2.58500 -61.63000 1.000 48.32705 681 HIS D C 1
ATOM 7096 O O . HIS D 1 67 ? -1.29100 -2.67300 -62.77900 1.000 48.58120 681 HIS D O 1
ATOM 7103 N N . LEU D 1 68 ? -0.76000 -2.17800 -60.70800 1.000 51.09805 682 LEU D N 1
ATOM 7104 C CA . LEU D 1 68 ? 0.58900 -1.82800 -61.04100 1.000 51.36514 682 LEU D CA 1
ATOM 7105 C C . LEU D 1 68 ? 1.38700 -3.05300 -60.89600 1.000 53.75725 682 LEU D C 1
ATOM 7106 O O . LEU D 1 68 ? 2.22600 -3.33500 -61.69600 1.000 59.94493 682 LEU D O 1
ATOM 7111 N N . SER D 1 69 ? 1.09600 -3.80100 -59.86200 1.000 54.82056 683 SER D N 1
ATOM 7112 C CA . SER D 1 69 ? 1.78900 -5.01800 -59.62000 1.000 52.37151 683 SER D CA 1
ATOM 7113 C C . SER D 1 69 ? 1.86800 -5.87900 -60.86300 1.000 61.32965 683 SER D C 1
ATOM 7114 O O . SER D 1 69 ? 2.64900 -6.81000 -60.90700 1.000 70.89931 683 SER D O 1
ATOM 7117 N N . ARG D 1 70 ? 1.08000 -5.55100 -61.88100 1.000 58.02490 684 ARG D N 1
ATOM 7118 C CA . ARG D 1 70 ? 1.10500 -6.29700 -63.12000 1.000 55.78942 684 ARG D CA 1
ATOM 7119 C C . ARG D 1 70 ? 2.44000 -6.05400 -63.76900 1.000 61.96366 684 ARG D C 1
ATOM 7120 O O . ARG D 1 70 ? 3.07800 -6.97500 -64.23200 1.000 60.79929 684 ARG D O 1
ATOM 7128 N N . THR D 1 71 ? 2.86600 -4.80500 -63.80500 1.000 58.81568 685 THR D N 1
ATOM 7129 C CA . THR D 1 71 ? 4.16300 -4.50900 -64.37400 1.000 64.79946 685 THR D CA 1
ATOM 7130 C C . THR D 1 71 ? 5.16100 -4.24200 -63.24600 1.000 69.06015 685 THR D C 1
ATOM 7131 O O . THR D 1 71 ? 5.92800 -5.12200 -62.89800 1.000 73.74925 685 THR D O 1
ATOM 7135 N N . GLN D 1 72 ? 5.15400 -3.06800 -62.63900 1.000 64.03897 686 GLN D N 1
ATOM 7136 C CA . GLN D 1 72 ? 6.06900 -2.80200 -61.53300 1.000 62.81010 686 GLN D CA 1
ATOM 7137 C C . GLN D 1 72 ? 5.75600 -3.83700 -60.49700 1.000 63.34017 686 GLN D C 1
ATOM 7138 O O . GLN D 1 72 ? 4.64200 -4.28700 -60.45600 1.000 65.45877 686 GLN D O 1
ATOM 7144 N N . PRO D 1 73 ? 6.78000 -4.26600 -59.67300 1.000 72.29734 687 PRO D N 1
ATOM 7145 C CA . PRO D 1 73 ? 6.39400 -5.26300 -58.68100 1.000 64.43465 687 PRO D CA 1
ATOM 7146 C C . PRO D 1 73 ? 6.77300 -4.80700 -57.27900 1.000 66.07449 687 PRO D C 1
ATOM 7147 O O . PRO D 1 73 ? 7.45800 -3.81300 -57.12400 1.000 65.95064 687 PRO D O 1
ATOM 7151 N N . GLY D 1 74 ? 6.33400 -5.52800 -56.26400 1.000 62.81635 688 GLY D N 1
ATOM 7152 C CA . GLY D 1 74 ? 6.67900 -5.16800 -54.91400 1.000 49.36544 688 GLY D CA 1
ATOM 7153 C C . GLY D 1 74 ? 5.64700 -4.38500 -54.15000 1.000 55.61568 688 GLY D C 1
ATOM 7154 O O . GLY D 1 74 ? 5.92300 -3.88100 -53.08200 1.000 61.11394 688 GLY D O 1
ATOM 7155 N N . LEU D 1 75 ? 4.40200 -4.40100 -54.57500 1.000 54.28421 689 LEU D N 1
ATOM 7156 C CA . LEU D 1 75 ? 3.38200 -3.71600 -53.79500 1.000 49.93857 689 LEU D CA 1
ATOM 7157 C C . LEU D 1 75 ? 2.44700 -4.55700 -52.90000 1.000 56.47613 689 LEU D C 1
ATOM 7158 O O . LEU D 1 75 ? 1.59500 -4.01800 -52.23900 1.000 51.80301 689 LEU D O 1
ATOM 7163 N N . ASP D 1 76 ? 2.68500 -5.84600 -52.81200 1.000 52.69165 690 ASP D N 1
ATOM 7164 C CA . ASP D 1 76 ? 1.85100 -6.72600 -52.01400 1.000 53.24522 690 ASP D CA 1
ATOM 7165 C C . ASP D 1 76 ? 1.41000 -6.28100 -50.64400 1.000 54.27466 690 ASP D C 1
ATOM 7166 O O . ASP D 1 76 ? 0.23200 -6.34800 -50.34500 1.000 49.39835 690 ASP D O 1
ATOM 7171 N N . ASP D 1 77 ? 2.34100 -5.85100 -49.80400 1.000 53.53827 691 ASP D N 1
ATOM 7172 C CA . ASP D 1 77 ? 1.96900 -5.40800 -48.47800 1.000 53.72598 691 ASP D CA 1
ATOM 7173 C C . ASP D 1 77 ? 1.28900 -4.04600 -48.54200 1.000 52.46473 691 ASP D C 1
ATOM 7174 O O . ASP D 1 77 ? 0.44100 -3.75300 -47.74100 1.000 47.46516 691 ASP D O 1
ATOM 7179 N N . TYR D 1 78 ? 1.65200 -3.21900 -49.50500 1.000 50.11016 692 TYR D N 1
ATOM 7180 C CA . TYR D 1 78 ? 1.03400 -1.91700 -49.63000 1.000 51.94943 692 TYR D CA 1
ATOM 7181 C C . TYR D 1 78 ? -0.39300 -2.19300 -49.91300 1.000 51.20218 692 TYR D C 1
ATOM 7182 O O . TYR D 1 78 ? -1.25600 -1.70300 -49.23300 1.000 46.60729 692 TYR D O 1
ATOM 7191 N N . VAL D 1 79 ? -0.62400 -2.99300 -50.93300 1.000 48.97560 693 VAL D N 1
ATOM 7192 C CA . VAL D 1 79 ? -1.94900 -3.35500 -51.32200 1.000 46.69717 693 VAL D CA 1
ATOM 7193 C C . VAL D 1 79 ? -2.63500 -3.96500 -50.13900 1.000 53.11853 693 VAL D C 1
ATOM 7194 O O . VAL D 1 79 ? -3.75000 -3.64800 -49.86700 1.000 58.28665 693 VAL D O 1
ATOM 7198 N N . ALA D 1 80 ? -1.97000 -4.86100 -49.44900 1.000 48.73394 694 ALA D N 1
ATOM 7199 C CA . ALA D 1 80 ? -2.57900 -5.52000 -48.32300 1.000 47.64743 694 ALA D CA 1
ATOM 7200 C C . ALA D 1 80 ? -2.91200 -4.62500 -47.17400 1.000 46.67473 694 ALA D C 1
ATOM 7201 O O . ALA D 1 80 ? -3.84800 -4.88000 -46.48300 1.000 50.07666 694 ALA D O 1
ATOM 7203 N N . SER D 1 81 ? -2.13900 -3.58600 -46.95900 1.000 47.14738 695 SER D N 1
ATOM 7204 C CA . SER D 1 81 ? -2.39300 -2.71000 -45.84800 1.000 46.10030 695 SER D CA 1
ATOM 7205 C C . SER D 1 81 ? -3.53400 -1.80700 -46.12300 1.000 50.10922 695 SER D C 1
ATOM 7206 O O . SER D 1 81 ? -4.31500 -1.51100 -45.24900 1.000 46.07834 695 SER D O 1
ATOM 7209 N N . HIS D 1 82 ? -3.65600 -1.34900 -47.33900 1.000 51.19389 696 HIS D N 1
ATOM 7210 C CA . HIS D 1 82 ? -4.70300 -0.43000 -47.66800 1.000 46.81239 696 HIS D CA 1
ATOM 7211 C C . HIS D 1 82 ? -6.04600 -1.07200 -47.87000 1.000 50.24128 696 HIS D C 1
ATOM 7212 O O . HIS D 1 82 ? -7.06300 -0.48600 -47.58300 1.000 45.20961 696 HIS D O 1
ATOM 7219 N N . ARG D 1 83 ? -6.04500 -2.28900 -48.37200 1.000 48.94217 697 ARG D N 1
ATOM 7220 C CA . ARG D 1 83 ? -7.27800 -2.98100 -48.58900 1.000 47.62797 697 ARG D CA 1
ATOM 7221 C C . ARG D 1 83 ? -7.90400 -3.21800 -47.26000 1.000 55.04585 697 ARG D C 1
ATOM 7222 O O . ARG D 1 83 ? -9.09000 -3.10900 -47.11000 1.000 59.76797 697 ARG D O 1
ATOM 7230 N N . LEU D 1 84 ? -7.08800 -3.53000 -46.27900 1.000 53.23935 698 LEU D N 1
ATOM 7231 C CA . LEU D 1 84 ? -7.55700 -3.74700 -44.95400 1.000 46.26981 698 LEU D CA 1
ATOM 7232 C C . LEU D 1 84 ? -7.79200 -2.45500 -44.28600 1.000 48.53297 698 LEU D C 1
ATOM 7233 O O . LEU D 1 84 ? -8.65200 -2.36400 -43.48100 1.000 56.12934 698 LEU D O 1
ATOM 7238 N N . SER D 1 85 ? -7.01600 -1.43900 -44.60700 1.000 58.37741 699 SER D N 1
ATOM 7239 C CA . SER D 1 85 ? -7.18900 -0.13100 -43.98600 1.000 55.51198 699 SER D CA 1
ATOM 7240 C C . SER D 1 85 ? -8.47000 0.30400 -44.52300 1.000 55.96078 699 SER D C 1
ATOM 7241 O O . SER D 1 85 ? -9.28700 0.90600 -43.86300 1.000 53.15930 699 SER D O 1
ATOM 7244 N N . ALA D 1 86 ? -8.77400 -0.05100 -45.74900 1.000 57.20026 700 ALA D N 1
ATOM 7245 C CA . ALA D 1 86 ? -10.06200 0.33400 -46.32300 1.000 53.88719 700 ALA D CA 1
ATOM 7246 C C . ALA D 1 86 ? -11.30300 -0.29000 -45.69300 1.000 58.63634 700 ALA D C 1
ATOM 7247 O O . ALA D 1 86 ? -12.32300 0.34600 -45.62100 1.000 57.25165 700 ALA D O 1
ATOM 7249 N N . LEU D 1 87 ? -11.23700 -1.53600 -45.26500 1.000 55.90026 701 LEU D N 1
ATOM 7250 C CA . LEU D 1 87 ? -12.40100 -2.17700 -44.67400 1.000 53.56041 701 LEU D CA 1
ATOM 7251 C C . LEU D 1 87 ? -12.70400 -1.63800 -43.29200 1.000 54.78263 701 LEU D C 1
ATOM 7252 O O . LEU D 1 87 ? -13.85100 -1.39100 -42.95900 1.000 49.32576 701 LEU D O 1
ATOM 7257 N N . LYS D 1 88 ? -11.68100 -1.45600 -42.48300 1.000 45.65169 702 LYS D N 1
ATOM 7258 C CA . LYS D 1 88 ? -11.89400 -0.93700 -41.16000 1.000 47.13295 702 LYS D CA 1
ATOM 7259 C C . LYS D 1 88 ? -12.76200 0.30900 -41.16400 1.000 57.64105 702 LYS D C 1
ATOM 7260 O O . LYS D 1 88 ? -13.65600 0.42500 -40.36000 1.000 58.18010 702 LYS D O 1
ATOM 7266 N N . LEU D 1 89 ? -12.48600 1.23800 -42.07000 1.000 58.49680 703 LEU D N 1
ATOM 7267 C CA . LEU D 1 89 ? -13.19100 2.50400 -42.15900 1.000 51.73814 703 LEU D CA 1
ATOM 7268 C C . LEU D 1 89 ? -14.52400 2.44900 -42.84100 1.000 51.79856 703 LEU D C 1
ATOM 7269 O O . LEU D 1 89 ? -15.37700 3.24300 -42.57400 1.000 51.96499 703 LEU D O 1
ATOM 7274 N N . LEU D 1 90 ? -14.70100 1.50200 -43.73300 1.000 59.03765 704 LEU D N 1
ATOM 7275 C CA . LEU D 1 90 ? -15.95400 1.33900 -44.42800 1.000 56.31667 704 LEU D CA 1
ATOM 7276 C C . LEU D 1 90 ? -16.89300 0.93100 -43.31600 1.000 57.00240 704 LEU D C 1
ATOM 7277 O O . LEU D 1 90 ? -17.87900 1.56800 -43.05300 1.000 49.17380 704 LEU D O 1
ATOM 7282 N N . ARG D 1 91 ? -16.54800 -0.13300 -42.62400 1.000 62.14083 705 ARG D N 1
ATOM 7283 C CA . ARG D 1 91 ? -17.35500 -0.58200 -41.50500 1.000 60.91592 705 ARG D CA 1
ATOM 7284 C C . ARG D 1 91 ? -17.67200 0.56800 -40.52000 1.000 59.70085 705 ARG D C 1
ATOM 7285 O O . ARG D 1 91 ? -18.80900 0.92200 -40.28500 1.000 57.83873 705 ARG D O 1
ATOM 7293 N N . GLU D 1 92 ? -16.66600 1.22500 -39.99100 1.000 61.46301 706 GLU D N 1
ATOM 7294 C CA . GLU D 1 92 ? -16.89600 2.32300 -39.06800 1.000 63.30606 706 GLU D CA 1
ATOM 7295 C C . GLU D 1 92 ? -17.72800 3.53800 -39.54700 1.000 68.26062 706 GLU D C 1
ATOM 7296 O O . GLU D 1 92 ? -18.13300 4.33600 -38.72000 1.000 69.03504 706 GLU D O 1
ATOM 7302 N N . ALA D 1 93 ? -17.97400 3.70600 -40.84200 1.000 67.43820 707 ALA D N 1
ATOM 7303 C CA . ALA D 1 93 ? -18.76400 4.84200 -41.30100 1.000 58.00956 707 ALA D CA 1
ATOM 7304 C C . ALA D 1 93 ? -20.15100 4.39800 -41.65800 1.000 67.87261 707 ALA D C 1
ATOM 7305 O O . ALA D 1 93 ? -21.05100 5.20300 -41.81000 1.000 70.85445 707 ALA D O 1
ATOM 7307 N N . VAL D 1 94 ? -20.32100 3.10100 -41.79100 1.000 64.43714 708 VAL D N 1
ATOM 7308 C CA . VAL D 1 94 ? -21.60600 2.52600 -42.08600 1.000 57.94818 708 VAL D CA 1
ATOM 7309 C C . VAL D 1 94 ? -22.53900 2.79100 -40.91800 1.000 64.19968 708 VAL D C 1
ATOM 7310 O O . VAL D 1 94 ? -23.63700 2.30900 -40.90700 1.000 73.34429 708 VAL D O 1
ATOM 7314 N N . LEU D 1 95 ? -22.07400 3.53400 -39.92800 1.000 67.36923 709 LEU D N 1
ATOM 7315 C CA . LEU D 1 95 ? -22.83700 3.82100 -38.73300 1.000 62.74328 709 LEU D CA 1
ATOM 7316 C C . LEU D 1 95 ? -23.37900 5.20500 -38.76500 1.000 62.57574 709 LEU D C 1
ATOM 7317 O O . LEU D 1 95 ? -24.25600 5.53400 -37.99600 1.000 70.98795 709 LEU D O 1
ATOM 7322 N N . GLU D 1 96 ? -22.86400 6.02400 -39.66000 1.000 67.11358 710 GLU D N 1
ATOM 7323 C CA . GLU D 1 96 ? -23.36000 7.37100 -39.75500 1.000 74.67681 710 GLU D CA 1
ATOM 7324 C C . GLU D 1 96 ? -23.68200 7.57900 -41.19700 1.000 69.26492 710 GLU D C 1
ATOM 7325 O O . GLU D 1 96 ? -23.44200 8.63900 -41.75900 1.000 75.25747 710 GLU D O 1
ATOM 7331 N N . ILE D 1 97 ? -24.26100 6.55800 -41.81100 1.000 60.69522 711 ILE D N 1
ATOM 7332 C CA . ILE D 1 97 ? -24.64500 6.64800 -43.20300 1.000 56.65492 711 ILE D CA 1
ATOM 7333 C C . ILE D 1 97 ? -25.46100 7.89100 -43.36800 1.000 59.17982 711 ILE D C 1
ATOM 7334 O O . ILE D 1 97 ? -26.58600 7.96600 -42.93300 1.000 68.42640 711 ILE D O 1
ATOM 7339 N N . SER D 1 98 ? -24.83800 8.87300 -43.96100 1.000 59.45085 712 SER D N 1
ATOM 7340 C CA . SER D 1 98 ? -25.45800 10.11700 -44.19800 1.000 59.82944 712 SER D CA 1
ATOM 7341 C C . SER D 1 98 ? -25.65200 10.13400 -45.65400 1.000 60.32853 712 SER D C 1
ATOM 7342 O O . SER D 1 98 ? -25.24500 9.22900 -46.35600 1.000 57.86736 712 SER D O 1
ATOM 7345 N N . ASP D 1 99 ? -26.16600 11.22800 -46.14700 1.000 64.33356 713 ASP D N 1
ATOM 7346 C CA . ASP D 1 99 ? -26.40600 11.32800 -47.55300 1.000 67.93473 713 ASP D CA 1
ATOM 7347 C C . ASP D 1 99 ? -25.23900 11.87200 -48.33100 1.000 66.21672 713 ASP D C 1
ATOM 7348 O O . ASP D 1 99 ? -25.25200 11.93500 -49.54900 1.000 61.30059 713 ASP D O 1
ATOM 7353 N N . ASP D 1 100 ? -24.20400 12.24300 -47.61700 1.000 64.45856 714 ASP D N 1
ATOM 7354 C CA . ASP D 1 100 ? -23.03000 12.76400 -48.26400 1.000 69.15550 714 ASP D CA 1
ATOM 7355 C C . ASP D 1 100 ? -22.02800 11.66300 -48.54700 1.000 60.72057 714 ASP D C 1
ATOM 7356 O O . ASP D 1 100 ? -21.43500 11.59800 -49.61700 1.000 59.66184 714 ASP D O 1
ATOM 7361 N N . ASN D 1 101 ? -21.86100 10.78800 -47.58200 1.000 55.30696 715 ASN D N 1
ATOM 7362 C CA . ASN D 1 101 ? -20.93000 9.70900 -47.71000 1.000 53.25547 715 ASN D CA 1
ATOM 7363 C C . ASN D 1 101 ? -21.54000 8.46100 -48.26100 1.000 50.50338 715 ASN D C 1
ATOM 7364 O O . ASN D 1 101 ? -21.07000 7.39000 -48.00200 1.000 49.29999 715 ASN D O 1
ATOM 7369 N N . THR D 1 102 ? -22.59500 8.59700 -49.03100 1.000 48.75531 716 THR D N 1
ATOM 7370 C CA . THR D 1 102 ? -23.27300 7.45000 -49.54100 1.000 45.38447 716 THR D CA 1
ATOM 7371 C C . THR D 1 102 ? -22.71800 6.99100 -50.84800 1.000 47.77930 716 THR D C 1
ATOM 7372 O O . THR D 1 102 ? -22.52400 5.81700 -51.03400 1.000 50.07398 716 THR D O 1
ATOM 7376 N N . ASP D 1 103 ? -22.45000 7.91200 -51.74400 1.000 48.54233 717 ASP D N 1
ATOM 7377 C CA . ASP D 1 103 ? -21.89100 7.53400 -52.99900 1.000 50.13100 717 ASP D CA 1
ATOM 7378 C C . ASP D 1 103 ? -20.46400 7.11500 -52.75300 1.000 43.40511 717 ASP D C 1
ATOM 7379 O O . ASP D 1 103 ? -19.90400 6.39900 -53.51400 1.000 43.05073 717 ASP D O 1
ATOM 7384 N N . ALA D 1 104 ? -19.88000 7.58000 -51.67700 1.000 42.70547 718 ALA D N 1
ATOM 7385 C CA . ALA D 1 104 ? -18.52900 7.24700 -51.34900 1.000 45.66404 718 ALA D CA 1
ATOM 7386 C C . ALA D 1 104 ? -18.45100 5.84100 -50.83200 1.000 46.74877 718 ALA D C 1
ATOM 7387 O O . ALA D 1 104 ? -17.50700 5.13700 -51.10200 1.000 38.95982 718 ALA D O 1
ATOM 7389 N N . LEU D 1 105 ? -19.45400 5.43000 -50.08100 1.000 46.15965 719 LEU D N 1
ATOM 7390 C CA . LEU D 1 105 ? -19.48500 4.09500 -49.54900 1.000 41.20086 719 LEU D CA 1
ATOM 7391 C C . LEU D 1 105 ? -19.76500 3.12000 -50.66400 1.000 39.14743 719 LEU D C 1
ATOM 7392 O O . LEU D 1 105 ? -19.21300 2.07600 -50.70000 1.000 43.30455 719 LEU D O 1
ATOM 7397 N N . VAL D 1 106 ? -20.60300 3.49200 -51.59600 1.000 36.23489 720 VAL D N 1
ATOM 7398 C CA . VAL D 1 106 ? -20.91400 2.65000 -52.71400 1.000 35.09022 720 VAL D CA 1
ATOM 7399 C C . VAL D 1 106 ? -19.71200 2.51300 -53.61600 1.000 41.66502 720 VAL D C 1
ATOM 7400 O O . VAL D 1 106 ? -19.43200 1.43300 -54.09100 1.000 44.11147 720 VAL D O 1
ATOM 7404 N N . ALA D 1 107 ? -19.02400 3.61400 -53.87500 1.000 42.67549 721 ALA D N 1
ATOM 7405 C CA . ALA D 1 107 ? -17.86100 3.59400 -54.72800 1.000 41.41540 721 ALA D CA 1
ATOM 7406 C C . ALA D 1 107 ? -16.72600 2.73100 -54.20900 1.000 41.70653 721 ALA D C 1
ATOM 7407 O O . ALA D 1 107 ? -16.15100 1.98900 -54.95900 1.000 38.91545 721 ALA D O 1
ATOM 7409 N N . SER D 1 108 ? -16.39900 2.82000 -52.93100 1.000 38.84902 722 SER D N 1
ATOM 7410 C CA . SER D 1 108 ? -15.33500 1.98700 -52.39100 1.000 40.42445 722 SER D CA 1
ATOM 7411 C C . SER D 1 108 ? -15.75000 0.55600 -52.21300 1.000 42.72929 722 SER D C 1
ATOM 7412 O O . SER D 1 108 ? -14.91600 -0.26500 -52.00400 1.000 47.63059 722 SER D O 1
ATOM 7415 N N . SER D 1 109 ? -17.03000 0.26100 -52.29500 1.000 40.45017 723 SER D N 1
ATOM 7416 C CA . SER D 1 109 ? -17.47300 -1.09500 -52.15400 1.000 40.19659 723 SER D CA 1
ATOM 7417 C C . SER D 1 109 ? -17.19000 -1.75100 -53.46400 1.000 41.06760 723 SER D C 1
ATOM 7418 O O . SER D 1 109 ? -16.70000 -2.83000 -53.52600 1.000 44.75263 723 SER D O 1
ATOM 7421 N N . LEU D 1 110 ? -17.51900 -1.07300 -54.53000 1.000 40.44238 724 LEU D N 1
ATOM 7422 C CA . LEU D 1 110 ? -17.29400 -1.57500 -55.84500 1.000 42.40909 724 LEU D CA 1
ATOM 7423 C C . LEU D 1 110 ? -15.82200 -1.65100 -56.14900 1.000 40.91762 724 LEU D C 1
ATOM 7424 O O . LEU D 1 110 ? -15.37400 -2.58800 -56.76100 1.000 42.54347 724 LEU D O 1
ATOM 7429 N N . ILE D 1 111 ? -15.06400 -0.66000 -55.72700 1.000 42.77059 725 ILE D N 1
ATOM 7430 C CA . ILE D 1 111 ? -13.64600 -0.67800 -55.97200 1.000 45.20465 725 ILE D CA 1
ATOM 7431 C C . ILE D 1 111 ? -13.03500 -1.83500 -55.24100 1.000 44.27205 725 ILE D C 1
ATOM 7432 O O . ILE D 1 111 ? -12.25400 -2.53800 -55.80100 1.000 42.36307 725 ILE D O 1
ATOM 7437 N N . LEU D 1 112 ? -13.40000 -2.02500 -53.99200 1.000 42.95092 726 LEU D N 1
ATOM 7438 C CA . LEU D 1 112 ? -12.87900 -3.10100 -53.18200 1.000 39.94693 726 LEU D CA 1
ATOM 7439 C C . LEU D 1 112 ? -13.26600 -4.45400 -53.70500 1.000 43.14096 726 LEU D C 1
ATOM 7440 O O . LEU D 1 112 ? -12.63700 -5.42400 -53.42100 1.000 47.16949 726 LEU D O 1
ATOM 7445 N N . ILE D 1 113 ? -14.30900 -4.51400 -54.49700 1.000 45.88233 727 ILE D N 1
ATOM 7446 C CA . ILE D 1 113 ? -14.74400 -5.76200 -55.06900 1.000 40.43095 727 ILE D CA 1
ATOM 7447 C C . ILE D 1 113 ? -13.89600 -6.10100 -56.28100 1.000 38.93268 727 ILE D C 1
ATOM 7448 O O . ILE D 1 113 ? -13.36400 -7.16400 -56.38200 1.000 44.41339 727 ILE D O 1
ATOM 7453 N N . MET D 1 114 ? -13.78000 -5.17500 -57.20100 1.000 43.38517 728 MET D N 1
ATOM 7454 C CA . MET D 1 114 ? -12.99000 -5.37900 -58.37900 1.000 45.25257 728 MET D CA 1
ATOM 7455 C C . MET D 1 114 ? -11.56700 -5.66800 -57.96700 1.000 42.07759 728 MET D C 1
ATOM 7456 O O . MET D 1 114 ? -10.92700 -6.48200 -58.54100 1.000 40.92919 728 MET D O 1
ATOM 7461 N N . ASP D 1 115 ? -11.08600 -4.98600 -56.95600 1.000 35.14709 729 ASP D N 1
ATOM 7462 C CA . ASP D 1 115 ? -9.75000 -5.18300 -56.48500 1.000 40.10125 729 ASP D CA 1
ATOM 7463 C C . ASP D 1 115 ? -9.53800 -6.52600 -55.88500 1.000 46.12955 729 ASP D C 1
ATOM 7464 O O . ASP D 1 115 ? -8.43200 -7.02700 -55.86300 1.000 41.14056 729 ASP D O 1
ATOM 7469 N N . SER D 1 116 ? -10.59700 -7.11300 -55.37400 1.000 51.01587 730 SER D N 1
ATOM 7470 C CA . SER D 1 116 ? -10.47600 -8.39200 -54.76300 1.000 47.86787 730 SER D CA 1
ATOM 7471 C C . SER D 1 116 ? -10.55200 -9.49900 -55.74500 1.000 44.36734 730 SER D C 1
ATOM 7472 O O . SER D 1 116 ? -9.93000 -10.50200 -55.55000 1.000 49.56144 730 SER D O 1
ATOM 7475 N N . LEU D 1 117 ? -11.29600 -9.33000 -56.80200 1.000 39.06172 731 LEU D N 1
ATOM 7476 C CA . LEU D 1 117 ? -11.35800 -10.35700 -57.76900 1.000 39.66143 731 LEU D CA 1
ATOM 7477 C C . LEU D 1 117 ? -10.05900 -10.40300 -58.49100 1.000 45.91805 731 LEU D C 1
ATOM 7478 O O . LEU D 1 117 ? -9.70400 -11.41400 -59.02400 1.000 46.18027 731 LEU D O 1
ATOM 7483 N N . ALA D 1 118 ? -9.33600 -9.30000 -58.51600 1.000 46.75503 732 ALA D N 1
ATOM 7484 C CA . ALA D 1 118 ? -8.06100 -9.24000 -59.21000 1.000 36.86580 732 ALA D CA 1
ATOM 7485 C C . ALA D 1 118 ? -6.96400 -9.96600 -58.49600 1.000 42.43741 732 ALA D C 1
ATOM 7486 O O . ALA D 1 118 ? -6.03600 -10.43400 -59.10500 1.000 48.86168 732 ALA D O 1
ATOM 7488 N N . ASN D 1 119 ? -7.06400 -10.10500 -57.20300 1.000 47.77687 733 ASN D N 1
ATOM 7489 C CA . ASN D 1 119 ? -6.04700 -10.80600 -56.47300 1.000 51.33019 733 ASN D CA 1
ATOM 7490 C C . ASN D 1 119 ? -6.44800 -12.21000 -56.18900 1.000 53.96787 733 ASN D C 1
ATOM 7491 O O . ASN D 1 119 ? -5.80700 -12.88600 -55.44300 1.000 55.90957 733 ASN D O 1
ATOM 7496 N N . ALA D 1 120 ? -7.53300 -12.63100 -56.77700 1.000 51.44526 734 ALA D N 1
ATOM 7497 C CA . ALA D 1 120 ? -8.00000 -13.94200 -56.54500 1.000 54.73882 734 ALA D CA 1
ATOM 7498 C C . ALA D 1 120 ? -7.36800 -14.82300 -57.55900 1.000 55.21639 734 ALA D C 1
ATOM 7499 O O . ALA D 1 120 ? -7.50500 -14.59900 -58.73700 1.000 53.34619 734 ALA D O 1
ATOM 7501 N N . SER D 1 121 ? -6.65800 -15.83100 -57.08100 1.000 70.81796 735 SER D N 1
ATOM 7502 C CA . SER D 1 121 ? -5.97700 -16.77600 -57.95100 1.000 72.98087 735 SER D CA 1
ATOM 7503 C C . SER D 1 121 ? -5.87800 -18.16500 -57.34300 1.000 70.27018 735 SER D C 1
ATOM 7504 O O . SER D 1 121 ? -6.74200 -19.00000 -57.52800 1.000 66.22934 735 SER D O 1
ATOM 7507 N N . ASN D 1 122 ? -4.78900 -18.38300 -56.61500 1.000 81.12641 736 ASN D N 1
ATOM 7508 C CA . ASN D 1 122 ? -4.46100 -19.63400 -55.95600 1.000 73.51192 736 ASN D CA 1
ATOM 7509 C C . ASN D 1 122 ? -3.13000 -19.41400 -55.29000 1.000 65.60401 736 ASN D C 1
ATOM 7510 O O . ASN D 1 122 ? -2.22400 -18.89800 -55.92000 1.000 60.12519 736 ASN D O 1
ATOM 7515 N N . PRO D 1 125 ? -6.46100 -18.24300 -52.50000 1.000 71.88765 739 PRO D N 1
ATOM 7516 C CA . PRO D 1 125 ? -7.75300 -18.28300 -53.17900 1.000 67.10778 739 PRO D CA 1
ATOM 7517 C C . PRO D 1 125 ? -8.86000 -18.34700 -52.16000 1.000 66.55762 739 PRO D C 1
ATOM 7518 O O . PRO D 1 125 ? -9.80700 -19.08200 -52.33000 1.000 60.14269 739 PRO D O 1
ATOM 7522 N N . THR D 1 126 ? -8.73500 -17.57800 -51.09700 1.000 68.59682 740 THR D N 1
ATOM 7523 C CA . THR D 1 126 ? -9.76000 -17.58400 -50.08700 1.000 64.41213 740 THR D CA 1
ATOM 7524 C C . THR D 1 126 ? -9.68000 -16.37800 -49.21200 1.000 65.07889 740 THR D C 1
ATOM 7525 O O . THR D 1 126 ? -10.54200 -16.13500 -48.39500 1.000 61.53812 740 THR D O 1
ATOM 7529 N N . ALA D 1 127 ? -8.63200 -15.61000 -49.39600 1.000 60.87473 741 ALA D N 1
ATOM 7530 C CA . ALA D 1 127 ? -8.46200 -14.42600 -48.61100 1.000 55.74833 741 ALA D CA 1
ATOM 7531 C C . ALA D 1 127 ? -9.04100 -13.24900 -49.32900 1.000 49.50729 741 ALA D C 1
ATOM 7532 O O . ALA D 1 127 ? -8.92600 -12.14900 -48.86300 1.000 54.96488 741 ALA D O 1
ATOM 7534 N N . TRP D 1 128 ? -9.66100 -13.47700 -50.46800 1.000 47.66361 742 TRP D N 1
ATOM 7535 C CA . TRP D 1 128 ? -10.24500 -12.40000 -51.21000 1.000 45.67203 742 TRP D CA 1
ATOM 7536 C C . TRP D 1 128 ? -11.68400 -12.29800 -50.84800 1.000 44.54902 742 TRP D C 1
ATOM 7537 O O . TRP D 1 128 ? -12.30400 -11.28700 -51.00600 1.000 45.10026 742 TRP D O 1
ATOM 7548 N N . ILE D 1 129 ? -12.20100 -13.38800 -50.34800 1.000 48.71882 743 ILE D N 1
ATOM 7549 C CA . ILE D 1 129 ? -13.60800 -13.54500 -49.96100 1.000 52.10132 743 ILE D CA 1
ATOM 7550 C C . ILE D 1 129 ? -13.94400 -12.70100 -48.72700 1.000 50.47384 743 ILE D C 1
ATOM 7551 O O . ILE D 1 129 ? -15.00000 -12.05500 -48.66500 1.000 50.88118 743 ILE D O 1
ATOM 7556 N N . PHE D 1 130 ? -13.05000 -12.69000 -47.73700 1.000 50.29024 744 PHE D N 1
ATOM 7557 C CA . PHE D 1 130 ? -13.27800 -11.88900 -46.54100 1.000 52.16543 744 PHE D CA 1
ATOM 7558 C C . PHE D 1 130 ? -13.56500 -10.43400 -46.88300 1.000 49.44567 744 PHE D C 1
ATOM 7559 O O . PHE D 1 130 ? -14.48500 -9.82400 -46.32300 1.000 49.06219 744 PHE D O 1
ATOM 7567 N N . HIS D 1 131 ? -12.80800 -9.88800 -47.79600 1.000 53.04480 745 HIS D N 1
ATOM 7568 C CA . HIS D 1 131 ? -12.98900 -8.52900 -48.20100 1.000 45.66239 745 HIS D CA 1
ATOM 7569 C C . HIS D 1 131 ? -14.27300 -8.34400 -48.91900 1.000 43.52278 745 HIS D C 1
ATOM 7570 O O . HIS D 1 131 ? -14.97900 -7.45100 -48.62600 1.000 41.42588 745 HIS D O 1
ATOM 7577 N N . VAL D 1 132 ? -14.57500 -9.21400 -49.85500 1.000 41.06444 746 VAL D N 1
ATOM 7578 C CA . VAL D 1 132 ? -15.80700 -9.12400 -50.57800 1.000 43.86012 746 VAL D CA 1
ATOM 7579 C C . VAL D 1 132 ? -16.99400 -9.12600 -49.62300 1.000 44.98199 746 VAL D C 1
ATOM 7580 O O . VAL D 1 132 ? -17.92200 -8.40500 -49.81900 1.000 37.22704 746 VAL D O 1
ATOM 7584 N N . LYS D 1 133 ? -16.94800 -9.94700 -48.59200 1.000 45.95761 747 LYS D N 1
ATOM 7585 C CA . LYS D 1 133 ? -18.00400 -10.02600 -47.62800 1.000 45.97906 747 LYS D CA 1
ATOM 7586 C C . LYS D 1 133 ? -18.22200 -8.67500 -47.00200 1.000 42.40726 747 LYS D C 1
ATOM 7587 O O . LYS D 1 133 ? -19.33000 -8.24200 -46.79500 1.000 42.56992 747 LYS D O 1
ATOM 7593 N N . GLY D 1 134 ? -17.13000 -8.00900 -46.68900 1.000 37.97434 748 GLY D N 1
ATOM 7594 C CA . GLY D 1 134 ? -17.22700 -6.64500 -46.17600 1.000 43.94767 748 GLY D CA 1
ATOM 7595 C C . GLY D 1 134 ? -17.87500 -5.69400 -47.16300 1.000 45.07920 748 GLY D C 1
ATOM 7596 O O . GLY D 1 134 ? -18.80900 -4.97100 -46.82400 1.000 36.89535 748 GLY D O 1
ATOM 7597 N N . ALA D 1 135 ? -17.39100 -5.69600 -48.41200 1.000 48.23058 749 ALA D N 1
ATOM 7598 C CA . ALA D 1 135 ? -18.02400 -4.90700 -49.46300 1.000 40.85628 749 ALA D CA 1
ATOM 7599 C C . ALA D 1 135 ? -19.52300 -5.18100 -49.55500 1.000 40.96402 749 ALA D C 1
ATOM 7600 O O . ALA D 1 135 ? -20.33600 -4.25400 -49.59600 1.000 43.29013 749 ALA D O 1
ATOM 7602 N N . VAL D 1 136 ? -19.90500 -6.45800 -49.58400 1.000 46.26944 750 VAL D N 1
ATOM 7603 C CA . VAL D 1 136 ? -21.30500 -6.83300 -49.75300 1.000 45.76046 750 VAL D CA 1
ATOM 7604 C C . VAL D 1 136 ? -22.14000 -6.35800 -48.56600 1.000 45.10458 750 VAL D C 1
ATOM 7605 O O . VAL D 1 136 ? -23.27200 -5.87700 -48.73500 1.000 42.09976 750 VAL D O 1
ATOM 7609 N N . THR D 1 137 ? -21.59400 -6.46300 -47.35000 1.000 40.43551 751 THR D N 1
ATOM 7610 C CA . THR D 1 137 ? -22.40600 -6.08700 -46.20300 1.000 43.21209 751 THR D CA 1
ATOM 7611 C C . THR D 1 137 ? -22.60200 -4.57000 -46.10600 1.000 42.59605 751 THR D C 1
ATOM 7612 O O . THR D 1 137 ? -23.69400 -4.13300 -45.68600 1.000 50.03618 751 THR D O 1
ATOM 7616 N N . ILE D 1 138 ? -21.61600 -3.76200 -46.55100 1.000 41.74389 752 ILE D N 1
ATOM 7617 C CA . ILE D 1 138 ? -21.82400 -2.30800 -46.72000 1.000 41.79425 752 ILE D CA 1
ATOM 7618 C C . ILE D 1 138 ? -22.96100 -2.04600 -47.69400 1.000 45.88855 752 ILE D C 1
ATOM 7619 O O . ILE D 1 138 ? -23.93100 -1.33100 -47.39700 1.000 49.42347 752 ILE D O 1
ATOM 7624 N N . LEU D 1 139 ? -22.79100 -2.55700 -48.91300 1.000 40.95398 753 LEU D N 1
ATOM 7625 C CA . LEU D 1 139 ? -23.79700 -2.47200 -49.95400 1.000 45.81311 753 LEU D CA 1
ATOM 7626 C C . LEU D 1 139 ? -25.18200 -2.81000 -49.42400 1.000 50.57236 753 LEU D C 1
ATOM 7627 O O . LEU D 1 139 ? -26.13300 -2.03700 -49.62900 1.000 52.83343 753 LEU D O 1
ATOM 7632 N N . THR D 1 140 ? -25.31500 -3.96800 -48.74900 1.000 49.66366 754 THR D N 1
ATOM 7633 C CA . THR D 1 140 ? -26.60700 -4.35000 -48.17000 1.000 48.65040 754 THR D CA 1
ATOM 7634 C C . THR D 1 140 ? -27.12600 -3.25500 -47.23100 1.000 48.65117 754 THR D C 1
ATOM 7635 O O . THR D 1 140 ? -28.31200 -2.90800 -47.24600 1.000 65.57033 754 THR D O 1
ATOM 7639 N N . ALA D 1 141 ? -26.23800 -2.68600 -46.41900 1.000 48.60964 755 ALA D N 1
ATOM 7640 C CA . ALA D 1 141 ? -26.66500 -1.69400 -45.44100 1.000 48.26497 755 ALA D CA 1
ATOM 7641 C C . ALA D 1 141 ? -27.05400 -0.36000 -46.06500 1.000 49.88495 755 ALA D C 1
ATOM 7642 O O . ALA D 1 141 ? -27.85500 0.35800 -45.46700 1.000 62.37257 755 ALA D O 1
ATOM 7644 N N . VAL D 1 142 ? -26.53100 0.01100 -47.25000 1.000 51.60393 756 VAL D N 1
ATOM 7645 C CA . VAL D 1 142 ? -26.90900 1.32000 -47.79700 1.000 52.30145 756 VAL D CA 1
ATOM 7646 C C . VAL D 1 142 ? -28.04300 1.21900 -48.81000 1.000 53.32717 756 VAL D C 1
ATOM 7647 O O . VAL D 1 142 ? -28.64500 2.24700 -49.17600 1.000 55.85669 756 VAL D O 1
ATOM 7651 N N . TRP D 1 143 ? -28.38600 0.05300 -49.29700 1.000 55.36604 757 TRP D N 1
ATOM 7652 C CA . TRP D 1 143 ? -29.48000 -0.02900 -50.23500 1.000 56.71304 757 TRP D CA 1
ATOM 7653 C C . TRP D 1 143 ? -30.79400 -0.08900 -49.46700 1.000 65.91710 757 TRP D C 1
ATOM 7654 O O . TRP D 1 143 ? -30.84000 -0.70300 -48.43200 1.000 70.69028 757 TRP D O 1
ATOM 7665 N N . PRO D 1 144 ? -31.92500 0.57800 -49.92200 1.000 65.37501 758 PRO D N 1
ATOM 7666 C CA . PRO D 1 144 ? -31.83100 1.25000 -51.21000 1.000 57.40858 758 PRO D CA 1
ATOM 7667 C C . PRO D 1 144 ? -31.32400 2.65400 -51.17900 1.000 56.21061 758 PRO D C 1
ATOM 7668 O O . PRO D 1 144 ? -31.49700 3.35400 -50.22000 1.000 60.57421 758 PRO D O 1
ATOM 7672 N N . LEU D 1 145 ? -30.71000 3.05500 -52.27000 1.000 60.23363 759 LEU D N 1
ATOM 7673 C CA . LEU D 1 145 ? -30.13200 4.37500 -52.43400 1.000 65.67965 759 LEU D CA 1
ATOM 7674 C C . LEU D 1 145 ? -31.13400 5.36100 -52.92100 1.000 64.60351 759 LEU D C 1
ATOM 7675 O O . LEU D 1 145 ? -32.06400 4.98800 -53.58200 1.000 66.01369 759 LEU D O 1
ATOM 7680 N N . PRO D 1 146 ? -30.89800 6.68100 -52.58700 1.000 61.88347 760 PRO D N 1
ATOM 7681 C CA . PRO D 1 146 ? -31.88700 7.62700 -53.11900 1.000 64.15117 760 PRO D CA 1
ATOM 7682 C C . PRO D 1 146 ? -31.64400 7.96900 -54.57900 1.000 71.47827 760 PRO D C 1
ATOM 7683 O O . PRO D 1 146 ? -30.53600 8.26300 -54.97100 1.000 76.18725 760 PRO D O 1
ATOM 7687 N N . GLU D 1 147 ? -32.68800 7.94100 -55.37900 1.000 73.82585 761 GLU D N 1
ATOM 7688 C CA . GLU D 1 147 ? -32.57400 8.25000 -56.79100 1.000 77.60207 761 GLU D CA 1
ATOM 7689 C C . GLU D 1 147 ? -31.66200 9.40700 -57.14200 1.000 74.00097 761 GLU D C 1
ATOM 7690 O O . GLU D 1 147 ? -31.28500 9.54700 -58.27700 1.000 75.58492 761 GLU D O 1
ATOM 7696 N N . THR D 1 148 ? -31.28900 10.22300 -56.17100 1.000 69.70851 762 THR D N 1
ATOM 7697 C CA . THR D 1 148 ? -30.39100 11.32800 -56.45000 1.000 75.14621 762 THR D CA 1
ATOM 7698 C C . THR D 1 148 ? -28.93700 10.93100 -56.28800 1.000 71.89817 762 THR D C 1
ATOM 7699 O O . THR D 1 148 ? -28.09100 11.77300 -56.08400 1.000 70.02579 762 THR D O 1
ATOM 7703 N N . SER D 1 149 ? -28.68000 9.63400 -56.36800 1.000 70.55949 763 SER D N 1
ATOM 7704 C CA . SER D 1 149 ? -27.35400 9.07800 -56.25300 1.000 66.94558 763 SER D CA 1
ATOM 7705 C C . SER D 1 149 ? -26.86000 8.78000 -57.62400 1.000 66.55545 763 SER D C 1
ATOM 7706 O O . SER D 1 149 ? -27.53700 8.17300 -58.40700 1.000 70.06830 763 SER D O 1
ATOM 7709 N N . LYS D 1 150 ? -25.65700 9.20600 -57.89900 1.000 63.98020 764 LYS D N 1
ATOM 7710 C CA . LYS D 1 150 ? -25.09100 8.97900 -59.18400 1.000 66.57768 764 LYS D CA 1
ATOM 7711 C C . LYS D 1 150 ? -25.00000 7.51100 -59.47900 1.000 65.00311 764 LYS D C 1
ATOM 7712 O O . LYS D 1 150 ? -24.98100 7.11700 -60.62500 1.000 69.31734 764 LYS D O 1
ATOM 7718 N N . PHE D 1 151 ? -24.96300 6.71400 -58.44000 1.000 60.24503 765 PHE D N 1
ATOM 7719 C CA . PHE D 1 151 ? -24.83400 5.30000 -58.63000 1.000 60.31848 765 PHE D CA 1
ATOM 7720 C C . PHE D 1 151 ? -26.13100 4.54700 -58.83400 1.000 67.74937 765 PHE D C 1
ATOM 7721 O O . PHE D 1 151 ? -26.10100 3.41600 -59.28000 1.000 65.21186 765 PHE D O 1
ATOM 7729 N N . TYR D 1 152 ? -27.26100 5.17400 -58.52700 1.000 71.57748 766 TYR D N 1
ATOM 7730 C CA . TYR D 1 152 ? -28.55800 4.52000 -58.67900 1.000 74.09578 766 TYR D CA 1
ATOM 7731 C C . TYR D 1 152 ? -28.70900 3.62900 -59.89200 1.000 74.70803 766 TYR D C 1
ATOM 7732 O O . TYR D 1 152 ? -29.56500 2.77300 -59.93400 1.000 71.07148 766 TYR D O 1
ATOM 7741 N N . ASN D 1 153 ? -27.83200 3.85100 -60.85100 1.000 74.56421 767 ASN D N 1
ATOM 7742 C CA . ASN D 1 153 ? -27.77600 3.11400 -62.08500 1.000 73.66677 767 ASN D CA 1
ATOM 7743 C C . ASN D 1 153 ? -27.49300 1.63900 -61.90800 1.000 76.46436 767 ASN D C 1
ATOM 7744 O O . ASN D 1 153 ? -27.93700 0.84900 -62.72100 1.000 78.48472 767 ASN D O 1
ATOM 7749 N N . LEU D 1 154 ? -26.72100 1.29600 -60.86600 1.000 72.57720 768 LEU D N 1
ATOM 7750 C CA . LEU D 1 154 ? -26.31300 -0.07300 -60.51500 1.000 65.97678 768 LEU D CA 1
ATOM 7751 C C . LEU D 1 154 ? -27.39100 -1.06000 -60.02000 1.000 73.35687 768 LEU D C 1
ATOM 7752 O O . LEU D 1 154 ? -27.06600 -2.07300 -59.40500 1.000 65.75424 768 LEU D O 1
ATOM 7757 N N . ILE D 1 155 ? -28.66200 -0.76300 -60.33000 1.000 75.10168 769 ILE D N 1
ATOM 7758 C CA . ILE D 1 155 ? -29.82900 -1.58400 -59.96000 1.000 77.61397 769 ILE D CA 1
ATOM 7759 C C . ILE D 1 155 ? -30.58700 -1.91000 -61.22200 1.000 76.08282 769 ILE D C 1
ATOM 7760 O O . ILE D 1 155 ? -29.98900 -1.96600 -62.25600 1.000 73.84975 769 ILE D O 1
ATOM 7765 N N . SER D 1 156 ? -31.89900 -2.11000 -61.14700 1.000 79.14083 770 SER D N 1
ATOM 7766 C CA . SER D 1 156 ? -32.64700 -2.43100 -62.36400 1.000 80.42429 770 SER D CA 1
ATOM 7767 C C . SER D 1 156 ? -34.03300 -1.82000 -62.57700 1.000 80.75622 770 SER D C 1
ATOM 7768 O O . SER D 1 156 ? -34.19300 -0.79700 -63.23300 1.000 78.06714 770 SER D O 1
ATOM 7771 N N . VAL D 1 157 ? -35.03500 -2.49300 -62.04400 1.000 88.78966 771 VAL D N 1
ATOM 7772 C CA . VAL D 1 157 ? -36.40900 -2.08100 -62.20800 1.000 89.93149 771 VAL D CA 1
ATOM 7773 C C . VAL D 1 157 ? -37.26800 -2.44300 -61.02600 1.000 87.08637 771 VAL D C 1
ATOM 7774 O O . VAL D 1 157 ? -37.65500 -1.59400 -60.25600 1.000 87.64705 771 VAL D O 1
ATOM 7778 N N . ASP D 1 158 ? -37.56800 -3.72700 -60.90900 1.000 90.20616 772 ASP D N 1
ATOM 7779 C CA . ASP D 1 158 ? -38.41200 -4.26000 -59.84900 1.000 89.74636 772 ASP D CA 1
ATOM 7780 C C . ASP D 1 158 ? -39.81800 -3.70100 -59.91600 1.000 88.81026 772 ASP D C 1
ATOM 7781 O O . ASP D 1 158 ? -40.23800 -2.93900 -59.07600 1.000 85.96251 772 ASP D O 1
ATOM 7786 N N . LEU D 1 159 ? -40.53500 -4.11200 -60.94600 1.000 91.43408 773 LEU D N 1
ATOM 7787 C CA . LEU D 1 159 ? -41.90500 -3.71800 -61.16800 1.000 85.41708 773 LEU D CA 1
ATOM 7788 C C . LEU D 1 159 ? -42.30500 -4.13200 -62.56700 1.000 83.82438 773 LEU D C 1
ATOM 7789 O O . LEU D 1 159 ? -41.84400 -5.15300 -63.06400 1.000 80.34235 773 LEU D O 1
ATOM 7794 N N . PRO D 1 188 ? -43.76300 -20.10400 -63.02600 1.000 103.14651 802 PRO D N 1
ATOM 7795 C CA . PRO D 1 188 ? -44.47900 -19.15900 -62.15500 1.000 94.12150 802 PRO D CA 1
ATOM 7796 C C . PRO D 1 188 ? -44.94700 -19.88400 -60.89900 1.000 93.22448 802 PRO D C 1
ATOM 7797 O O . PRO D 1 188 ? -45.02500 -21.10800 -60.95800 1.000 96.72877 802 PRO D O 1
ATOM 7801 N N . VAL D 1 189 ? -45.25400 -19.23200 -59.78500 1.000 89.37407 803 VAL D N 1
ATOM 7802 C CA . VAL D 1 189 ? -45.20700 -17.80500 -59.48600 1.000 95.86818 803 VAL D CA 1
ATOM 7803 C C . VAL D 1 189 ? -46.00100 -17.71500 -58.17700 1.000 94.09962 803 VAL D C 1
ATOM 7804 O O . VAL D 1 189 ? -45.82600 -18.54400 -57.28100 1.000 90.78299 803 VAL D O 1
ATOM 7808 N N . ASP D 1 190 ? -46.87400 -16.72200 -58.09100 1.000 91.43401 804 ASP D N 1
ATOM 7809 C CA . ASP D 1 190 ? -47.73800 -16.45200 -56.94900 1.000 92.38167 804 ASP D CA 1
ATOM 7810 C C . ASP D 1 190 ? -47.17200 -15.43600 -56.00600 1.000 92.98701 804 ASP D C 1
ATOM 7811 O O . ASP D 1 190 ? -46.48900 -15.73900 -55.05100 1.000 88.60080 804 ASP D O 1
ATOM 7816 N N . LEU D 1 191 ? -47.50800 -14.20300 -56.34000 1.000 95.93868 805 LEU D N 1
ATOM 7817 C CA . LEU D 1 191 ? -47.11400 -13.00000 -55.64900 1.000 90.29396 805 LEU D CA 1
ATOM 7818 C C . LEU D 1 191 ? -46.98000 -13.13600 -54.15000 1.000 87.05849 805 LEU D C 1
ATOM 7819 O O . LEU D 1 191 ? -46.27700 -12.37600 -53.51600 1.000 89.48321 805 LEU D O 1
ATOM 7824 N N . ASP D 1 192 ? -47.65600 -14.10400 -53.57500 1.000 94.72796 806 ASP D N 1
ATOM 7825 C CA . ASP D 1 192 ? -47.57800 -14.30200 -52.14000 1.000 101.91210 806 ASP D CA 1
ATOM 7826 C C . ASP D 1 192 ? -46.24100 -14.95200 -51.85700 1.000 99.54259 806 ASP D C 1
ATOM 7827 O O . ASP D 1 192 ? -45.58400 -14.67000 -50.86400 1.000 94.40747 806 ASP D O 1
ATOM 7832 N N . SER D 1 193 ? -45.85500 -15.84000 -52.76300 1.000 102.33838 807 SER D N 1
ATOM 7833 C CA . SER D 1 193 ? -44.59200 -16.53700 -52.65100 1.000 93.69324 807 SER D CA 1
ATOM 7834 C C . SER D 1 193 ? -43.48500 -15.69000 -52.12000 1.000 84.56449 807 SER D C 1
ATOM 7835 O O . SER D 1 193 ? -43.43600 -14.51200 -52.40100 1.000 83.01268 807 SER D O 1
ATOM 7838 N N . PRO D 1 194 ? -42.56000 -16.33800 -51.32300 1.000 80.35847 808 PRO D N 1
ATOM 7839 C CA . PRO D 1 194 ? -41.47000 -15.49700 -50.85700 1.000 79.72635 808 PRO D CA 1
ATOM 7840 C C . PRO D 1 194 ? -40.34300 -15.45500 -51.86300 1.000 77.74359 808 PRO D C 1
ATOM 7841 O O . PRO D 1 194 ? -39.36700 -14.80800 -51.60800 1.000 63.64213 808 PRO D O 1
ATOM 7845 N N . TYR D 1 195 ? -40.47900 -16.13000 -52.98600 1.000 76.95311 809 TYR D N 1
ATOM 7846 C CA . TYR D 1 195 ? -39.44300 -16.13900 -53.98600 1.000 65.11177 809 TYR D CA 1
ATOM 7847 C C . TYR D 1 195 ? -39.66600 -15.18800 -55.13700 1.000 71.21976 809 TYR D C 1
ATOM 7848 O O . TYR D 1 195 ? -38.78400 -14.96500 -55.91500 1.000 69.71786 809 TYR D O 1
ATOM 7857 N N . LEU D 1 196 ? -40.85300 -14.63300 -55.25300 1.000 73.55977 810 LEU D N 1
ATOM 7858 C CA . LEU D 1 196 ? -41.16800 -13.76100 -56.36900 1.000 72.37542 810 LEU D CA 1
ATOM 7859 C C . LEU D 1 196 ? -40.19400 -12.63900 -56.72400 1.000 71.13684 810 LEU D C 1
ATOM 7860 O O . LEU D 1 196 ? -39.68700 -12.57600 -57.81900 1.000 71.75160 810 LEU D O 1
ATOM 7865 N N . ILE D 1 197 ? -39.96600 -11.75400 -55.78000 1.000 66.31696 811 ILE D N 1
ATOM 7866 C CA . ILE D 1 197 ? -39.11700 -10.57000 -55.96600 1.000 64.90711 811 ILE D CA 1
ATOM 7867 C C . ILE D 1 197 ? -37.76800 -10.95700 -56.55700 1.000 67.21248 811 ILE D C 1
ATOM 7868 O O . ILE D 1 197 ? -37.37000 -10.45800 -57.60900 1.000 63.09520 811 ILE D O 1
ATOM 7873 N N . THR D 1 198 ? -37.03900 -11.84500 -55.86000 1.000 64.13517 812 THR D N 1
ATOM 7874 C CA . THR D 1 198 ? -35.71300 -12.25500 -56.32400 1.000 56.50949 812 THR D CA 1
ATOM 7875 C C . THR D 1 198 ? -35.77000 -12.78300 -57.75100 1.000 59.29775 812 THR D C 1
ATOM 7876 O O . THR D 1 198 ? -34.98600 -12.37200 -58.61700 1.000 69.83809 812 THR D O 1
ATOM 7880 N N . LEU D 1 199 ? -36.71300 -13.68400 -58.01600 1.000 56.83269 813 LEU D N 1
ATOM 7881 C CA . LEU D 1 199 ? -36.77700 -14.32800 -59.32700 1.000 62.44634 813 LEU D CA 1
ATOM 7882 C C . LEU D 1 199 ? -36.99000 -13.30000 -60.42000 1.000 64.36084 813 LEU D C 1
ATOM 7883 O O . LEU D 1 199 ? -36.40600 -13.40800 -61.50800 1.000 67.52439 813 LEU D O 1
ATOM 7888 N N . ALA D 1 200 ? -37.83300 -12.29400 -60.15000 1.000 65.76699 814 ALA D N 1
ATOM 7889 C CA . ALA D 1 200 ? -38.05500 -11.22000 -61.11100 1.000 66.53308 814 ALA D CA 1
ATOM 7890 C C . ALA D 1 200 ? -36.79300 -10.37700 -61.27400 1.000 64.83036 814 ALA D C 1
ATOM 7891 O O . ALA D 1 200 ? -36.32700 -10.15800 -62.39900 1.000 67.81542 814 ALA D O 1
ATOM 7893 N N . TYR D 1 201 ? -36.23100 -9.90500 -60.15300 1.000 68.96962 815 TYR D N 1
ATOM 7894 C CA . TYR D 1 201 ? -34.91800 -9.27400 -60.11000 1.000 67.39333 815 TYR D CA 1
ATOM 7895 C C . TYR D 1 201 ? -33.91200 -10.05700 -60.94200 1.000 67.01406 815 TYR D C 1
ATOM 7896 O O . TYR D 1 201 ? -33.32000 -9.52400 -61.89400 1.000 65.06187 815 TYR D O 1
ATOM 7905 N N . LEU D 1 202 ? -33.74100 -11.34700 -60.61800 1.000 63.01571 816 LEU D N 1
ATOM 7906 C CA . LEU D 1 202 ? -32.73100 -12.16300 -61.30000 1.000 67.35572 816 LEU D CA 1
ATOM 7907 C C . LEU D 1 202 ? -33.04200 -12.33400 -62.79000 1.000 68.30227 816 LEU D C 1
ATOM 7908 O O . LEU D 1 202 ? -32.15400 -12.26700 -63.64300 1.000 71.61955 816 LEU D O 1
ATOM 7913 N N . ASP D 1 203 ? -34.29200 -12.60700 -63.12200 1.000 73.09812 817 ASP D N 1
ATOM 7914 C CA . ASP D 1 203 ? -34.62100 -12.78500 -64.53100 1.000 77.01723 817 ASP D CA 1
ATOM 7915 C C . ASP D 1 203 ? -34.46100 -11.47200 -65.28400 1.000 72.09147 817 ASP D C 1
ATOM 7916 O O . ASP D 1 203 ? -33.92900 -11.44200 -66.40200 1.000 71.38339 817 ASP D O 1
ATOM 7921 N N . LYS D 1 204 ? -34.92100 -10.38100 -64.67600 1.000 68.13247 818 LYS D N 1
ATOM 7922 C CA . LYS D 1 204 ? -34.86600 -9.08500 -65.34000 1.000 73.58639 818 LYS D CA 1
ATOM 7923 C C . LYS D 1 204 ? -33.42100 -8.65000 -65.57700 1.000 77.85622 818 LYS D C 1
ATOM 7924 O O . LYS D 1 204 ? -33.08500 -8.11800 -66.64100 1.000 76.65332 818 LYS D O 1
ATOM 7930 N N . LEU D 1 205 ? -32.56500 -8.84500 -64.57900 1.000 75.65568 819 LEU D N 1
ATOM 7931 C CA . LEU D 1 205 ? -31.13700 -8.58800 -64.74000 1.000 72.36360 819 LEU D CA 1
ATOM 7932 C C . LEU D 1 205 ? -30.56300 -9.43100 -65.88000 1.000 74.79343 819 LEU D C 1
ATOM 7933 O O . LEU D 1 205 ? -29.78200 -8.93800 -66.70200 1.000 78.37540 819 LEU D O 1
ATOM 7938 N N . TYR D 1 206 ? -30.99400 -10.68500 -65.98200 1.000 75.79398 820 TYR D N 1
ATOM 7939 C CA . TYR D 1 206 ? -30.46800 -11.55600 -67.03200 1.000 77.43628 820 TYR D CA 1
ATOM 7940 C C . TYR D 1 206 ? -30.80200 -11.03700 -68.42900 1.000 81.14550 820 TYR D C 1
ATOM 7941 O O . TYR D 1 206 ? -29.97000 -11.09800 -69.34100 1.000 78.56980 820 TYR D O 1
ATOM 7950 N N . ARG D 1 207 ? -31.96800 -10.45700 -68.60000 1.000 78.33060 821 ARG D N 1
ATOM 7951 C CA . ARG D 1 207 ? -32.29900 -9.93000 -69.89600 1.000 78.01620 821 ARG D CA 1
ATOM 7952 C C . ARG D 1 207 ? -31.38300 -8.77900 -70.29400 1.000 83.21553 821 ARG D C 1
ATOM 7953 O O . ARG D 1 207 ? -31.19800 -8.53700 -71.47600 1.000 89.75559 821 ARG D O 1
ATOM 7961 N N . GLU D 1 208 ? -30.80500 -8.06100 -69.34300 1.000 80.24806 822 GLU D N 1
ATOM 7962 C CA . GLU D 1 208 ? -29.97200 -6.91100 -69.70700 1.000 81.97512 822 GLU D CA 1
ATOM 7963 C C . GLU D 1 208 ? -28.57500 -7.10700 -70.26900 1.000 82.85193 822 GLU D C 1
ATOM 7964 O O . GLU D 1 208 ? -28.07900 -6.22000 -70.93800 1.000 82.31853 822 GLU D O 1
ATOM 7970 N N . LYS D 1 209 ? -27.96900 -8.25600 -69.99400 1.000 82.07752 823 LYS D N 1
ATOM 7971 C CA . LYS D 1 209 ? -26.65000 -8.66700 -70.48600 1.000 79.22889 823 LYS D CA 1
ATOM 7972 C C . LYS D 1 209 ? -25.95000 -7.76000 -71.50500 1.000 83.74140 823 LYS D C 1
ATOM 7973 O O . LYS D 1 209 ? -24.80700 -7.41500 -71.33800 1.000 83.67540 823 LYS D O 1
ATOM 7979 N N . ASN D 1 210 ? -26.63600 -7.36800 -72.56200 1.000 91.32638 824 ASN D N 1
ATOM 7980 C CA . ASN D 1 210 ? -26.01600 -6.50100 -73.56500 1.000 83.05511 824 ASN D CA 1
ATOM 7981 C C . ASN D 1 210 ? -26.38300 -5.05200 -73.26400 1.000 82.59957 824 ASN D C 1
ATOM 7982 O O . ASN D 1 210 ? -27.25400 -4.45000 -73.89500 1.000 89.77367 824 ASN D O 1
ATOM 7987 N N . GLN D 1 211 ? -25.68700 -4.47800 -72.28300 1.000 76.36125 825 GLN D N 1
ATOM 7988 C CA . GLN D 1 211 ? -26.07500 -3.16600 -71.77100 1.000 72.94137 825 GLN D CA 1
ATOM 7989 C C . GLN D 1 211 ? -25.03400 -2.69700 -70.75800 1.000 75.58354 825 GLN D C 1
ATOM 7990 O O . GLN D 1 211 ? -24.45900 -3.50500 -70.02800 1.000 73.86289 825 GLN D O 1
ATOM 7996 N N . LEU D 1 212 ? -24.90100 -1.38600 -70.68400 1.000 75.94967 826 LEU D N 1
ATOM 7997 C CA . LEU D 1 212 ? -23.98000 -0.73000 -69.80900 1.000 68.86382 826 LEU D CA 1
ATOM 7998 C C . LEU D 1 212 ? -24.29300 -0.85000 -68.35000 1.000 71.32787 826 LEU D C 1
ATOM 7999 O O . LEU D 1 212 ? -25.40000 -0.63200 -67.92800 1.000 73.10614 826 LEU D O 1
ATOM 8004 N N . ASP D 1 213 ? -23.26000 -1.18700 -67.59700 1.000 65.18053 827 ASP D N 1
ATOM 8005 C CA . ASP D 1 213 ? -23.31300 -1.30400 -66.15500 1.000 63.46870 827 ASP D CA 1
ATOM 8006 C C . ASP D 1 213 ? -23.81800 -2.63600 -65.60700 1.000 63.97064 827 ASP D C 1
ATOM 8007 O O . ASP D 1 213 ? -24.04600 -2.77400 -64.44100 1.000 62.34095 827 ASP D O 1
ATOM 8012 N N . TYR D 1 214 ? -23.93900 -3.61300 -66.49500 1.000 66.67838 828 TYR D N 1
ATOM 8013 C CA . TYR D 1 214 ? -24.38700 -4.96700 -66.20300 1.000 62.02909 828 TYR D CA 1
ATOM 8014 C C . TYR D 1 214 ? -23.45600 -5.63100 -65.25000 1.000 58.56870 828 TYR D C 1
ATOM 8015 O O . TYR D 1 214 ? -23.86400 -6.33700 -64.37800 1.000 57.38606 828 TYR D O 1
ATOM 8024 N N . ILE D 1 215 ? -22.18200 -5.39400 -65.43500 1.000 59.70600 829 ILE D N 1
ATOM 8025 C CA . ILE D 1 215 ? -21.18900 -5.95900 -64.57000 1.000 57.44788 829 ILE D CA 1
ATOM 8026 C C . ILE D 1 215 ? -21.36400 -5.47800 -63.14600 1.000 54.51942 829 ILE D C 1
ATOM 8027 O O . ILE D 1 215 ? -21.03900 -6.16800 -62.22600 1.000 55.39963 829 ILE D O 1
ATOM 8032 N N . LEU D 1 216 ? -21.87900 -4.28000 -62.97300 1.000 56.60583 830 LEU D N 1
ATOM 8033 C CA . LEU D 1 216 ? -22.06400 -3.73400 -61.64800 1.000 58.12924 830 LEU D CA 1
ATOM 8034 C C . LEU D 1 216 ? -23.33500 -4.19600 -60.98400 1.000 56.41237 830 LEU D C 1
ATOM 8035 O O . LEU D 1 216 ? -23.42600 -4.24700 -59.79200 1.000 62.57655 830 LEU D O 1
ATOM 8040 N N . ARG D 1 217 ? -24.31000 -4.55400 -61.77500 1.000 56.57604 831 ARG D N 1
ATOM 8041 C CA . ARG D 1 217 ? -25.54300 -5.05000 -61.24800 1.000 60.61928 831 ARG D CA 1
ATOM 8042 C C . ARG D 1 217 ? -25.36200 -6.50000 -60.88600 1.000 53.93948 831 ARG D C 1
ATOM 8043 O O . ARG D 1 217 ? -25.89600 -6.97700 -59.92400 1.000 52.60126 831 ARG D O 1
ATOM 8051 N N . VAL D 1 218 ? -24.58500 -7.20300 -61.67900 1.000 56.97941 832 VAL D N 1
ATOM 8052 C CA . VAL D 1 218 ? -24.34400 -8.59700 -61.42100 1.000 57.17548 832 VAL D CA 1
ATOM 8053 C C . VAL D 1 218 ? -23.62900 -8.79800 -60.11400 1.000 55.80440 832 VAL D C 1
ATOM 8054 O O . VAL D 1 218 ? -23.90700 -9.76500 -59.42800 1.000 58.79995 832 VAL D O 1
ATOM 8058 N N . PHE D 1 219 ? -22.70900 -7.90000 -59.77300 1.000 52.27310 833 PHE D N 1
ATOM 8059 C CA . PHE D 1 219 ? -21.94900 -8.00500 -58.54200 1.000 49.66690 833 PHE D CA 1
ATOM 8060 C C . PHE D 1 219 ? -22.78400 -7.59900 -57.38500 1.000 51.65582 833 PHE D C 1
ATOM 8061 O O . PHE D 1 219 ? -22.65900 -8.13800 -56.33100 1.000 52.00263 833 PHE D O 1
ATOM 8069 N N . ALA D 1 220 ? -23.61300 -6.60400 -57.60200 1.000 50.67530 834 ALA D N 1
ATOM 8070 C CA . ALA D 1 220 ? -24.44400 -6.03600 -56.57100 1.000 46.58802 834 ALA D CA 1
ATOM 8071 C C . ALA D 1 220 ? -25.62700 -6.84600 -56.12400 1.000 53.15329 834 ALA D C 1
ATOM 8072 O O . ALA D 1 220 ? -26.13700 -6.64900 -55.03700 1.000 54.34865 834 ALA D O 1
ATOM 8074 N N . PHE D 1 221 ? -26.04900 -7.76000 -56.96800 1.000 50.13704 835 PHE D N 1
ATOM 8075 C CA . PHE D 1 221 ? -27.18300 -8.60600 -56.71400 1.000 50.13923 835 PHE D CA 1
ATOM 8076 C C . PHE D 1 221 ? -27.30300 -9.18900 -55.32200 1.000 48.98726 835 PHE D C 1
ATOM 8077 O O . PHE D 1 221 ? -28.32200 -9.07400 -54.70700 1.000 51.51693 835 PHE D O 1
ATOM 8085 N N . PRO D 1 222 ? -26.28000 -9.82400 -54.82000 1.000 41.82576 836 PRO D N 1
ATOM 8086 C CA . PRO D 1 222 ? -26.43800 -10.43600 -53.48400 1.000 47.59734 836 PRO D CA 1
ATOM 8087 C C . PRO D 1 222 ? -26.77200 -9.44100 -52.37200 1.000 50.73665 836 PRO D C 1
ATOM 8088 O O . PRO D 1 222 ? -27.39000 -9.81800 -51.37000 1.000 48.59855 836 PRO D O 1
ATOM 8092 N N . ALA D 1 223 ? -26.38000 -8.18200 -52.51500 1.000 50.05604 837 ALA D N 1
ATOM 8093 C CA . ALA D 1 223 ? -26.64200 -7.15000 -51.52600 1.000 53.01671 837 ALA D CA 1
ATOM 8094 C C . ALA D 1 223 ? -28.03100 -6.53200 -51.64300 1.000 48.91499 837 ALA D C 1
ATOM 8095 O O . ALA D 1 223 ? -28.48100 -5.86300 -50.70400 1.000 50.27094 837 ALA D O 1
ATOM 8097 N N . LEU D 1 224 ? -28.72000 -6.73300 -52.76600 1.000 48.97599 838 LEU D N 1
ATOM 8098 C CA . LEU D 1 224 ? -30.01100 -6.10300 -53.01300 1.000 55.64301 838 LEU D CA 1
ATOM 8099 C C . LEU D 1 224 ? -31.17800 -7.09600 -52.95100 1.000 59.51903 838 LEU D C 1
ATOM 8100 O O . LEU D 1 224 ? -32.29400 -6.75400 -53.36500 1.000 64.84000 838 LEU D O 1
ATOM 8105 N N . LEU D 1 225 ? -30.94900 -8.31600 -52.46400 1.000 53.29977 839 LEU D N 1
ATOM 8106 C CA . LEU D 1 225 ? -32.05700 -9.19500 -52.11500 1.000 63.17973 839 LEU D CA 1
ATOM 8107 C C . LEU D 1 225 ? -32.89200 -8.55500 -51.00700 1.000 59.39332 839 LEU D C 1
ATOM 8108 O O . LEU D 1 225 ? -32.35500 -7.91100 -50.09700 1.000 50.35698 839 LEU D O 1
ATOM 8113 N N . ASP D 1 226 ? -34.19500 -8.78100 -51.02000 1.000 57.63851 840 ASP D N 1
ATOM 8114 C CA . ASP D 1 226 ? -35.02000 -8.26200 -49.95600 1.000 62.01817 840 ASP D CA 1
ATOM 8115 C C . ASP D 1 226 ? -34.65500 -8.95700 -48.65000 1.000 59.21500 840 ASP D C 1
ATOM 8116 O O . ASP D 1 226 ? -34.11300 -10.02700 -48.66800 1.000 61.19063 840 ASP D O 1
ATOM 8121 N N . ARG D 1 227 ? -34.92300 -8.33500 -47.51700 1.000 57.95858 841 ARG D N 1
ATOM 8122 C CA . ARG D 1 227 ? -34.54700 -8.92500 -46.23600 1.000 58.03015 841 ARG D CA 1
ATOM 8123 C C . ARG D 1 227 ? -35.27600 -10.19400 -45.91000 1.000 62.09881 841 ARG D C 1
ATOM 8124 O O . ARG D 1 227 ? -34.78100 -11.01300 -45.19900 1.000 55.99002 841 ARG D O 1
ATOM 8132 N N . THR D 1 228 ? -36.47400 -10.31900 -46.42200 1.000 63.96964 842 THR D N 1
ATOM 8133 C CA . THR D 1 228 ? -37.25100 -11.48300 -46.17400 1.000 66.33497 842 THR D CA 1
ATOM 8134 C C . THR D 1 228 ? -36.56800 -12.59000 -46.89900 1.000 66.47596 842 THR D C 1
ATOM 8135 O O . THR D 1 228 ? -36.15000 -13.55800 -46.28600 1.000 59.85809 842 THR D O 1
ATOM 8139 N N . PHE D 1 229 ? -36.45200 -12.46100 -48.20900 1.000 60.84305 843 PHE D N 1
ATOM 8140 C CA . PHE D 1 229 ? -35.78300 -13.53500 -48.93400 1.000 58.51131 843 PHE D CA 1
ATOM 8141 C C . PHE D 1 229 ? -34.46000 -13.88800 -48.27900 1.000 58.12421 843 PHE D C 1
ATOM 8142 O O . PHE D 1 229 ? -34.09400 -15.06400 -48.17200 1.000 55.43859 843 PHE D O 1
ATOM 8150 N N . LEU D 1 230 ? -33.74100 -12.87900 -47.82500 1.000 62.87802 844 LEU D N 1
ATOM 8151 C CA . LEU D 1 230 ? -32.39000 -13.10300 -47.36400 1.000 60.89337 844 LEU D CA 1
ATOM 8152 C C . LEU D 1 230 ? -32.37300 -13.78600 -46.01000 1.000 60.62488 844 LEU D C 1
ATOM 8153 O O . LEU D 1 230 ? -31.57000 -14.70000 -45.78100 1.000 59.20661 844 LEU D O 1
ATOM 8158 N N . THR D 1 231 ? -33.23800 -13.35300 -45.13400 1.000 67.07871 845 THR D N 1
ATOM 8159 C CA . THR D 1 231 ? -33.29300 -13.96600 -43.84900 1.000 66.26282 845 THR D CA 1
ATOM 8160 C C . THR D 1 231 ? -33.72400 -15.38600 -44.06400 1.000 63.99437 845 THR D C 1
ATOM 8161 O O . THR D 1 231 ? -33.39700 -16.25500 -43.28700 1.000 67.21271 845 THR D O 1
ATOM 8165 N N . LEU D 1 232 ? -34.47000 -15.61900 -45.12700 1.000 59.09118 846 LEU D N 1
ATOM 8166 C CA . LEU D 1 232 ? -34.93700 -16.92400 -45.45100 1.000 55.21364 846 LEU D CA 1
ATOM 8167 C C . LEU D 1 232 ? -33.82400 -17.72300 -46.00600 1.000 59.23772 846 LEU D C 1
ATOM 8168 O O . LEU D 1 232 ? -33.74900 -18.88500 -45.79900 1.000 59.38191 846 LEU D O 1
ATOM 8173 N N . LEU D 1 233 ? -32.95900 -17.08700 -46.74200 1.000 63.61575 847 LEU D N 1
ATOM 8174 C CA . LEU D 1 233 ? -31.84000 -17.79900 -47.33800 1.000 62.44663 847 LEU D CA 1
ATOM 8175 C C . LEU D 1 233 ? -30.83100 -18.25000 -46.28600 1.000 62.07727 847 LEU D C 1
ATOM 8176 O O . LEU D 1 233 ? -30.32100 -19.38100 -46.35000 1.000 55.61554 847 LEU D O 1
ATOM 8181 N N . MET D 1 234 ? -30.53800 -17.38700 -45.31200 1.000 65.93707 848 MET D N 1
ATOM 8182 C CA . MET D 1 234 ? -29.57500 -17.74800 -44.27900 1.000 65.29171 848 MET D CA 1
ATOM 8183 C C . MET D 1 234 ? -30.07000 -18.86300 -43.35800 1.000 64.88145 848 MET D C 1
ATOM 8184 O O . MET D 1 234 ? -29.25700 -19.48600 -42.66800 1.000 60.90368 848 MET D O 1
ATOM 8189 N N . THR D 1 235 ? -31.36800 -19.14000 -43.32700 1.000 69.11672 849 THR D N 1
ATOM 8190 C CA . THR D 1 235 ? -31.78200 -20.35500 -42.63400 1.000 66.38730 849 THR D CA 1
ATOM 8191 C C . THR D 1 235 ? -31.45800 -21.60900 -43.42400 1.000 61.17075 849 THR D C 1
ATOM 8192 O O . THR D 1 235 ? -31.77000 -22.71000 -42.94900 1.000 57.28097 849 THR D O 1
ATOM 8196 N N . GLY D 1 236 ? -30.85700 -21.47200 -44.60700 1.000 58.72011 850 GLY D N 1
ATOM 8197 C CA . GLY D 1 236 ? -30.54900 -22.62400 -45.42400 1.000 58.11176 850 GLY D CA 1
ATOM 8198 C C . GLY D 1 236 ? -31.70000 -23.14500 -46.24300 1.000 53.19503 850 GLY D C 1
ATOM 8199 O O . GLY D 1 236 ? -31.60100 -24.26200 -46.77100 1.000 49.03293 850 GLY D O 1
ATOM 8200 N N . ASP D 1 237 ? -32.79600 -22.37800 -46.36200 1.000 56.99692 851 ASP D N 1
ATOM 8201 C CA . ASP D 1 237 ? -33.96300 -22.82400 -47.11700 1.000 50.72085 851 ASP D CA 1
ATOM 8202 C C . ASP D 1 237 ? -33.55900 -23.27700 -48.51300 1.000 52.19599 851 ASP D C 1
ATOM 8203 O O . ASP D 1 237 ? -32.79900 -22.59100 -49.20300 1.000 50.63704 851 ASP D O 1
ATOM 8208 N N . LEU D 1 238 ? -34.06600 -24.44600 -48.91500 1.000 49.08254 852 LEU D N 1
ATOM 8209 C CA . LEU D 1 238 ? -33.69900 -25.05300 -50.19600 1.000 53.26137 852 LEU D CA 1
ATOM 8210 C C . LEU D 1 238 ? -34.11800 -24.19600 -51.38600 1.000 59.67103 852 LEU D C 1
ATOM 8211 O O . LEU D 1 238 ? -33.35400 -24.05700 -52.34900 1.000 60.99710 852 LEU D O 1
ATOM 8216 N N . GLY D 1 239 ? -35.33500 -23.63300 -51.34900 1.000 61.49159 853 GLY D N 1
ATOM 8217 C CA . GLY D 1 239 ? -35.80700 -22.83900 -52.47400 1.000 60.67375 853 GLY D CA 1
ATOM 8218 C C . GLY D 1 239 ? -34.94000 -21.62100 -52.73600 1.000 55.87282 853 GLY D C 1
ATOM 8219 O O . GLY D 1 239 ? -34.45600 -21.40600 -53.85400 1.000 60.51683 853 GLY D O 1
ATOM 8220 N N . ALA D 1 240 ? -34.71500 -20.81400 -51.69700 1.000 58.90829 854 ALA D N 1
ATOM 8221 C CA . ALA D 1 240 ? -33.85600 -19.65500 -51.84400 1.000 57.69730 854 ALA D CA 1
ATOM 8222 C C . ALA D 1 240 ? -32.43400 -20.06400 -52.25200 1.000 55.95238 854 ALA D C 1
ATOM 8223 O O . ALA D 1 240 ? -31.79400 -19.39000 -53.07700 1.000 50.00531 854 ALA D O 1
ATOM 8225 N N . MET D 1 241 ? -31.93600 -21.18700 -51.72300 1.000 53.96558 855 MET D N 1
ATOM 8226 C CA . MET D 1 241 ? -30.57700 -21.62900 -52.05200 1.000 53.98222 855 MET D CA 1
ATOM 8227 C C . MET D 1 241 ? -30.47900 -22.10700 -53.49000 1.000 48.69070 855 MET D C 1
ATOM 8228 O O . MET D 1 241 ? -29.49400 -21.81000 -54.17700 1.000 52.01417 855 MET D O 1
ATOM 8233 N N . ARG D 1 242 ? -31.48600 -22.83400 -53.98100 1.000 48.28311 856 ARG D N 1
ATOM 8234 C CA . ARG D 1 242 ? -31.52100 -23.12800 -55.41100 1.000 48.53182 856 ARG D CA 1
ATOM 8235 C C . ARG D 1 242 ? -31.53600 -21.83800 -56.22400 1.000 52.94708 856 ARG D C 1
ATOM 8236 O O . ARG D 1 242 ? -30.83200 -21.73400 -57.23800 1.000 56.19277 856 ARG D O 1
ATOM 8244 N N . ILE D 1 243 ? -32.30900 -20.83500 -55.77500 1.000 52.53629 857 ILE D N 1
ATOM 8245 C CA . ILE D 1 243 ? -32.38000 -19.56900 -56.51000 1.000 52.44547 857 ILE D CA 1
ATOM 8246 C C . ILE D 1 243 ? -30.98500 -18.97900 -56.69000 1.000 49.69107 857 ILE D C 1
ATOM 8247 O O . ILE D 1 243 ? -30.62100 -18.53600 -57.78200 1.000 52.36275 857 ILE D O 1
ATOM 8252 N N . MET D 1 244 ? -30.19400 -18.95600 -55.60700 1.000 46.98211 858 MET D N 1
ATOM 8253 C CA . MET D 1 244 ? -28.87700 -18.33100 -55.65800 1.000 53.69891 858 MET D CA 1
ATOM 8254 C C . MET D 1 244 ? -27.92300 -19.12000 -56.53600 1.000 53.06278 858 MET D C 1
ATOM 8255 O O . MET D 1 244 ? -27.07400 -18.53600 -57.21200 1.000 53.11401 858 MET D O 1
ATOM 8260 N N . ARG D 1 245 ? -28.04600 -20.44700 -56.55900 1.000 44.78099 859 ARG D N 1
ATOM 8261 C CA . ARG D 1 245 ? -27.25300 -21.21500 -57.51100 1.000 49.11274 859 ARG D CA 1
ATOM 8262 C C . ARG D 1 245 ? -27.49200 -20.73700 -58.93600 1.000 52.82743 859 ARG D C 1
ATOM 8263 O O . ARG D 1 245 ? -26.60000 -20.85800 -59.77800 1.000 48.30919 859 ARG D O 1
ATOM 8271 N N . SER D 1 246 ? -28.68200 -20.20200 -59.23300 1.000 49.77163 860 SER D N 1
ATOM 8272 C CA . SER D 1 246 ? -28.90100 -19.64400 -60.57200 1.000 48.14874 860 SER D CA 1
ATOM 8273 C C . SER D 1 246 ? -28.15100 -18.33800 -60.75800 1.000 53.05746 860 SER D C 1
ATOM 8274 O O . SER D 1 246 ? -27.55000 -18.11600 -61.82200 1.000 58.66662 860 SER D O 1
ATOM 8277 N N . TYR D 1 247 ? -28.20000 -17.45300 -59.75200 1.000 55.52501 861 TYR D N 1
ATOM 8278 C CA . TYR D 1 247 ? -27.34300 -16.27600 -59.77900 1.000 53.61990 861 TYR D CA 1
ATOM 8279 C C . TYR D 1 247 ? -25.88600 -16.67400 -59.98700 1.000 50.75650 861 TYR D C 1
ATOM 8280 O O . TYR D 1 247 ? -25.18400 -16.08600 -60.81800 1.000 54.99423 861 TYR D O 1
ATOM 8289 N N . TYR D 1 248 ? -25.46200 -17.71300 -59.30800 1.000 50.11447 862 TYR D N 1
ATOM 8290 C CA . TYR D 1 248 ? -24.11800 -18.19000 -59.43100 1.000 55.82719 862 TYR D CA 1
ATOM 8291 C C . TYR D 1 248 ? -23.77800 -18.70300 -60.79900 1.000 55.12820 862 TYR D C 1
ATOM 8292 O O . TYR D 1 248 ? -22.66800 -18.57700 -61.22600 1.000 54.81710 862 TYR D O 1
ATOM 8301 N N . LYS D 1 249 ? -24.73200 -19.28900 -61.48300 1.000 54.26036 863 LYS D N 1
ATOM 8302 C CA . LYS D 1 249 ? -24.47700 -19.82100 -62.79000 1.000 53.24772 863 LYS D CA 1
ATOM 8303 C C . LYS D 1 249 ? -24.28200 -18.68300 -63.72700 1.000 55.25559 863 LYS D C 1
ATOM 8304 O O . LYS D 1 249 ? -23.53200 -18.76000 -64.64700 1.000 52.98325 863 LYS D O 1
ATOM 8310 N N . LEU D 1 250 ? -24.98900 -17.61000 -63.47500 1.000 56.22123 864 LEU D N 1
ATOM 8311 C CA . LEU D 1 250 ? -24.92500 -16.45000 -64.33000 1.000 54.34283 864 LEU D CA 1
ATOM 8312 C C . LEU D 1 250 ? -23.72600 -15.58100 -64.06200 1.000 57.69476 864 LEU D C 1
ATOM 8313 O O . LEU D 1 250 ? -23.24500 -14.90800 -64.93500 1.000 55.59446 864 LEU D O 1
ATOM 8318 N N . LEU D 1 251 ? -23.26200 -15.59300 -62.83200 1.000 55.98059 865 LEU D N 1
ATOM 8319 C CA . LEU D 1 251 ? -22.13700 -14.79000 -62.47200 1.000 55.19709 865 LEU D CA 1
ATOM 8320 C C . LEU D 1 251 ? -20.91000 -15.49600 -62.94900 1.000 57.60165 865 LEU D C 1
ATOM 8321 O O . LEU D 1 251 ? -20.00900 -14.89100 -63.44000 1.000 53.28044 865 LEU D O 1
ATOM 8326 N N . ARG D 1 252 ? -20.89800 -16.80000 -62.79700 1.000 56.73201 866 ARG D N 1
ATOM 8327 C CA . ARG D 1 252 ? -19.80100 -17.61800 -63.22600 1.000 55.04839 866 ARG D CA 1
ATOM 8328 C C . ARG D 1 252 ? -19.61700 -17.47600 -64.68300 1.000 56.23906 866 ARG D C 1
ATOM 8329 O O . ARG D 1 252 ? -18.54000 -17.27300 -65.14900 1.000 60.95742 866 ARG D O 1
ATOM 8337 N N . ASN D 1 253 ? -20.69200 -17.61300 -65.41500 1.000 56.27851 867 ASN D N 1
ATOM 8338 C CA . ASN D 1 253 ? -20.62700 -17.54200 -66.84600 1.000 57.26108 867 ASN D CA 1
ATOM 8339 C C . ASN D 1 253 ? -20.21000 -16.22500 -67.38900 1.000 61.07140 867 ASN D C 1
ATOM 8340 O O . ASN D 1 253 ? -19.43600 -16.17700 -68.30300 1.000 60.08897 867 ASN D O 1
ATOM 8345 N N . TYR D 1 254 ? -20.72200 -15.14900 -66.83700 1.000 57.97724 868 TYR D N 1
ATOM 8346 C CA . TYR D 1 254 ? -20.38700 -13.83700 -67.34000 1.000 58.46721 868 TYR D CA 1
ATOM 8347 C C . TYR D 1 254 ? -18.93300 -13.43100 -67.15300 1.000 59.56488 868 TYR D C 1
ATOM 8348 O O . TYR D 1 254 ? -18.36800 -12.77600 -67.98500 1.000 52.41107 868 TYR D O 1
ATOM 8357 N N . THR D 1 255 ? -18.34000 -13.84000 -66.06300 1.000 56.27358 869 THR D N 1
ATOM 8358 C CA . THR D 1 255 ? -16.98400 -13.48800 -65.78800 1.000 56.10171 869 THR D CA 1
ATOM 8359 C C . THR D 1 255 ? -15.99000 -14.22900 -66.62200 1.000 68.06510 869 THR D C 1
ATOM 8360 O O . THR D 1 255 ? -14.87100 -13.77600 -66.78200 1.000 71.14447 869 THR D O 1
ATOM 8364 N N . THR D 1 256 ? -16.37700 -15.37700 -67.13700 1.000 63.84259 870 THR D N 1
ATOM 8365 C CA . THR D 1 256 ? -15.45700 -16.15200 -67.91800 1.000 62.64147 870 THR D CA 1
ATOM 8366 C C . THR D 1 256 ? -15.51600 -15.72200 -69.35300 1.000 69.46349 870 THR D C 1
ATOM 8367 O O . THR D 1 256 ? -14.56600 -15.90800 -70.10200 1.000 77.84700 870 THR D O 1
ATOM 8371 N N . GLU D 1 257 ? -16.62200 -15.12300 -69.74000 1.000 63.98443 871 GLU D N 1
ATOM 8372 C CA . GLU D 1 257 ? -16.74400 -14.68300 -71.10200 1.000 63.37163 871 GLU D CA 1
ATOM 8373 C C . GLU D 1 257 ? -16.01800 -13.35400 -71.31000 1.000 74.44468 871 GLU D C 1
ATOM 8374 O O . GLU D 1 257 ? -15.36600 -13.15200 -72.32500 1.000 78.55203 871 GLU D O 1
ATOM 8380 N N . ILE D 1 258 ? -16.10300 -12.45600 -70.34400 1.000 70.14069 872 ILE D N 1
ATOM 8381 C CA . ILE D 1 258 ? -15.43600 -11.17100 -70.45700 1.000 73.28165 872 ILE D CA 1
ATOM 8382 C C . ILE D 1 258 ? -14.11500 -11.11900 -69.71900 1.000 73.38367 872 ILE D C 1
ATOM 8383 O O . ILE D 1 258 ? -13.75000 -10.11700 -69.17200 1.000 69.01055 872 ILE D O 1
ATOM 8388 N N . MET D 1 259 ? -13.37000 -12.19400 -69.78000 1.000 74.39055 873 MET D N 1
ATOM 8389 C CA . MET D 1 259 ? -12.06900 -12.23300 -69.18500 1.000 76.93599 873 MET D CA 1
ATOM 8390 C C . MET D 1 259 ? -11.18300 -11.24700 -69.93300 1.000 77.69834 873 MET D C 1
ATOM 8391 O O . MET D 1 259 ? -10.72700 -10.23800 -69.44000 1.000 71.37737 873 MET D O 1
ATOM 8396 N N . ASP D 1 260 ? -10.95700 -11.58300 -71.17500 1.000 81.95273 874 ASP D N 1
ATOM 8397 C CA . ASP D 1 260 ? -10.14600 -10.81300 -72.09400 1.000 81.37390 874 ASP D CA 1
ATOM 8398 C C . ASP D 1 260 ? -10.64800 -9.38800 -72.25400 1.000 83.10214 874 ASP D C 1
ATOM 8399 O O . ASP D 1 260 ? -10.46000 -8.77800 -73.29000 1.000 82.62402 874 ASP D O 1
ATOM 8404 N N . ARG D 1 261 ? -11.28800 -8.85500 -71.23000 1.000 73.47847 875 ARG D N 1
ATOM 8405 C CA . ARG D 1 261 ? -11.80400 -7.51100 -71.31500 1.000 67.31517 875 ARG D CA 1
ATOM 8406 C C . ARG D 1 261 ? -11.62300 -6.81700 -69.99900 1.000 66.77351 875 ARG D C 1
ATOM 8407 O O . ARG D 1 261 ? -11.62200 -5.60800 -69.91900 1.000 67.91578 875 ARG D O 1
ATOM 8415 N N . ALA D 1 262 ? -11.46800 -7.60800 -68.96200 1.000 61.97019 876 ALA D N 1
ATOM 8416 C CA . ALA D 1 262 ? -11.29300 -7.08300 -67.65700 1.000 62.50835 876 ALA D CA 1
ATOM 8417 C C . ALA D 1 262 ? -10.04200 -7.66500 -67.12200 1.000 58.38280 876 ALA D C 1
ATOM 8418 O O . ALA D 1 262 ? -9.97200 -8.84500 -66.96100 1.000 59.41791 876 ALA D O 1
ATOM 8420 N N . TRP D 1 263 ? -9.04400 -6.84300 -66.85400 1.000 49.79236 877 TRP D N 1
ATOM 8421 C CA . TRP D 1 263 ? -7.82300 -7.36100 -66.32600 1.000 50.70337 877 TRP D CA 1
ATOM 8422 C C . TRP D 1 263 ? -8.03800 -7.88700 -64.92800 1.000 49.39073 877 TRP D C 1
ATOM 8423 O O . TRP D 1 263 ? -7.34200 -8.76400 -64.45400 1.000 50.80038 877 TRP D O 1
ATOM 8434 N N . PHE D 1 264 ? -9.00200 -7.31400 -64.24900 1.000 49.95788 878 PHE D N 1
ATOM 8435 C CA . PHE D 1 264 ? -9.25300 -7.68900 -62.88300 1.000 51.89274 878 PHE D CA 1
ATOM 8436 C C . PHE D 1 264 ? -10.13200 -8.92000 -62.73200 1.000 49.05607 878 PHE D C 1
ATOM 8437 O O . PHE D 1 264 ? -10.38200 -9.36600 -61.63900 1.000 44.18979 878 PHE D O 1
ATOM 8445 N N . LEU D 1 265 ? -10.57500 -9.45900 -63.85900 1.000 57.03691 879 LEU D N 1
ATOM 8446 C CA . LEU D 1 265 ? -11.40700 -10.64600 -63.87700 1.000 57.19149 879 LEU D CA 1
ATOM 8447 C C . LEU D 1 265 ? -10.66900 -11.80900 -64.42900 1.000 53.60206 879 LEU D C 1
ATOM 8448 O O . LEU D 1 265 ? -11.24200 -12.82500 -64.64500 1.000 57.19047 879 LEU D O 1
ATOM 8453 N N . GLU D 1 266 ? -9.38900 -11.65000 -64.67500 1.000 57.27671 880 GLU D N 1
ATOM 8454 C CA . GLU D 1 266 ? -8.60200 -12.73100 -65.19000 1.000 57.16044 880 GLU D CA 1
ATOM 8455 C C . GLU D 1 266 ? -8.33400 -13.69000 -64.05200 1.000 57.81426 880 GLU D C 1
ATOM 8456 O O . GLU D 1 266 ? -7.89700 -13.29400 -63.00100 1.000 62.61598 880 GLU D O 1
ATOM 8462 N N . GLY D 1 267 ? -8.61500 -14.95900 -64.25500 1.000 52.49437 881 GLY D N 1
ATOM 8463 C CA . GLY D 1 267 ? -8.37500 -15.94400 -63.22800 1.000 54.19415 881 GLY D CA 1
ATOM 8464 C C . GLY D 1 267 ? -9.51000 -16.33300 -62.32500 1.000 59.28212 881 GLY D C 1
ATOM 8465 O O . GLY D 1 267 ? -9.55500 -17.41900 -61.81900 1.000 61.61644 881 GLY D O 1
ATOM 8466 N N . VAL D 1 268 ? -10.42800 -15.42800 -62.10500 1.000 63.54446 882 VAL D N 1
ATOM 8467 C CA . VAL D 1 268 ? -11.56200 -15.69800 -61.25300 1.000 57.66815 882 VAL D CA 1
ATOM 8468 C C . VAL D 1 268 ? -12.22000 -17.03400 -61.57900 1.000 59.67028 882 VAL D C 1
ATOM 8469 O O . VAL D 1 268 ? -12.68600 -17.72600 -60.70400 1.000 58.35856 882 VAL D O 1
ATOM 8473 N N . SER D 1 269 ? -12.25100 -17.37900 -62.84600 1.000 60.43502 883 SER D N 1
ATOM 8474 C CA . SER D 1 269 ? -12.87200 -18.61500 -63.24100 1.000 62.21208 883 SER D CA 1
ATOM 8475 C C . SER D 1 269 ? -12.24800 -19.75300 -62.48700 1.000 57.64703 883 SER D C 1
ATOM 8476 O O . SER D 1 269 ? -12.93000 -20.65600 -62.08900 1.000 65.71092 883 SER D O 1
ATOM 8479 N N . GLN D 1 270 ? -10.95100 -19.70300 -62.27700 1.000 54.26492 884 GLN D N 1
ATOM 8480 C CA . GLN D 1 270 ? -10.30100 -20.76700 -61.55000 1.000 59.76561 884 GLN D CA 1
ATOM 8481 C C . GLN D 1 270 ? -10.64000 -20.71900 -60.07600 1.000 63.99754 884 GLN D C 1
ATOM 8482 O O . GLN D 1 270 ? -10.33000 -21.62900 -59.34900 1.000 66.03606 884 GLN D O 1
ATOM 8488 N N . VAL D 1 271 ? -11.27200 -19.65000 -59.62700 1.000 62.01710 885 VAL D N 1
ATOM 8489 C CA . VAL D 1 271 ? -11.58700 -19.52000 -58.22400 1.000 58.01346 885 VAL D CA 1
ATOM 8490 C C . VAL D 1 271 ? -13.05900 -19.71500 -57.95900 1.000 59.43071 885 VAL D C 1
ATOM 8491 O O . VAL D 1 271 ? -13.47900 -19.81600 -56.83400 1.000 58.72725 885 VAL D O 1
ATOM 8495 N N . LEU D 1 272 ? -13.83300 -19.75700 -59.02000 1.000 60.34189 886 LEU D N 1
ATOM 8496 C CA . LEU D 1 272 ? -15.24800 -19.94900 -58.89900 1.000 58.16500 886 LEU D CA 1
ATOM 8497 C C . LEU D 1 272 ? -15.57400 -21.30900 -59.41800 1.000 58.04713 886 LEU D C 1
ATOM 8498 O O . LEU D 1 272 ? -15.72900 -21.49600 -60.58800 1.000 59.39880 886 LEU D O 1
ATOM 8503 N N . PRO D 1 273 ? -15.69100 -22.28100 -58.54400 1.000 59.57089 887 PRO D N 1
ATOM 8504 C CA . PRO D 1 273 ? -15.98000 -23.61700 -59.10400 1.000 53.20055 887 PRO D CA 1
ATOM 8505 C C . PRO D 1 273 ? -17.34500 -23.74600 -59.76500 1.000 64.27055 887 PRO D C 1
ATOM 8506 O O . PRO D 1 273 ? -18.32000 -23.11800 -59.34300 1.000 69.18172 887 PRO D O 1
ATOM 8510 N N . ARG D 1 274 ? -17.42300 -24.63400 -60.77400 1.000 64.35047 888 ARG D N 1
ATOM 8511 C CA . ARG D 1 274 ? -18.69500 -24.92500 -61.44500 1.000 66.32126 888 ARG D CA 1
ATOM 8512 C C . ARG D 1 274 ? -19.69200 -25.60000 -60.49700 1.000 64.95353 888 ARG D C 1
ATOM 8513 O O . ARG D 1 274 ? -20.89700 -25.32300 -60.54200 1.000 64.15536 888 ARG D O 1
ATOM 8521 N N . ASP D 1 275 ? -19.21900 -26.48400 -59.63700 1.000 64.08248 889 ASP D N 1
ATOM 8522 C CA . ASP D 1 275 ? -20.03300 -27.05400 -58.57600 1.000 62.66122 889 ASP D CA 1
ATOM 8523 C C . ASP D 1 275 ? -19.68600 -26.33200 -57.28600 1.000 65.67438 889 ASP D C 1
ATOM 8524 O O . ASP D 1 275 ? -18.53600 -26.38400 -56.84300 1.000 64.00777 889 ASP D O 1
ATOM 8529 N N . VAL D 1 276 ? -20.68000 -25.69000 -56.66600 1.000 66.03820 890 VAL D N 1
ATOM 8530 C CA . VAL D 1 276 ? -20.41700 -25.06600 -55.38100 1.000 66.46013 890 VAL D CA 1
ATOM 8531 C C . VAL D 1 276 ? -19.98300 -26.09500 -54.33700 1.000 67.44492 890 VAL D C 1
ATOM 8532 O O . VAL D 1 276 ? -19.30700 -25.74500 -53.35900 1.000 62.62728 890 VAL D O 1
ATOM 8536 N N . ASP D 1 277 ? -20.21800 -27.36100 -54.62000 1.000 66.20675 891 ASP D N 1
ATOM 8537 C CA . ASP D 1 277 ? -19.78300 -28.40300 -53.72000 1.000 67.22246 891 ASP D CA 1
ATOM 8538 C C . ASP D 1 277 ? -18.29000 -28.55200 -53.77000 1.000 62.64498 891 ASP D C 1
ATOM 8539 O O . ASP D 1 277 ? -17.69900 -29.06000 -52.86200 1.000 53.87813 891 ASP D O 1
ATOM 8544 N N . ASP D 1 278 ? -17.68000 -28.09500 -54.84800 1.000 65.87176 892 ASP D N 1
ATOM 8545 C CA . ASP D 1 278 ? -16.23000 -28.18700 -54.99200 1.000 64.57447 892 ASP D CA 1
ATOM 8546 C C . ASP D 1 278 ? -15.52000 -26.99600 -54.39800 1.000 60.87884 892 ASP D C 1
ATOM 8547 O O . ASP D 1 278 ? -14.41100 -26.70000 -54.73000 1.000 59.68417 892 ASP D O 1
ATOM 8552 N N . TYR D 1 279 ? -16.19100 -26.31200 -53.50200 1.000 63.45519 893 TYR D N 1
ATOM 8553 C CA . TYR D 1 279 ? -15.64400 -25.14400 -52.85800 1.000 58.91849 893 TYR D CA 1
ATOM 8554 C C . TYR D 1 279 ? -14.39900 -25.59800 -52.18500 1.000 57.88045 893 TYR D C 1
ATOM 8555 O O . TYR D 1 279 ? -14.40000 -26.64100 -51.58100 1.000 59.35715 893 TYR D O 1
ATOM 8564 N N . SER D 1 280 ? -13.33100 -24.83800 -52.31000 1.000 53.65074 894 SER D N 1
ATOM 8565 C CA . SER D 1 280 ? -12.08800 -25.25200 -51.72600 1.000 59.59084 894 SER D CA 1
ATOM 8566 C C . SER D 1 280 ? -12.05300 -25.01200 -50.25500 1.000 60.58468 894 SER D C 1
ATOM 8567 O O . SER D 1 280 ? -11.09600 -25.35100 -49.60500 1.000 56.06272 894 SER D O 1
ATOM 8570 N N . GLY D 1 281 ? -13.10900 -24.43400 -49.73300 1.000 56.16511 895 GLY D N 1
ATOM 8571 C CA . GLY D 1 281 ? -13.17500 -24.16400 -48.33000 1.000 52.12053 895 GLY D CA 1
ATOM 8572 C C . GLY D 1 281 ? -14.06900 -25.15800 -47.64700 1.000 55.60444 895 GLY D C 1
ATOM 8573 O O . GLY D 1 281 ? -13.99300 -25.34000 -46.46300 1.000 54.55323 895 GLY D O 1
ATOM 8574 N N . GLY D 1 282 ? -14.93300 -25.80400 -48.40200 1.000 52.54235 896 GLY D N 1
ATOM 8575 C CA . GLY D 1 282 ? -15.84300 -26.75800 -47.82800 1.000 51.33718 896 GLY D CA 1
ATOM 8576 C C . GLY D 1 282 ? -16.91100 -27.08800 -48.82300 1.000 56.75607 896 GLY D C 1
ATOM 8577 O O . GLY D 1 282 ? -16.61100 -27.28800 -49.96100 1.000 56.62527 896 GLY D O 1
ATOM 8578 N N . GLY D 1 283 ? -18.15700 -27.13700 -48.39900 1.000 49.64321 897 GLY D N 1
ATOM 8579 C CA . GLY D 1 283 ? -19.23900 -27.44500 -49.29800 1.000 45.29509 897 GLY D CA 1
ATOM 8580 C C . GLY D 1 283 ? -19.95800 -26.20500 -49.72200 1.000 53.71713 897 GLY D C 1
ATOM 8581 O O . GLY D 1 283 ? -19.61500 -25.14700 -49.29900 1.000 55.45405 897 GLY D O 1
ATOM 8582 N N . GLY D 1 284 ? -20.95600 -26.32200 -50.56500 1.000 56.86674 898 GLY D N 1
ATOM 8583 C CA . GLY D 1 284 ? -21.65400 -25.15300 -51.03800 1.000 53.58133 898 GLY D CA 1
ATOM 8584 C C . GLY D 1 284 ? -22.34700 -24.34500 -49.99100 1.000 49.80721 898 GLY D C 1
ATOM 8585 O O . GLY D 1 284 ? -22.64300 -23.19700 -50.17700 1.000 49.86204 898 GLY D O 1
ATOM 8586 N N . MET D 1 285 ? -22.61500 -24.97200 -48.87300 1.000 50.23106 899 MET D N 1
ATOM 8587 C CA . MET D 1 285 ? -23.27800 -24.29600 -47.79600 1.000 49.80211 899 MET D CA 1
ATOM 8588 C C . MET D 1 285 ? -22.29900 -23.35400 -47.15600 1.000 50.51800 899 MET D C 1
ATOM 8589 O O . MET D 1 285 ? -22.62400 -22.24500 -46.84700 1.000 48.08807 899 MET D O 1
ATOM 8594 N N . HIS D 1 286 ? -21.07900 -23.82700 -46.99200 1.000 51.02293 900 HIS D N 1
ATOM 8595 C CA . HIS D 1 286 ? -20.01300 -23.05700 -46.42500 1.000 49.44067 900 HIS D CA 1
ATOM 8596 C C . HIS D 1 286 ? -19.64200 -21.93500 -47.33500 1.000 41.69408 900 HIS D C 1
ATOM 8597 O O . HIS D 1 286 ? -19.23200 -20.90100 -46.90800 1.000 39.72719 900 HIS D O 1
ATOM 8604 N N . MET D 1 287 ? -19.79700 -22.16600 -48.61300 1.000 46.67648 901 MET D N 1
ATOM 8605 C CA . MET D 1 287 ? -19.46700 -21.16900 -49.59500 1.000 48.51907 901 MET D CA 1
ATOM 8606 C C . MET D 1 287 ? -20.40000 -19.98600 -49.54000 1.000 45.45228 901 MET D C 1
ATOM 8607 O O . MET D 1 287 ? -20.08300 -18.93800 -49.98600 1.000 48.55322 901 MET D O 1
ATOM 8612 N N . MET D 1 288 ? -21.56700 -20.18300 -48.98500 1.000 52.97990 902 MET D N 1
ATOM 8613 C CA . MET D 1 288 ? -22.53700 -19.14000 -48.87800 1.000 53.74691 902 MET D CA 1
ATOM 8614 C C . MET D 1 288 ? -22.32400 -18.42900 -47.57700 1.000 50.00483 902 MET D C 1
ATOM 8615 O O . MET D 1 288 ? -22.52400 -17.25800 -47.46500 1.000 44.36371 902 MET D O 1
ATOM 8620 N N . LEU D 1 289 ? -21.90400 -19.17300 -46.59100 1.000 49.52033 903 LEU D N 1
ATOM 8621 C CA . LEU D 1 289 ? -21.66100 -18.62200 -45.30400 1.000 50.00799 903 LEU D CA 1
ATOM 8622 C C . LEU D 1 289 ? -20.44700 -17.76700 -45.39700 1.000 51.57757 903 LEU D C 1
ATOM 8623 O O . LEU D 1 289 ? -20.40200 -16.69000 -44.84700 1.000 59.27240 903 LEU D O 1
ATOM 8628 N N . ASP D 1 290 ? -19.46200 -18.26000 -46.10700 1.000 43.54568 904 ASP D N 1
ATOM 8629 C CA . ASP D 1 290 ? -18.25000 -17.55400 -46.26900 1.000 36.58630 904 ASP D CA 1
ATOM 8630 C C . ASP D 1 290 ? -18.49400 -16.23300 -46.96200 1.000 46.07490 904 ASP D C 1
ATOM 8631 O O . ASP D 1 290 ? -17.72100 -15.32700 -46.84400 1.000 46.48723 904 ASP D O 1
ATOM 8636 N N . PHE D 1 291 ? -19.59200 -16.10300 -47.67300 1.000 47.36417 905 PHE D N 1
ATOM 8637 C CA . PHE D 1 291 ? -19.90600 -14.87500 -48.37300 1.000 43.99391 905 PHE D CA 1
ATOM 8638 C C . PHE D 1 291 ? -21.03000 -13.98300 -47.80400 1.000 50.47667 905 PHE D C 1
ATOM 8639 O O . PHE D 1 291 ? -20.97000 -12.80000 -47.97900 1.000 52.34428 905 PHE D O 1
ATOM 8647 N N . LEU D 1 292 ? -22.05600 -14.51100 -47.15000 1.000 52.13779 906 LEU D N 1
ATOM 8648 C CA . LEU D 1 292 ? -23.18200 -13.67800 -46.67400 1.000 50.65615 906 LEU D CA 1
ATOM 8649 C C . LEU D 1 292 ? -23.38300 -13.47600 -45.18200 1.000 54.79778 906 LEU D C 1
ATOM 8650 O O . LEU D 1 292 ? -22.81500 -14.22400 -44.39600 1.000 57.28470 906 LEU D O 1
ATOM 8655 N N . GLY D 1 293 ? -24.19000 -12.46900 -44.79100 1.000 61.44881 907 GLY D N 1
ATOM 8656 C CA . GLY D 1 293 ? -24.30200 -12.17100 -43.37200 1.000 62.81396 907 GLY D CA 1
ATOM 8657 C C . GLY D 1 293 ? -23.19300 -11.27200 -42.84700 1.000 71.68647 907 GLY D C 1
ATOM 8658 O O . GLY D 1 293 ? -22.04700 -11.71400 -42.71700 1.000 77.02234 907 GLY D O 1
#

Sequence (1096 aa):
LGLVDLKLFHHYCTEVWPTIIAVGISSPEVWGTYLPDLAFKYPFLMHSMLAFSATHLSRTQPGLDDYVASHRLSALKLLREAVLEISDDNTDALVASSLILIMDSLANASNSNPTAWIFHVKGAVTILTAVWPLPETSKFYNLISVLGEIVDKDTGTITELVCCDDDIADLYPVDLDSPYLITLAYLDKLYREKNQLDYILRVFAFPALLDRTFLTLLMTGDLGAMRIMRSYYKLLRNYTTEIMDRAWFLEGVSQVLPRDVDDYSGGGGMHMMLDFLGGGLSLGLVDLKLFHHYCTEVWPTIIAVGISSPEVWGTYLPDLAFKYPFLMHSMLAFSATHLSRTQPGLDDYVASHRLSALKLLREAVLEISDDNTDALVASSLILIMDSLANASNSNPTAWIFHVKGAVTILTAVWPLPETSKFYNLISVDIVDKDTGTITELVCCDDDIADLYPVDLDSPYLITLAYLDKLYREKNQLDYILRVFAFPALLDRTFLTLLMTGDLGAMRIMRSYYKLLRNYTTEIMDRAWFLEGVSQVLPRDVDDYSGGGGMHMMLDFLGGGLLGLVDLKLFHHYCTEVWPTIIAVGISSPEVWGTYLPDLAFKYPFLMHSMLAFSATHLSRTQPGLDDYVASHRLSALKLLREAVLEISDDNTDALVASSLILIMDSLANASNSNPTAWIFHVKGAVTILTAVWPLPETSKFYNLISVDLGEIVDKDTGTITELVCCDDDIADLYPVDLDSPYLITLAYLDKLYREKNQLDYILRVFAFPALLDRTFLTLLMTGDLGAMRIMRSYYKLLRNYTTEIMDRAWFLEGVSQVLPRDVDDYSGGGGMHMMLDFLGGGLSLGLVDLKLFHHYCTEVWPTIIAVGISSPEVWGTYLPDLAFKYPFLMHSMLAFSATHLSRTQPGLDDYVASHRLSALKLLREAVLEISDDNTDALVASSLILIMDSLANASNPTAWIFHVKGAVTILTAVWPLPETSKFYNLISVDLPVDLDSPYLITLAYLDKLYREKNQLDYILRVFAFPALLDRTFLTLLMTGDLGAMRIMRSYYKLLRNYTTEIMDRAWFLEGVSQVLPRDVDDYSGGGGMHMMLDFLG

Solvent-accessible surface area: 49182 Å² total; per-residue (Å²): 88,22,71,45,4,2,55,0,4,20,16,1,30,73,96,0,57,52,39,0,42,76,4,25,5,25,36,72,107,2,0,13,59,56,0,0,64,8,1,35,138,39,69,13,0,3,33,1,0,0,0,0,0,0,9,28,15,34,133,112,79,114,56,10,107,94,60,16,63,72,16,18,104,40,0,2,117,60,0,123,82,17,36,142,142,62,54,134,121,12,10,16,0,0,0,0,0,0,0,0,1,9,1,0,0,15,28,47,4,59,99,94,49,66,93,51,9,8,92,18,14,57,5,0,12,32,0,1,30,57,13,53,110,6,65,139,129,12,106,0,52,92,15,0,4,96,135,17,141,20,19,43,75,94,32,9,10,0,50,102,10,72,45,3,61,116,56,1,51,110,28,42,69,4,46,33,113,21,59,38,9,102,1,0,14,30,1,15,109,0,85,180,22,77,150,116,97,5,2,3,0,22,0,13,0,0,17,4,16,12,40,140,93,0,26,73,55,0,63,110,12,42,129,6,0,30,103,0,25,117,6,14,29,104,17,30,46,88,20,2,46,100,0,37,141,139,7,25,0,0,80,20,0,40,89,20,8,31,166,48,18,85,100,21,103,54,28,33,21,111,100,15,24,92,44,36,13,38,63,60,232,156,36,27,68,36,11,0,48,0,5,21,23,1,30,61,96,0,54,51,43,0,42,79,6,24,5,32,46,80,115,11,3,15,62,54,0,0,66,8,1,36,138,42,70,13,0,8,47,1,1,7,0,0,0,0,12,28,11,41,123,112,66,119,71,8,106,116,81,12,58,68,23,15,104,31,0,4,116,53,1,117,88,18,29,132,143,62,53,118,118,12,7,16,0,0,0,0,0,0,0,0,2,11,0,2,0,12,28,42,5,90,84,51,112,8,70,53,9,6,97,20,11,49,4,0,13,22,1,2,32,46,12,46,107,8,55,130,118,11,134,11,64,96,2,17,18,110,127,174,14,41,132,128,113,36,27,0,57,109,3,104,21,25,65,125,58,1,43,125,35,40,96,7,75,114,129,23,63,30,32,94,1,0,22,13,2,8,58,0,73,128,30,92,130,119,102,10,6,3,7,22,0,15,0,0,18,6,14,13,36,143,92,0,28,72,54,0,58,110,12,43,119,4,0,30,91,0,29,123,9,14,28,129,22,31,38,64,23,1,39,133,4,31,149,154,2,25,0,0,81,26,0,40,134,12,8,31,213,59,20,86,97,15,83,44,34,30,22,93,105,16,25,83,52,37,14,40,48,79,226,104,24,69,64,10,2,74,0,4,21,25,0,20,68,94,0,55,50,39,0,42,66,6,21,4,29,40,77,101,7,3,7,56,49,0,0,60,8,1,28,134,43,72,13,0,7,42,1,1,3,0,0,0,0,11,30,26,40,133,114,88,115,52,13,109,97,24,13,65,74,22,18,101,43,0,1,148,53,0,128,100,14,35,149,126,59,44,125,118,13,7,16,0,0,0,0,0,0,0,0,1,9,1,0,0,14,28,51,2,34,100,124,45,32,69,60,6,8,98,22,13,60,4,0,13,34,3,1,31,49,11,48,110,6,62,137,128,12,107,4,70,48,0,20,12,101,85,108,49,124,21,26,39,196,134,76,48,17,0,54,91,2,94,36,7,52,129,66,3,48,152,27,54,77,14,80,101,146,26,66,32,5,89,1,1,2,6,2,3,63,0,82,112,29,83,132,118,103,7,4,4,3,27,0,14,0,0,16,4,13,13,38,140,96,0,24,72,52,0,56,111,12,43,123,8,0,31,113,0,26,115,10,14,29,106,21,31,45,85,22,2,49,90,10,33,149,140,2,26,0,0,81,17,1,43,118,11,8,26,162,56,17,80,96,17,84,51,36,19,14,94,104,14,24,78,57,39,15,38,52,71,234,99,34,9,30,13,8,3,44,0,4,13,21,0,26,56,98,0,50,53,28,0,42,62,0,18,4,27,46,71,118,10,4,12,65,57,0,0,62,6,2,29,127,42,81,7,0,10,39,2,0,1,0,0,0,0,10,33,10,43,125,110,79,105,42,6,104,74,6,10,55,36,26,23,101,24,0,1,145,44,0,114,98,21,32,134,141,69,46,131,111,11,10,14,0,0,0,0,0,0,0,0,1,8,0,1,0,15,26,64,2,56,126,68,62,79,15,12,108,22,15,61,2,0,16,57,3,2,54,55,12,55,105,8,66,147,129,9,104,3,75,53,0,17,31,78,67,219,164,103,98,141,146,34,65,54,54,83,2,81,50,7,16,77,44,1,127,149,37,107,129,114,100,6,5,2,2,26,0,18,0,0,17,4,16,13,39,185,68,0,35,70,52,0,60,108,14,42,118,16,0,27,157,21,28,117,61,16,29,106,24,27,46,62,22,2,46,103,15,51,131,132,1,24,0,0,81,14,0,30,120,18,9,28,158,50,16,89,101,19,92,48,31,25,13,98,102,13,28,87,57,38,17,78

Organism: Candida glabrata (strain ATCC 2001 / BCRC 20586 / JCM 3761 / NBRC 0622 / NRRL Y-65 / CBS 138) (NCBI:txid284593)

GO terms:
  GO:0045944 positive regulation of transcription by RNA polymerase II (P, IMP)
  GO:0071466 cellular response to xenobiotic stimulus (P, IMP)
  GO:0006696 ergosterol biosynthetic process (P, IMP)

InterPro domains:
  IPR001138 Zn(2)Cys(6) fungal-type DNA-binding domain [PF00172] (46-79)
  IPR001138 Zn(2)Cys(6) fungal-type DNA-binding domain [PS00463] (47-75)
  IPR001138 Zn(2)Cys(6) fungal-type DNA-binding domain [PS50048] (47-77)
  IPR001138 Zn(2)Cys(6) fungal-type DNA-binding domain [SM00066] (42-86)
  IPR001138 Zn(2)Cys(6) fungal-type DNA-binding domain [cd00067] (43-78)
  IPR021858 Fungal transcription factor [PF11951] (633-763)
  IPR036864 Zn(2)-C6 fungal-type DNA-binding domain superfamily [G3DSA:4.10.240.10] (38-105)
  IPR036864 Zn(2)-C6 fungal-type DNA-binding domain superfamily [SSF57701] (38-81)
  IPR053157 Sterol Uptake Control Transcription Regulator [PTHR47784] (36-905)

Nearest PDB structures (foldseek):
  7vpr-assembly1_A  TM=1.004E+00  e=1.599E-39  Nakaseomyces glabratus CBS 138
  7vpr-assembly2_C  TM=9.929E-01  e=1.358E-34  Nakaseomyces glabratus CBS 138
  7vpr-assembly1_B  TM=9.873E-01  e=7.534E-33  Nakaseomyces glabratus CBS 138
  7vpu-assembly2_D  TM=9.448E-01  e=1.583E-24  Lachancea thermotolerans CBS 6340
  7vpu-assembly1_B  TM=9.424E-01  e=1.516E-24  Lachancea thermotolerans CBS 6340

Foldseek 3Di:
DDDLLVVLLVLQLPPNVVLVVQLFADPSCCRNPVQSVVCVVAVLSSLLSSLLSVLVCCVPDPDCPVVNVVSLVVSLVSLQVCLVPDDLSCLLVNLVSLVSLLLSLLLPAALDRDLPSLLSNLSSLVSLLSCPPRDPPDPCNVLAAAACPCADPVPQFNCAAPQCGVLPVVCPRHHPPDLCVVLRRRVRRLVVQVVHGSSLNNLSNSVSPRDPVLVVVVLVVDPNSVSSVLSSLVVNLVVLVVCVVVHNSSPSSPSQRDPQQCVHPVHGVSVSVVSRYDGDD/DDDPVLVVLVCLQLPPNVVLVVQLFADDPCCRNPVQVVVCVVQVLLSLLSSLLSLLVVVVPDPDCVVSNVVSLVVNLVSLLVCLVPDDQVCLLSSLNSLVSLLLSLLLVPPVVLNLVSLLSNQSSLQSLLSCPPHDPPHPCNVLFDDDDAADDVQWGAAAPLPGVLQNVCPTGHPPHLCPVLSNRRSVLSVDVPHGNSLSNLSNSVSPRDPVLVVVVLVVDPNSLSSVVSSLVVNQVVLVVCCVSRVSSPCSPVNRDPAQCVHSVHGVNVSVVSRYDRDD/DDDVLVVLVVQQLPPNVVLVVQLFADDPCCRNPVQVVLCVVAVLSSLLSSLLSVLVVCVPDPDCPVSNVVRLVVSLVSLQVCLVDVDLVCLLVNLVSLVSLLLSLLLPDAPPDDLPSLLSNLSSLVSLLSCPPRDPPDPCNVLAQDFPDPCADPVPQAHCDADLDCPQCNVPPDGHPVDPCNTLRCRVRSLVVDVVHGNSLSNLSNSVSPRDPSLVVVVLVVDPNSLSSVLSSLVVNLVVLVVSVVSRSSNPNSPNQRDPQQQVNVVHGSSVVDVSRDDDDD/DDDDVLVVLLVLQLPPNLVLVVQLFADDCCCSNPVLVVVCVVAVLSSLLSSLLSVLVCCVPDNDCVVVNVVSLVVNLVRLVVCLVVPDLSCQLSSLNSLVSLLLSLLQPQAVHQVSQLSNLSSLQSLLSCPPDPPVHPCNVLAFDQPVPDPVDPCHRLVCRVVRLVVCVPHGNSLSNLSNSVSPRDPVLVVVVLVVDPVSLVSVLVSLVVNLVVLVVCCVSRSSSPRSNVHRDPAQCVHVVHGVNVVVVSRYD

B-factor: mean 51.61, std 15.51, range [21.58, 120.23]

Radius of gyration: 45.0 Å; Cα contacts (8 Å, |Δi|>4): 1410; chains: 4; bounding box: 130×103×115 Å